Protein AF-0000000076225139 (afdb_homodimer)

Foldseek 3Di:
DPDDDDDDDDDDDDDDDDPDDDDDDDDDDDDYFADYDYDYDDDDDDDDDDDDDDDDDDDDDDDDDDDDDDDDDDDDDDDDDDDDDDPPPPDDDDDPPDPDDPDDDPDDDPDDDDPDDDPDDDDDHRPPPPPDDPPPVPPPQPPDDQKWWFFWQADAQDFTDTDIDGQDDDDDLQKWKWQFFKFWDDVVLVCVNNCLAVQADGGAGAGQFGKTATNGHGNPHDPDDGGFIKTFAQWDAQCDDPCNVVLVRCVHPPIHRCDRGNHHHRLIRMDMDGNPNRGIGTDDPVPPDPLLRVLLRCLRFQLLLLPVQADVVQPDAAQFAEEEEDLALNSLSVLLCCCLPHNYVAYEYEDQAPLSQVLSVVSPGPYYYNCPVPCVLVVLCVVVVNFATQEYEQAAQEQSSVVSRQSRHGQCHEYGYSHHHSDDYDDPCVPRVRSNYYYDYDGGSSPCSVVSSVCSVVVSTDSSSQEDEEEESVCVSVVVVCVVVVSVNVGHMYMYGYPTD/DPDDPPDDDDPDDDDDDDDDDDPCVDDDDDDDDDDDDDDDDDDDDPDPDDDDDDPPDDPDDDDDPPDDDDDYDDDDDDDDDDDDDDDDDDYDDDDDDDDPPDDDDDDDDPDDDDDDDDDDVDPPVVVVVVVPDPCPVVPPLPPDDQWWWFFWQADAQDFTDTDIDGQDDDDDLQKWKWQFFKFWDDVVQVCVNNCLAVQADGGAGAGQFGKTATSGHGNPHDPDDGGFIKTFAQWDAQCDDPCNVVLVRCPHPPIHRCDRGNHHHRLIRMDMDGNPNRGIGTDDPVPPDPLLRVLLRCLRFQLLLLPVQADVVQPDAAQFAEEEEDLALNSLSVLLCCCLPHNYVAYEYEDQAPLSQVLSVVSPGPYYYNCPVPCVLVVLCVVVVNFATQEYEQAAQEQSSVVSRQSRHGQLHEYGYSHHHSDDYDDPCVPRVRSNYYYDYDGGSSPCSVVSSVCSVVVSTDRSSQADEEDESVCVSVVVVCVVVVSVNVGHMYMYGYPTD

Organism: NCBI:txid252671

Radius of gyration: 39.74 Å; Cα contacts (8 Å, |Δi|>4): 1973; chains: 2; bounding box: 104×136×127 Å

Nearest PDB structures (foldseek):
  5yln-assembly2_C  TM=9.760E-01  e=9.467E-45  Streptococcus pneumoniae D39
  5kia-assembly1_A-2  TM=8.802E-01  e=8.759E-32  Burkholderia thailandensis E264
  2d8a-assembly1_A  TM=8.881E-01  e=5.661E-31  Pyrococcus horikoshii OT3
  5vm2-assembly1_A  TM=8.992E-01  e=3.007E-29  Escherichia coli
  4eez-assembly1_B  TM=8.723E-01  e=2.473E-28  Lactococcus lactis subsp. lactis KF147

pLDDT: mean 74.19, std 35.41, range [14.18, 98.94]

Structure (mmCIF, N/CA/C/O backbone):
data_AF-0000000076225139-model_v1
#
loop_
_entity.id
_entity.type
_entity.pdbx_description
1 polymer 'Enoyl reductase (ER) domain-containing protein'
#
loop_
_atom_site.group_PDB
_atom_site.id
_atom_site.type_symbol
_atom_site.label_atom_id
_atom_site.label_alt_id
_atom_site.label_comp_id
_atom_site.label_asym_id
_atom_site.label_entity_id
_atom_site.label_seq_id
_atom_site.pdbx_PDB_ins_code
_atom_site.Cartn_x
_atom_site.Cartn_y
_atom_site.Cartn_z
_atom_site.occupancy
_atom_site.B_iso_or_equiv
_atom_site.auth_seq_id
_atom_site.auth_comp_id
_atom_site.auth_asym_id
_atom_site.auth_atom_id
_atom_site.pdbx_PDB_model_num
ATOM 1 N N . MET A 1 1 ? 49.594 -3.887 -23.109 1 16.77 1 MET A N 1
ATOM 2 C CA . MET A 1 1 ? 50.812 -4.594 -22.688 1 16.77 1 MET A CA 1
ATOM 3 C C . MET A 1 1 ? 50.906 -4.672 -21.172 1 16.77 1 MET A C 1
ATOM 5 O O . MET A 1 1 ? 51.844 -5.227 -20.625 1 16.77 1 MET A O 1
ATOM 9 N N . LEU A 1 2 ? 50.219 -3.82 -20.438 1 16.3 2 LEU A N 1
ATOM 10 C CA . LEU A 1 2 ? 50.5 -3.426 -19.062 1 16.3 2 LEU A CA 1
ATOM 11 C C . LEU A 1 2 ? 50.188 -4.555 -18.094 1 16.3 2 LEU A C 1
ATOM 13 O O . LEU A 1 2 ? 49 -4.863 -17.875 1 16.3 2 LEU A O 1
ATOM 17 N N . ARG A 1 3 ? 50.969 -5.664 -17.812 1 17.97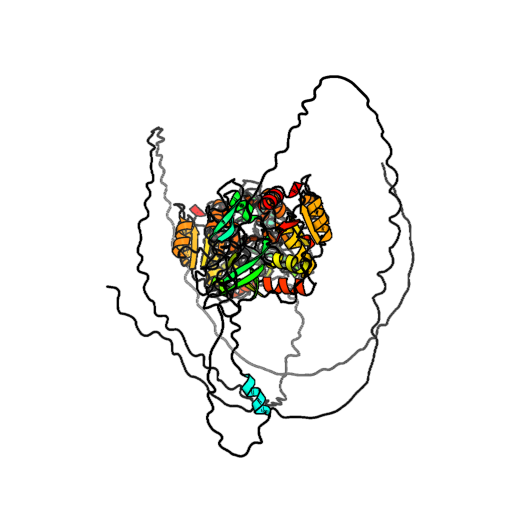 3 ARG A N 1
ATOM 18 C CA . ARG A 1 3 ? 51.188 -7.031 -17.344 1 17.97 3 ARG A CA 1
ATOM 19 C C . ARG A 1 3 ? 51 -7.129 -15.836 1 17.97 3 ARG A C 1
ATOM 21 O O . ARG A 1 3 ? 50.25 -7.965 -15.344 1 17.97 3 ARG A O 1
ATOM 28 N N . LYS A 1 4 ? 52.094 -6.906 -14.852 1 16.8 4 LYS A N 1
ATOM 29 C CA . LYS A 1 4 ? 53 -7.629 -13.977 1 16.8 4 LYS A CA 1
ATOM 30 C C . LYS A 1 4 ? 52.625 -7.457 -12.508 1 16.8 4 LYS A C 1
ATOM 32 O O . LYS A 1 4 ? 53.281 -8.016 -11.625 1 16.8 4 LYS A O 1
ATOM 37 N N . ILE A 1 5 ? 52.031 -6.473 -12.016 1 18 5 ILE A N 1
ATOM 38 C CA . ILE A 1 5 ? 52.531 -6.062 -10.711 1 18 5 ILE A CA 1
ATOM 39 C C . ILE A 1 5 ? 52.312 -7.176 -9.695 1 18 5 ILE A C 1
ATOM 41 O O . ILE A 1 5 ? 51.188 -7.613 -9.492 1 18 5 ILE A O 1
ATOM 45 N N . CYS A 1 6 ? 53.344 -7.875 -9.031 1 17.05 6 CYS A N 1
ATOM 46 C CA . CYS A 1 6 ? 54 -8.969 -8.328 1 17.05 6 CYS A CA 1
ATOM 47 C C . CYS A 1 6 ? 53.312 -9.242 -6.992 1 17.05 6 CYS A C 1
ATOM 49 O O . CYS A 1 6 ? 52.562 -8.414 -6.508 1 17.05 6 CYS A O 1
ATOM 51 N N . GLU A 1 7 ? 54.125 -9.898 -5.875 1 16.42 7 GLU A N 1
ATOM 52 C CA . GLU A 1 7 ? 54.438 -11.023 -4.996 1 16.42 7 GLU A CA 1
ATOM 53 C C . GLU A 1 7 ? 54.125 -10.695 -3.541 1 16.42 7 GLU A C 1
ATOM 55 O O . GLU A 1 7 ? 54 -11.594 -2.711 1 16.42 7 GLU A O 1
ATOM 60 N N . ARG A 1 8 ? 54.375 -9.469 -3.074 1 16.61 8 ARG A N 1
ATOM 61 C CA . ARG A 1 8 ? 55.031 -9.445 -1.775 1 16.61 8 ARG A CA 1
ATOM 62 C C . ARG A 1 8 ? 54.219 -10.164 -0.721 1 16.61 8 ARG A C 1
ATOM 64 O O . ARG A 1 8 ? 52.969 -10.141 -0.769 1 16.61 8 ARG A O 1
ATOM 71 N N . ASP A 1 9 ? 54.844 -10.883 0.469 1 16.62 9 ASP A N 1
ATOM 72 C CA . ASP A 1 9 ? 55.125 -11.898 1.475 1 16.62 9 ASP A CA 1
ATOM 73 C C . ASP A 1 9 ? 54.344 -11.656 2.756 1 16.62 9 ASP A C 1
ATOM 75 O O . ASP A 1 9 ? 54.312 -12.508 3.645 1 16.62 9 ASP A O 1
ATOM 79 N N . ILE A 1 10 ? 53.75 -10.516 3.137 1 16.75 10 ILE A N 1
ATOM 80 C CA . ILE A 1 10 ? 53.969 -10.281 4.555 1 16.75 10 ILE A CA 1
ATOM 81 C C . ILE A 1 10 ? 53.344 -11.398 5.379 1 16.75 10 ILE A C 1
ATOM 83 O O . ILE A 1 10 ? 52.156 -11.695 5.219 1 16.75 10 ILE A O 1
ATOM 87 N N . LEU A 1 11 ? 54.094 -12.172 6.289 1 15.83 11 LEU A N 1
ATOM 88 C CA . LEU A 1 11 ? 54.375 -13.289 7.188 1 15.83 11 LEU A CA 1
ATOM 89 C C . LEU A 1 11 ? 53.438 -13.258 8.391 1 15.83 11 LEU A C 1
ATOM 91 O O . LEU A 1 11 ? 52.969 -14.312 8.852 1 15.83 11 LEU A O 1
ATOM 95 N N . VAL A 1 12 ? 53.156 -12.086 9.031 1 15.75 12 VAL A N 1
ATOM 96 C CA . VAL A 1 12 ? 53.531 -12.227 10.438 1 15.75 12 VAL A CA 1
ATOM 97 C C . VAL A 1 12 ? 52.625 -13.234 11.117 1 15.75 12 VAL A C 1
ATOM 99 O O . VAL A 1 12 ? 53.094 -14.188 11.742 1 15.75 12 VAL A O 1
ATOM 102 N N . VAL A 1 13 ? 51.875 -12.734 12.203 1 16.02 13 VAL A N 1
ATOM 103 C CA . VAL A 1 13 ? 52 -13.125 13.602 1 16.02 13 VAL A CA 1
ATOM 104 C C . VAL A 1 13 ? 51.031 -14.273 13.891 1 16.02 13 VAL A C 1
ATOM 106 O O . VAL A 1 13 ? 49.844 -14.211 13.516 1 16.02 13 VAL A O 1
ATOM 109 N N . SER A 1 14 ? 51.531 -15.367 14.43 1 15.22 14 SER A N 1
ATOM 110 C CA . SER A 1 14 ? 51.438 -16.781 14.812 1 15.22 14 SER A CA 1
ATOM 111 C C . SER A 1 14 ? 50.312 -17 15.812 1 15.22 14 SER A C 1
ATOM 113 O O . SER A 1 14 ? 49.469 -17.875 15.617 1 15.22 14 SER A O 1
ATOM 115 N N . LYS A 1 15 ? 50.469 -16.531 17.109 1 15.63 15 LYS A N 1
ATOM 116 C CA . LYS A 1 15 ? 50.625 -17.562 18.125 1 15.63 15 LYS A CA 1
ATOM 117 C C . LYS A 1 15 ? 49.25 -18.078 18.562 1 15.63 15 LYS A C 1
ATOM 119 O O . LYS A 1 15 ? 49.031 -19.297 18.672 1 15.63 15 LYS A O 1
ATOM 124 N N . ILE A 1 16 ? 48.344 -17.297 19.375 1 16.05 16 ILE A N 1
ATOM 125 C CA . ILE A 1 16 ? 48.281 -17.766 20.75 1 16.05 16 ILE A CA 1
ATOM 126 C C . ILE A 1 16 ? 47.344 -18.984 20.828 1 16.05 16 ILE A C 1
ATOM 128 O O . ILE A 1 16 ? 46.531 -19.188 19.953 1 16.05 16 ILE A O 1
ATOM 132 N N . PHE A 1 17 ? 46.469 -18.938 22.047 1 16.86 17 PHE A N 1
ATOM 133 C CA . PHE A 1 17 ? 46.344 -19.922 23.109 1 16.86 17 PHE A CA 1
ATOM 134 C C . PHE A 1 17 ? 45.312 -20.969 22.75 1 16.86 17 PHE A C 1
ATOM 136 O O . PHE A 1 17 ? 44.344 -20.672 22.062 1 16.86 17 PHE A O 1
ATOM 143 N N . LYS A 1 18 ? 45.594 -22.156 23.188 1 15.75 18 LYS A N 1
ATOM 144 C CA . LYS A 1 18 ? 45.312 -23.594 23.172 1 15.75 18 LYS A CA 1
ATOM 145 C C . LYS A 1 18 ? 43.969 -23.891 23.875 1 15.75 18 LYS A C 1
ATOM 147 O O . LYS A 1 18 ? 43.562 -25.047 23.969 1 15.75 18 LYS A O 1
ATOM 152 N N . ARG A 1 19 ? 43.062 -23 24.281 1 17.67 19 ARG A N 1
ATOM 153 C CA . ARG A 1 19 ? 42.531 -23.688 25.453 1 17.67 19 ARG A CA 1
ATOM 154 C C . ARG A 1 19 ? 41.938 -25.031 25.078 1 17.67 19 ARG A C 1
ATOM 156 O O . ARG A 1 19 ? 41.281 -25.156 24.047 1 17.67 19 ARG A O 1
ATOM 163 N N . PRO A 1 20 ? 42.156 -26.109 25.969 1 15.45 20 PRO A N 1
ATOM 164 C CA . PRO A 1 20 ? 42.094 -27.562 25.953 1 15.45 20 PRO A CA 1
ATOM 165 C C . PRO A 1 20 ? 40.688 -28.094 25.703 1 15.45 20 PRO A C 1
ATOM 167 O O . PRO A 1 20 ? 39.688 -27.344 25.859 1 15.45 20 PRO A O 1
ATOM 170 N N . LEU A 1 21 ? 40.656 -29.422 25.609 1 16.11 21 LEU A N 1
ATOM 171 C CA . LEU A 1 21 ? 40.188 -30.672 25.016 1 16.11 21 LEU A CA 1
ATOM 172 C C . LEU A 1 21 ? 39 -31.234 25.812 1 16.11 21 LEU A C 1
ATOM 174 O O . LEU A 1 21 ? 38.312 -32.156 25.344 1 16.11 21 LEU A O 1
ATOM 178 N N . HIS A 1 22 ? 38.719 -30.75 27.125 1 16.03 22 HIS A N 1
ATOM 179 C CA . HIS A 1 22 ? 38.531 -32 27.844 1 16.03 22 HIS A CA 1
ATOM 180 C C . HIS A 1 22 ? 37.375 -32.812 27.266 1 16.03 22 HIS A C 1
ATOM 182 O O . HIS A 1 22 ? 36.438 -32.219 26.703 1 16.03 22 HIS A O 1
ATOM 188 N N . LYS A 1 23 ? 37.438 -34.156 27.547 1 15.76 23 LYS A N 1
ATOM 189 C CA . LYS A 1 23 ? 37.094 -35.562 27.203 1 15.76 23 LYS A CA 1
ATOM 190 C C . LYS A 1 23 ? 35.688 -35.906 27.609 1 15.76 23 LYS A C 1
ATOM 192 O O . LYS A 1 23 ? 35 -36.688 26.953 1 15.76 23 LYS A O 1
ATOM 197 N N . GLU A 1 24 ? 35.094 -35.438 28.75 1 16.33 24 GLU A N 1
ATOM 198 C CA . GLU A 1 24 ? 34.75 -36.656 29.469 1 16.33 24 GLU A CA 1
ATOM 199 C C . GLU A 1 24 ? 33.688 -37.438 28.688 1 16.33 24 GLU A C 1
ATOM 201 O O . GLU A 1 24 ? 32.906 -36.875 27.938 1 16.33 24 GLU A O 1
ATOM 206 N N . CYS A 1 25 ? 33.688 -38.844 28.984 1 14.9 25 CYS A N 1
ATOM 207 C CA . CYS A 1 25 ? 33.5 -40.25 28.625 1 14.9 25 CYS A CA 1
ATOM 208 C C . CYS A 1 25 ? 32.031 -40.594 28.547 1 14.9 25 CYS A C 1
ATOM 210 O O . CYS A 1 25 ? 31.547 -41.094 27.531 1 14.9 25 CYS A O 1
ATOM 212 N N . SER A 1 26 ? 31.609 -41.438 29.516 1 14.22 26 SER A N 1
ATOM 213 C CA . SER A 1 26 ? 31.281 -42.844 29.359 1 14.22 26 SER A CA 1
ATOM 214 C C . SER A 1 26 ? 29.781 -43.062 29.234 1 14.22 26 SER A C 1
ATOM 216 O O . SER A 1 26 ? 29.344 -44.062 28.641 1 14.22 26 SER A O 1
ATOM 218 N N . LYS A 1 27 ? 28.984 -42.375 30.156 1 15.22 27 LYS A N 1
ATOM 219 C CA . LYS A 1 27 ? 28.188 -43.375 30.875 1 15.22 27 LYS A CA 1
ATOM 220 C C . LYS A 1 27 ? 27.219 -44.094 29.938 1 15.22 27 LYS A C 1
ATOM 222 O O . LYS A 1 27 ? 26.594 -43.469 29.078 1 15.22 27 LYS A O 1
ATOM 227 N N . CYS A 1 28 ? 26.844 -45.562 30.203 1 14.35 28 CYS A N 1
ATOM 228 C CA . CYS A 1 28 ? 26.562 -46.906 29.781 1 14.35 28 CYS A CA 1
ATOM 229 C C . CYS A 1 28 ? 25.094 -47.062 29.391 1 14.35 28 CYS A C 1
ATOM 231 O O . CYS A 1 28 ? 24.766 -47.656 28.359 1 14.35 28 CYS A O 1
ATOM 233 N N . THR A 1 29 ? 24.109 -46.906 30.312 1 14.7 29 THR A N 1
ATOM 234 C CA . THR A 1 29 ? 23.484 -48.188 30.656 1 14.7 29 THR A CA 1
ATOM 235 C C . THR A 1 29 ? 22.453 -48.594 29.609 1 14.7 29 THR A C 1
ATOM 237 O O . THR A 1 29 ? 21.906 -47.719 28.922 1 14.7 29 THR A O 1
ATOM 240 N N . LYS A 1 30 ? 21.922 -49.938 29.75 1 15.12 30 LYS A N 1
ATOM 241 C CA . LYS A 1 30 ? 21.547 -51.188 29.125 1 15.12 30 LYS A CA 1
ATOM 242 C C . LYS A 1 30 ? 20.078 -51.219 28.719 1 15.12 30 LYS A C 1
ATOM 244 O O . LYS A 1 30 ? 19.719 -51.688 27.641 1 15.12 30 LYS A O 1
ATOM 249 N N . ASN A 1 31 ? 19.047 -51.062 29.609 1 14.61 31 ASN A N 1
ATOM 250 C CA . ASN A 1 31 ? 18.375 -52.344 29.781 1 14.61 31 ASN A CA 1
ATOM 251 C C . ASN A 1 31 ? 17.484 -52.688 28.594 1 14.61 31 ASN A C 1
ATOM 253 O O . ASN A 1 31 ? 17.125 -51.812 27.812 1 14.61 31 ASN A O 1
ATOM 257 N N . ILE A 1 32 ? 16.391 -53.562 28.891 1 14.38 32 ILE A N 1
ATOM 258 C CA . ILE A 1 32 ? 15.945 -54.938 28.625 1 14.38 32 ILE A CA 1
ATOM 259 C C . ILE A 1 32 ? 14.891 -54.906 27.516 1 14.38 32 ILE A C 1
ATOM 261 O O . ILE A 1 32 ? 14.297 -53.875 27.219 1 14.38 32 ILE A O 1
ATOM 265 N N . GLN A 1 33 ? 13.781 -55.688 27.766 1 14.31 33 GLN A N 1
ATOM 266 C CA . GLN A 1 33 ? 13.336 -56.969 27.297 1 14.31 33 GLN A CA 1
ATOM 267 C C . GLN A 1 33 ? 12.305 -56.844 26.188 1 14.31 33 GLN A C 1
ATOM 269 O O . GLN A 1 33 ? 11.727 -55.75 26 1 14.31 33 GLN A O 1
ATOM 274 N N . ARG A 1 34 ? 11.203 -57.75 26.219 1 14.46 34 ARG A N 1
ATOM 275 C CA . ARG A 1 34 ? 10.805 -58.969 25.5 1 14.46 34 ARG A CA 1
ATOM 276 C C . ARG A 1 34 ? 9.648 -58.656 24.547 1 14.46 34 ARG A C 1
ATOM 278 O O . ARG A 1 34 ? 9.68 -59.062 23.375 1 14.46 34 ARG A O 1
ATOM 285 N N . CYS A 1 35 ? 8.336 -58.562 24.969 1 14.41 35 CYS A N 1
ATOM 286 C CA . CYS A 1 35 ? 7.48 -59.719 24.688 1 14.41 35 CYS A CA 1
ATOM 287 C C . CYS A 1 35 ? 6.836 -59.594 23.312 1 14.41 35 CYS A C 1
ATOM 289 O O . CYS A 1 35 ? 6.699 -58.5 22.781 1 14.41 35 CYS A O 1
ATOM 291 N N . SER A 1 36 ? 5.613 -60.344 23.109 1 14.46 36 SER A N 1
ATOM 292 C CA . SER A 1 36 ? 5.109 -61.531 22.406 1 14.46 36 SER A CA 1
ATOM 293 C C . SER A 1 36 ? 4.328 -61.125 21.156 1 14.46 36 SER A C 1
ATOM 295 O O . SER A 1 36 ? 4.145 -59.938 20.891 1 14.46 36 SER A O 1
ATOM 297 N N . THR A 1 37 ? 3.072 -61.625 20.969 1 14.7 37 THR A N 1
ATOM 298 C CA . THR A 1 37 ? 2.594 -62.75 20.141 1 14.7 37 THR A CA 1
ATOM 299 C C . THR A 1 37 ? 1.868 -62.219 18.906 1 14.7 37 THR A C 1
ATOM 301 O O . THR A 1 37 ? 2.174 -62.625 17.781 1 14.7 37 THR A O 1
ATOM 304 N N . PHE A 1 38 ? 0.449 -62.312 18.797 1 14.78 38 PHE A N 1
ATOM 305 C CA . PHE A 1 38 ? -0.228 -63.375 18.078 1 14.78 38 PHE A CA 1
ATOM 306 C C . PHE A 1 38 ? -0.648 -62.906 16.688 1 14.78 38 PHE A C 1
ATOM 308 O O . PHE A 1 38 ? -0.64 -61.688 16.406 1 14.78 38 PHE A O 1
ATOM 315 N N . GLY A 1 39 ? -1.994 -63.094 16.203 1 14.51 39 GLY A N 1
ATOM 316 C CA . GLY A 1 39 ? -2.582 -64.125 15.352 1 14.51 39 GLY A CA 1
ATOM 317 C C . GLY A 1 39 ? -2.896 -63.625 13.953 1 14.51 39 GLY A C 1
ATOM 318 O O . GLY A 1 39 ? -2.822 -62.406 13.695 1 14.51 39 GLY A O 1
ATOM 319 N N . SER A 1 40 ? -4.176 -63.969 13.312 1 14.73 40 SER A N 1
ATOM 320 C CA . SER A 1 40 ? -4.539 -64.938 12.258 1 14.73 40 SER A CA 1
ATOM 321 C C . SER A 1 40 ? -4.793 -64.188 10.938 1 14.73 40 SER A C 1
ATOM 323 O O . SER A 1 40 ? -4.848 -62.969 10.891 1 14.73 40 SER A O 1
ATOM 325 N N . ASN A 1 41 ? -6.055 -64.375 10.258 1 14.69 41 ASN A N 1
ATOM 326 C CA . ASN A 1 41 ? -6.398 -65.25 9.148 1 14.69 41 ASN A CA 1
ATOM 327 C C . ASN A 1 41 ? -6.57 -64.5 7.848 1 14.69 41 ASN A C 1
ATOM 329 O O . ASN A 1 41 ? -6.699 -63.25 7.867 1 14.69 41 ASN A O 1
ATOM 333 N N . HIS A 1 42 ? -7.691 -64.938 6.824 1 14.41 42 HIS A N 1
ATOM 334 C CA . HIS A 1 42 ? -7.789 -65.625 5.535 1 14.41 42 HIS A CA 1
ATOM 335 C C . HIS A 1 42 ? -8.289 -64.688 4.449 1 14.41 42 HIS A C 1
ATOM 337 O O . HIS A 1 42 ? -7.988 -64.875 3.27 1 14.41 42 HIS A O 1
ATOM 343 N N . ARG A 1 43 ? -9.273 -63.781 4.445 1 15.2 43 ARG A N 1
ATOM 344 C CA . ARG A 1 43 ? -10.359 -64.062 3.516 1 15.2 43 ARG A CA 1
ATOM 345 C C . ARG A 1 43 ? -9.969 -63.688 2.088 1 15.2 43 ARG A C 1
ATOM 347 O O . ARG A 1 43 ? -9.375 -62.625 1.849 1 15.2 43 ARG A O 1
ATOM 354 N N . ASN A 1 44 ? -10.312 -64.562 0.979 1 14.53 44 ASN A N 1
ATOM 355 C CA . ASN A 1 44 ? -10.016 -65 -0.362 1 14.53 44 ASN A CA 1
ATOM 356 C C . ASN A 1 44 ? -10.398 -64 -1.431 1 14.53 44 ASN A C 1
ATOM 358 O O . ASN A 1 44 ? -9.539 -63.531 -2.184 1 14.53 44 ASN A O 1
ATOM 362 N N . HIS A 1 45 ? -11.391 -64.438 -2.402 1 15.06 45 HIS A N 1
ATOM 363 C CA . HIS A 1 45 ? -11.266 -64.938 -3.766 1 15.06 45 HIS A CA 1
ATOM 364 C C . HIS A 1 45 ? -11.547 -63.844 -4.785 1 15.06 45 HIS A C 1
ATOM 366 O O . HIS A 1 45 ? -10.719 -63.594 -5.668 1 15.06 45 HIS A O 1
ATOM 372 N N . GLN A 1 46 ? -12.805 -63.938 -5.746 1 14.48 46 GLN A N 1
ATOM 373 C CA . GLN A 1 46 ? -12.977 -64.438 -7.113 1 14.48 46 GLN A CA 1
ATOM 374 C C . GLN A 1 46 ? -13.289 -63.281 -8.07 1 14.48 46 GLN A C 1
ATOM 376 O O . GLN A 1 46 ? -13.352 -63.469 -9.281 1 14.48 46 GLN A O 1
ATOM 381 N N . ALA A 1 47 ? -13.711 -62.125 -7.848 1 15.49 47 ALA A N 1
ATOM 382 C CA . ALA A 1 47 ? -14.734 -61.688 -8.789 1 15.49 47 ALA A CA 1
ATOM 383 C C . ALA A 1 47 ? -14.125 -61.375 -10.156 1 15.49 47 ALA A C 1
ATOM 385 O O . ALA A 1 47 ? -13.273 -60.5 -10.281 1 15.49 47 ALA A O 1
ATOM 386 N N . THR A 1 48 ? -14.133 -62.188 -11.352 1 15.11 48 THR A N 1
ATOM 387 C CA . THR A 1 48 ? -13.586 -62.438 -12.68 1 15.11 48 THR A CA 1
ATOM 388 C C . THR A 1 48 ? -14.008 -61.375 -13.672 1 15.11 48 THR A C 1
ATOM 390 O O . THR A 1 48 ? -13.172 -60.812 -14.391 1 15.11 48 THR A O 1
ATOM 393 N N . ASP A 1 49 ? -15.266 -61.438 -14.523 1 15.01 49 ASP A N 1
ATOM 394 C CA . ASP A 1 49 ? -15.367 -61.844 -15.922 1 15.01 49 ASP A CA 1
ATOM 395 C C . ASP A 1 49 ? -15.359 -60.625 -16.844 1 15.01 49 ASP A C 1
ATOM 397 O O . ASP A 1 49 ? -14.727 -60.656 -17.906 1 15.01 49 ASP A O 1
ATOM 401 N N . ILE A 1 50 ? -16.469 -59.719 -17.125 1 16.08 50 ILE A N 1
ATOM 402 C CA . ILE A 1 50 ? -17.25 -59.656 -18.359 1 16.08 50 ILE A CA 1
ATOM 403 C C . ILE A 1 50 ? -16.547 -58.75 -19.375 1 16.08 50 ILE A C 1
ATOM 405 O O . ILE A 1 50 ? -16.297 -57.562 -19.109 1 16.08 50 ILE A O 1
ATOM 409 N N . GLN A 1 51 ? -16.047 -59.156 -20.672 1 15.9 51 GLN A N 1
ATOM 410 C CA . GLN A 1 51 ? -15.258 -59.031 -21.891 1 15.9 51 GLN A CA 1
ATOM 411 C C . GLN A 1 51 ? -15.836 -57.969 -22.828 1 15.9 51 GLN A C 1
ATOM 413 O O . GLN A 1 51 ? -15.102 -57.156 -23.375 1 15.9 51 GLN A O 1
ATOM 418 N N . ALA A 1 52 ? -17 -58.188 -23.734 1 15.77 52 ALA A N 1
ATOM 419 C CA . ALA A 1 52 ? -17.016 -58.406 -25.188 1 15.77 52 ALA A CA 1
ATOM 420 C C . ALA A 1 52 ? -17.047 -57.062 -25.938 1 15.77 52 ALA A C 1
ATOM 422 O O . ALA A 1 52 ? -16.266 -56.844 -26.844 1 15.77 52 ALA A O 1
ATOM 423 N N . LEU A 1 53 ? -18.25 -56.469 -26.656 1 14.62 53 LEU A N 1
ATOM 424 C CA . LEU A 1 53 ? -18.656 -56.469 -28.062 1 14.62 53 LEU A CA 1
ATOM 425 C C . LEU A 1 53 ? -18.312 -55.156 -28.734 1 14.62 53 LEU A C 1
ATOM 427 O O . LEU A 1 53 ? -17.812 -55.156 -29.859 1 14.62 53 LEU A O 1
ATOM 431 N N . LYS A 1 54 ? -19.047 -53.969 -28.641 1 15.68 54 LYS A N 1
ATOM 432 C CA . LYS A 1 54 ? -19.719 -53.375 -29.797 1 15.68 54 LYS A CA 1
ATOM 433 C C . LYS A 1 54 ? -18.75 -52.625 -30.688 1 15.68 54 LYS A C 1
ATOM 435 O O . LYS A 1 54 ? -17.953 -51.812 -30.188 1 15.68 54 LYS A O 1
ATOM 440 N N . GLN A 1 55 ? -18.797 -52.656 -32.219 1 15.34 55 GLN A N 1
ATOM 441 C CA . GL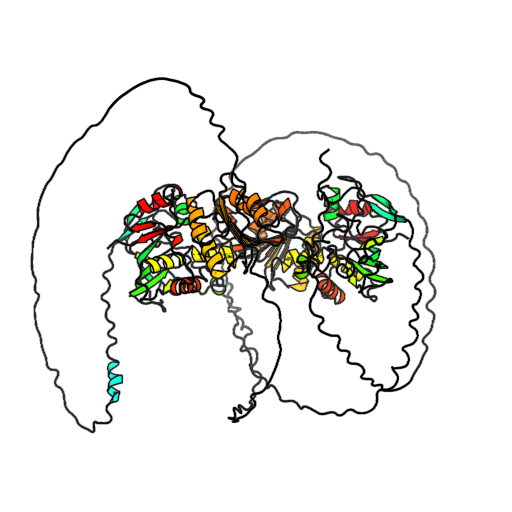N A 1 55 ? -18.172 -52.594 -33.531 1 15.34 55 GLN A CA 1
ATOM 442 C C . GLN A 1 55 ? -18.031 -51.156 -34.031 1 15.34 55 GLN A C 1
ATOM 444 O O . GLN A 1 55 ? -18.562 -50.25 -33.406 1 15.34 55 GLN A O 1
ATOM 449 N N . LYS A 1 56 ? -18.609 -50.656 -35.594 1 16.16 56 LYS A N 1
ATOM 450 C CA . LYS A 1 56 ? -18.094 -50.438 -36.938 1 16.16 56 LYS A CA 1
ATOM 451 C C . LYS A 1 56 ? -18.188 -48.969 -37.344 1 16.16 56 LYS A C 1
ATOM 453 O O . LYS A 1 56 ? -17.281 -48.438 -37.969 1 16.16 56 LYS A O 1
ATOM 458 N N . GLN A 1 57 ? -19.344 -48.156 -37.656 1 15.65 57 GLN A N 1
ATOM 459 C CA . GLN A 1 57 ? -19.641 -47.719 -39 1 15.65 57 GLN A CA 1
ATOM 460 C C . GLN A 1 57 ? -18.859 -46.469 -39.375 1 15.65 57 GLN A C 1
ATOM 462 O O . GLN A 1 57 ? -18.625 -45.594 -38.5 1 15.65 57 GLN A O 1
ATOM 467 N N . ASN A 1 58 ? -18.641 -46 -40.906 1 16.06 58 ASN A N 1
ATOM 468 C CA . ASN A 1 58 ? -17.812 -45.5 -42 1 16.06 58 ASN A CA 1
ATOM 469 C C . ASN A 1 58 ? -18.047 -44 -42.219 1 16.06 58 ASN A C 1
ATOM 471 O O . ASN A 1 58 ? -17.156 -43.312 -42.656 1 16.06 58 ASN A O 1
ATOM 475 N N . ALA A 1 59 ? -19.266 -43.344 -42.656 1 16.69 59 ALA A N 1
ATOM 476 C CA . ALA A 1 59 ? -19.531 -42.719 -43.969 1 16.69 59 ALA A CA 1
ATOM 477 C C . ALA A 1 59 ? -18.891 -41.344 -44.062 1 16.69 59 ALA A C 1
ATOM 479 O O . ALA A 1 59 ? -18.672 -40.688 -43.031 1 16.69 59 ALA A O 1
ATOM 480 N N . ARG A 1 60 ? -19.016 -40.469 -45.469 1 16.94 60 ARG A N 1
ATOM 481 C CA . ARG A 1 60 ? -18.391 -39.844 -46.625 1 16.94 60 ARG A CA 1
ATOM 482 C C . ARG A 1 60 ? -18.531 -38.312 -46.562 1 16.94 60 ARG A C 1
ATOM 484 O O . ARG A 1 60 ? -17.625 -37.594 -46.969 1 16.94 60 ARG A O 1
ATOM 491 N N . ILE A 1 61 ? -19.688 -37.469 -46.406 1 16.42 61 ILE A N 1
ATOM 492 C CA . ILE A 1 61 ? -20.125 -36.625 -47.5 1 16.42 61 ILE A CA 1
ATOM 493 C C . ILE A 1 61 ? -19.312 -35.312 -47.5 1 16.42 61 ILE A C 1
ATOM 495 O O . ILE A 1 61 ? -19.016 -34.781 -46.438 1 16.42 61 ILE A O 1
ATOM 499 N N . GLU A 1 62 ? -19.312 -34.469 -48.75 1 16.64 62 GLU A N 1
ATOM 500 C CA . GLU A 1 62 ? -18.594 -33.688 -49.719 1 16.64 62 GLU A CA 1
ATOM 501 C C . GLU A 1 62 ? -18.641 -32.188 -49.344 1 16.64 62 GLU A C 1
ATOM 503 O O . GLU A 1 62 ? -17.609 -31.516 -49.344 1 16.64 62 GLU A O 1
ATOM 508 N N . SER A 1 63 ? -19.766 -31.328 -49.656 1 15.84 63 SER A N 1
ATOM 509 C CA . SER A 1 63 ? -19.859 -30.375 -50.75 1 15.84 63 SER A CA 1
ATOM 510 C C . SER A 1 63 ? -19.328 -29 -50.312 1 15.84 63 SER A C 1
ATOM 512 O O . SER A 1 63 ? -19.234 -28.719 -49.125 1 15.84 63 SER A O 1
ATOM 514 N N . SER A 1 64 ? -19.562 -27.703 -51.281 1 15.02 64 SER A N 1
ATOM 515 C CA . SER A 1 64 ? -19 -26.656 -52.094 1 15.02 64 SER A CA 1
ATOM 516 C C . SER A 1 64 ? -19.219 -25.281 -51.469 1 15.02 64 SER A C 1
ATOM 518 O O . SER A 1 64 ? -18.609 -24.297 -51.875 1 15.02 64 SER A O 1
ATOM 520 N N . LYS A 1 65 ? -20.359 -24.906 -50.844 1 16.28 65 LYS A N 1
ATOM 521 C CA . LYS A 1 65 ? -20.953 -23.641 -51.281 1 16.28 65 LYS A CA 1
ATOM 522 C C . LYS A 1 65 ? -20 -22.484 -51.062 1 16.28 65 LYS A C 1
ATOM 524 O O . LYS A 1 65 ? -19.281 -22.453 -50.062 1 16.28 65 LYS A O 1
ATOM 529 N N . GLN A 1 66 ? -20.406 -21.234 -51.625 1 15.45 66 GLN A N 1
ATOM 530 C CA . GLN A 1 66 ? -20.031 -20.078 -52.438 1 15.45 66 GLN A CA 1
ATOM 531 C C . GLN A 1 66 ? -19.688 -18.891 -51.562 1 15.45 66 GLN A C 1
ATOM 533 O O . GLN A 1 66 ? -18.625 -18.281 -51.719 1 15.45 66 GLN A O 1
ATOM 538 N N . GLN A 1 67 ? -20.734 -17.844 -51.25 1 15.72 67 GLN A N 1
ATOM 539 C CA . GLN A 1 67 ? -20.812 -16.5 -51.812 1 15.72 67 GLN A CA 1
ATOM 540 C C . GLN A 1 67 ? -20.156 -15.477 -50.906 1 15.72 67 GLN A C 1
ATOM 542 O O . GLN A 1 67 ? -20.344 -15.508 -49.688 1 15.72 67 GLN A O 1
ATOM 547 N N . VAL A 1 68 ? -19.469 -14.375 -51.438 1 15.58 68 VAL A N 1
ATOM 548 C CA . VAL A 1 68 ? -18.438 -13.375 -51.156 1 15.58 68 VAL A CA 1
ATOM 549 C C . VAL A 1 68 ? -19.078 -12.156 -50.5 1 15.58 68 VAL A C 1
ATOM 551 O O . VAL A 1 68 ? -18.422 -11.414 -49.75 1 15.58 68 VAL A O 1
ATOM 554 N N . ARG A 1 69 ? -20.422 -11.758 -50.781 1 15.39 69 ARG A N 1
ATOM 555 C CA . ARG A 1 69 ? -20.453 -10.367 -51.219 1 15.39 69 ARG A CA 1
ATOM 556 C C . ARG A 1 69 ? -19.922 -9.43 -50.125 1 15.39 69 ARG A C 1
ATOM 558 O O . ARG A 1 69 ? -19.891 -9.797 -48.938 1 15.39 69 ARG A O 1
ATOM 565 N N . ARG A 1 70 ? -20.359 -8.039 -50.375 1 15.87 70 ARG A N 1
ATOM 566 C CA . ARG A 1 70 ? -19.844 -6.699 -50.656 1 15.87 70 ARG A CA 1
ATOM 567 C C . ARG A 1 70 ? -19.859 -5.836 -49.375 1 15.87 70 ARG A C 1
ATOM 569 O O . ARG A 1 70 ? -20.531 -6.184 -48.406 1 15.87 70 ARG A O 1
ATOM 576 N N . PHE A 1 71 ? -20.172 -4.477 -49.656 1 16.19 71 PHE A N 1
ATOM 577 C CA . PHE A 1 71 ? -19.453 -3.219 -49.5 1 16.19 71 PHE A CA 1
ATOM 578 C C . PHE A 1 71 ? -19.891 -2.484 -48.219 1 16.19 71 PHE A C 1
ATOM 580 O O . PHE A 1 71 ? -19.047 -2.086 -47.438 1 16.19 71 PHE A O 1
ATOM 587 N N . SER A 1 72 ? -21.125 -1.811 -48.281 1 15.44 72 SER A N 1
ATOM 588 C CA . SER A 1 72 ? -21.141 -0.356 -48.406 1 15.44 72 SER A CA 1
ATOM 589 C C . SER A 1 72 ? -21.109 0.311 -47.031 1 15.44 72 SER A C 1
ATOM 591 O O . SER A 1 72 ? -21.375 -0.336 -46.031 1 15.44 72 SER A O 1
ATOM 593 N N . THR A 1 73 ? -21.703 1.638 -47 1 16.08 73 THR A N 1
ATOM 594 C CA . THR A 1 73 ? -21.328 3.035 -46.812 1 16.08 73 THR A CA 1
ATOM 595 C C . THR A 1 73 ? -21.812 3.529 -45.438 1 16.08 73 THR A C 1
ATOM 597 O O . THR A 1 73 ? -21.109 4.293 -44.781 1 16.08 73 THR A O 1
ATOM 600 N N . SER A 1 74 ? -23.156 3.443 -45.125 1 15.95 74 SER A N 1
ATOM 601 C CA . SER A 1 74 ? -23.797 4.738 -44.875 1 15.95 74 SER A CA 1
ATOM 602 C C . SER A 1 74 ? -23.422 5.289 -43.5 1 15.95 74 SER A C 1
ATOM 604 O O . SER A 1 74 ? -23.062 4.535 -42.594 1 15.95 74 SER A O 1
ATOM 606 N N . GLY A 1 75 ? -23.984 6.551 -43.344 1 16.36 75 GLY A N 1
ATOM 607 C CA . GLY A 1 75 ? -23.672 7.887 -42.875 1 16.36 75 GLY A CA 1
ATOM 608 C C . GLY A 1 75 ? -23.859 8.047 -41.375 1 16.36 75 GLY A C 1
ATOM 609 O O . GLY A 1 75 ? -22.891 8.016 -40.625 1 16.36 75 GLY A O 1
ATOM 610 N N . ASN A 1 76 ? -24.922 8.891 -41.031 1 16.27 76 ASN A N 1
ATOM 611 C CA . ASN A 1 76 ? -24.766 10.227 -40.469 1 16.27 76 ASN A CA 1
ATOM 612 C C . ASN A 1 76 ? -24.891 10.227 -38.938 1 16.27 76 ASN A C 1
ATOM 614 O O . ASN A 1 76 ? -24.031 10.781 -38.25 1 16.27 76 ASN A O 1
ATOM 618 N N . ASN A 1 77 ? -26.188 10.398 -38.469 1 17.06 77 ASN A N 1
ATOM 619 C CA . ASN A 1 77 ? -26.594 11.594 -37.75 1 17.06 77 ASN A CA 1
ATOM 620 C C . ASN A 1 77 ? -26.344 11.453 -36.25 1 17.06 77 ASN A C 1
ATOM 622 O O . ASN A 1 77 ? -26.594 10.398 -35.656 1 17.06 77 ASN A O 1
ATOM 626 N N . MET A 1 78 ? -25.922 12.57 -35.625 1 16.56 78 MET A N 1
ATOM 627 C CA . MET A 1 78 ? -25.109 12.977 -34.5 1 16.56 78 MET A CA 1
ATOM 628 C C . MET A 1 78 ? -25.922 12.938 -33.188 1 16.56 78 MET A C 1
ATOM 630 O O . MET A 1 78 ? -25.453 12.461 -32.156 1 16.56 78 MET A O 1
ATOM 634 N N . PRO A 1 79 ? -27.109 13.758 -33.031 1 17.45 79 PRO A N 1
ATOM 635 C CA . PRO A 1 79 ? -26.766 14.805 -32.062 1 17.45 79 PRO A CA 1
ATOM 636 C C . PRO A 1 79 ? -26.875 14.328 -30.625 1 17.45 79 PRO A C 1
ATOM 638 O O . PRO A 1 79 ? -27.375 13.227 -30.375 1 17.45 79 PRO A O 1
ATOM 641 N N . PRO A 1 80 ? -27.656 15.234 -29.766 1 17.45 80 PRO A N 1
ATOM 642 C CA . PRO A 1 80 ? -27.219 16.031 -28.609 1 17.45 80 PRO A CA 1
ATOM 643 C C . PRO A 1 80 ? -27.5 15.344 -27.281 1 17.45 80 PRO A C 1
ATOM 645 O O . PRO A 1 80 ? -28.172 14.305 -27.25 1 17.45 80 PRO A O 1
ATOM 648 N N . LYS A 1 81 ? -28.359 16.172 -26.359 1 17.59 81 LYS A N 1
ATOM 649 C CA . LYS A 1 81 ? -28.156 16.812 -25.062 1 17.59 81 LYS A CA 1
ATOM 650 C C . LYS A 1 81 ? -28.75 15.977 -23.922 1 17.59 81 LYS A C 1
ATOM 652 O O . LYS A 1 81 ? -29.938 15.656 -23.938 1 17.59 81 LYS A O 1
ATOM 657 N N . ILE A 1 82 ? -28.016 15.453 -23.094 1 17.55 82 ILE A N 1
ATOM 658 C CA . ILE A 1 82 ? -28.141 14.531 -21.969 1 17.55 82 ILE A CA 1
ATOM 659 C C . ILE A 1 82 ? -28.766 15.266 -20.781 1 17.55 82 ILE A C 1
ATOM 661 O O . ILE A 1 82 ? -28.125 16.125 -20.172 1 17.55 82 ILE A O 1
ATOM 665 N N . PHE A 1 83 ? -30.078 15.727 -20.969 1 17.41 83 PHE A N 1
ATOM 666 C CA . PHE A 1 83 ? -30.625 16.5 -19.859 1 17.41 83 PHE A CA 1
ATOM 667 C C . PHE A 1 83 ? -30.531 15.734 -18.547 1 17.41 83 PHE A C 1
ATOM 669 O O . PHE A 1 83 ? -30.516 14.5 -18.547 1 17.41 83 PHE A O 1
ATOM 676 N N . ASN A 1 84 ? -30.672 16.547 -17.375 1 17 84 ASN A N 1
ATOM 677 C CA . ASN A 1 84 ? -30.281 16.859 -16.016 1 17 84 ASN A CA 1
ATOM 678 C C . ASN A 1 84 ? -30.984 15.961 -15 1 17 84 ASN A C 1
ATOM 680 O O . ASN A 1 84 ? -30.359 15.375 -14.125 1 17 84 ASN A O 1
ATOM 684 N N . ARG A 1 85 ? -32.281 16.312 -14.641 1 18.41 85 ARG A N 1
ATOM 685 C CA . ARG A 1 85 ? -32.562 16.797 -13.289 1 18.41 85 ARG A CA 1
ATOM 686 C C . ARG A 1 85 ? -32.781 15.633 -12.328 1 18.41 85 ARG A C 1
ATOM 688 O O . ARG A 1 85 ? -33.188 14.539 -12.75 1 18.41 85 ARG A O 1
ATOM 695 N N . PHE A 1 86 ? -32.625 15.922 -10.984 1 17.86 86 PHE A N 1
ATOM 696 C CA . PHE A 1 86 ? -32.25 15.539 -9.625 1 17.86 86 PHE A CA 1
ATOM 697 C C . PHE A 1 86 ? -33.438 14.906 -8.898 1 17.86 86 PHE A C 1
ATOM 699 O O . PHE A 1 86 ? -34.312 15.609 -8.43 1 17.86 86 PHE A O 1
ATOM 706 N N . ASN A 1 87 ? -34.062 13.852 -9.461 1 17.31 87 ASN A N 1
ATOM 707 C CA . ASN A 1 87 ? -35.25 13.453 -8.703 1 17.31 87 ASN A CA 1
ATOM 708 C C . ASN A 1 87 ? -34.875 13.047 -7.277 1 17.31 87 ASN A C 1
ATOM 710 O O . ASN A 1 87 ? -33.812 12.453 -7.043 1 17.31 87 ASN A O 1
ATOM 714 N N . THR A 1 88 ? -35.562 13.609 -6.277 1 19.22 88 THR A N 1
ATOM 715 C CA . THR A 1 88 ? -35.75 13.805 -4.844 1 19.22 88 THR A CA 1
ATOM 716 C C . THR A 1 88 ? -36.125 12.484 -4.172 1 19.22 88 THR A C 1
ATOM 718 O O . THR A 1 88 ? -36.5 12.469 -2.998 1 19.22 88 THR A O 1
ATOM 721 N N . PHE A 1 89 ? -35.344 11.391 -4.395 1 17.14 89 PHE A N 1
ATOM 722 C CA . PHE A 1 89 ? -35.938 10.172 -3.861 1 17.14 89 PHE A CA 1
ATOM 723 C C . PHE A 1 89 ? -35.906 10.18 -2.338 1 17.14 89 PHE A C 1
ATOM 725 O O . PHE A 1 89 ? -34.875 10.422 -1.725 1 17.14 89 PHE A O 1
ATOM 732 N N . GLU A 1 90 ? -37.031 10.438 -1.721 1 19.06 90 GLU A N 1
ATOM 733 C CA . GLU A 1 90 ? -37.531 10.477 -0.345 1 19.06 90 GLU A CA 1
ATOM 734 C C . GLU A 1 90 ? -37.375 9.117 0.329 1 19.06 90 GLU A C 1
ATOM 736 O O . GLU A 1 90 ? -38.344 8.328 0.351 1 19.06 90 GLU A O 1
ATOM 741 N N . SER A 1 91 ? -36.188 8.414 0.209 1 16.75 91 SER A N 1
ATOM 742 C CA . SER A 1 91 ? -36.312 7.047 0.699 1 16.75 91 SER A CA 1
ATOM 743 C C . SER A 1 91 ? -36.594 7.02 2.195 1 16.75 91 SER A C 1
ATOM 745 O O . SER A 1 91 ? -36.188 7.91 2.934 1 16.75 91 SER A O 1
ATOM 747 N N . GLN A 1 92 ? -37.438 6.125 2.641 1 18.05 92 GLN A N 1
ATOM 748 C CA . GLN A 1 92 ? -38.312 5.582 3.688 1 18.05 92 GLN A CA 1
ATOM 749 C C . GLN A 1 92 ? -37.5 4.828 4.73 1 18.05 92 GLN A C 1
ATOM 751 O O . GLN A 1 92 ? -38.031 4.191 5.629 1 18.05 92 GLN A O 1
ATOM 756 N N . GLN A 1 93 ? -36.156 5 4.941 1 17.17 93 GLN A N 1
ATOM 757 C CA . GLN A 1 93 ? -35.562 3.834 5.586 1 17.17 93 GLN A CA 1
ATOM 758 C C . GLN A 1 93 ? -36.031 3.711 7.035 1 17.17 93 GLN A C 1
ATOM 760 O O . GLN A 1 93 ? -36 4.684 7.789 1 17.17 93 GLN A O 1
ATOM 765 N N . ARG A 1 94 ? -36.75 2.635 7.367 1 17.52 94 ARG A N 1
ATOM 766 C CA . ARG A 1 94 ? -37.438 2.057 8.523 1 17.52 94 ARG A CA 1
ATOM 767 C C . ARG A 1 94 ? -36.438 1.743 9.641 1 17.52 94 ARG A C 1
ATOM 769 O O . ARG A 1 94 ? -35.25 1.565 9.375 1 17.52 94 ARG A O 1
ATOM 776 N N . ARG A 1 95 ? -36.906 1.607 10.922 1 18.28 95 ARG A N 1
ATOM 777 C CA . ARG A 1 95 ? -36.719 1.735 12.359 1 18.28 95 ARG A CA 1
ATOM 778 C C . ARG A 1 95 ? -36.156 0.451 12.953 1 18.28 95 ARG A C 1
ATOM 780 O O . ARG A 1 95 ? -36.438 0.113 14.109 1 18.28 95 ARG A O 1
ATOM 787 N N . PHE A 1 96 ? -35.188 -0.315 12.258 1 17.39 96 PHE A N 1
ATOM 788 C CA . PHE A 1 96 ? -35.125 -1.646 12.852 1 17.39 96 PHE A CA 1
ATOM 789 C C . PHE A 1 96 ? -34.5 -1.584 14.242 1 17.39 96 PHE A C 1
ATOM 791 O O . PHE A 1 96 ? -33.531 -0.87 14.461 1 17.39 96 PHE A O 1
ATOM 798 N N . LYS A 1 97 ? -35.219 -2.002 15.305 1 18.56 97 LYS A N 1
ATOM 799 C CA . LYS A 1 97 ? -35.219 -2.064 16.766 1 18.56 97 LYS A CA 1
ATOM 800 C C . LYS A 1 97 ? -34.25 -3.135 17.281 1 18.56 97 LYS A C 1
ATOM 802 O O . LYS A 1 97 ? -34.5 -4.328 17.078 1 18.56 97 LYS A O 1
ATOM 807 N N . SER A 1 98 ? -32.875 -2.926 17.109 1 17.3 98 SER A N 1
ATOM 808 C CA . SER A 1 98 ? -31.875 -3.945 17.406 1 17.3 98 SER A CA 1
ATOM 809 C C . SER A 1 98 ? -31.922 -4.371 18.859 1 17.3 98 SER A C 1
ATOM 811 O O . SER A 1 98 ? -32.188 -3.549 19.75 1 17.3 98 SER A O 1
ATOM 813 N N . THR A 1 99 ? -32.125 -5.668 19.078 1 20.23 99 THR A N 1
ATOM 814 C CA . THR A 1 99 ? -32.375 -6.652 20.125 1 20.23 99 THR A CA 1
ATOM 815 C C . THR A 1 99 ? -31.094 -6.93 20.922 1 20.23 99 THR A C 1
ATOM 817 O O . THR A 1 99 ? -30.234 -7.695 20.484 1 20.23 99 THR A O 1
ATOM 820 N N . THR A 1 100 ? -30.406 -5.879 21.484 1 16.61 100 THR A N 1
ATOM 821 C CA . THR A 1 100 ? -29.016 -6.008 21.906 1 16.61 100 THR A CA 1
ATOM 822 C C . THR A 1 100 ? -28.859 -7.125 22.938 1 16.61 100 THR A C 1
ATOM 824 O O . THR A 1 100 ? -27.984 -7.98 22.812 1 16.61 100 THR A O 1
ATOM 827 N N . THR A 1 101 ? -28.969 -6.941 24.234 1 18.02 101 THR A N 1
ATOM 828 C CA . THR A 1 101 ? -27.812 -6.91 25.125 1 18.02 101 THR A CA 1
ATOM 829 C C . THR A 1 101 ? -27.641 -8.242 25.844 1 18.02 101 THR A C 1
ATOM 831 O O . THR A 1 101 ? -28.5 -8.625 26.641 1 18.02 101 THR A O 1
ATOM 834 N N . THR A 1 102 ? -27.25 -9.312 25.156 1 18.41 102 THR A N 1
ATOM 835 C CA . THR A 1 102 ? -27.125 -10.672 25.672 1 18.41 102 THR A CA 1
ATOM 836 C C . THR A 1 102 ? -26.062 -10.742 26.75 1 18.41 102 THR A C 1
ATOM 838 O O . THR A 1 102 ? -24.922 -10.328 26.531 1 18.41 102 THR A O 1
ATOM 841 N N . THR A 1 103 ? -26.375 -10.945 28.094 1 18.34 103 THR A N 1
ATOM 842 C CA . THR A 1 103 ? -25.703 -10.883 29.391 1 18.34 103 THR A CA 1
ATOM 843 C C . THR A 1 103 ? -24.812 -12.109 29.594 1 18.34 103 THR A C 1
ATOM 845 O O . THR A 1 103 ? -25.266 -13.242 29.422 1 18.34 103 THR A O 1
ATOM 848 N N . LEU A 1 104 ? -23.531 -12.039 29.266 1 18.67 104 LEU A N 1
ATOM 849 C CA . LEU A 1 104 ? -22.438 -13.008 29.219 1 18.67 104 LEU A CA 1
ATOM 850 C C . LEU A 1 104 ? -22.141 -13.57 30.594 1 18.67 104 LEU A C 1
ATOM 852 O O . LEU A 1 104 ? -21.844 -12.812 31.531 1 18.67 104 LEU A O 1
ATOM 856 N N . PRO A 1 105 ? -22.578 -14.82 30.844 1 16.84 105 PRO A N 1
ATOM 857 C CA . PRO A 1 105 ? -22.531 -15.43 32.156 1 16.84 105 PRO A CA 1
ATOM 858 C C . PRO A 1 105 ? -21.125 -15.883 32.562 1 16.84 105 PRO A C 1
ATOM 860 O O . PRO A 1 105 ? -20.375 -16.375 31.703 1 16.84 105 PRO A O 1
ATOM 863 N N . LYS A 1 106 ? -20.391 -15.406 33.562 1 17.22 106 LYS A N 1
ATOM 864 C CA . LYS A 1 106 ? -19.016 -15.32 34.062 1 17.22 106 LYS A CA 1
ATOM 865 C C . LYS A 1 106 ? -18.547 -16.672 34.594 1 17.22 106 LYS A C 1
ATOM 867 O O . LYS A 1 106 ? -17.359 -16.875 34.812 1 17.22 106 LYS A O 1
ATOM 872 N N . SER A 1 107 ? -19.391 -17.797 34.906 1 15.79 107 SER A N 1
ATOM 873 C CA . SER A 1 107 ? -19.062 -18.219 36.281 1 15.79 107 SER A CA 1
ATOM 874 C C . SER A 1 107 ? -17.859 -19.141 36.281 1 15.79 107 SER A C 1
ATOM 876 O O . SER A 1 107 ? -16.969 -19 37.125 1 15.79 107 SER A O 1
ATOM 878 N N . GLY A 1 108 ? -17.688 -20.234 35.469 1 16.16 108 GLY A N 1
ATOM 879 C CA . GLY A 1 108 ? -17.578 -21.484 36.188 1 16.16 108 GLY A CA 1
ATOM 880 C C . GLY A 1 108 ? -16.156 -21.781 36.656 1 16.16 108 GLY A C 1
ATOM 881 O O . GLY A 1 108 ? -15.203 -21.203 36.156 1 16.16 108 GLY A O 1
ATOM 882 N N . VAL A 1 109 ? -16.016 -22.578 37.812 1 16.84 109 VAL A N 1
ATOM 883 C CA . VAL A 1 109 ? -15.227 -22.938 38.969 1 16.84 109 VAL A CA 1
ATOM 884 C C . VAL A 1 109 ? -14.125 -23.906 38.594 1 16.84 109 VAL A C 1
ATOM 886 O O . VAL A 1 109 ? -14.383 -24.906 37.906 1 16.84 109 VAL A O 1
ATOM 889 N N . VAL A 1 110 ? -12.875 -23.484 38.562 1 18.12 110 VAL A N 1
ATOM 890 C CA . VAL A 1 110 ? -11.57 -23.984 38.125 1 18.12 110 VAL A CA 1
ATOM 891 C C . VAL A 1 110 ? -11.164 -25.172 39 1 18.12 110 VAL A C 1
ATOM 893 O O . VAL A 1 110 ? -10.797 -24.984 40.188 1 18.12 110 VAL A O 1
ATOM 896 N N . THR A 1 111 ? -12.07 -26.234 39.031 1 15.24 111 THR A N 1
ATOM 897 C CA . THR A 1 111 ? -11.766 -27.188 40.094 1 15.24 111 THR A CA 1
ATOM 898 C C . THR A 1 111 ? -10.375 -27.781 39.875 1 15.24 111 THR A C 1
ATOM 900 O O . THR A 1 111 ? -9.852 -27.781 38.781 1 15.24 111 THR A O 1
ATOM 903 N N . LYS A 1 112 ? -9.766 -28.312 41.062 1 16.27 112 LYS A N 1
ATOM 904 C CA . LYS A 1 112 ? -8.523 -28.609 41.75 1 16.27 112 LYS A CA 1
ATOM 905 C C . LYS A 1 112 ? -7.918 -29.938 41.281 1 16.27 112 LYS A C 1
ATOM 907 O O . LYS A 1 112 ? -6.852 -30.344 41.75 1 16.27 112 LYS A O 1
ATOM 912 N N . ASN A 1 113 ? -8.453 -30.578 40.125 1 14.47 113 ASN A N 1
ATOM 913 C CA . ASN A 1 113 ? -8.352 -32 40.375 1 14.47 113 ASN A CA 1
ATOM 914 C C . ASN A 1 113 ? -6.898 -32.438 40.562 1 14.47 113 ASN A C 1
ATOM 916 O O . ASN A 1 113 ? -5.984 -31.766 40.094 1 14.47 113 ASN A O 1
ATOM 920 N N . ALA A 1 114 ? -6.801 -33.781 41.062 1 15.54 114 ALA A N 1
ATOM 921 C CA . ALA A 1 114 ? -6.082 -34.75 41.875 1 15.54 114 ALA A CA 1
ATOM 922 C C . ALA A 1 114 ? -4.891 -35.312 41.125 1 15.54 114 ALA A C 1
ATOM 924 O O . ALA A 1 114 ? -5.02 -35.688 39.938 1 15.54 114 ALA A O 1
ATOM 925 N N . ARG A 1 115 ? -3.756 -35.094 41.594 1 16.98 115 ARG A N 1
ATOM 926 C CA . ARG A 1 115 ? -2.35 -35.344 41.281 1 16.98 115 ARG A CA 1
ATOM 927 C C . ARG A 1 115 ? -2.074 -36.844 41.094 1 16.98 115 ARG A C 1
ATOM 929 O O . ARG A 1 115 ? -0.927 -37.219 40.906 1 16.98 115 ARG A O 1
ATOM 936 N N . ARG A 1 116 ? -3.117 -37.75 40.844 1 15.73 116 ARG A N 1
ATOM 937 C CA . ARG A 1 116 ? -2.73 -39.094 41.312 1 15.73 116 ARG A CA 1
ATOM 938 C C . ARG A 1 116 ? -1.453 -39.562 40.625 1 15.73 116 ARG A C 1
ATOM 940 O O . ARG A 1 116 ? -1.177 -39.188 39.469 1 15.73 116 ARG A O 1
ATOM 947 N N . SER A 1 117 ? -0.624 -40.281 41.406 1 17.42 117 SER A N 1
ATOM 948 C CA . SER A 1 117 ? 0.705 -40.844 41.625 1 17.42 117 SER A CA 1
ATOM 949 C C . SER A 1 117 ? 0.995 -41.969 40.656 1 17.42 117 SER A C 1
ATOM 951 O O . SER A 1 117 ? 2.146 -42.375 40.469 1 17.42 117 SER A O 1
ATOM 953 N N . VAL A 1 118 ? 0.009 -42.344 39.75 1 16.94 118 VAL A N 1
ATOM 954 C CA . VAL A 1 118 ? 0.16 -43.781 39.688 1 16.94 118 VAL A CA 1
ATOM 955 C C . VAL A 1 118 ? 1.551 -44.156 39.156 1 16.94 118 VAL A C 1
ATOM 957 O O . VAL A 1 118 ? 2.082 -43.469 38.281 1 16.94 118 VAL A O 1
ATOM 960 N N . SER A 1 119 ? 2.229 -45.125 39.875 1 17.7 119 SER A N 1
ATOM 961 C CA . SER A 1 119 ? 3.439 -45.938 40.062 1 17.7 119 SER A CA 1
ATOM 962 C C . SER A 1 119 ? 3.697 -46.812 38.875 1 17.7 119 SER A C 1
ATOM 964 O O . SER A 1 119 ? 4.703 -47.531 38.812 1 17.7 119 SER A O 1
ATOM 966 N N . THR A 1 120 ? 2.877 -46.719 37.812 1 17.27 120 THR A N 1
ATOM 967 C CA . THR A 1 120 ? 2.816 -48 37.156 1 17.27 120 THR A CA 1
ATOM 968 C C . THR A 1 120 ? 4.203 -48.438 36.719 1 17.27 120 THR A C 1
ATOM 970 O O . THR A 1 120 ? 5.016 -47.625 36.281 1 17.27 120 THR A O 1
ATOM 973 N N . GLY A 1 121 ? 4.711 -49.75 37.219 1 17.55 121 GLY A N 1
ATOM 974 C CA . GLY A 1 121 ? 5.66 -50.844 37.25 1 17.55 121 GLY A CA 1
ATOM 975 C C . GLY A 1 121 ? 6.172 -51.25 35.875 1 17.55 121 GLY A C 1
ATOM 976 O O . GLY A 1 121 ? 7.352 -51.062 35.594 1 17.55 121 GLY A O 1
ATOM 977 N N . GLU A 1 122 ? 5.902 -52.469 35.594 1 18.55 122 GLU A N 1
ATOM 978 C CA . GLU A 1 122 ? 6.672 -53.656 35.219 1 18.55 122 GLU A CA 1
ATOM 979 C C . GLU A 1 122 ? 6.906 -53.719 33.719 1 18.55 122 GLU A C 1
ATOM 981 O O . GLU A 1 122 ? 7.852 -54.375 33.281 1 18.55 122 GLU A O 1
ATOM 986 N N . ASN A 1 123 ? 5.945 -53.562 32.906 1 16.89 123 ASN A N 1
ATOM 987 C CA . ASN A 1 123 ? 5.891 -54.625 31.906 1 16.89 123 ASN A CA 1
ATOM 988 C C . ASN A 1 123 ? 6.969 -54.438 30.844 1 16.89 123 ASN A C 1
ATOM 990 O O . ASN A 1 123 ? 7.391 -55.406 30.203 1 16.89 123 ASN A O 1
ATOM 994 N N . SER A 1 124 ? 7.059 -53.375 30.016 1 17.12 124 SER A N 1
ATOM 995 C CA . SER A 1 124 ? 7.203 -53.5 28.578 1 17.12 124 SER A CA 1
ATOM 996 C C . SER A 1 124 ? 8.625 -53.906 28.203 1 17.12 124 SER A C 1
ATOM 998 O O . SER A 1 124 ? 9.594 -53.375 28.734 1 17.12 124 SER A O 1
ATOM 1000 N N . LYS A 1 125 ? 8.906 -55.281 27.297 1 19.48 125 LYS A N 1
ATOM 1001 C CA . LYS A 1 125 ? 9.281 -56.469 26.531 1 19.48 125 LYS A CA 1
ATOM 1002 C C . LYS A 1 125 ? 10.297 -56.125 25.438 1 19.48 125 LYS A C 1
ATOM 1004 O O . LYS A 1 125 ? 10.633 -54.969 25.25 1 19.48 125 LYS A O 1
ATOM 1009 N N . ALA A 1 126 ? 10.023 -56.438 24.188 1 20.17 126 ALA A N 1
ATOM 1010 C CA . ALA A 1 126 ? 10.406 -57.125 22.953 1 20.17 126 ALA A CA 1
ATOM 1011 C C . ALA A 1 126 ? 11.055 -56.156 21.969 1 20.17 126 ALA A C 1
ATOM 1013 O O . ALA A 1 126 ? 11.57 -56.562 20.938 1 20.17 126 ALA A O 1
ATOM 1014 N N . THR A 1 127 ? 10.883 -54.812 22.062 1 20.14 127 THR A N 1
ATOM 1015 C CA . THR A 1 127 ? 11.078 -54.188 20.766 1 20.14 127 THR A CA 1
ATOM 1016 C C . THR A 1 127 ? 12.562 -54 20.469 1 20.14 127 THR A C 1
ATOM 1018 O O . THR A 1 127 ? 12.938 -53.312 19.531 1 20.14 127 THR A O 1
ATOM 1021 N N . ALA A 1 128 ? 13.445 -54.625 21.203 1 23.38 128 ALA A N 1
ATOM 1022 C CA . ALA A 1 128 ? 14.891 -54.5 21.031 1 23.38 128 ALA A CA 1
ATOM 1023 C C . ALA A 1 128 ? 15.344 -55.062 19.703 1 23.38 128 ALA A C 1
ATOM 1025 O O . ALA A 1 128 ? 16.359 -54.656 19.141 1 23.38 128 ALA A O 1
ATOM 1026 N N . ALA A 1 129 ? 14.875 -56.344 19.516 1 24.28 129 ALA A N 1
ATOM 1027 C CA . ALA A 1 129 ? 15.695 -57.188 18.656 1 24.28 129 ALA A CA 1
ATOM 1028 C C . ALA A 1 129 ? 15.68 -56.688 17.219 1 24.28 129 ALA A C 1
ATOM 1030 O O . ALA A 1 129 ? 16.484 -57.125 16.391 1 24.28 129 ALA A O 1
ATOM 1031 N N . LEU A 1 130 ? 14.453 -56.219 16.797 1 24.16 130 LEU A N 1
ATOM 1032 C CA . LEU A 1 130 ? 14.328 -56.188 15.344 1 24.16 130 LEU A CA 1
ATOM 1033 C C . LEU A 1 130 ? 15.219 -55.094 14.75 1 24.16 130 LEU A C 1
ATOM 1035 O O . LEU A 1 130 ? 14.719 -54.094 14.25 1 24.16 130 LEU A O 1
ATOM 1039 N N . MET A 1 131 ? 16.125 -54.688 15.477 1 27.45 131 MET A N 1
ATOM 1040 C CA . MET A 1 131 ? 16.859 -53.688 14.734 1 27.45 131 MET A CA 1
ATOM 1041 C C . MET A 1 131 ? 17.578 -54.312 13.531 1 27.45 131 MET A C 1
ATOM 1043 O O . MET A 1 131 ? 18.734 -54.688 13.625 1 27.45 131 MET A O 1
ATOM 1047 N N . GLU A 1 132 ? 16.938 -55.438 13.031 1 24.56 132 GLU A N 1
ATOM 1048 C CA . GLU A 1 132 ? 17.719 -56.062 11.992 1 24.56 132 GLU A CA 1
ATOM 1049 C C . GLU A 1 132 ? 18.391 -55.031 11.086 1 24.56 132 GLU A C 1
ATOM 1051 O O . GLU A 1 132 ? 17.984 -53.875 11.062 1 24.56 132 GLU A O 1
ATOM 1056 N N . LYS A 1 133 ? 19.062 -55.688 10 1 29.41 133 LYS A N 1
ATOM 1057 C CA . LYS A 1 133 ? 19.922 -55.344 8.875 1 29.41 133 LYS A CA 1
ATOM 1058 C C . LYS A 1 133 ? 19.266 -54.312 7.969 1 29.41 133 LYS A C 1
ATOM 1060 O O . LYS A 1 133 ? 18.125 -54.469 7.543 1 29.41 133 LYS A O 1
ATOM 1065 N N . ASP A 1 134 ? 19.609 -53.219 8.125 1 28.91 134 ASP A N 1
ATOM 1066 C CA . ASP A 1 134 ? 19.266 -52.188 7.16 1 28.91 134 ASP A CA 1
ATOM 1067 C C . ASP A 1 134 ? 19.25 -52.719 5.738 1 28.91 134 ASP A C 1
ATOM 1069 O O . ASP A 1 134 ? 20.297 -53.094 5.195 1 28.91 134 ASP A O 1
ATOM 1073 N N . ILE A 1 135 ? 18.438 -53.75 5.402 1 30.84 135 ILE A N 1
ATOM 1074 C CA . ILE A 1 135 ? 18.281 -54.125 3.996 1 30.84 135 ILE A CA 1
ATOM 1075 C C . ILE A 1 135 ? 18.141 -52.844 3.156 1 30.84 135 ILE A C 1
ATOM 1077 O O . ILE A 1 135 ? 17.125 -52.156 3.211 1 30.84 135 ILE A O 1
ATOM 1081 N N . TYR A 1 136 ? 19.25 -52.156 2.953 1 30.95 136 TYR A N 1
ATOM 1082 C CA . TYR A 1 136 ? 19.234 -51.219 1.839 1 30.95 136 TYR A CA 1
ATOM 1083 C C . TYR A 1 136 ? 18.641 -51.844 0.595 1 30.95 136 TYR A C 1
ATOM 1085 O O . TYR A 1 136 ? 19.172 -52.844 0.064 1 30.95 136 TYR A O 1
ATOM 1093 N N . TYR A 1 137 ? 17.391 -52.219 0.592 1 32.16 137 TYR A N 1
ATOM 1094 C CA . TYR A 1 137 ? 16.828 -52.562 -0.712 1 32.16 137 TYR A CA 1
ATOM 1095 C C . TYR A 1 137 ? 17.438 -51.688 -1.805 1 32.16 137 TYR A C 1
ATOM 1097 O O . TYR A 1 137 ? 17.422 -50.438 -1.721 1 32.16 137 TYR A O 1
ATOM 1105 N N . ASP A 1 138 ? 18.547 -52.156 -2.361 1 34.22 138 ASP A N 1
ATOM 1106 C CA . ASP A 1 138 ? 19 -51.625 -3.645 1 34.22 138 ASP A CA 1
ATOM 1107 C C . ASP A 1 138 ? 17.812 -51.312 -4.559 1 34.22 138 ASP A C 1
ATOM 1109 O O . ASP A 1 138 ? 17.156 -52.25 -5.047 1 34.22 138 ASP A O 1
ATOM 1113 N N . VAL A 1 139 ? 16.922 -50.438 -4.254 1 39.78 139 VAL A N 1
ATOM 1114 C CA . VAL A 1 139 ? 15.977 -50.031 -5.281 1 39.78 139 VAL A CA 1
ATOM 1115 C C . VAL A 1 139 ? 16.656 -50.062 -6.652 1 39.78 139 VAL A C 1
ATOM 1117 O O . VAL A 1 139 ? 17.734 -49.469 -6.832 1 39.78 139 VAL A O 1
ATOM 1120 N N . PRO A 1 140 ? 16.469 -51.094 -7.391 1 42.59 140 PRO A N 1
ATOM 1121 C CA . PRO A 1 140 ? 17.094 -51.062 -8.719 1 42.59 140 PRO A CA 1
ATOM 1122 C C . PRO A 1 140 ? 17.094 -49.656 -9.344 1 42.59 140 PRO A C 1
ATOM 1124 O O . PRO A 1 140 ? 16.188 -48.875 -9.094 1 42.59 140 PRO A O 1
ATOM 1127 N N . PRO A 1 141 ? 18.25 -49.188 -9.781 1 45.94 141 PRO A N 1
ATOM 1128 C CA . PRO A 1 141 ? 18.25 -47.875 -10.484 1 45.94 141 PRO A CA 1
ATOM 1129 C C . PRO A 1 141 ? 17.141 -47.781 -11.523 1 45.94 141 PRO A C 1
ATOM 1131 O O . PRO A 1 141 ? 16.906 -48.719 -12.281 1 45.94 141 PRO A O 1
ATOM 1134 N N . VAL A 1 142 ? 16.031 -47.219 -11.195 1 54.34 142 VAL A N 1
ATOM 1135 C CA . VAL A 1 142 ? 15.078 -46.938 -12.258 1 54.34 142 VAL A CA 1
ATOM 1136 C C . VAL A 1 142 ? 15.828 -46.5 -13.516 1 54.34 142 VAL A C 1
ATOM 1138 O O . VAL A 1 142 ? 16.734 -45.656 -13.445 1 54.34 142 VAL A O 1
ATOM 1141 N N . GLU A 1 143 ? 15.906 -47.406 -14.508 1 64.94 143 GLU A N 1
ATOM 1142 C CA . GLU A 1 143 ? 16.531 -47.062 -15.789 1 64.94 143 GLU A CA 1
ATOM 1143 C C . GLU A 1 143 ? 15.984 -45.75 -16.328 1 64.94 143 GLU A C 1
ATOM 1145 O O . GLU A 1 143 ? 14.797 -45.625 -16.625 1 64.94 143 GLU A O 1
ATOM 1150 N N . VAL A 1 144 ? 16.734 -44.656 -16.062 1 75.38 144 VAL A N 1
ATOM 1151 C CA . VAL A 1 144 ? 16.359 -43.375 -16.609 1 75.38 144 VAL A CA 1
ATOM 1152 C C . VAL A 1 144 ? 16.844 -43.281 -18.062 1 75.38 144 VAL A C 1
ATOM 1154 O O . VAL A 1 144 ? 17.953 -43.688 -18.375 1 75.38 144 VAL A O 1
ATOM 1157 N N . PRO A 1 145 ? 15.93 -42.875 -18.875 1 89.5 145 PRO A N 1
ATOM 1158 C CA . PRO A 1 145 ? 16.297 -42.75 -20.297 1 89.5 145 PRO A CA 1
ATOM 1159 C C . PRO A 1 145 ? 17.359 -41.688 -20.531 1 89.5 145 PRO A C 1
ATOM 1161 O O . PRO A 1 145 ? 17.594 -40.844 -19.656 1 89.5 145 PRO A O 1
ATOM 1164 N N . SER A 1 146 ? 18.031 -41.812 -21.625 1 91.94 146 SER A N 1
ATOM 1165 C CA . SER A 1 146 ? 19.031 -40.812 -21.984 1 91.94 146 SER A CA 1
ATOM 1166 C C . SER A 1 146 ? 18.375 -39.562 -22.562 1 91.94 146 SER A C 1
ATOM 1168 O O . SER A 1 146 ? 18.953 -38.469 -22.516 1 91.94 146 SER A O 1
ATOM 1170 N N . HIS A 1 147 ? 17.203 -39.781 -23.172 1 95.62 147 HIS A N 1
ATOM 1171 C CA . HIS A 1 147 ? 16.453 -38.656 -23.766 1 95.62 147 HIS A CA 1
ATOM 1172 C C . HIS A 1 147 ? 14.992 -38.688 -23.344 1 95.62 147 HIS A C 1
ATOM 1174 O O . HIS A 1 147 ? 14.461 -39.75 -23.016 1 95.62 147 HIS A O 1
ATOM 1180 N N . ILE A 1 148 ? 14.453 -37.531 -23.344 1 96.75 148 ILE A N 1
ATOM 1181 C CA . ILE A 1 148 ? 13.047 -37.406 -22.969 1 96.75 148 ILE A CA 1
ATOM 1182 C C . ILE A 1 148 ? 12.344 -36.438 -23.906 1 96.75 148 ILE A C 1
ATOM 1184 O O . ILE A 1 148 ? 13 -35.719 -24.688 1 96.75 148 ILE A O 1
ATOM 1188 N N . GLN A 1 149 ? 11.023 -36.438 -23.844 1 97.56 149 GLN A N 1
ATOM 1189 C CA . GLN A 1 149 ? 10.211 -35.406 -24.516 1 97.56 149 GLN A CA 1
ATOM 1190 C C . GLN A 1 149 ? 9.891 -34.25 -23.578 1 97.56 149 GLN A C 1
ATOM 1192 O O . GLN A 1 149 ? 9.633 -34.469 -22.391 1 97.56 149 GLN A O 1
ATOM 1197 N N . ALA A 1 150 ? 10 -33.062 -24.125 1 98.19 150 ALA A N 1
ATOM 1198 C CA . ALA A 1 150 ? 9.703 -31.875 -23.328 1 98.19 150 ALA A CA 1
ATOM 1199 C C . ALA A 1 150 ? 9.148 -30.75 -24.203 1 98.19 150 ALA A C 1
ATOM 1201 O O . ALA A 1 150 ? 9.398 -30.719 -25.406 1 98.19 150 ALA A O 1
ATOM 1202 N N . THR A 1 151 ? 8.312 -29.906 -23.609 1 98.44 151 THR A N 1
ATOM 1203 C CA . THR A 1 151 ? 7.758 -28.719 -24.266 1 98.44 151 THR A CA 1
ATOM 1204 C C . THR A 1 151 ? 8.789 -27.594 -24.312 1 98.44 151 THR A C 1
ATOM 1206 O O . THR A 1 151 ? 9.148 -27.031 -23.281 1 98.44 151 THR A O 1
ATOM 1209 N N . ILE A 1 152 ? 9.156 -27.156 -25.516 1 98.44 152 ILE A N 1
ATOM 1210 C CA . ILE A 1 152 ? 10.297 -26.266 -25.672 1 98.44 152 ILE A CA 1
ATOM 1211 C C . ILE A 1 152 ? 9.82 -24.922 -26.25 1 98.44 152 ILE A C 1
ATOM 1213 O O . ILE A 1 152 ? 9.055 -24.891 -27.203 1 98.44 152 ILE A O 1
ATOM 1217 N N . PHE A 1 153 ? 10.266 -23.844 -25.578 1 98.19 153 PHE A N 1
ATOM 1218 C CA . PHE A 1 153 ? 10.094 -22.484 -26.078 1 98.19 153 PHE A CA 1
ATOM 1219 C C . PHE A 1 153 ? 10.961 -22.25 -27.312 1 98.19 153 PHE A C 1
ATOM 1221 O O . PHE A 1 153 ? 12.188 -22.344 -27.234 1 98.19 153 PHE A O 1
ATOM 1228 N N . LYS A 1 154 ? 10.328 -21.875 -28.438 1 97 154 LYS A N 1
ATOM 1229 C CA . LYS A 1 154 ? 11.047 -21.75 -29.703 1 97 154 LYS A CA 1
ATOM 1230 C C . LYS A 1 154 ? 11.227 -20.281 -30.094 1 97 154 LYS A C 1
ATOM 1232 O O . LYS A 1 154 ? 11.531 -19.969 -31.234 1 97 154 LYS A O 1
ATOM 1237 N N . GLY A 1 155 ? 10.938 -19.375 -29.125 1 94.5 155 GLY A N 1
ATOM 1238 C CA . GLY A 1 155 ? 11.109 -17.953 -29.391 1 94.5 155 GLY A CA 1
ATOM 1239 C C . GLY A 1 155 ? 9.797 -17.188 -29.422 1 94.5 155 GLY A C 1
ATOM 1240 O O . GLY A 1 155 ? 8.719 -17.797 -29.406 1 94.5 155 GLY A O 1
ATOM 1241 N N . LYS A 1 156 ? 9.969 -15.922 -29.531 1 93 156 LYS A N 1
ATOM 1242 C CA . LYS A 1 156 ? 8.836 -15.008 -29.453 1 93 156 LYS A CA 1
ATOM 1243 C C . LYS A 1 156 ? 7.836 -15.266 -30.578 1 93 156 LYS A C 1
ATOM 1245 O O . LYS A 1 156 ? 8.227 -15.406 -31.734 1 93 156 LYS A O 1
ATOM 1250 N N . ASN A 1 157 ? 6.598 -15.375 -30.203 1 92.62 157 ASN A N 1
ATOM 1251 C CA . ASN A 1 157 ? 5.445 -15.492 -31.078 1 92.62 157 ASN A CA 1
ATOM 1252 C C . ASN A 1 157 ? 5.469 -16.812 -31.859 1 92.62 157 ASN A C 1
ATOM 1254 O O . ASN A 1 157 ? 4.895 -16.906 -32.938 1 92.62 157 ASN A O 1
ATOM 1258 N N . LYS A 1 158 ? 6.164 -17.75 -31.438 1 94.81 158 LYS A N 1
ATOM 1259 C CA . LYS A 1 158 ? 6.129 -19.125 -31.938 1 94.81 158 LYS A CA 1
ATOM 1260 C C . LYS A 1 158 ? 5.469 -20.062 -30.938 1 94.81 158 LYS A C 1
ATOM 1262 O O . LYS A 1 158 ? 5.656 -19.938 -29.734 1 94.81 158 LYS A O 1
ATOM 1267 N N . PRO A 1 159 ? 4.691 -21 -31.484 1 95.25 159 PRO A N 1
ATOM 1268 C CA . PRO A 1 159 ? 4.137 -21.984 -30.562 1 95.25 159 PRO A CA 1
ATOM 1269 C C . PRO A 1 159 ? 5.207 -22.875 -29.938 1 95.25 159 PRO A C 1
ATOM 1271 O O . PRO A 1 159 ? 6.223 -23.172 -30.578 1 95.25 159 PRO A O 1
ATOM 1274 N N . PRO A 1 160 ? 4.945 -23.281 -28.703 1 96.81 160 PRO A N 1
ATOM 1275 C CA . PRO A 1 160 ? 5.887 -24.25 -28.141 1 96.81 160 PRO A CA 1
ATOM 1276 C C . PRO A 1 160 ? 5.816 -25.609 -28.844 1 96.81 160 PRO A C 1
ATOM 1278 O O . PRO A 1 160 ? 4.785 -25.969 -29.406 1 96.81 160 PRO A O 1
ATOM 1281 N N . VAL A 1 161 ? 6.91 -26.328 -28.797 1 96.88 161 VAL A N 1
ATOM 1282 C CA . VAL A 1 161 ? 6.992 -27.594 -29.516 1 96.88 161 VAL A CA 1
ATOM 1283 C C . VAL A 1 161 ? 7.461 -28.688 -28.562 1 96.88 161 VAL A C 1
ATOM 1285 O O . VAL A 1 161 ? 8.344 -28.469 -27.734 1 96.88 161 VAL A O 1
ATOM 1288 N N . LEU A 1 162 ? 6.805 -29.828 -28.688 1 96.88 162 LEU A N 1
ATOM 1289 C CA . LEU A 1 162 ? 7.289 -31.016 -28 1 96.88 162 LEU A CA 1
ATOM 1290 C C . LEU A 1 162 ? 8.5 -31.609 -28.734 1 96.88 162 LEU A C 1
ATOM 1292 O O . LEU A 1 162 ? 8.398 -32 -29.891 1 96.88 162 LEU A O 1
ATOM 1296 N N . GLU A 1 163 ? 9.641 -31.672 -28.062 1 97 163 GLU A N 1
ATOM 1297 C CA . GLU A 1 163 ? 10.883 -32.125 -28.688 1 97 163 GLU A CA 1
ATOM 1298 C C . GLU A 1 163 ? 11.594 -33.156 -27.797 1 97 163 GLU A C 1
ATOM 1300 O O . GLU A 1 163 ? 11.352 -33.219 -26.594 1 97 163 GLU A O 1
ATOM 1305 N N . THR A 1 164 ? 12.445 -33.906 -28.469 1 97.44 164 THR A N 1
ATOM 1306 C CA . THR A 1 164 ? 13.336 -34.781 -27.75 1 97.44 164 THR A CA 1
ATOM 1307 C C . THR A 1 164 ? 14.562 -34.031 -27.234 1 97.44 164 THR A C 1
ATOM 1309 O O . THR A 1 164 ? 15.258 -33.375 -28.016 1 97.44 164 THR A O 1
ATOM 1312 N N . VAL A 1 165 ? 14.734 -34.094 -26 1 97.31 165 VAL A N 1
ATOM 1313 C CA . VAL A 1 165 ? 15.867 -33.406 -25.375 1 97.31 165 VAL A CA 1
ATOM 1314 C C . VAL A 1 165 ? 16.578 -34.375 -24.422 1 97.31 165 VAL A C 1
ATOM 1316 O O . VAL A 1 165 ? 16.094 -35.469 -24.141 1 97.31 165 VAL A O 1
ATOM 1319 N N . SER A 1 166 ? 17.766 -33.938 -23.984 1 97.06 166 SER A N 1
ATOM 1320 C CA . SER A 1 166 ? 18.531 -34.75 -23.047 1 97.06 166 SER A CA 1
ATOM 1321 C C . SER A 1 166 ? 17.828 -34.875 -21.688 1 97.06 166 SER A C 1
ATOM 1323 O O . SER A 1 166 ? 17.203 -33.906 -21.234 1 97.06 166 SER A O 1
ATOM 1325 N N . MET A 1 167 ? 17.938 -36 -21.062 1 97.56 167 MET A N 1
ATOM 1326 C CA . MET A 1 167 ? 17.469 -36.188 -19.703 1 97.56 167 MET A CA 1
ATOM 1327 C C . MET A 1 167 ? 18.141 -35.219 -18.734 1 97.56 167 MET A C 1
ATOM 1329 O O . MET A 1 167 ? 19.359 -35.031 -18.812 1 97.56 167 MET A O 1
ATOM 1333 N N . PRO A 1 168 ? 17.312 -34.562 -17.875 1 97.94 168 PRO A N 1
ATOM 1334 C CA . PRO A 1 168 ? 17.969 -33.719 -16.891 1 97.94 168 PRO A CA 1
ATOM 1335 C C . PRO A 1 168 ? 18.891 -34.469 -15.953 1 97.94 168 PRO A C 1
ATOM 1337 O O . PRO A 1 168 ? 18.656 -35.656 -15.688 1 97.94 168 PRO A O 1
ATOM 1340 N N . THR A 1 169 ? 19.891 -33.781 -15.5 1 97.75 169 THR A N 1
ATOM 1341 C CA . THR A 1 169 ? 20.844 -34.375 -14.57 1 97.75 169 THR A CA 1
ATOM 1342 C C . THR A 1 169 ? 20.984 -33.531 -13.32 1 97.75 169 THR A C 1
ATOM 1344 O O . THR A 1 169 ? 20.625 -32.344 -13.328 1 97.75 169 THR A O 1
ATOM 1347 N N . ILE A 1 170 ? 21.438 -34.156 -12.281 1 98.25 170 ILE A N 1
ATOM 1348 C CA . ILE A 1 170 ? 21.766 -33.406 -11.07 1 98.25 170 ILE A CA 1
ATOM 1349 C C . ILE A 1 170 ? 22.891 -32.438 -11.367 1 98.25 170 ILE A C 1
ATOM 1351 O O . ILE A 1 170 ? 23.953 -32.812 -11.875 1 98.25 170 ILE A O 1
ATOM 1355 N N . GLN A 1 171 ? 22.656 -31.203 -11.094 1 98.12 171 GLN A N 1
ATOM 1356 C CA . GLN A 1 171 ? 23.641 -30.156 -11.336 1 98.12 171 GLN A CA 1
ATOM 1357 C C . GLN A 1 171 ? 24.219 -29.641 -10.023 1 98.12 171 GLN A C 1
ATOM 1359 O O . GLN A 1 171 ? 25.375 -29.219 -9.969 1 98.12 171 GLN A O 1
ATOM 1364 N N . GLN A 1 172 ? 23.406 -29.578 -9.023 1 98.19 172 GLN A N 1
ATOM 1365 C CA . GLN A 1 172 ? 23.797 -29.219 -7.66 1 98.19 172 GLN A CA 1
ATOM 1366 C C . GLN A 1 172 ? 23.406 -30.312 -6.672 1 98.19 172 GLN A C 1
ATOM 1368 O O . GLN A 1 172 ? 22.453 -31.047 -6.898 1 98.19 172 GLN A O 1
ATOM 1373 N N . GLU A 1 173 ? 24.094 -30.344 -5.559 1 98.38 173 GLU A N 1
ATOM 1374 C CA . GLU A 1 173 ? 23.922 -31.406 -4.57 1 98.38 173 GLU A CA 1
ATOM 1375 C C . GLU A 1 173 ? 22.547 -31.328 -3.914 1 98.38 173 GLU A C 1
ATOM 1377 O O . GLU A 1 173 ? 22.094 -32.281 -3.297 1 98.38 173 GLU A O 1
ATOM 1382 N N . THR A 1 174 ? 21.859 -30.188 -4.074 1 98.62 174 THR A N 1
ATOM 1383 C CA . THR A 1 174 ? 20.547 -30.016 -3.449 1 98.62 174 THR A CA 1
ATOM 1384 C C . THR A 1 174 ? 19.422 -30.266 -4.457 1 98.62 174 THR A C 1
ATOM 1386 O O . THR A 1 174 ? 18.25 -30.078 -4.137 1 98.62 174 THR A O 1
ATOM 1389 N N . ASP A 1 175 ? 19.75 -30.781 -5.609 1 98.69 175 ASP A N 1
ATOM 1390 C CA . ASP A 1 175 ? 18.781 -31.016 -6.676 1 98.69 175 ASP A CA 1
ATOM 1391 C C . ASP A 1 175 ? 18.078 -32.344 -6.473 1 98.69 175 ASP A C 1
ATOM 1393 O O . ASP A 1 175 ? 18.594 -33.25 -5.809 1 98.69 175 ASP A O 1
ATOM 1397 N N . ILE A 1 176 ? 16.938 -32.406 -7.094 1 98.81 176 ILE A N 1
ATOM 1398 C CA . ILE A 1 176 ? 16.328 -33.719 -7.371 1 98.81 176 ILE A CA 1
ATOM 1399 C C . ILE A 1 176 ? 15.898 -33.781 -8.836 1 98.81 176 ILE A C 1
ATOM 1401 O O . ILE A 1 176 ? 15.742 -32.75 -9.492 1 98.81 176 ILE A O 1
ATOM 1405 N N . ILE A 1 177 ? 15.789 -34.969 -9.312 1 98.75 177 ILE A N 1
ATOM 1406 C CA . ILE A 1 177 ? 15.133 -35.219 -10.594 1 98.75 177 ILE A CA 1
ATOM 1407 C C . ILE A 1 177 ? 13.805 -35.938 -10.352 1 98.75 177 ILE A C 1
ATOM 1409 O O . ILE A 1 177 ? 13.742 -36.938 -9.617 1 98.75 177 ILE A O 1
ATOM 1413 N N . VAL A 1 178 ? 12.805 -35.438 -10.945 1 98.56 178 VAL A N 1
ATOM 1414 C CA . VAL A 1 178 ? 11.492 -36.031 -10.773 1 98.56 178 VAL A CA 1
ATOM 1415 C C . VAL A 1 178 ? 10.961 -36.5 -12.125 1 98.56 178 VAL A C 1
ATOM 1417 O O . VAL A 1 178 ? 11.18 -35.875 -13.148 1 98.56 178 VAL A O 1
ATOM 1420 N N . LYS A 1 179 ? 10.336 -37.656 -12.102 1 98.06 179 LYS A N 1
ATOM 1421 C CA . LYS A 1 179 ? 9.391 -37.969 -13.164 1 98.06 179 LYS A CA 1
ATOM 1422 C C . LYS A 1 179 ? 8.094 -37.188 -13 1 98.06 179 LYS A C 1
ATOM 1424 O O . LYS A 1 179 ? 7.359 -37.375 -12.031 1 98.06 179 LYS A O 1
ATOM 1429 N N . VAL A 1 180 ? 7.824 -36.344 -13.961 1 98.06 180 VAL A N 1
ATOM 1430 C CA . VAL A 1 180 ? 6.633 -35.5 -13.867 1 98.06 180 VAL A CA 1
ATOM 1431 C C . VAL A 1 180 ? 5.383 -36.375 -14.008 1 98.06 180 VAL A C 1
ATOM 1433 O O . VAL A 1 180 ? 5.277 -37.188 -14.93 1 98.06 180 VAL A O 1
ATOM 1436 N N . LEU A 1 181 ? 4.504 -36.25 -13.078 1 96.75 181 LEU A N 1
ATOM 1437 C CA . LEU A 1 181 ? 3.232 -36.969 -13.156 1 96.75 181 LEU A CA 1
ATOM 1438 C C . LEU A 1 181 ? 2.145 -36.062 -13.734 1 96.75 181 LEU A C 1
ATOM 1440 O O . LEU A 1 181 ? 1.42 -36.469 -14.648 1 96.75 181 LEU A O 1
ATOM 1444 N N . LYS A 1 182 ? 2.043 -34.875 -13.188 1 97.06 182 LYS A N 1
ATOM 1445 C CA . LYS A 1 182 ? 1.081 -33.875 -13.625 1 97.06 182 LYS A CA 1
ATOM 1446 C C . LYS A 1 182 ? 1.701 -32.469 -13.602 1 97.06 182 LYS A C 1
ATOM 1448 O O . LYS A 1 182 ? 2.492 -32.156 -12.719 1 97.06 182 LYS A O 1
ATOM 1453 N N . THR A 1 183 ? 1.384 -31.703 -14.547 1 98 183 THR A N 1
ATOM 1454 C CA . THR A 1 183 ? 1.743 -30.297 -14.617 1 98 183 THR A CA 1
ATOM 1455 C C . THR A 1 183 ? 0.627 -29.484 -15.273 1 98 183 THR A C 1
ATOM 1457 O O . THR A 1 183 ? -0.496 -29.969 -15.422 1 98 183 THR A O 1
ATOM 1460 N N . THR A 1 184 ? 0.83 -28.188 -15.453 1 98 184 THR A N 1
ATOM 1461 C CA . THR A 1 184 ? -0.197 -27.328 -16.031 1 98 184 THR A CA 1
ATOM 1462 C C . THR A 1 184 ? 0.436 -26.156 -16.781 1 98 184 THR A C 1
ATOM 1464 O O . THR A 1 184 ? 1.656 -26.109 -16.953 1 98 184 THR A O 1
ATOM 1467 N N . ILE A 1 185 ? -0.416 -25.359 -17.375 1 97.31 185 ILE A N 1
ATOM 1468 C CA . ILE A 1 185 ? -0.004 -24.141 -18.078 1 97.31 185 ILE A CA 1
ATOM 1469 C C . ILE A 1 185 ? -0.4 -22.922 -17.266 1 97.31 185 ILE A C 1
ATOM 1471 O O . ILE A 1 185 ? -1.508 -22.859 -16.719 1 97.31 185 ILE A O 1
ATOM 1475 N N . CYS A 1 186 ? 0.474 -22 -17.062 1 95.38 186 CYS A N 1
ATOM 1476 C CA . CYS A 1 186 ? 0.223 -20.75 -16.375 1 95.38 186 CYS A CA 1
ATOM 1477 C C . CYS A 1 186 ? 0.219 -19.578 -17.344 1 95.38 186 CYS A C 1
ATOM 1479 O O . CYS A 1 186 ? 0.826 -19.641 -18.406 1 95.38 186 CYS A O 1
ATOM 1481 N N . GLY A 1 187 ? -0.513 -18.484 -16.984 1 91.75 187 GLY A N 1
ATOM 1482 C CA . GLY A 1 187 ? -0.473 -17.266 -17.797 1 91.75 187 GLY A CA 1
ATOM 1483 C C . GLY A 1 187 ? 0.937 -16.781 -18.062 1 91.75 187 GLY A C 1
ATOM 1484 O O . GLY A 1 187 ? 1.211 -16.219 -19.125 1 91.75 187 GLY A O 1
ATOM 1485 N N . THR A 1 188 ? 1.841 -16.984 -17.188 1 90.56 188 THR A N 1
ATOM 1486 C CA . THR A 1 188 ? 3.223 -16.547 -17.359 1 90.56 188 THR A CA 1
ATOM 1487 C C . THR A 1 188 ? 3.893 -17.312 -18.5 1 90.56 188 THR A C 1
ATOM 1489 O O . THR A 1 188 ? 4.809 -16.797 -19.141 1 90.56 188 THR A O 1
ATOM 1492 N N . ASP A 1 189 ? 3.48 -18.531 -18.781 1 94.69 189 ASP A N 1
ATOM 1493 C CA . ASP A 1 189 ? 3.984 -19.25 -19.953 1 94.69 189 ASP A CA 1
ATOM 1494 C C . ASP A 1 189 ? 3.617 -18.531 -21.25 1 94.69 189 ASP A C 1
ATOM 1496 O O . ASP A 1 189 ? 4.418 -18.469 -22.188 1 94.69 189 ASP A O 1
ATOM 1500 N N . LEU A 1 190 ? 2.393 -18 -21.266 1 92.56 190 LEU A N 1
ATOM 1501 C CA . LEU A 1 190 ? 1.972 -17.234 -22.438 1 92.56 190 LEU A CA 1
ATOM 1502 C C . LEU A 1 190 ? 2.773 -15.938 -22.562 1 92.56 190 LEU A C 1
ATOM 1504 O O . LEU A 1 190 ? 3.064 -15.484 -23.672 1 92.56 190 LEU A O 1
ATOM 1508 N N . HIS A 1 191 ? 3.041 -15.367 -21.406 1 88.06 191 HIS A N 1
ATOM 1509 C CA . HIS A 1 191 ? 3.865 -14.164 -21.422 1 88.06 191 HIS A CA 1
ATOM 1510 C C . HIS A 1 191 ? 5.258 -14.461 -21.969 1 88.06 191 HIS A C 1
ATOM 1512 O O . HIS A 1 191 ? 5.84 -13.625 -22.672 1 88.06 191 HIS A O 1
ATOM 1518 N N . ILE A 1 192 ? 5.793 -15.562 -21.672 1 91.69 192 ILE A N 1
ATOM 1519 C CA . ILE A 1 192 ? 7.066 -15.992 -22.234 1 91.69 192 ILE A CA 1
ATOM 1520 C C . ILE A 1 192 ? 6.941 -16.156 -23.75 1 91.69 192 ILE A C 1
ATOM 1522 O O . ILE A 1 192 ? 7.758 -15.625 -24.5 1 91.69 192 ILE A O 1
ATOM 1526 N N . LEU A 1 193 ? 5.91 -16.797 -24.188 1 94.25 193 LEU A N 1
ATOM 1527 C CA . LEU A 1 193 ? 5.695 -17.031 -25.609 1 94.25 193 LEU A CA 1
ATOM 1528 C C . LEU A 1 193 ? 5.516 -15.703 -26.344 1 94.25 193 LEU A C 1
ATOM 1530 O O . LEU A 1 193 ? 5.883 -15.586 -27.516 1 94.25 193 LEU A O 1
ATOM 1534 N N . GLY A 1 194 ? 4.977 -14.719 -25.609 1 89.75 194 GLY A N 1
ATOM 1535 C CA . GLY A 1 194 ? 4.77 -13.406 -26.203 1 89.75 194 GLY A CA 1
ATOM 1536 C C . GLY A 1 194 ? 6.012 -12.539 -26.188 1 89.75 194 GLY A C 1
ATOM 1537 O O . GLY A 1 194 ? 6.031 -11.453 -26.766 1 89.75 194 GLY A O 1
ATOM 1538 N N . GLY A 1 195 ? 7.035 -12.961 -25.469 1 84.81 195 GLY A N 1
ATOM 1539 C CA . GLY A 1 195 ? 8.281 -12.219 -25.406 1 84.81 195 GLY A CA 1
ATOM 1540 C C . GLY A 1 195 ? 8.297 -11.188 -24.281 1 84.81 195 GLY A C 1
ATOM 1541 O O . GLY A 1 195 ? 9.125 -10.266 -24.297 1 84.81 195 GLY A O 1
ATOM 1542 N N . ASN A 1 196 ? 7.398 -11.281 -23.359 1 78.69 196 ASN A N 1
ATOM 1543 C CA . ASN A 1 196 ? 7.285 -10.305 -22.281 1 78.69 196 ASN A CA 1
ATOM 1544 C C . ASN A 1 196 ? 8.195 -10.648 -21.109 1 78.69 196 ASN A C 1
ATOM 1546 O O . ASN A 1 196 ? 8.32 -9.867 -20.156 1 78.69 196 ASN A O 1
ATOM 1550 N N . VAL A 1 197 ? 8.758 -11.766 -21.156 1 83.31 197 VAL A N 1
ATOM 1551 C CA . VAL A 1 197 ? 9.695 -12.219 -20.125 1 83.31 197 VAL A CA 1
ATOM 1552 C C . VAL A 1 197 ? 11.07 -12.461 -20.75 1 83.31 197 VAL A C 1
ATOM 1554 O O . VAL A 1 197 ? 11.344 -13.547 -21.266 1 83.31 197 VAL A O 1
ATOM 1557 N N . PHE A 1 198 ? 11.898 -11.539 -20.641 1 83.44 198 PHE A N 1
ATOM 1558 C CA . PHE A 1 198 ? 13.164 -11.539 -21.375 1 83.44 198 PHE A CA 1
ATOM 1559 C C . PHE A 1 198 ? 14.148 -12.523 -20.766 1 83.44 198 PHE A C 1
ATOM 1561 O O . PHE A 1 198 ? 15.125 -12.914 -21.391 1 83.44 198 PHE A O 1
ATOM 1568 N N . THR A 1 199 ? 13.906 -12.914 -19.562 1 88.81 199 THR A N 1
ATOM 1569 C CA . THR A 1 199 ? 14.82 -13.812 -18.875 1 88.81 199 THR A CA 1
ATOM 1570 C C . THR A 1 199 ? 14.672 -15.242 -19.391 1 88.81 199 THR A C 1
ATOM 1572 O O . THR A 1 199 ? 15.547 -16.078 -19.172 1 88.81 199 THR A O 1
ATOM 1575 N N . ALA A 1 200 ? 13.578 -15.562 -20.062 1 93 200 ALA A N 1
ATOM 1576 C CA . ALA A 1 200 ? 13.406 -16.859 -20.703 1 93 200 ALA A CA 1
ATOM 1577 C C . ALA A 1 200 ? 14.023 -16.875 -22.094 1 93 200 ALA A C 1
ATOM 1579 O O . ALA A 1 200 ? 13.664 -16.062 -22.938 1 93 200 ALA A O 1
ATOM 1580 N N . THR A 1 201 ? 14.883 -17.812 -22.375 1 95.38 201 THR A N 1
ATOM 1581 C CA . THR A 1 201 ? 15.578 -17.875 -23.656 1 95.38 201 THR A CA 1
ATOM 1582 C C . THR A 1 201 ? 15.062 -19.031 -24.5 1 95.38 201 THR A C 1
ATOM 1584 O O . THR A 1 201 ? 14.531 -20 -23.953 1 95.38 201 THR A O 1
ATOM 1587 N N . GLU A 1 202 ? 15.289 -18.859 -25.766 1 96.25 202 GLU A N 1
ATOM 1588 C CA . GLU A 1 202 ? 14.938 -19.938 -26.688 1 96.25 202 GLU A CA 1
ATOM 1589 C C . GLU A 1 202 ? 15.602 -21.25 -26.281 1 96.25 202 GLU A C 1
ATOM 1591 O O . GLU A 1 202 ? 16.766 -21.266 -25.891 1 96.25 202 GLU A O 1
ATOM 1596 N N . GLY A 1 203 ? 14.844 -22.328 -26.406 1 97.31 203 GLY A N 1
ATOM 1597 C CA . GLY A 1 203 ? 15.336 -23.641 -26 1 97.31 203 GLY A CA 1
ATOM 1598 C C . GLY A 1 203 ? 14.93 -24 -24.578 1 97.31 203 GLY A C 1
ATOM 1599 O O . GLY A 1 203 ? 15.109 -25.141 -24.156 1 97.31 203 GLY A O 1
ATOM 1600 N N . ARG A 1 204 ? 14.289 -23.078 -23.906 1 97.94 204 ARG A N 1
ATOM 1601 C CA . ARG A 1 204 ? 13.844 -23.281 -22.531 1 97.94 204 ARG A CA 1
ATOM 1602 C C . ARG A 1 204 ? 12.68 -24.266 -22.484 1 97.94 204 ARG A C 1
ATOM 1604 O O . ARG A 1 204 ? 11.719 -24.141 -23.25 1 97.94 204 ARG A O 1
ATOM 1611 N N . ARG A 1 205 ? 12.859 -25.312 -21.672 1 98.31 205 ARG A N 1
ATOM 1612 C CA . ARG A 1 205 ? 11.68 -26.109 -21.344 1 98.31 205 ARG A CA 1
ATOM 1613 C C . ARG A 1 205 ? 10.711 -25.328 -20.484 1 98.31 205 ARG A C 1
ATOM 1615 O O . ARG A 1 205 ? 11.086 -24.797 -19.422 1 98.31 205 ARG A O 1
ATOM 1622 N N . LEU A 1 206 ? 9.398 -25.328 -20.781 1 98.25 206 LEU A N 1
ATOM 1623 C CA . LEU A 1 206 ? 8.422 -24.453 -20.141 1 98.25 206 LEU A CA 1
ATOM 1624 C C . LEU A 1 206 ? 7.812 -25.109 -18.922 1 98.25 206 LEU A C 1
ATOM 1626 O O . LEU A 1 206 ? 8.023 -26.312 -18.688 1 98.25 206 LEU A O 1
ATOM 1630 N N . GLY A 1 207 ? 7.129 -24.297 -18.156 1 98.19 207 GLY A N 1
ATOM 1631 C CA . GLY A 1 207 ? 6.332 -24.766 -17.031 1 98.19 207 GLY A CA 1
ATOM 1632 C C . GLY A 1 207 ? 7.051 -24.625 -15.703 1 98.19 207 GLY A C 1
ATOM 1633 O O . GLY A 1 207 ? 8.258 -24.875 -15.609 1 98.19 207 GLY A O 1
ATOM 1634 N N . HIS A 1 208 ? 6.23 -24.266 -14.648 1 98.31 208 HIS A N 1
ATOM 1635 C CA . HIS A 1 208 ? 6.863 -24.078 -13.344 1 98.31 208 HIS A CA 1
ATOM 1636 C C . HIS A 1 208 ? 6.02 -24.703 -12.234 1 98.31 208 HIS A C 1
ATOM 1638 O O . HIS A 1 208 ? 6.266 -24.453 -11.055 1 98.31 208 HIS A O 1
ATOM 1644 N N . GLU A 1 209 ? 5.086 -25.5 -12.555 1 97.81 209 GLU A N 1
ATOM 1645 C CA . GLU A 1 209 ? 4.152 -26.109 -11.617 1 97.81 209 GLU A CA 1
ATOM 1646 C C . GLU A 1 209 ? 4.051 -27.625 -11.844 1 97.81 209 GLU A C 1
ATOM 1648 O O . GLU A 1 209 ? 4.207 -28.094 -12.969 1 97.81 209 GLU A O 1
ATOM 1653 N N . GLY A 1 210 ? 3.75 -28.344 -10.648 1 98.06 210 GLY A N 1
ATOM 1654 C CA . GLY A 1 210 ? 3.389 -29.734 -10.883 1 98.06 210 GLY A CA 1
ATOM 1655 C C . GLY A 1 210 ? 3.738 -30.656 -9.727 1 98.06 210 GLY A C 1
ATOM 1656 O O . GLY A 1 210 ? 4.219 -30.188 -8.688 1 98.06 210 GLY A O 1
ATOM 1657 N N . ILE A 1 211 ? 3.395 -31.922 -9.945 1 98 211 ILE A N 1
ATOM 1658 C CA . ILE A 1 211 ? 3.721 -33.031 -9.055 1 98 211 ILE A CA 1
ATOM 1659 C C . ILE A 1 211 ? 4.598 -34.031 -9.789 1 98 211 ILE A C 1
ATOM 1661 O O . ILE A 1 211 ? 4.383 -34.312 -10.969 1 98 211 ILE A O 1
ATOM 1665 N N . GLY A 1 212 ? 5.559 -34.531 -9.07 1 97.56 212 GLY A N 1
ATOM 1666 C CA . GLY A 1 212 ? 6.434 -35.531 -9.641 1 97.56 212 GLY A CA 1
ATOM 1667 C C . GLY A 1 212 ? 6.859 -36.594 -8.633 1 97.56 212 GLY A C 1
ATOM 1668 O O . GLY A 1 212 ? 6.66 -36.406 -7.426 1 97.56 212 GLY A O 1
ATOM 1669 N N . GLU A 1 213 ? 7.328 -37.656 -9.172 1 97.19 213 GLU A N 1
ATOM 1670 C CA . GLU A 1 213 ? 7.969 -38.688 -8.375 1 97.19 213 GLU A CA 1
ATOM 1671 C C . GLU A 1 213 ? 9.484 -38.625 -8.477 1 97.19 213 GLU A C 1
ATOM 1673 O O . GLU A 1 213 ? 10.039 -38.594 -9.578 1 97.19 213 GLU A O 1
ATOM 1678 N N . ILE A 1 214 ? 10.133 -38.625 -7.344 1 98.44 214 ILE A N 1
ATOM 1679 C CA . ILE A 1 214 ? 11.586 -38.469 -7.324 1 98.44 214 ILE A CA 1
ATOM 1680 C C . ILE A 1 214 ? 12.25 -39.719 -7.887 1 98.44 214 ILE A C 1
ATOM 1682 O O . ILE A 1 214 ? 11.945 -40.844 -7.453 1 98.44 214 ILE A O 1
ATOM 1686 N N . VAL A 1 215 ? 13.195 -39.562 -8.805 1 98.25 215 VAL A N 1
ATOM 1687 C CA . VAL A 1 215 ? 13.898 -40.719 -9.383 1 98.25 215 VAL A CA 1
ATOM 1688 C C . VAL A 1 215 ? 15.391 -40.625 -9.07 1 98.25 215 VAL A C 1
ATOM 1690 O O . VAL A 1 215 ? 16.125 -41.594 -9.203 1 98.25 215 VAL A O 1
ATOM 1693 N N . GLU A 1 216 ? 15.805 -39.438 -8.711 1 98.44 216 GLU A N 1
ATOM 1694 C CA . GLU A 1 216 ? 17.188 -39.219 -8.32 1 98.44 216 GLU A CA 1
ATOM 1695 C C . GLU A 1 216 ? 17.312 -38.031 -7.336 1 98.44 216 GLU A C 1
ATOM 1697 O O . GLU A 1 216 ? 16.578 -37.062 -7.438 1 98.44 216 GLU A O 1
ATOM 1702 N N . THR A 1 217 ? 18.234 -38.188 -6.375 1 98.44 217 THR A N 1
ATOM 1703 C CA . THR A 1 217 ? 18.484 -37.094 -5.422 1 98.44 217 THR A CA 1
ATOM 1704 C C . THR A 1 217 ? 19.953 -36.719 -5.418 1 98.44 217 THR A C 1
ATOM 1706 O O . THR A 1 217 ? 20.828 -37.562 -5.586 1 98.44 217 THR A O 1
ATOM 1709 N N . GLY A 1 218 ? 20.156 -35.438 -5.289 1 98.5 218 GLY A N 1
ATOM 1710 C CA . GLY A 1 218 ? 21.516 -35 -4.98 1 98.5 218 GLY A CA 1
ATOM 1711 C C . GLY A 1 218 ? 21.969 -35.438 -3.598 1 98.5 218 GLY A C 1
ATOM 1712 O O . GLY A 1 218 ? 21.156 -35.812 -2.754 1 98.5 218 GLY A O 1
ATOM 1713 N N . SER A 1 219 ? 23.266 -35.25 -3.338 1 98.19 219 SER A N 1
ATOM 1714 C CA . SER A 1 219 ? 23.906 -35.781 -2.141 1 98.19 219 SER A CA 1
ATOM 1715 C C . SER A 1 219 ? 23.5 -35 -0.897 1 98.19 219 SER A C 1
ATOM 1717 O O . SER A 1 219 ? 23.656 -35.5 0.226 1 98.19 219 SER A O 1
ATOM 1719 N N . GLN A 1 220 ? 23.031 -33.781 -1.054 1 98.25 220 GLN A N 1
ATOM 1720 C CA . GLN A 1 220 ? 22.734 -32.969 0.116 1 98.25 220 GLN A CA 1
ATOM 1721 C C . GLN A 1 220 ? 21.234 -32.875 0.35 1 98.25 220 GLN A C 1
ATOM 1723 O O . GLN A 1 220 ? 20.781 -32.062 1.175 1 98.25 220 GLN A O 1
ATOM 1728 N N . VAL A 1 221 ? 20.469 -33.594 -0.403 1 98.62 221 VAL A N 1
ATOM 1729 C CA . VAL A 1 221 ? 19.047 -33.656 -0.143 1 98.62 221 VAL A CA 1
ATOM 1730 C C . VAL A 1 221 ? 18.781 -34.5 1.108 1 98.62 221 VAL A C 1
ATOM 1732 O O . VAL A 1 221 ? 19.281 -35.625 1.218 1 98.62 221 VAL A O 1
ATOM 1735 N N . GLN A 1 222 ? 18 -33.938 2.066 1 98.12 222 GLN A N 1
ATOM 1736 C CA . GLN A 1 222 ? 17.875 -34.594 3.367 1 98.12 222 GLN A CA 1
ATOM 1737 C C . GLN A 1 222 ? 16.438 -35.031 3.617 1 98.12 222 GLN A C 1
ATOM 1739 O O . GLN A 1 222 ? 16.188 -36 4.34 1 98.12 222 GLN A O 1
ATOM 1744 N N . ASN A 1 223 ? 15.484 -34.406 3.08 1 97.5 223 ASN A N 1
ATOM 1745 C CA . ASN A 1 223 ? 14.094 -34.594 3.48 1 97.5 223 ASN A CA 1
ATOM 1746 C C . ASN A 1 223 ? 13.352 -35.5 2.525 1 97.5 223 ASN A C 1
ATOM 1748 O O . ASN A 1 223 ? 12.195 -35.875 2.768 1 97.5 223 ASN A O 1
ATOM 1752 N N . PHE A 1 224 ? 14.055 -35.906 1.443 1 98.38 224 PHE A N 1
ATOM 1753 C CA . PHE A 1 224 ? 13.383 -36.688 0.413 1 98.38 224 PHE A CA 1
ATOM 1754 C C . PHE A 1 224 ? 14.25 -37.844 -0.041 1 98.38 224 PHE A C 1
ATOM 1756 O O . PHE A 1 224 ? 15.469 -37.812 0.132 1 98.38 224 PHE A O 1
ATOM 1763 N N . GLN A 1 225 ? 13.57 -38.844 -0.614 1 97.81 225 GLN A N 1
ATOM 1764 C CA . GLN A 1 225 ? 14.242 -40 -1.191 1 97.81 225 GLN A CA 1
ATOM 1765 C C . GLN A 1 225 ? 13.578 -40.438 -2.496 1 97.81 225 GLN A C 1
ATOM 1767 O O . GLN A 1 225 ? 12.461 -40 -2.793 1 97.81 225 GLN A O 1
ATOM 1772 N N . VAL A 1 226 ? 14.281 -41.219 -3.238 1 98 226 VAL A N 1
ATOM 1773 C CA . VAL A 1 226 ? 13.758 -41.781 -4.48 1 98 226 VAL A CA 1
ATOM 1774 C C . VAL A 1 226 ? 12.453 -42.531 -4.207 1 98 226 VAL A C 1
ATOM 1776 O O . VAL A 1 226 ? 12.352 -43.281 -3.232 1 98 226 VAL A O 1
ATOM 1779 N N . GLY A 1 227 ? 11.445 -42.25 -4.992 1 96.88 227 GLY A N 1
ATOM 1780 C CA . GLY A 1 227 ? 10.141 -42.844 -4.812 1 96.88 227 GLY A CA 1
ATOM 1781 C C . GLY A 1 227 ? 9.117 -41.938 -4.188 1 96.88 227 GLY A C 1
ATOM 1782 O O . GLY A 1 227 ? 7.914 -42.156 -4.305 1 96.88 227 GLY A O 1
ATOM 1783 N N . ASP A 1 228 ? 9.625 -40.938 -3.494 1 97.19 228 ASP A N 1
ATOM 1784 C CA . ASP A 1 228 ? 8.711 -39.969 -2.916 1 97.19 228 ASP A CA 1
ATOM 1785 C C . ASP A 1 228 ? 7.996 -39.156 -4.008 1 97.19 228 ASP A C 1
ATOM 1787 O O . ASP A 1 228 ? 8.602 -38.812 -5.016 1 97.19 228 ASP A O 1
ATOM 1791 N N . ARG A 1 229 ? 6.703 -38.906 -3.801 1 97.31 229 ARG A N 1
ATOM 1792 C CA . ARG A 1 229 ? 5.977 -37.938 -4.625 1 97.31 229 ARG A CA 1
ATOM 1793 C C . ARG A 1 229 ? 5.98 -36.562 -3.992 1 97.31 229 ARG A C 1
ATOM 1795 O O . ARG A 1 229 ? 5.777 -36.406 -2.783 1 97.31 229 ARG A O 1
ATOM 1802 N N . VAL A 1 230 ? 6.258 -35.562 -4.836 1 98.38 230 VAL A N 1
ATOM 1803 C CA . VAL A 1 230 ? 6.398 -34.219 -4.277 1 98.38 230 VAL A CA 1
ATOM 1804 C C . VAL A 1 230 ? 5.637 -33.219 -5.148 1 98.38 230 VAL A C 1
ATOM 1806 O O . VAL A 1 230 ? 5.586 -33.375 -6.371 1 98.38 230 VAL A O 1
ATOM 1809 N N . LEU A 1 231 ? 4.996 -32.281 -4.508 1 98.69 231 LEU A N 1
ATOM 1810 C CA . LEU A 1 231 ? 4.539 -31.062 -5.16 1 98.69 231 LEU A CA 1
ATOM 1811 C C . LEU A 1 231 ? 5.676 -30.047 -5.285 1 98.69 231 LEU A C 1
ATOM 1813 O O . LEU A 1 231 ? 6.363 -29.75 -4.301 1 98.69 231 LEU A O 1
ATOM 1817 N N . VAL A 1 232 ? 5.879 -29.578 -6.477 1 98.75 232 VAL A N 1
ATOM 1818 C CA . VAL A 1 232 ? 6.953 -28.625 -6.75 1 98.75 232 VAL A CA 1
ATOM 1819 C C . VAL A 1 232 ? 6.41 -27.203 -6.66 1 98.75 232 VAL A C 1
ATOM 1821 O O . VAL A 1 232 ? 5.469 -26.844 -7.367 1 98.75 232 VAL A O 1
ATOM 1824 N N . ALA A 1 233 ? 6.996 -26.375 -5.773 1 98.56 233 ALA A N 1
ATOM 1825 C CA . ALA A 1 233 ? 6.637 -24.953 -5.699 1 98.56 233 ALA A CA 1
ATOM 1826 C C . ALA A 1 233 ? 7.16 -24.188 -6.914 1 98.56 233 ALA A C 1
ATOM 1828 O O . ALA A 1 233 ? 8.289 -24.422 -7.359 1 98.56 233 ALA A O 1
ATOM 1829 N N . CYS A 1 234 ? 6.375 -23.312 -7.441 1 97.88 234 CYS A N 1
ATOM 1830 C CA . CYS A 1 234 ? 6.816 -22.547 -8.602 1 97.88 234 CYS A CA 1
ATOM 1831 C C . CYS A 1 234 ? 7.973 -21.625 -8.234 1 97.88 234 CYS A C 1
ATOM 1833 O O . CYS A 1 234 ? 8.766 -21.234 -9.094 1 97.88 234 CYS A O 1
ATOM 1835 N N . ILE A 1 235 ? 8.031 -21.203 -6.969 1 98.12 235 ILE A N 1
ATOM 1836 C CA . ILE A 1 235 ? 9.133 -20.391 -6.453 1 98.12 235 ILE A CA 1
ATOM 1837 C C . ILE A 1 235 ? 10.125 -21.297 -5.715 1 98.12 235 ILE A C 1
ATOM 1839 O O . ILE A 1 235 ? 9.789 -21.891 -4.688 1 98.12 235 ILE A O 1
ATOM 1843 N N . THR A 1 236 ? 11.352 -21.375 -6.277 1 98.31 236 THR A N 1
ATOM 1844 C CA . THR A 1 236 ? 12.406 -22.094 -5.562 1 98.31 236 THR A CA 1
ATOM 1845 C C . THR A 1 236 ? 13.109 -21.172 -4.566 1 98.31 236 THR A C 1
ATOM 1847 O O . THR A 1 236 ? 13.141 -19.953 -4.758 1 98.31 236 THR A O 1
ATOM 1850 N N . ASN A 1 237 ? 13.609 -21.719 -3.492 1 98.38 237 ASN A N 1
ATOM 1851 C CA . ASN A 1 237 ? 14.289 -20.891 -2.496 1 98.38 237 ASN A CA 1
ATOM 1852 C C . ASN A 1 237 ? 15.406 -21.656 -1.8 1 98.38 237 ASN A C 1
ATOM 1854 O O . ASN A 1 237 ? 15.305 -22.875 -1.59 1 98.38 237 ASN A O 1
ATOM 1858 N N . CYS A 1 238 ? 16.484 -20.984 -1.408 1 98.06 238 CYS A N 1
ATOM 1859 C CA . CYS A 1 238 ? 17.672 -21.609 -0.841 1 98.06 238 CYS A CA 1
ATOM 1860 C C . CYS A 1 238 ? 17.5 -21.891 0.646 1 98.06 238 CYS A C 1
ATOM 1862 O O . CYS A 1 238 ? 18.234 -22.672 1.232 1 98.06 238 CYS A O 1
ATOM 1864 N N . GLY A 1 239 ? 16.625 -21.156 1.276 1 97.38 239 GLY A N 1
ATOM 1865 C CA . GLY A 1 239 ? 16.328 -21.359 2.684 1 97.38 239 GLY A CA 1
ATOM 1866 C C . GLY A 1 239 ? 17.328 -20.688 3.611 1 97.38 239 GLY A C 1
ATOM 1867 O O . GLY A 1 239 ? 17.125 -20.672 4.828 1 97.38 239 GLY A O 1
ATOM 1868 N N . GLU A 1 240 ? 18.328 -20 3.047 1 97.12 240 GLU A N 1
ATOM 1869 C CA . GLU A 1 240 ? 19.406 -19.562 3.93 1 97.12 240 GLU A CA 1
ATOM 1870 C C . GLU A 1 240 ? 19.641 -18.062 3.812 1 97.12 240 GLU A C 1
ATOM 1872 O O . GLU A 1 240 ? 20.141 -17.422 4.746 1 97.12 240 GLU A O 1
ATOM 1877 N N . CYS A 1 241 ? 19.344 -17.484 2.658 1 96.38 241 CYS A N 1
ATOM 1878 C CA . CYS A 1 241 ? 19.641 -16.062 2.479 1 96.38 241 CYS A CA 1
ATOM 1879 C C . CYS A 1 241 ? 18.719 -15.203 3.336 1 96.38 241 CYS A C 1
ATOM 1881 O O . CYS A 1 241 ? 17.781 -15.711 3.955 1 96.38 241 CYS A O 1
ATOM 1883 N N . GLN A 1 242 ? 18.969 -13.906 3.326 1 93.44 242 GLN A N 1
ATOM 1884 C CA . GLN A 1 242 ? 18.188 -12.992 4.156 1 93.44 242 GLN A CA 1
ATOM 1885 C C . GLN A 1 242 ? 16.719 -12.977 3.727 1 93.44 242 GLN A C 1
ATOM 1887 O O . GLN A 1 242 ? 15.828 -12.922 4.57 1 93.44 242 GLN A O 1
ATOM 1892 N N . HIS A 1 243 ? 16.5 -13.055 2.482 1 95.62 243 HIS A N 1
ATOM 1893 C CA . HIS A 1 243 ? 15.133 -13.094 1.968 1 95.62 243 HIS A CA 1
ATOM 1894 C C . HIS A 1 243 ? 14.406 -14.359 2.432 1 95.62 243 HIS A C 1
ATOM 1896 O O . HIS A 1 243 ? 13.25 -14.289 2.852 1 95.62 243 HIS A O 1
ATOM 1902 N N . CYS A 1 244 ? 15.102 -15.453 2.408 1 97.44 244 CYS A N 1
ATOM 1903 C CA . CYS A 1 244 ? 14.492 -16.719 2.799 1 97.44 244 CYS A CA 1
ATOM 1904 C C . CYS A 1 244 ? 14.227 -16.75 4.301 1 97.44 244 CYS A C 1
ATOM 1906 O O . CYS A 1 244 ? 13.219 -17.312 4.742 1 97.44 244 CYS A O 1
ATOM 1908 N N . GLN A 1 245 ? 15.055 -16.109 5.047 1 96.19 245 GLN A N 1
ATOM 1909 C CA . GLN A 1 245 ? 14.852 -16.062 6.492 1 96.19 245 GLN A CA 1
ATOM 1910 C C . GLN A 1 245 ? 13.586 -15.289 6.844 1 96.19 245 GLN A C 1
ATOM 1912 O O . GLN A 1 245 ? 12.984 -15.516 7.895 1 96.19 245 GLN A O 1
ATOM 1917 N N . ASN A 1 246 ? 13.148 -14.438 5.961 1 94.38 246 ASN A N 1
ATOM 1918 C CA . ASN A 1 246 ? 11.945 -13.641 6.184 1 94.38 246 ASN A CA 1
ATOM 1919 C C . ASN A 1 246 ? 10.781 -14.141 5.332 1 94.38 246 ASN A C 1
ATOM 1921 O O . ASN A 1 246 ? 9.828 -13.391 5.078 1 94.38 246 ASN A O 1
ATOM 1925 N N . LYS A 1 247 ? 10.836 -15.312 4.754 1 96.5 247 LYS A N 1
ATOM 1926 C CA . LYS A 1 247 ? 9.82 -15.961 3.928 1 96.5 247 LYS A CA 1
ATOM 1927 C C . LYS A 1 247 ? 9.531 -15.141 2.672 1 96.5 247 LYS A C 1
ATOM 1929 O O . LYS A 1 247 ? 8.406 -15.133 2.174 1 96.5 247 LYS A O 1
ATOM 1934 N N . PHE A 1 248 ? 10.461 -14.328 2.332 1 96.94 248 PHE A N 1
ATOM 1935 C CA . PHE A 1 248 ? 10.414 -13.508 1.128 1 96.94 248 PHE A CA 1
ATOM 1936 C C . PHE A 1 248 ? 11.047 -14.242 -0.051 1 96.94 248 PHE A C 1
ATOM 1938 O O . PHE A 1 248 ? 11.945 -13.719 -0.708 1 96.94 248 PHE A O 1
ATOM 1945 N N . TYR A 1 249 ? 10.508 -15.469 -0.375 1 97.88 249 TYR A N 1
ATOM 1946 C CA . TYR A 1 249 ? 11.125 -16.453 -1.249 1 97.88 249 TYR A CA 1
ATOM 1947 C C . TYR A 1 249 ? 11.133 -15.984 -2.697 1 97.88 249 TYR A C 1
ATOM 1949 O O . TYR A 1 249 ? 12.016 -16.344 -3.473 1 97.88 249 TYR A O 1
ATOM 1957 N N . GLY A 1 250 ? 10.141 -15.227 -3.09 1 96.69 250 GLY A N 1
ATOM 1958 C CA . GLY A 1 250 ? 10.094 -14.719 -4.449 1 96.69 250 GLY A CA 1
ATOM 1959 C C . GLY A 1 250 ? 11.328 -13.93 -4.836 1 96.69 250 GLY A C 1
ATOM 1960 O O . GLY A 1 250 ? 11.633 -13.781 -6.023 1 96.69 250 GLY A O 1
ATOM 1961 N N . HIS A 1 251 ? 12.047 -13.484 -3.857 1 95.88 251 HIS A N 1
ATOM 1962 C CA . HIS A 1 251 ? 13.234 -12.664 -4.07 1 95.88 251 HIS A CA 1
ATOM 1963 C C . HIS A 1 251 ? 14.477 -13.352 -3.514 1 95.88 251 HIS A C 1
ATOM 1965 O O . HIS A 1 251 ? 15.461 -12.688 -3.184 1 95.88 251 HIS A O 1
ATOM 1971 N N . CYS A 1 252 ? 14.445 -14.617 -3.383 1 97.06 252 CYS A N 1
ATOM 1972 C CA . CYS A 1 252 ? 15.602 -15.398 -2.951 1 97.06 252 CYS A CA 1
ATOM 1973 C C . CYS A 1 252 ? 16.812 -15.086 -3.811 1 97.06 252 CYS A C 1
ATOM 1975 O O . CYS A 1 252 ? 16.703 -14.961 -5.031 1 97.06 252 CYS A O 1
ATOM 1977 N N . GLU A 1 253 ? 17.984 -15.086 -3.189 1 95.62 253 GLU A N 1
ATOM 1978 C CA . GLU A 1 253 ? 19.219 -14.758 -3.889 1 95.62 253 GLU A CA 1
ATOM 1979 C C . GLU A 1 253 ? 19.641 -15.883 -4.828 1 95.62 253 GLU A C 1
ATOM 1981 O O . GLU A 1 253 ? 20.375 -15.648 -5.797 1 95.62 253 GLU A O 1
ATOM 1986 N N . ASP A 1 254 ? 19.25 -17.047 -4.539 1 97.44 254 ASP A N 1
ATOM 1987 C CA . ASP A 1 254 ? 19.578 -18.219 -5.348 1 97.44 254 ASP A CA 1
ATOM 1988 C C . ASP A 1 254 ? 18.328 -19.047 -5.648 1 97.44 254 ASP A C 1
ATOM 1990 O O . ASP A 1 254 ? 18.312 -20.266 -5.461 1 97.44 254 ASP A O 1
ATOM 1994 N N . GLY A 1 255 ? 17.281 -18.422 -5.934 1 97.38 255 GLY A N 1
ATOM 1995 C CA . GLY A 1 255 ? 16.016 -19.047 -6.27 1 97.38 255 GLY A CA 1
ATOM 1996 C C . GLY A 1 255 ? 15.055 -18.094 -6.977 1 97.38 255 GLY A C 1
ATOM 1997 O O . GLY A 1 255 ? 15.461 -17.359 -7.883 1 97.38 255 GLY A O 1
ATOM 1998 N N . GLY A 1 256 ? 13.797 -18.141 -6.516 1 96.12 256 GLY A N 1
ATOM 1999 C CA . GLY A 1 256 ? 12.789 -17.359 -7.203 1 96.12 256 GLY A CA 1
ATOM 2000 C C . GLY A 1 256 ? 12.094 -18.109 -8.32 1 96.12 256 GLY A C 1
ATOM 2001 O O . GLY A 1 256 ? 12.062 -19.344 -8.312 1 96.12 256 GLY A O 1
ATOM 2002 N N . TRP A 1 257 ? 11.383 -17.328 -9.133 1 95.38 257 TRP A N 1
ATOM 2003 C CA . TRP A 1 257 ? 10.766 -17.922 -10.312 1 95.38 257 TRP A CA 1
ATOM 2004 C C . TRP A 1 257 ? 11.812 -18.297 -11.352 1 95.38 257 TRP A C 1
ATOM 2006 O O . TRP A 1 257 ? 12.047 -17.562 -12.305 1 95.38 257 TRP A O 1
ATOM 2016 N N . ARG A 1 258 ? 12.312 -19.562 -11.25 1 96.69 258 ARG A N 1
ATOM 2017 C CA . ARG A 1 258 ? 13.375 -20.016 -12.141 1 96.69 258 ARG A CA 1
ATOM 2018 C C . ARG A 1 258 ? 12.859 -21.078 -13.094 1 96.69 258 ARG A C 1
ATOM 2020 O O . ARG A 1 258 ? 13.195 -21.078 -14.281 1 96.69 258 ARG A O 1
ATOM 2027 N N . LEU A 1 259 ? 12.062 -21.984 -12.539 1 97.81 259 LEU A N 1
ATOM 2028 C CA . LEU A 1 259 ? 11.555 -23.094 -13.336 1 97.81 259 LEU A CA 1
ATOM 2029 C C . LEU A 1 259 ? 10.766 -22.578 -14.539 1 97.81 259 LEU A C 1
ATOM 2031 O O . LEU A 1 259 ? 9.875 -21.734 -14.391 1 97.81 259 LEU A O 1
ATOM 2035 N N . GLY A 1 260 ? 11.156 -23.031 -15.711 1 97.75 260 GLY A N 1
ATOM 2036 C CA . GLY A 1 260 ? 10.461 -22.625 -16.922 1 97.75 260 GLY A CA 1
ATOM 2037 C C . GLY A 1 260 ? 10.797 -21.203 -17.359 1 97.75 260 GLY A C 1
ATOM 2038 O O . GLY A 1 260 ? 10.266 -20.719 -18.359 1 97.75 260 GLY A O 1
ATOM 2039 N N . ASN A 1 261 ? 11.617 -20.516 -16.578 1 96.12 261 ASN A N 1
ATOM 2040 C CA . ASN A 1 261 ? 12.047 -19.141 -16.859 1 96.12 261 ASN A CA 1
ATOM 2041 C C . ASN A 1 261 ? 13.547 -19.062 -17.109 1 96.12 261 ASN A C 1
ATOM 2043 O O . ASN A 1 261 ? 14 -19.172 -18.25 1 96.12 261 ASN A O 1
ATOM 2047 N N . THR A 1 262 ? 14.359 -19.203 -16.094 1 97.06 262 THR A N 1
ATOM 2048 C CA . THR A 1 262 ? 15.805 -19.109 -16.281 1 97.06 262 THR A CA 1
ATOM 2049 C C . THR A 1 262 ? 16.438 -20.5 -16.281 1 97.06 262 THR A C 1
ATOM 2051 O O . THR A 1 262 ? 17.609 -20.641 -16.656 1 97.06 262 THR A O 1
ATOM 2054 N N . ILE A 1 263 ? 15.75 -21.5 -15.836 1 97.88 263 ILE A N 1
ATOM 2055 C CA . ILE A 1 263 ? 16.156 -22.891 -15.984 1 97.88 263 ILE A CA 1
ATOM 2056 C C . ILE A 1 263 ? 14.992 -23.703 -16.562 1 97.88 263 ILE A C 1
ATOM 2058 O O . ILE A 1 263 ? 13.867 -23.203 -16.656 1 97.88 263 ILE A O 1
ATOM 2062 N N . ASP A 1 264 ? 15.25 -24.938 -16.922 1 98.38 264 ASP A N 1
ATOM 2063 C CA . ASP A 1 264 ? 14.234 -25.781 -17.516 1 98.38 264 ASP A CA 1
ATOM 2064 C C . ASP A 1 264 ? 13.125 -26.094 -16.516 1 98.38 264 ASP A C 1
ATOM 2066 O O . ASP A 1 264 ? 13.391 -26.328 -15.336 1 98.38 264 ASP A O 1
ATOM 2070 N N . GLY A 1 265 ? 11.906 -26.203 -17.109 1 98.5 265 GLY A N 1
ATOM 2071 C CA . GLY A 1 265 ? 10.75 -26.281 -16.234 1 98.5 265 GLY A CA 1
ATOM 2072 C C . GLY A 1 265 ? 10.133 -27.672 -16.188 1 98.5 265 GLY A C 1
ATOM 2073 O O . GLY A 1 265 ? 10.82 -28.672 -16.422 1 98.5 265 GLY A O 1
ATOM 2074 N N . MET A 1 266 ? 8.867 -27.734 -15.859 1 98.5 266 MET A N 1
ATOM 2075 C CA . MET A 1 266 ? 8.172 -28.953 -15.453 1 98.5 266 MET A CA 1
ATOM 2076 C C . MET A 1 266 ? 7.441 -29.594 -16.641 1 98.5 266 MET A C 1
ATOM 2078 O O . MET A 1 266 ? 6.922 -30.703 -16.531 1 98.5 266 MET A O 1
ATOM 2082 N N . GLN A 1 267 ? 7.391 -28.938 -17.766 1 98.5 267 GLN A N 1
ATOM 2083 C CA . GLN A 1 267 ? 6.605 -29.484 -18.875 1 98.5 267 GLN A CA 1
ATOM 2084 C C . GLN A 1 267 ? 7.441 -30.422 -19.734 1 98.5 267 GLN A C 1
ATOM 2086 O O . GLN A 1 267 ? 7.613 -30.172 -20.922 1 98.5 267 GLN A O 1
ATOM 2091 N N . GLY A 1 268 ? 7.898 -31.469 -19.203 1 98 268 GLY A N 1
ATOM 2092 C CA . GLY A 1 268 ? 8.617 -32.594 -19.766 1 98 268 GLY A CA 1
ATOM 2093 C C . GLY A 1 268 ? 8.414 -33.875 -18.969 1 98 268 GLY A C 1
ATOM 2094 O O . GLY A 1 268 ? 7.836 -33.844 -17.891 1 98 268 GLY A O 1
ATOM 2095 N N . GLN A 1 269 ? 8.891 -34.969 -19.531 1 98.12 269 GLN A N 1
ATOM 2096 C CA . GLN A 1 269 ? 8.758 -36.25 -18.844 1 98.12 269 GLN A CA 1
ATOM 2097 C C . GLN A 1 269 ? 9.438 -36.219 -17.484 1 98.12 269 GLN A C 1
ATOM 2099 O O . GLN A 1 269 ? 8.977 -36.875 -16.547 1 98.12 269 GLN A O 1
ATOM 2104 N N . TYR A 1 270 ? 10.539 -35.531 -17.438 1 98.25 270 TYR A N 1
ATOM 2105 C CA . TYR A 1 270 ? 11.336 -35.344 -16.219 1 98.25 270 TYR A CA 1
ATOM 2106 C C . TYR A 1 270 ? 11.734 -33.906 -16.031 1 98.25 270 TYR A C 1
ATOM 2108 O O . TYR A 1 270 ? 11.766 -33.125 -16.984 1 98.25 270 TYR A O 1
ATOM 2116 N N . ALA A 1 271 ? 12.055 -33.531 -14.828 1 98.62 271 ALA A N 1
ATOM 2117 C CA . ALA A 1 271 ? 12.492 -32.188 -14.531 1 98.62 271 ALA A CA 1
ATOM 2118 C C . ALA A 1 271 ? 13.492 -32.188 -13.375 1 98.62 271 ALA A C 1
ATOM 2120 O O . ALA A 1 271 ? 13.398 -33 -12.461 1 98.62 271 ALA A O 1
ATOM 2121 N N . ARG A 1 272 ? 14.414 -31.297 -13.422 1 98.81 272 ARG A N 1
ATOM 2122 C CA . ARG A 1 272 ? 15.32 -31.016 -12.32 1 98.81 272 ARG A CA 1
ATOM 2123 C C . ARG A 1 272 ? 14.773 -29.906 -11.43 1 98.81 272 ARG A C 1
ATOM 2125 O O . ARG A 1 272 ? 14.406 -28.844 -11.914 1 98.81 272 ARG A O 1
ATOM 2132 N N . ILE A 1 273 ? 14.719 -30.141 -10.125 1 98.81 273 ILE A N 1
ATOM 2133 C CA . ILE A 1 273 ? 14.25 -29.156 -9.164 1 98.81 273 ILE A CA 1
ATOM 2134 C C . ILE A 1 273 ? 15.391 -28.766 -8.227 1 98.81 273 ILE A C 1
ATOM 2136 O O . ILE A 1 273 ? 15.906 -29.594 -7.484 1 98.81 273 ILE A O 1
ATOM 2140 N N . PRO A 1 274 ? 15.742 -27.5 -8.266 1 98.62 274 PRO A N 1
ATOM 2141 C CA . PRO A 1 274 ? 16.766 -27.047 -7.316 1 98.62 274 PRO A CA 1
ATOM 2142 C C . PRO A 1 274 ? 16.219 -26.906 -5.898 1 98.62 274 PRO A C 1
ATOM 2144 O O . PRO A 1 274 ? 15.023 -26.703 -5.707 1 98.62 274 PRO A O 1
ATOM 2147 N N . HIS A 1 275 ? 17.125 -26.969 -4.93 1 98.56 275 HIS A N 1
ATOM 2148 C CA . HIS A 1 275 ? 16.781 -26.734 -3.529 1 98.56 275 HIS A CA 1
ATOM 2149 C C . HIS A 1 275 ? 15.562 -27.547 -3.119 1 98.56 275 HIS A C 1
ATOM 2151 O O . HIS A 1 275 ? 14.602 -27 -2.582 1 98.56 275 HIS A O 1
ATOM 2157 N N . ALA A 1 276 ? 15.703 -28.844 -3.344 1 98.69 276 ALA A N 1
ATOM 2158 C CA . ALA A 1 276 ? 14.547 -29.719 -3.191 1 98.69 276 ALA A CA 1
ATOM 2159 C C . ALA A 1 276 ? 13.969 -29.625 -1.781 1 98.69 276 ALA A C 1
ATOM 2161 O O . ALA A 1 276 ? 12.75 -29.547 -1.605 1 98.69 276 ALA A O 1
ATOM 2162 N N . ASP A 1 277 ? 14.773 -29.5 -0.775 1 98.56 277 ASP A N 1
ATOM 2163 C CA . ASP A 1 277 ? 14.352 -29.578 0.619 1 98.56 277 ASP A CA 1
ATOM 2164 C C . ASP A 1 277 ? 13.492 -28.359 0.991 1 98.56 277 ASP A C 1
ATOM 2166 O O . ASP A 1 277 ? 12.672 -28.438 1.913 1 98.56 277 ASP A O 1
ATOM 2170 N N . THR A 1 278 ? 13.648 -27.25 0.255 1 98.38 278 THR A N 1
ATOM 2171 C CA . THR A 1 278 ? 12.914 -26.031 0.606 1 98.38 278 THR A CA 1
ATOM 2172 C C . THR A 1 278 ? 11.93 -25.656 -0.499 1 98.38 278 THR A C 1
ATOM 2174 O O . THR A 1 278 ? 11.109 -24.75 -0.321 1 98.38 278 THR A O 1
ATOM 2177 N N . SER A 1 279 ? 11.938 -26.391 -1.646 1 98.62 279 SER A N 1
ATOM 2178 C CA . SER A 1 279 ? 11.156 -25.969 -2.805 1 98.62 279 SER A CA 1
ATOM 2179 C C . SER A 1 279 ? 10.109 -27.031 -3.166 1 98.62 279 SER A C 1
ATOM 2181 O O . SER A 1 279 ? 9.328 -26.844 -4.102 1 98.62 279 SER A O 1
ATOM 2183 N N . CYS A 1 280 ? 10.109 -28.125 -2.414 1 98.75 280 CYS A N 1
ATOM 2184 C CA . CYS A 1 280 ? 9.156 -29.203 -2.662 1 98.75 280 CYS A CA 1
ATOM 2185 C C . CYS A 1 280 ? 8.383 -29.547 -1.395 1 98.75 280 CYS A C 1
ATOM 2187 O O . CYS A 1 280 ? 8.805 -29.188 -0.291 1 98.75 280 CYS A O 1
ATOM 2189 N N . HIS A 1 281 ? 7.18 -30.109 -1.616 1 98.56 281 HIS A N 1
ATOM 2190 C CA . HIS A 1 281 ? 6.312 -30.547 -0.532 1 98.56 281 HIS A CA 1
ATOM 2191 C C . HIS A 1 281 ? 5.848 -31.984 -0.75 1 98.56 281 HIS A C 1
ATOM 2193 O O . HIS A 1 281 ? 5.43 -32.344 -1.853 1 98.56 281 HIS A O 1
ATOM 2199 N N . TYR A 1 282 ? 5.918 -32.688 0.3 1 97.5 282 TYR A N 1
ATOM 2200 C CA . TYR A 1 282 ? 5.574 -34.094 0.235 1 97.5 282 TYR A CA 1
ATOM 2201 C C . TYR A 1 282 ? 4.105 -34.281 -0.127 1 97.5 282 TYR A C 1
ATOM 2203 O O . TYR A 1 282 ? 3.227 -33.656 0.464 1 97.5 282 TYR A O 1
ATOM 2211 N N . VAL A 1 283 ? 3.859 -35.156 -1.091 1 96.94 283 VAL A N 1
ATOM 2212 C CA . VAL A 1 283 ? 2.51 -35.625 -1.392 1 96.94 283 VAL A CA 1
ATOM 2213 C C . VAL A 1 283 ? 2.27 -37 -0.726 1 96.94 283 VAL A C 1
ATOM 2215 O O . VAL A 1 283 ? 2.951 -37.969 -1.035 1 96.94 283 VAL A O 1
ATOM 2218 N N . PRO A 1 284 ? 1.312 -37.062 0.144 1 93.94 284 PRO A N 1
ATOM 2219 C CA . PRO A 1 284 ? 1.095 -38.344 0.867 1 93.94 284 PRO A CA 1
ATOM 2220 C C . PRO A 1 284 ? 0.782 -39.5 -0.063 1 93.94 284 PRO A C 1
ATOM 2222 O O . PRO A 1 284 ? 0.078 -39.312 -1.062 1 93.94 284 PRO A O 1
ATOM 2225 N N . PRO A 1 285 ? 1.232 -40.656 0.333 1 87.25 285 PRO A N 1
ATOM 2226 C CA . PRO A 1 285 ? 1.067 -41.844 -0.516 1 87.25 285 PRO A CA 1
ATOM 2227 C C . PRO A 1 285 ? -0.397 -42.219 -0.709 1 87.25 285 PRO A C 1
ATOM 2229 O O . PRO A 1 285 ? -0.744 -42.875 -1.704 1 87.25 285 PRO A O 1
ATOM 2232 N N . HIS A 1 286 ? -1.196 -41.812 0.219 1 84.75 286 HIS A N 1
ATOM 2233 C CA . HIS A 1 286 ? -2.59 -42.25 0.135 1 84.75 286 HIS A CA 1
ATOM 2234 C C . HIS A 1 286 ? -3.359 -41.406 -0.882 1 84.75 286 HIS A C 1
ATOM 2236 O O . HIS A 1 286 ? -4.488 -41.75 -1.243 1 84.75 286 HIS A O 1
ATOM 2242 N N . VAL A 1 287 ? -2.738 -40.344 -1.265 1 86 287 VAL A N 1
ATOM 2243 C CA . VAL A 1 287 ? -3.361 -39.531 -2.307 1 86 287 VAL A CA 1
ATOM 2244 C C . VAL A 1 287 ? -3.219 -40.25 -3.656 1 86 287 VAL A C 1
ATOM 2246 O O . VAL A 1 287 ? -2.188 -40.125 -4.32 1 86 287 VAL A O 1
ATOM 2249 N N . HIS A 1 288 ? -4.105 -41.156 -4 1 75.06 288 HIS A N 1
ATOM 2250 C CA . HIS A 1 288 ? -4.078 -41.875 -5.262 1 75.06 288 HIS A CA 1
ATOM 2251 C C . HIS A 1 288 ? -5.184 -41.406 -6.199 1 75.06 288 HIS A C 1
ATOM 2253 O O . HIS A 1 288 ? -5.191 -41.75 -7.379 1 75.06 288 HIS A O 1
ATOM 2259 N N . ASP A 1 289 ? -5.949 -40.625 -5.594 1 74.75 289 ASP A N 1
ATOM 2260 C CA . ASP A 1 289 ? -7.082 -40.094 -6.355 1 74.75 289 ASP A CA 1
ATOM 2261 C C . ASP A 1 289 ? -6.641 -38.969 -7.293 1 74.75 289 ASP A C 1
ATOM 2263 O O . ASP A 1 289 ? -5.977 -38.031 -6.867 1 74.75 289 ASP A O 1
ATOM 2267 N N . THR A 1 290 ? -7.016 -39.188 -8.57 1 84.88 290 THR A N 1
ATOM 2268 C CA . THR A 1 290 ? -6.637 -38.25 -9.633 1 84.88 290 THR A CA 1
ATOM 2269 C C . THR A 1 290 ? -7.16 -36.844 -9.336 1 84.88 290 THR A C 1
ATOM 2271 O O . THR A 1 290 ? -6.461 -35.844 -9.547 1 84.88 290 THR A O 1
ATOM 2274 N N . GLU A 1 291 ? -8.312 -36.812 -8.742 1 87.06 291 GLU A N 1
ATOM 2275 C CA . GLU A 1 291 ? -8.922 -35.531 -8.484 1 87.06 291 GLU A CA 1
ATOM 2276 C C . GLU A 1 291 ? -8.188 -34.781 -7.383 1 87.06 291 GLU A C 1
ATOM 2278 O O . GLU A 1 291 ? -7.973 -33.562 -7.484 1 87.06 291 GLU A O 1
ATOM 2283 N N . MET A 1 292 ? -7.848 -35.469 -6.379 1 92 292 MET A N 1
ATOM 2284 C CA . MET A 1 292 ? -7.121 -34.844 -5.273 1 92 292 MET A CA 1
ATOM 2285 C C . MET A 1 292 ? -5.738 -34.406 -5.719 1 92 292 MET A C 1
ATOM 2287 O O . MET A 1 292 ? -5.281 -33.312 -5.336 1 92 292 MET A O 1
ATOM 2291 N N . GLU A 1 293 ? -5.109 -35.188 -6.516 1 93.62 293 GLU A N 1
ATOM 2292 C CA . GLU A 1 293 ? -3.807 -34.812 -7.059 1 93.62 293 GLU A CA 1
ATOM 2293 C C . GLU A 1 293 ? -3.906 -33.562 -7.914 1 93.62 293 GLU A C 1
ATOM 2295 O O . GLU A 1 293 ? -3.049 -32.656 -7.832 1 93.62 293 GLU A O 1
ATOM 2300 N N . ASP A 1 294 ? -4.988 -33.562 -8.75 1 96.06 294 ASP A N 1
ATOM 2301 C CA . ASP A 1 294 ? -5.227 -32.375 -9.562 1 96.06 294 ASP A CA 1
ATOM 2302 C C . ASP A 1 294 ? -5.371 -31.125 -8.695 1 96.06 294 ASP A C 1
ATOM 2304 O O . ASP A 1 294 ? -4.777 -30.078 -8.984 1 96.06 294 ASP A O 1
ATOM 2308 N N . ALA A 1 295 ? -6.129 -31.281 -7.641 1 96.25 295 ALA A N 1
ATOM 2309 C CA . ALA A 1 295 ? -6.363 -30.156 -6.738 1 96.25 295 ALA A CA 1
ATOM 2310 C C . ALA A 1 295 ? -5.062 -29.703 -6.09 1 96.25 295 ALA A C 1
ATOM 2312 O O . ALA A 1 295 ? -4.84 -28.5 -5.918 1 96.25 295 ALA A O 1
ATOM 2313 N N . LEU A 1 296 ? -4.23 -30.641 -5.766 1 97.56 296 LEU A N 1
ATOM 2314 C CA . LEU A 1 296 ? -2.967 -30.297 -5.117 1 97.56 296 LEU A CA 1
ATOM 2315 C C . LEU A 1 296 ? -2.053 -29.531 -6.062 1 97.56 296 LEU A C 1
ATOM 2317 O O . LEU A 1 296 ? -1.287 -28.672 -5.633 1 97.56 296 LEU A O 1
ATOM 2321 N N . VAL A 1 297 ? -2.088 -29.812 -7.375 1 98 297 VAL A N 1
ATOM 2322 C CA . VAL A 1 297 ? -1.264 -29.109 -8.352 1 98 297 VAL A CA 1
ATOM 2323 C C . VAL A 1 297 ? -1.565 -27.609 -8.289 1 98 297 VAL A C 1
ATOM 2325 O O . VAL A 1 297 ? -0.681 -26.781 -8.523 1 98 297 VAL A O 1
ATOM 2328 N N . MET A 1 298 ? -2.855 -27.203 -7.906 1 98.31 298 MET A N 1
ATOM 2329 C CA . MET A 1 298 ? -3.24 -25.797 -7.816 1 98.31 298 MET A CA 1
ATOM 2330 C C . MET A 1 298 ? -2.486 -25.109 -6.691 1 98.31 298 MET A C 1
ATOM 2332 O O . MET A 1 298 ? -2.436 -23.875 -6.641 1 98.31 298 MET A O 1
ATOM 2336 N N . CYS A 1 299 ? -1.848 -25.891 -5.82 1 98.56 299 CYS A N 1
ATOM 2337 C CA . CYS A 1 299 ? -1.087 -25.328 -4.711 1 98.56 299 CYS A CA 1
ATOM 2338 C C . CYS A 1 299 ? 0.314 -24.938 -5.156 1 98.56 299 CYS A C 1
ATOM 2340 O O . CYS A 1 299 ? 1.017 -24.203 -4.445 1 98.56 299 CYS A O 1
ATOM 2342 N N . SER A 1 300 ? 0.684 -25.344 -6.328 1 98.5 300 SER A N 1
ATOM 2343 C CA . SER A 1 300 ? 2.029 -25.047 -6.809 1 98.5 300 SER A CA 1
ATOM 2344 C C . SER A 1 300 ? 2.203 -23.562 -7.07 1 98.5 300 SER A C 1
ATOM 2346 O O . SER A 1 300 ? 3.293 -23.016 -6.883 1 98.5 300 SER A O 1
ATOM 2348 N N . ASP A 1 301 ? 1.12 -22.906 -7.508 1 98.06 301 ASP A N 1
ATOM 2349 C CA . ASP A 1 301 ? 1.271 -21.516 -7.938 1 98.06 301 ASP A CA 1
ATOM 2350 C C . ASP A 1 301 ? 0.004 -20.719 -7.652 1 98.06 301 ASP A C 1
ATOM 2352 O O . ASP A 1 301 ? -0.018 -19.891 -6.742 1 98.06 301 ASP A O 1
ATOM 2356 N N . ILE A 1 302 ? -1.135 -21 -8.211 1 97.81 302 ILE A N 1
ATOM 2357 C CA . ILE A 1 302 ? -2.221 -20.031 -8.32 1 97.81 302 ILE A CA 1
ATOM 2358 C C . ILE A 1 302 ? -2.906 -19.875 -6.961 1 97.81 302 ILE A C 1
ATOM 2360 O O . ILE A 1 302 ? -3.348 -18.781 -6.602 1 97.81 302 ILE A O 1
ATOM 2364 N N . LEU A 1 303 ? -3.092 -21 -6.203 1 98.69 303 LEU A N 1
ATOM 2365 C CA . LEU A 1 303 ? -3.732 -20.828 -4.902 1 98.69 303 LEU A CA 1
ATOM 2366 C C . LEU A 1 303 ? -2.869 -19.984 -3.975 1 98.69 303 LEU A C 1
ATOM 2368 O O . LEU A 1 303 ? -3.355 -19.031 -3.369 1 98.69 303 LEU A O 1
ATOM 2372 N N . PRO A 1 304 ? -1.544 -20.281 -3.912 1 98.62 304 PRO A N 1
ATOM 2373 C CA . PRO A 1 304 ? -0.723 -19.375 -3.111 1 98.62 304 PRO A CA 1
ATOM 2374 C C . PRO A 1 304 ? -0.714 -17.953 -3.662 1 98.62 304 PRO A C 1
ATOM 2376 O O . PRO A 1 304 ? -0.639 -16.984 -2.895 1 98.62 304 PRO A O 1
ATOM 2379 N N . THR A 1 305 ? -0.731 -17.781 -4.969 1 98.12 305 THR A N 1
ATOM 2380 C CA . THR A 1 305 ? -0.798 -16.453 -5.559 1 98.12 305 THR A CA 1
ATOM 2381 C C . THR A 1 305 ? -2.047 -15.711 -5.086 1 98.12 305 THR A C 1
ATOM 2383 O O . THR A 1 305 ? -1.962 -14.578 -4.617 1 98.12 305 THR A O 1
ATOM 2386 N N . GLY A 1 306 ? -3.189 -16.375 -5.207 1 98.56 306 GLY A N 1
ATOM 2387 C CA . GLY A 1 306 ? -4.434 -15.766 -4.754 1 98.56 306 GLY A CA 1
ATOM 2388 C C . GLY A 1 306 ? -4.438 -15.453 -3.273 1 98.56 306 GLY A C 1
ATOM 2389 O O . GLY A 1 306 ? -4.879 -14.375 -2.865 1 98.56 306 GLY A O 1
ATOM 2390 N N . LEU A 1 307 ? -3.959 -16.375 -2.5 1 98.75 307 LEU A N 1
ATOM 2391 C CA . LEU A 1 307 ? -3.994 -16.234 -1.05 1 98.75 307 LEU A CA 1
ATOM 2392 C C . LEU A 1 307 ? -2.971 -15.195 -0.583 1 98.75 307 LEU A C 1
ATOM 2394 O O . LEU A 1 307 ? -3.32 -14.242 0.112 1 98.75 307 LEU A O 1
ATOM 2398 N N . GLU A 1 308 ? -1.691 -15.391 -0.957 1 98.62 308 GLU A N 1
ATOM 2399 C CA . GLU A 1 308 ? -0.619 -14.555 -0.426 1 98.62 308 GLU A CA 1
ATOM 2400 C C . GLU A 1 308 ? -0.704 -13.133 -0.976 1 98.62 308 GLU A C 1
ATOM 2402 O O . GLU A 1 308 ? -0.761 -12.172 -0.211 1 98.62 308 GLU A O 1
ATOM 2407 N N . VAL A 1 309 ? -0.778 -12.984 -2.332 1 98.12 309 VAL A N 1
ATOM 2408 C CA . VAL A 1 309 ? -0.69 -11.68 -2.982 1 98.12 309 VAL A CA 1
ATOM 2409 C C . VAL A 1 309 ? -2.057 -11 -2.969 1 98.12 309 VAL A C 1
ATOM 2411 O O . VAL A 1 309 ? -2.154 -9.789 -2.762 1 98.12 309 VAL A O 1
ATOM 2414 N N . GLY A 1 310 ? -3.078 -11.75 -3.092 1 98.56 310 GLY A N 1
ATOM 2415 C CA . GLY A 1 310 ? -4.414 -11.188 -3.191 1 98.56 310 GLY A CA 1
ATOM 2416 C C . GLY A 1 310 ? -5.039 -10.891 -1.841 1 98.56 310 GLY A C 1
ATOM 2417 O O . GLY A 1 310 ? -5.688 -9.859 -1.665 1 98.56 310 GLY A O 1
ATOM 2418 N N . LEU A 1 311 ? -4.867 -11.812 -0.916 1 98.81 311 LEU A N 1
ATOM 2419 C CA . LEU A 1 311 ? -5.676 -11.711 0.294 1 98.81 311 LEU A CA 1
ATOM 2420 C C . LEU A 1 311 ? -4.812 -11.344 1.496 1 98.81 311 LEU A C 1
ATOM 2422 O O . LEU A 1 311 ? -5.164 -10.445 2.266 1 98.81 311 LEU A O 1
ATOM 2426 N N . LEU A 1 312 ? -3.691 -12.023 1.697 1 98.62 312 LEU A N 1
ATOM 2427 C CA . LEU A 1 312 ? -2.859 -11.758 2.865 1 98.62 312 LEU A CA 1
ATOM 2428 C C . LEU A 1 312 ? -2.174 -10.398 2.742 1 98.62 312 LEU A C 1
ATOM 2430 O O . LEU A 1 312 ? -2.215 -9.594 3.674 1 98.62 312 LEU A O 1
ATOM 2434 N N . ASP A 1 313 ? -1.53 -10.125 1.574 1 98 313 ASP A N 1
ATOM 2435 C CA . ASP A 1 313 ? -0.932 -8.812 1.363 1 98 313 ASP A CA 1
ATOM 2436 C C . ASP A 1 313 ? -1.984 -7.711 1.449 1 98 313 ASP A C 1
ATOM 2438 O O . ASP A 1 313 ? -1.707 -6.617 1.949 1 98 313 ASP A O 1
ATOM 2442 N N . GLY A 1 314 ? -3.174 -7.988 0.924 1 98.31 314 GLY A N 1
ATOM 2443 C CA . GLY A 1 314 ? -4.281 -7.051 1.018 1 98.31 314 GLY A CA 1
ATOM 2444 C C . GLY A 1 314 ? -4.902 -7 2.4 1 98.31 314 GLY A C 1
ATOM 2445 O O . GLY A 1 314 ? -5.785 -6.18 2.658 1 98.31 314 GLY A O 1
ATOM 2446 N N . ALA A 1 315 ? -4.555 -7.898 3.297 1 98.38 315 ALA A N 1
ATOM 2447 C CA . ALA A 1 315 ? -4.973 -7.945 4.695 1 98.38 315 ALA A CA 1
ATOM 2448 C C . ALA A 1 315 ? -6.484 -8.133 4.809 1 98.38 315 ALA A C 1
ATOM 2450 O O . ALA A 1 315 ? -7.148 -7.426 5.57 1 98.38 315 ALA A O 1
ATOM 2451 N N . LEU A 1 316 ? -7.031 -9.008 4.039 1 98.69 316 LEU A N 1
ATOM 2452 C CA . LEU A 1 316 ? -8.461 -9.297 4.145 1 98.69 316 LEU A CA 1
ATOM 2453 C C . LEU A 1 316 ? -8.805 -9.844 5.523 1 98.69 316 LEU A C 1
ATOM 2455 O O . LEU A 1 316 ? -8.078 -10.688 6.059 1 98.69 316 LEU A O 1
ATOM 2459 N N . LYS A 1 317 ? -9.93 -9.352 6.09 1 98.06 317 LYS A N 1
ATOM 2460 C CA . LYS A 1 317 ? -10.445 -9.844 7.363 1 98.06 317 LYS A CA 1
ATOM 2461 C C . LYS A 1 317 ? -11.82 -10.484 7.188 1 98.06 317 LYS A C 1
ATOM 2463 O O . LYS A 1 317 ? -12.492 -10.273 6.172 1 98.06 317 LYS A O 1
ATOM 2468 N N . GLN A 1 318 ? -12.172 -11.266 8.203 1 97.56 318 GLN A N 1
ATOM 2469 C CA . GLN A 1 318 ? -13.5 -11.867 8.219 1 97.56 318 GLN A CA 1
ATOM 2470 C C . GLN A 1 318 ? -14.586 -10.805 8.148 1 97.56 318 GLN A C 1
ATOM 2472 O O . GLN A 1 318 ? -14.461 -9.742 8.758 1 97.56 318 GLN A O 1
ATOM 2477 N N . ASN A 1 319 ? -15.633 -11.062 7.371 1 97.31 319 ASN A N 1
ATOM 2478 C CA . ASN A 1 319 ? -16.859 -10.273 7.273 1 97.31 319 ASN A CA 1
ATOM 2479 C C . ASN A 1 319 ? -16.609 -8.945 6.559 1 97.31 319 ASN A C 1
ATOM 2481 O O . ASN A 1 319 ? -17.422 -8.023 6.672 1 97.31 319 ASN A O 1
ATOM 2485 N N . GLU A 1 320 ? -15.492 -8.797 5.844 1 98.44 320 GLU A N 1
ATOM 2486 C CA . GLU A 1 320 ? -15.242 -7.633 5 1 98.44 320 GLU A CA 1
ATOM 2487 C C . GLU A 1 320 ? -15.789 -7.844 3.594 1 98.44 320 GLU A C 1
ATOM 2489 O O . GLU A 1 320 ? -16.141 -8.961 3.215 1 98.44 320 GLU A O 1
ATOM 2494 N N . ASN A 1 321 ? -15.984 -6.719 2.885 1 98.81 321 ASN A N 1
ATOM 2495 C CA . ASN A 1 321 ? -16.406 -6.754 1.487 1 98.81 321 ASN A CA 1
ATOM 2496 C C . ASN A 1 321 ? -15.195 -6.801 0.546 1 98.81 321 ASN A C 1
ATOM 2498 O O . ASN A 1 321 ? -14.281 -5.988 0.66 1 98.81 321 ASN A O 1
ATOM 2502 N N . ILE A 1 322 ? -15.203 -7.785 -0.337 1 98.94 322 ILE A N 1
ATOM 2503 C CA . ILE A 1 322 ? -14.109 -7.922 -1.293 1 98.94 322 ILE A CA 1
ATOM 2504 C C . ILE A 1 322 ? -14.664 -7.895 -2.717 1 98.94 322 ILE A C 1
ATOM 2506 O O . ILE A 1 322 ? -15.734 -8.445 -2.982 1 98.94 322 ILE A O 1
ATOM 2510 N N . ALA A 1 323 ? -13.984 -7.172 -3.611 1 98.94 323 ALA A N 1
ATOM 2511 C CA . ALA A 1 323 ? -14.227 -7.242 -5.051 1 98.94 323 ALA A CA 1
ATOM 2512 C C . ALA A 1 323 ? -13.008 -7.805 -5.781 1 98.94 323 ALA A C 1
ATOM 2514 O O . ALA A 1 323 ? -11.875 -7.398 -5.52 1 98.94 323 ALA A O 1
ATOM 2515 N N . ILE A 1 324 ? -13.227 -8.742 -6.598 1 98.94 324 ILE A N 1
ATOM 2516 C CA . ILE A 1 324 ? -12.195 -9.336 -7.449 1 98.94 324 ILE A CA 1
ATOM 2517 C C . ILE A 1 324 ? -12.445 -8.945 -8.906 1 98.94 324 ILE A C 1
ATOM 2519 O O . ILE A 1 324 ? -13.453 -9.352 -9.492 1 98.94 324 ILE A O 1
ATOM 2523 N N . ILE A 1 325 ? -11.523 -8.148 -9.445 1 98.88 325 ILE A N 1
ATOM 2524 C CA . ILE A 1 325 ? -11.609 -7.68 -10.828 1 98.88 325 ILE A CA 1
ATOM 2525 C C . ILE A 1 325 ? -10.844 -8.633 -11.742 1 98.88 325 ILE A C 1
ATOM 2527 O O . ILE A 1 325 ? -9.625 -8.531 -11.875 1 98.88 325 ILE A O 1
ATOM 2531 N N . GLY A 1 326 ? -11.594 -9.469 -12.453 1 98.38 326 GLY A N 1
ATOM 2532 C CA . GLY A 1 326 ? -11.023 -10.539 -13.258 1 98.38 326 GLY A CA 1
ATOM 2533 C C . GLY A 1 326 ? -11.289 -11.922 -12.695 1 98.38 326 GLY A C 1
ATOM 2534 O O . GLY A 1 326 ? -10.875 -12.227 -11.57 1 98.38 326 GLY A O 1
ATOM 2535 N N . ALA A 1 327 ? -11.945 -12.719 -13.492 1 98.12 327 ALA A N 1
ATOM 2536 C CA . ALA A 1 327 ? -12.312 -14.062 -13.07 1 98.12 327 ALA A CA 1
ATOM 2537 C C . ALA A 1 327 ? -11.5 -15.117 -13.82 1 98.12 327 ALA A C 1
ATOM 2539 O O . ALA A 1 327 ? -12.023 -16.172 -14.195 1 98.12 327 ALA A O 1
ATOM 2540 N N . GLY A 1 328 ? -10.273 -14.773 -14.133 1 96.44 328 GLY A N 1
ATOM 2541 C CA . GLY A 1 328 ? -9.336 -15.781 -14.594 1 96.44 328 GLY A CA 1
ATOM 2542 C C . GLY A 1 328 ? -8.883 -16.719 -13.492 1 96.44 328 GLY A C 1
ATOM 2543 O O . GLY A 1 328 ? -9.375 -16.641 -12.367 1 96.44 328 GLY A O 1
ATOM 2544 N N . PRO A 1 329 ? -7.914 -17.562 -13.82 1 96.19 329 PRO A N 1
ATOM 2545 C CA . PRO A 1 329 ? -7.484 -18.578 -12.852 1 96.19 329 PRO A CA 1
ATOM 2546 C C . PRO A 1 329 ? -7.008 -17.969 -11.531 1 96.19 329 PRO A C 1
ATOM 2548 O O . PRO A 1 329 ? -7.406 -18.422 -10.461 1 96.19 329 PRO A O 1
ATOM 2551 N N . VAL A 1 330 ? -6.188 -16.938 -11.539 1 96.75 330 VAL A N 1
ATOM 2552 C CA . VAL A 1 330 ? -5.648 -16.391 -10.305 1 96.75 330 VAL A CA 1
ATOM 2553 C C . VAL A 1 330 ? -6.742 -15.625 -9.555 1 96.75 330 VAL A C 1
ATOM 2555 O O . VAL A 1 330 ? -6.773 -15.617 -8.328 1 96.75 33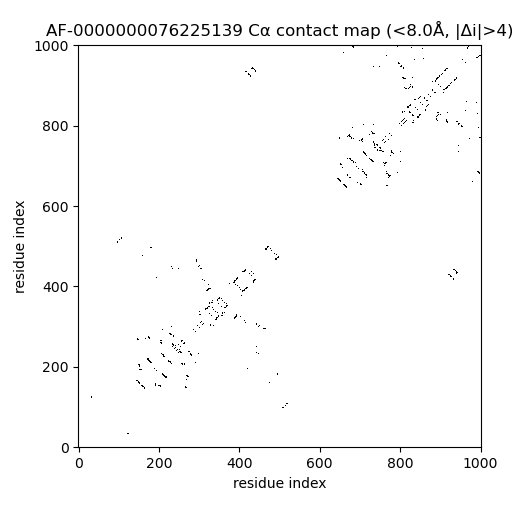0 VAL A O 1
ATOM 2558 N N . GLY A 1 331 ? -7.609 -14.922 -10.273 1 98.56 331 GLY A N 1
ATOM 2559 C CA . GLY A 1 331 ? -8.742 -14.281 -9.625 1 98.56 331 GLY A CA 1
ATOM 2560 C C . GLY A 1 331 ? -9.648 -15.25 -8.906 1 98.56 331 GLY A C 1
ATOM 2561 O O . GLY A 1 331 ? -10.039 -15.016 -7.758 1 98.56 331 GLY A O 1
ATOM 2562 N N . LEU A 1 332 ? -9.984 -16.328 -9.57 1 98.69 332 LEU A N 1
ATOM 2563 C CA . LEU A 1 332 ? -10.867 -17.312 -8.977 1 98.69 332 LEU A CA 1
ATOM 2564 C C . LEU A 1 332 ? -10.148 -18.109 -7.887 1 98.69 332 LEU A C 1
ATOM 2566 O O . LEU A 1 332 ? -10.781 -18.594 -6.949 1 98.69 332 LEU A O 1
ATOM 2570 N N . ALA A 1 333 ? -8.82 -18.219 -8.023 1 98.75 333 ALA A N 1
ATOM 2571 C CA . ALA A 1 333 ? -8.062 -18.766 -6.906 1 98.75 333 ALA A CA 1
ATOM 2572 C C . ALA A 1 333 ? -8.188 -17.875 -5.672 1 98.75 333 ALA A C 1
ATOM 2574 O O . ALA A 1 333 ? -8.359 -18.375 -4.559 1 98.75 333 ALA A O 1
ATOM 2575 N N . ALA A 1 334 ? -8.102 -16.562 -5.844 1 98.88 334 ALA A N 1
ATOM 2576 C CA . ALA A 1 334 ? -8.32 -15.625 -4.742 1 98.88 334 ALA A CA 1
ATOM 2577 C C . ALA A 1 334 ? -9.719 -15.781 -4.156 1 98.88 334 ALA A C 1
ATOM 2579 O O . ALA A 1 334 ? -9.883 -15.789 -2.934 1 98.88 334 ALA A O 1
ATOM 2580 N N . LEU A 1 335 ? -10.711 -15.945 -5.016 1 98.88 335 LEU A N 1
ATOM 2581 C CA . LEU A 1 335 ? -12.078 -16.156 -4.551 1 98.88 335 LEU A CA 1
ATOM 2582 C C . LEU A 1 335 ? -12.18 -17.438 -3.725 1 98.88 335 LEU A C 1
ATOM 2584 O O . LEU A 1 335 ? -12.789 -17.438 -2.652 1 98.88 335 LEU A O 1
ATOM 2588 N N . THR A 1 336 ? -11.586 -18.5 -4.262 1 98.81 336 THR A N 1
ATOM 2589 C CA . THR A 1 336 ? -11.609 -19.797 -3.584 1 98.81 336 THR A CA 1
ATOM 2590 C C . THR A 1 336 ? -11.07 -19.672 -2.162 1 98.81 336 THR A C 1
ATOM 2592 O O . THR A 1 336 ? -11.695 -20.141 -1.21 1 98.81 336 THR A O 1
ATOM 2595 N N . CYS A 1 337 ? -9.977 -18.984 -2.025 1 98.75 337 CYS A N 1
ATOM 2596 C CA . CYS A 1 337 ? -9.375 -18.781 -0.711 1 98.75 337 CYS A CA 1
ATOM 2597 C C . CYS A 1 337 ? -10.211 -17.828 0.136 1 98.75 337 CYS A C 1
ATOM 2599 O O . CYS A 1 337 ? -10.367 -18.047 1.341 1 98.75 337 CYS A O 1
ATOM 2601 N N . ALA A 1 338 ? -10.742 -16.734 -0.464 1 98.81 338 ALA A N 1
ATOM 2602 C CA . ALA A 1 338 ? -11.531 -15.758 0.274 1 98.81 338 ALA A CA 1
ATOM 2603 C C . ALA A 1 338 ? -12.758 -16.422 0.909 1 98.81 338 ALA A C 1
ATOM 2605 O O . ALA A 1 338 ? -13.008 -16.25 2.104 1 98.81 338 ALA A O 1
ATOM 2606 N N . VAL A 1 339 ? -13.492 -17.203 0.131 1 98.19 339 VAL A N 1
ATOM 2607 C CA . VAL A 1 339 ? -14.719 -17.859 0.586 1 98.19 339 VAL A CA 1
ATOM 2608 C C . VAL A 1 339 ? -14.375 -18.984 1.556 1 98.19 339 VAL A C 1
ATOM 2610 O O . VAL A 1 339 ? -15.016 -19.125 2.598 1 98.19 339 VAL A O 1
ATOM 2613 N N . GLY A 1 340 ? -13.344 -19.672 1.245 1 97.19 340 GLY A N 1
ATOM 2614 C CA . GLY A 1 340 ? -13.023 -20.859 2.014 1 97.19 340 GLY A CA 1
ATOM 2615 C C . GLY A 1 340 ? -12.328 -20.547 3.326 1 97.19 340 GLY A C 1
ATOM 2616 O O . GLY A 1 340 ? -12.391 -21.344 4.266 1 97.19 340 GLY A O 1
ATOM 2617 N N . MET A 1 341 ? -11.68 -19.375 3.434 1 97.31 341 MET A N 1
ATOM 2618 C CA . MET A 1 341 ? -10.797 -19.188 4.582 1 97.31 341 MET A CA 1
ATOM 2619 C C . MET A 1 341 ? -11.172 -17.922 5.348 1 97.31 341 MET A C 1
ATOM 2621 O O . MET A 1 341 ? -10.836 -17.766 6.523 1 97.31 341 MET A O 1
ATOM 2625 N N . PHE A 1 342 ? -11.891 -16.969 4.73 1 97.75 342 PHE A N 1
ATOM 2626 C CA . PHE A 1 342 ? -12.078 -15.664 5.371 1 97.75 342 PHE A CA 1
ATOM 2627 C C . PHE A 1 342 ? -13.562 -15.359 5.547 1 97.75 342 PHE A C 1
ATOM 2629 O O . PHE A 1 342 ? -13.93 -14.477 6.328 1 97.75 342 PHE A O 1
ATOM 2636 N N . ASN A 1 343 ? -14.43 -16.047 4.824 1 97 343 ASN A N 1
ATOM 2637 C CA . ASN A 1 343 ? -15.867 -15.852 4.93 1 97 343 ASN A CA 1
ATOM 2638 C C . ASN A 1 343 ? -16.234 -14.375 4.824 1 97 343 ASN A C 1
ATOM 2640 O O . ASN A 1 343 ? -16.812 -13.805 5.754 1 97 343 ASN A O 1
ATOM 2644 N N . PRO A 1 344 ? -16.016 -13.727 3.695 1 98.44 344 PRO A N 1
ATOM 2645 C CA . PRO A 1 344 ? -16.344 -12.312 3.521 1 98.44 344 PRO A CA 1
ATOM 2646 C C . PRO A 1 344 ? -17.844 -12.031 3.594 1 98.44 344 PRO A C 1
ATOM 2648 O O . PRO A 1 344 ? -18.656 -12.938 3.367 1 98.44 344 PRO A O 1
ATOM 2651 N N . GLN A 1 345 ? -18.234 -10.781 3.967 1 98.31 345 GLN A N 1
ATOM 2652 C CA . GLN A 1 345 ? -19.625 -10.359 3.922 1 98.31 345 GLN A CA 1
ATOM 2653 C C . GLN A 1 345 ? -20.156 -10.383 2.492 1 98.31 345 GLN A C 1
ATOM 2655 O O . GLN A 1 345 ? -21.219 -10.953 2.229 1 98.31 345 GLN A O 1
ATOM 2660 N N . ASN A 1 346 ? -19.453 -9.719 1.61 1 98.62 346 ASN A N 1
ATOM 2661 C CA . ASN A 1 346 ? -19.688 -9.781 0.173 1 98.62 346 ASN A CA 1
ATOM 2662 C C . ASN A 1 346 ? -18.422 -10.164 -0.593 1 98.62 346 ASN A C 1
ATOM 2664 O O . ASN A 1 346 ? -17.328 -9.695 -0.27 1 98.62 346 ASN A O 1
ATOM 2668 N N . SER A 1 347 ? -18.562 -11.094 -1.471 1 98.88 347 SER A N 1
ATOM 2669 C CA . SER A 1 347 ? -17.547 -11.43 -2.453 1 98.88 347 SER A CA 1
ATOM 2670 C C . SER A 1 347 ? -18.031 -11.18 -3.875 1 98.88 347 SER A C 1
ATOM 2672 O O . SER A 1 347 ? -18.766 -12 -4.438 1 98.88 347 SER A O 1
ATOM 2674 N N . ILE A 1 348 ? -17.609 -10.055 -4.426 1 98.94 348 ILE A N 1
ATOM 2675 C CA . ILE A 1 348 ? -18.078 -9.586 -5.723 1 98.94 348 ILE A CA 1
ATOM 2676 C C . ILE A 1 348 ? -17.031 -9.906 -6.797 1 98.94 348 ILE A C 1
ATOM 2678 O O . ILE A 1 348 ? -15.867 -9.547 -6.664 1 98.94 348 ILE A O 1
ATOM 2682 N N . VAL A 1 349 ? -17.453 -10.617 -7.836 1 98.94 349 VAL A N 1
ATOM 2683 C CA . VAL A 1 349 ? -16.516 -10.953 -8.914 1 98.94 349 VAL A CA 1
ATOM 2684 C C . VAL A 1 349 ? -16.953 -10.273 -10.203 1 98.94 349 VAL A C 1
ATOM 2686 O O . VAL A 1 349 ? -18.125 -10.336 -10.586 1 98.94 349 VAL A O 1
ATOM 2689 N N . VAL A 1 350 ? -16 -9.594 -10.828 1 98.88 350 VAL A N 1
ATOM 2690 C CA . VAL A 1 350 ? -16.266 -8.844 -12.055 1 98.88 350 VAL A CA 1
ATOM 2691 C C . VAL A 1 350 ? -15.492 -9.477 -13.219 1 98.88 350 VAL A C 1
ATOM 2693 O O . VAL A 1 350 ? -14.297 -9.758 -13.094 1 98.88 350 VAL A O 1
ATOM 2696 N N . ASP A 1 351 ? -16.125 -9.734 -14.289 1 98.5 351 ASP A N 1
ATOM 2697 C CA . ASP A 1 351 ? -15.523 -10.18 -15.547 1 98.5 351 ASP A CA 1
ATOM 2698 C C . ASP A 1 351 ? -16.453 -9.891 -16.719 1 98.5 351 ASP A C 1
ATOM 2700 O O . ASP A 1 351 ? -17.578 -9.445 -16.531 1 98.5 351 ASP A O 1
ATOM 2704 N N . VAL A 1 352 ? -15.93 -10.039 -17.922 1 97.31 352 VAL A N 1
ATOM 2705 C CA . VAL A 1 352 ? -16.766 -9.836 -19.094 1 97.31 352 VAL A CA 1
ATOM 2706 C C . VAL A 1 352 ? -17.234 -11.18 -19.641 1 97.31 352 VAL A C 1
ATOM 2708 O O . VAL A 1 352 ? -18.094 -11.234 -20.531 1 97.31 352 VAL A O 1
ATOM 2711 N N . ASN A 1 353 ? -16.656 -12.328 -19.141 1 96.88 353 ASN A N 1
ATOM 2712 C CA . ASN A 1 353 ? -16.938 -13.672 -19.625 1 96.88 353 ASN A CA 1
ATOM 2713 C C . ASN A 1 353 ? -17.969 -14.375 -18.75 1 96.88 353 ASN A C 1
ATOM 2715 O O . ASN A 1 353 ? -17.719 -14.648 -17.578 1 96.88 353 ASN A O 1
ATOM 2719 N N . ASP A 1 354 ? -19.094 -14.781 -19.344 1 96.81 354 ASP A N 1
ATOM 2720 C CA . ASP A 1 354 ? -20.188 -15.367 -18.594 1 96.81 354 ASP A CA 1
ATOM 2721 C C . ASP A 1 354 ? -19.781 -16.719 -18.016 1 96.81 354 ASP A C 1
ATOM 2723 O O . ASP A 1 354 ? -20.203 -17.062 -16.906 1 96.81 354 ASP A O 1
ATOM 2727 N N . PHE A 1 355 ? -19.078 -17.453 -18.734 1 96.81 355 PHE A N 1
ATOM 2728 C CA . PHE A 1 355 ? -18.656 -18.766 -18.234 1 96.81 355 PHE A CA 1
ATOM 2729 C C . PHE A 1 355 ? -17.844 -18.609 -16.969 1 96.81 355 PHE A C 1
ATOM 2731 O O . PHE A 1 355 ? -18.078 -19.312 -15.977 1 96.81 355 PHE A O 1
ATOM 2738 N N . ARG A 1 356 ? -16.859 -17.75 -17 1 97.62 356 ARG A N 1
ATOM 2739 C CA . ARG A 1 356 ? -16.016 -17.531 -15.836 1 97.62 356 ARG A CA 1
ATOM 2740 C C . ARG A 1 356 ? -16.828 -17.031 -14.641 1 97.62 356 ARG A C 1
ATOM 2742 O O . ARG A 1 356 ? -16.562 -17.422 -13.5 1 97.62 356 ARG A O 1
ATOM 2749 N N . LEU A 1 357 ? -17.781 -16.188 -14.906 1 98.5 357 LEU A N 1
ATOM 2750 C CA . LEU A 1 357 ? -18.656 -15.68 -13.844 1 98.5 357 LEU A CA 1
ATOM 2751 C C . LEU A 1 357 ? -19.5 -16.797 -13.258 1 98.5 357 LEU A C 1
ATOM 2753 O O . LEU A 1 357 ? -19.766 -16.828 -12.055 1 98.5 357 LEU A O 1
ATOM 2757 N N . ASP A 1 358 ? -19.938 -17.734 -14.109 1 97.81 358 ASP A N 1
ATOM 2758 C CA . ASP A 1 358 ? -20.672 -18.891 -13.617 1 97.81 358 ASP A CA 1
ATOM 2759 C C . ASP A 1 358 ? -19.797 -19.75 -12.703 1 97.81 358 ASP A C 1
ATOM 2761 O O . ASP A 1 358 ? -20.266 -20.25 -11.672 1 97.81 358 ASP A O 1
ATOM 2765 N N . VAL A 1 359 ? -18.578 -19.938 -13.125 1 97.69 359 VAL A N 1
ATOM 2766 C CA . VAL A 1 359 ? -17.641 -20.672 -12.281 1 97.69 359 VAL A CA 1
ATOM 2767 C C . VAL A 1 359 ? -17.469 -19.953 -10.945 1 97.69 359 VAL A C 1
ATOM 2769 O O . VAL A 1 359 ? -17.422 -20.594 -9.891 1 97.69 359 VAL A O 1
ATOM 2772 N N . ALA A 1 360 ? -17.391 -18.625 -10.977 1 98.69 360 ALA A N 1
ATOM 2773 C CA . ALA A 1 360 ? -17.281 -17.844 -9.75 1 98.69 360 ALA A CA 1
ATOM 2774 C C . ALA A 1 360 ? -18.469 -18.094 -8.82 1 98.69 360 ALA A C 1
ATOM 2776 O O . ALA A 1 360 ? -18.297 -18.25 -7.613 1 98.69 360 ALA A O 1
ATOM 2777 N N . LYS A 1 361 ? -19.609 -18.109 -9.375 1 98.12 361 LYS A N 1
ATOM 2778 C CA . LYS A 1 361 ? -20.812 -18.406 -8.602 1 98.12 361 LYS A CA 1
ATOM 2779 C C . LYS A 1 361 ? -20.734 -19.781 -7.961 1 98.12 361 LYS A C 1
ATOM 2781 O O . LYS A 1 361 ? -21.078 -19.953 -6.789 1 98.12 361 LYS A O 1
ATOM 2786 N N . ASP A 1 362 ? -20.25 -20.719 -8.695 1 97 362 ASP A N 1
ATOM 2787 C CA . ASP A 1 362 ? -20.125 -22.078 -8.195 1 97 362 ASP A CA 1
ATOM 2788 C C . ASP A 1 362 ? -19.141 -22.141 -7.027 1 97 362 ASP A C 1
ATOM 2790 O O . ASP A 1 362 ? -19.312 -22.953 -6.109 1 97 362 ASP A O 1
ATOM 2794 N N . ILE A 1 363 ? -18.172 -21.344 -7.133 1 97.75 363 ILE A N 1
ATOM 2795 C CA . ILE A 1 363 ? -17.156 -21.328 -6.078 1 97.75 363 ILE A CA 1
ATOM 2796 C C . ILE A 1 363 ? -17.734 -20.688 -4.82 1 97.75 363 ILE A C 1
ATOM 2798 O O . ILE A 1 363 ? -17.359 -21.047 -3.703 1 97.75 363 ILE A O 1
ATOM 2802 N N . GLY A 1 364 ? -18.625 -19.703 -4.996 1 98.12 364 GLY A N 1
ATOM 2803 C CA . GLY A 1 364 ? -19.25 -19.125 -3.814 1 98.12 364 GLY A CA 1
ATOM 2804 C C . GLY A 1 364 ? -19.312 -17.609 -3.842 1 98.12 364 GLY A C 1
ATOM 2805 O O . GLY A 1 364 ? -19.594 -16.984 -2.822 1 98.12 364 GLY A O 1
ATOM 2806 N N . ALA A 1 365 ? -19.094 -17.016 -4.945 1 98.81 365 ALA A N 1
ATOM 2807 C CA . ALA A 1 365 ? -19.266 -15.562 -5.043 1 98.81 365 ALA A CA 1
ATOM 2808 C C . ALA A 1 365 ? -20.656 -15.141 -4.609 1 98.81 365 ALA A C 1
ATOM 2810 O O . ALA A 1 365 ? -21.656 -15.734 -5.031 1 98.81 365 ALA A O 1
ATOM 2811 N N . SER A 1 366 ? -20.734 -14.125 -3.795 1 98.75 366 SER A N 1
ATOM 2812 C CA . SER A 1 366 ? -22.031 -13.609 -3.387 1 98.75 366 SER A CA 1
ATOM 2813 C C . SER A 1 366 ? -22.703 -12.82 -4.508 1 98.75 366 SER A C 1
ATOM 2815 O O . SER A 1 366 ? -23.922 -12.773 -4.605 1 98.75 366 SER A O 1
ATOM 2817 N N . HIS A 1 367 ? -21.859 -12.125 -5.305 1 98.81 367 HIS A N 1
ATOM 2818 C CA . HIS A 1 367 ? -22.312 -11.344 -6.453 1 98.81 367 HIS A CA 1
ATOM 2819 C C . HIS A 1 367 ? -21.375 -11.531 -7.645 1 98.81 367 HIS A C 1
ATOM 2821 O O . HIS A 1 367 ? -20.156 -11.625 -7.477 1 98.81 367 HIS A O 1
ATOM 2827 N N . ILE A 1 368 ? -21.969 -11.617 -8.805 1 98.81 368 ILE A N 1
ATOM 2828 C CA . ILE A 1 368 ? -21.203 -11.578 -10.047 1 98.81 368 ILE A CA 1
ATOM 2829 C C . ILE A 1 368 ? -21.672 -10.406 -10.906 1 98.81 368 ILE A C 1
ATOM 2831 O O . ILE A 1 368 ? -22.859 -10.07 -10.922 1 98.81 368 ILE A O 1
ATOM 2835 N N . ILE A 1 369 ? -20.734 -9.742 -11.539 1 98.81 369 ILE A N 1
ATOM 2836 C CA . ILE A 1 369 ? -21.047 -8.594 -12.391 1 98.81 369 ILE A CA 1
ATOM 2837 C C . ILE A 1 369 ? -20.406 -8.797 -13.766 1 98.81 369 ILE A C 1
ATOM 2839 O O . ILE A 1 369 ? -19.188 -8.906 -13.883 1 98.81 369 ILE A O 1
ATOM 2843 N N . ASN A 1 370 ? -21.203 -8.898 -14.812 1 98.62 370 ASN A N 1
ATOM 2844 C CA . ASN A 1 370 ? -20.703 -8.836 -16.188 1 98.62 370 ASN A CA 1
ATOM 2845 C C . ASN A 1 370 ? -20.438 -7.395 -16.625 1 98.62 370 ASN A C 1
ATOM 2847 O O . ASN A 1 370 ? -21.375 -6.59 -16.703 1 98.62 370 ASN A O 1
ATOM 2851 N N . ASN A 1 371 ? -19.203 -7.023 -16.891 1 98.12 371 ASN A N 1
ATOM 2852 C CA . ASN A 1 371 ? -18.797 -5.645 -17.125 1 98.12 371 ASN A CA 1
ATOM 2853 C C . ASN A 1 371 ? -18.781 -5.309 -18.625 1 98.12 371 ASN A C 1
ATOM 2855 O O . ASN A 1 371 ? -18.125 -4.363 -19.047 1 98.12 371 ASN A O 1
ATOM 2859 N N . LYS A 1 372 ? -19.453 -6.02 -19.484 1 96.44 372 LYS A N 1
ATOM 2860 C CA . LYS A 1 372 ? -19.516 -5.75 -20.906 1 96.44 372 LYS A CA 1
ATOM 2861 C C . LYS A 1 372 ? -20.047 -4.344 -21.188 1 96.44 372 LYS A C 1
ATOM 2863 O O . LYS A 1 372 ? -19.641 -3.703 -22.156 1 96.44 372 LYS A O 1
ATOM 2868 N N . ASN A 1 373 ? -20.859 -3.809 -20.328 1 95.56 373 ASN A N 1
ATOM 2869 C CA . ASN A 1 373 ? -21.422 -2.475 -20.5 1 95.56 373 ASN A CA 1
ATOM 2870 C C . ASN A 1 373 ? -20.578 -1.417 -19.781 1 95.56 373 ASN A C 1
ATOM 2872 O O . ASN A 1 373 ? -20.922 -0.233 -19.797 1 95.56 373 ASN A O 1
ATOM 2876 N N . GLY A 1 374 ? -19.609 -1.735 -19.062 1 96.5 374 GLY A N 1
ATOM 2877 C CA . GLY A 1 374 ? -18.672 -0.812 -18.422 1 96.5 374 GLY A CA 1
ATOM 2878 C C . GLY A 1 374 ? -19.25 -0.169 -17.172 1 96.5 374 GLY A C 1
ATOM 2879 O O . GLY A 1 374 ? -18.891 0.964 -16.844 1 96.5 374 GLY A O 1
ATOM 2880 N N . ASP A 1 375 ? -20.156 -0.8 -16.469 1 97.12 375 ASP A N 1
ATOM 2881 C CA . ASP A 1 375 ? -20.828 -0.188 -15.32 1 97.12 375 ASP A CA 1
ATOM 2882 C C . ASP A 1 375 ? -20.5 -0.946 -14.031 1 97.12 375 ASP A C 1
ATOM 2884 O O . ASP A 1 375 ? -21.25 -0.853 -13.055 1 97.12 375 ASP A O 1
ATOM 2888 N N . ALA A 1 376 ? -19.438 -1.743 -14.016 1 98.38 376 ALA A N 1
ATOM 2889 C CA . ALA A 1 376 ? -19.109 -2.592 -12.875 1 98.38 376 ALA A CA 1
ATOM 2890 C C . ALA A 1 376 ? -18.859 -1.758 -11.625 1 98.38 376 ALA A C 1
ATOM 2892 O O . ALA A 1 376 ? -19.312 -2.117 -10.539 1 98.38 376 ALA A O 1
ATOM 2893 N N . THR A 1 377 ? -18.141 -0.68 -11.75 1 98.38 377 THR A N 1
ATOM 2894 C CA . THR A 1 377 ? -17.844 0.166 -10.602 1 98.38 377 THR A CA 1
ATOM 2895 C C . THR A 1 377 ? -19.125 0.671 -9.945 1 98.38 377 THR A C 1
ATOM 2897 O O . THR A 1 377 ? -19.25 0.623 -8.719 1 98.38 377 THR A O 1
ATOM 2900 N N . GLU A 1 378 ? -20.062 1.176 -10.719 1 98.25 378 GLU A N 1
ATOM 2901 C CA . GLU A 1 378 ? -21.344 1.65 -10.203 1 98.25 378 GLU A CA 1
ATOM 2902 C C . GLU A 1 378 ? -22.094 0.542 -9.461 1 98.25 378 GLU A C 1
ATOM 2904 O O . GLU A 1 378 ? -22.656 0.777 -8.398 1 98.25 378 GLU A O 1
ATOM 2909 N N . LYS A 1 379 ? -22.109 -0.617 -10.023 1 98.62 379 LYS A N 1
ATOM 2910 C CA . LYS A 1 379 ? -22.781 -1.752 -9.414 1 98.62 379 LYS A CA 1
ATOM 2911 C C . LYS A 1 379 ? -22.125 -2.15 -8.094 1 98.62 379 LYS A C 1
ATOM 2913 O O . LYS A 1 379 ? -22.812 -2.484 -7.125 1 98.62 379 LYS A O 1
ATOM 2918 N N . ILE A 1 380 ? -20.797 -2.197 -8.062 1 98.81 380 ILE A N 1
ATOM 2919 C CA . ILE A 1 380 ? -20.078 -2.473 -6.824 1 98.81 380 ILE A CA 1
ATOM 2920 C C . ILE A 1 380 ? -20.484 -1.456 -5.758 1 98.81 380 ILE A C 1
ATOM 2922 O O . ILE A 1 380 ? -20.766 -1.826 -4.617 1 98.81 380 ILE A O 1
ATOM 2926 N N . LEU A 1 381 ? -20.516 -0.155 -6.105 1 98.5 381 LEU A N 1
ATOM 2927 C CA . LEU A 1 381 ? -20.875 0.902 -5.168 1 98.5 381 LEU A CA 1
ATOM 2928 C C . LEU A 1 381 ? -22.312 0.74 -4.695 1 98.5 381 LEU A C 1
ATOM 2930 O O . LEU A 1 381 ? -22.625 0.986 -3.523 1 98.5 381 LEU A O 1
ATOM 2934 N N . GLU A 1 382 ? -23.219 0.331 -5.602 1 98.38 382 GLU A N 1
ATOM 2935 C CA . GLU A 1 382 ? -24.609 0.076 -5.215 1 98.38 382 GLU A CA 1
ATOM 2936 C C . GLU A 1 382 ? -24.688 -1.038 -4.172 1 98.38 382 GLU A C 1
ATOM 2938 O O . GLU A 1 382 ? -25.375 -0.898 -3.162 1 98.38 382 GLU A O 1
ATOM 2943 N N . ILE A 1 383 ? -23.953 -2.082 -4.371 1 98.38 383 ILE A N 1
ATOM 2944 C CA . ILE A 1 383 ? -23.969 -3.238 -3.482 1 98.38 383 ILE A CA 1
ATOM 2945 C C . ILE A 1 383 ? -23.438 -2.836 -2.109 1 98.38 383 ILE A C 1
ATOM 2947 O O . ILE A 1 383 ? -23.875 -3.369 -1.086 1 98.38 383 ILE A O 1
ATOM 2951 N N . THR A 1 384 ? -22.531 -1.892 -2.068 1 97.88 384 THR A N 1
ATOM 2952 C CA . THR A 1 384 ? -21.875 -1.502 -0.828 1 97.88 384 THR A CA 1
ATOM 2953 C C . THR A 1 384 ? -22.422 -0.168 -0.323 1 97.88 384 THR A C 1
ATOM 2955 O O . THR A 1 384 ? -21.75 0.536 0.434 1 97.88 384 THR A O 1
ATOM 2958 N N . GLU A 1 385 ? -23.578 0.247 -0.843 1 96.19 385 GLU A N 1
ATOM 2959 C CA . GLU A 1 385 ? -24.297 1.438 -0.406 1 96.19 385 GLU A CA 1
ATOM 2960 C C . GLU A 1 385 ? -23.453 2.693 -0.584 1 96.19 385 GLU A C 1
ATOM 2962 O O . GLU A 1 385 ? -23.406 3.555 0.297 1 96.19 385 GLU A O 1
ATOM 2967 N N . GLY A 1 386 ? -22.641 2.688 -1.57 1 96.38 386 GLY A N 1
ATOM 2968 C CA . GLY A 1 386 ? -21.891 3.867 -1.971 1 96.38 386 GLY A CA 1
ATOM 2969 C C . GLY A 1 386 ? -20.531 3.963 -1.311 1 96.38 386 GLY A C 1
ATOM 2970 O O . GLY A 1 386 ? -19.734 4.852 -1.633 1 96.38 386 GLY A O 1
ATOM 2971 N N . LYS A 1 387 ? -20.109 3.068 -0.461 1 94.94 387 LYS A N 1
ATOM 2972 C CA . LYS A 1 387 ? -18.891 3.186 0.343 1 94.94 387 LYS A CA 1
ATOM 2973 C C . LYS A 1 387 ? -17.688 2.604 -0.392 1 94.94 387 LYS A C 1
ATOM 2975 O O . LYS A 1 387 ? -16.562 3.027 -0.166 1 94.94 387 LYS A O 1
ATOM 2980 N N . GLY A 1 388 ? -17.906 1.569 -1.267 1 98.06 388 GLY A N 1
ATOM 2981 C CA . GLY A 1 388 ? -16.844 0.772 -1.834 1 98.06 388 GLY A CA 1
ATOM 2982 C C . GLY A 1 388 ? -16.5 -0.448 -1 1 98.06 388 GLY A C 1
ATOM 2983 O O . GLY A 1 388 ? -17.109 -0.684 0.044 1 98.06 388 GLY A O 1
ATOM 2984 N N . VAL A 1 389 ? -15.586 -1.182 -1.439 1 98.81 389 VAL A N 1
ATOM 2985 C CA . VAL A 1 389 ? -15.234 -2.428 -0.764 1 98.81 389 VAL A CA 1
ATOM 2986 C C . VAL A 1 389 ? -14 -2.217 0.103 1 98.81 389 VAL A C 1
ATOM 2988 O O . VAL A 1 389 ? -13.234 -1.273 -0.112 1 98.81 389 VAL A O 1
ATOM 2991 N N . ASP A 1 390 ? -13.82 -3.145 1.093 1 98.69 390 ASP A N 1
ATOM 2992 C CA . ASP A 1 390 ? -12.656 -3.119 1.972 1 98.69 390 ASP A CA 1
ATOM 2993 C C . ASP A 1 390 ? -11.383 -3.498 1.211 1 98.69 390 ASP A C 1
ATOM 2995 O O . ASP A 1 390 ? -10.32 -2.912 1.433 1 98.69 390 ASP A O 1
ATOM 2999 N N . LEU A 1 391 ? -11.484 -4.457 0.345 1 98.94 391 LEU A N 1
ATOM 3000 C CA . LEU A 1 391 ? -10.367 -4.945 -0.462 1 98.94 391 LEU A CA 1
ATOM 3001 C C . LEU A 1 391 ? -10.797 -5.152 -1.911 1 98.94 391 LEU A C 1
ATOM 3003 O O . LEU A 1 391 ? -11.836 -5.766 -2.176 1 98.94 391 LEU A O 1
ATOM 3007 N N . VAL A 1 392 ? -10.047 -4.574 -2.814 1 98.94 392 VAL A N 1
ATOM 3008 C CA . VAL A 1 392 ? -10.203 -4.887 -4.234 1 98.94 392 VAL A CA 1
ATOM 3009 C C . VAL A 1 392 ? -8.961 -5.617 -4.738 1 98.94 392 VAL A C 1
ATOM 3011 O O . VAL A 1 392 ? -7.832 -5.188 -4.477 1 98.94 392 VAL A O 1
ATOM 3014 N N . VAL A 1 393 ? -9.148 -6.719 -5.414 1 98.88 393 VAL A N 1
ATOM 3015 C CA . VAL A 1 393 ? -8.078 -7.504 -6.023 1 98.88 393 VAL A CA 1
ATOM 3016 C C . VAL A 1 393 ? -8.102 -7.316 -7.535 1 98.88 393 VAL A C 1
ATOM 3018 O O . VAL A 1 393 ? -9.102 -7.598 -8.195 1 98.88 393 VAL A O 1
ATOM 3021 N N . GLU A 1 394 ? -7.066 -6.773 -8.07 1 98.56 394 GLU A N 1
ATOM 3022 C CA . GLU A 1 394 ? -6.895 -6.645 -9.516 1 98.56 394 GLU A CA 1
ATOM 3023 C C . GLU A 1 394 ? -6.262 -7.902 -10.109 1 98.56 394 GLU A C 1
ATOM 3025 O O . GLU A 1 394 ? -5.098 -8.203 -9.836 1 98.56 394 GLU A O 1
ATOM 3030 N N . ALA A 1 395 ? -6.953 -8.641 -10.914 1 97.56 395 ALA A N 1
ATOM 3031 C CA . ALA A 1 395 ? -6.473 -9.953 -11.352 1 97.56 395 ALA A CA 1
ATOM 3032 C C . ALA A 1 395 ? -6.492 -10.07 -12.867 1 97.56 395 ALA A C 1
ATOM 3034 O O . ALA A 1 395 ? -6.559 -11.172 -13.414 1 97.56 395 ALA A O 1
ATOM 3035 N N . ILE A 1 396 ? -6.5 -8.969 -13.57 1 94.44 396 ILE A N 1
ATOM 3036 C CA . ILE A 1 396 ? -6.508 -9.023 -15.023 1 94.44 396 ILE A CA 1
ATOM 3037 C C . ILE A 1 396 ? -5.125 -8.672 -15.562 1 94.44 396 ILE A C 1
ATOM 3039 O O . ILE A 1 396 ? -4.621 -9.336 -16.469 1 94.44 396 ILE A O 1
ATOM 3043 N N . GLY A 1 397 ? -4.543 -7.562 -15.062 1 92.88 397 GLY A N 1
ATOM 3044 C CA . GLY A 1 397 ? -3.223 -7.152 -15.516 1 92.88 397 GLY A CA 1
ATOM 3045 C C . GLY A 1 397 ? -3.268 -6.148 -16.656 1 92.88 397 GLY A C 1
ATOM 3046 O O . GLY A 1 397 ? -2.396 -6.152 -17.516 1 92.88 397 GLY A O 1
ATOM 3047 N N . ILE A 1 398 ? -4.324 -5.309 -16.719 1 93.31 398 ILE A N 1
ATOM 3048 C CA . ILE A 1 398 ? -4.414 -4.25 -17.703 1 93.31 398 ILE A CA 1
ATOM 3049 C C . ILE A 1 398 ? -4.855 -2.947 -17.047 1 93.31 398 ILE A C 1
ATOM 3051 O O . ILE A 1 398 ? -5.473 -2.965 -15.977 1 93.31 398 ILE A O 1
ATOM 3055 N N . PRO A 1 399 ? -4.598 -1.798 -17.641 1 95.75 399 PRO A N 1
ATOM 3056 C CA . PRO A 1 399 ? -4.906 -0.503 -17.031 1 95.75 399 PRO A CA 1
ATOM 3057 C C . PRO A 1 399 ? -6.383 -0.357 -16.672 1 95.75 399 PRO A C 1
ATOM 3059 O O . PRO A 1 399 ? -6.715 0.188 -15.617 1 95.75 399 PRO A O 1
ATOM 3062 N N . GLU A 1 400 ? -7.305 -0.88 -17.5 1 95.69 400 GLU A N 1
ATOM 3063 C CA . GLU A 1 400 ? -8.734 -0.746 -17.25 1 95.69 400 GLU A CA 1
ATOM 3064 C C . GLU A 1 400 ? -9.125 -1.424 -15.938 1 95.69 400 GLU A C 1
ATOM 3066 O O . GLU A 1 400 ? -9.992 -0.935 -15.211 1 95.69 400 GLU A O 1
ATOM 3071 N N . GLY A 1 401 ? -8.547 -2.562 -15.695 1 96.62 401 GLY A N 1
ATOM 3072 C CA . GLY A 1 401 ? -8.766 -3.211 -14.414 1 96.62 401 GLY A CA 1
ATOM 3073 C C . GLY A 1 401 ? -8.289 -2.381 -13.234 1 96.62 401 GLY A C 1
ATOM 3074 O O . GLY A 1 401 ? -8.984 -2.268 -12.227 1 96.62 401 GLY A O 1
ATOM 3075 N N . TRP A 1 402 ? -7.125 -1.78 -13.398 1 96.62 402 TRP A N 1
ATOM 3076 C CA . TRP A 1 402 ? -6.531 -0.918 -12.383 1 96.62 402 TRP A CA 1
ATOM 3077 C C . TRP A 1 402 ? -7.422 0.285 -12.102 1 96.62 402 TRP A C 1
ATOM 3079 O O . TRP A 1 402 ? -7.637 0.65 -10.945 1 96.62 402 TRP A O 1
ATOM 3089 N N . TYR A 1 403 ? -7.957 0.891 -13.07 1 96.94 403 TYR A N 1
ATOM 3090 C CA . TYR A 1 403 ? -8.828 2.049 -12.914 1 96.94 403 TYR A CA 1
ATOM 3091 C C . TYR A 1 403 ? -10.07 1.689 -12.102 1 96.94 403 TYR A C 1
ATOM 3093 O O . TYR A 1 403 ? -10.477 2.434 -11.203 1 96.94 403 TYR A O 1
ATOM 3101 N N . MET A 1 404 ? -10.648 0.549 -12.367 1 97.75 404 MET A N 1
ATOM 3102 C CA . MET A 1 404 ? -11.82 0.089 -11.617 1 97.75 404 MET A CA 1
ATOM 3103 C C . MET A 1 404 ? -11.484 -0.096 -10.141 1 97.75 404 MET A C 1
ATOM 3105 O O . MET A 1 404 ? -12.312 0.176 -9.273 1 97.75 404 MET A O 1
ATOM 3109 N N . CYS A 1 405 ? -10.297 -0.583 -9.93 1 98.5 405 CYS A N 1
ATOM 3110 C CA . CYS A 1 405 ? -9.891 -0.811 -8.547 1 98.5 405 CYS A CA 1
ATOM 3111 C C . CYS A 1 405 ? -9.867 0.496 -7.762 1 98.5 405 CYS A C 1
ATOM 3113 O O . CYS A 1 405 ? -10.391 0.566 -6.648 1 98.5 405 CYS A O 1
ATOM 3115 N N . GLN A 1 406 ? -9.305 1.548 -8.352 1 97.81 406 GLN A N 1
ATOM 3116 C CA . GLN A 1 406 ? -9.211 2.85 -7.699 1 97.81 406 GLN A CA 1
ATOM 3117 C C . GLN A 1 406 ? -10.602 3.383 -7.352 1 97.81 406 GLN A C 1
ATOM 3119 O O . GLN A 1 406 ? -10.797 3.963 -6.277 1 97.81 406 GLN A O 1
ATOM 3124 N N . ASP A 1 407 ? -11.539 3.113 -8.188 1 97.56 407 ASP A N 1
ATOM 3125 C CA . ASP A 1 407 ? -12.875 3.693 -8.047 1 97.56 407 ASP A CA 1
ATOM 3126 C C . ASP A 1 407 ? -13.75 2.846 -7.125 1 97.56 407 ASP A C 1
ATOM 3128 O O . ASP A 1 407 ? -14.805 3.293 -6.68 1 97.56 407 ASP A O 1
ATOM 3132 N N . SER A 1 408 ? -13.305 1.644 -6.816 1 98.5 408 SER A N 1
ATOM 3133 C CA . SER A 1 408 ? -14.164 0.705 -6.102 1 98.5 408 SER A CA 1
ATOM 3134 C C . SER A 1 408 ? -13.75 0.584 -4.637 1 98.5 408 SER A C 1
ATOM 3136 O O . SER A 1 408 ? -14.508 0.069 -3.812 1 98.5 408 SER A O 1
ATOM 3138 N N . VAL A 1 409 ? -12.578 0.985 -4.316 1 98.56 409 VAL A N 1
ATOM 3139 C CA . VAL A 1 409 ? -12.055 0.806 -2.965 1 98.56 409 VAL A CA 1
ATOM 3140 C C . VAL A 1 409 ? -12.602 1.901 -2.053 1 98.56 409 VAL A C 1
ATOM 3142 O O . VAL A 1 409 ? -12.695 3.062 -2.453 1 98.56 409 VAL A O 1
ATOM 3145 N N . LYS A 1 410 ? -13.016 1.569 -0.857 1 97.44 410 LYS A N 1
ATOM 3146 C CA . LYS A 1 410 ? -13.492 2.568 0.094 1 97.44 410 LYS A CA 1
ATOM 3147 C C . LYS A 1 410 ? -12.328 3.332 0.719 1 97.44 410 LYS A C 1
ATOM 3149 O O . LYS A 1 410 ? -11.18 2.898 0.636 1 97.44 410 LYS A O 1
ATOM 3154 N N . SER A 1 411 ? -12.586 4.473 1.364 1 95.5 411 SER A N 1
ATOM 3155 C CA . SER A 1 411 ? -11.562 5.133 2.178 1 95.5 411 SER A CA 1
ATOM 3156 C C . SER A 1 411 ? -11.062 4.211 3.283 1 95.5 411 SER A C 1
ATOM 3158 O O . SER A 1 411 ? -11.852 3.525 3.936 1 95.5 411 SER A O 1
ATOM 3160 N N . GLY A 1 412 ? -9.766 4.191 3.379 1 96.69 412 GLY A N 1
ATOM 3161 C CA . GLY A 1 412 ? -9.172 3.281 4.344 1 96.69 412 GLY A CA 1
ATOM 3162 C C . GLY A 1 412 ? -9.047 1.859 3.828 1 96.69 412 GLY A C 1
ATOM 3163 O O . GLY A 1 412 ? -8.547 0.979 4.531 1 96.69 412 GLY A O 1
ATOM 3164 N N . GLY A 1 413 ? -9.547 1.622 2.602 1 98.12 413 GLY A N 1
ATOM 3165 C CA . GLY A 1 413 ? -9.508 0.289 2.021 1 98.12 413 GLY A CA 1
ATOM 3166 C C . GLY A 1 413 ? -8.156 -0.062 1.42 1 98.12 413 GLY A C 1
ATOM 3167 O O . GLY A 1 413 ? -7.191 0.682 1.58 1 98.12 413 GLY A O 1
ATOM 3168 N N . ARG A 1 414 ? -8.125 -1.264 0.757 1 98.75 414 ARG A N 1
ATOM 3169 C CA . ARG A 1 414 ? -6.879 -1.801 0.229 1 98.75 414 ARG A CA 1
ATOM 3170 C C . ARG A 1 414 ? -7.059 -2.309 -1.197 1 98.75 414 ARG A C 1
ATOM 3172 O O . ARG A 1 414 ? -8.125 -2.824 -1.547 1 98.75 414 ARG A O 1
ATOM 3179 N N . ILE A 1 415 ? -6.059 -2.109 -1.986 1 98.75 415 ILE A N 1
ATOM 3180 C CA . ILE A 1 415 ? -5.973 -2.658 -3.334 1 98.75 415 ILE A CA 1
ATOM 3181 C C . ILE A 1 415 ? -4.801 -3.635 -3.422 1 98.75 415 ILE A C 1
ATOM 3183 O O . ILE A 1 415 ? -3.67 -3.289 -3.076 1 98.75 415 ILE A O 1
ATOM 3187 N N . ALA A 1 416 ? -5.059 -4.836 -3.807 1 98.75 416 ALA A N 1
ATOM 3188 C CA . ALA A 1 416 ? -4.023 -5.844 -4.039 1 98.75 416 ALA A CA 1
ATOM 3189 C C . ALA A 1 416 ? -3.93 -6.199 -5.52 1 98.75 416 ALA A C 1
ATOM 3191 O O . ALA A 1 416 ? -4.918 -6.617 -6.129 1 98.75 416 ALA A O 1
ATOM 3192 N N . MET A 1 417 ? -2.771 -6.078 -6.066 1 97.75 417 MET A N 1
ATOM 3193 C CA . MET A 1 417 ? -2.582 -6.316 -7.496 1 97.75 417 MET A CA 1
ATOM 3194 C C . MET A 1 417 ? -1.975 -7.695 -7.742 1 97.75 417 MET A C 1
ATOM 3196 O O . MET A 1 417 ? -0.826 -7.945 -7.375 1 97.75 417 MET A O 1
ATOM 3200 N N . LEU A 1 418 ? -2.734 -8.516 -8.445 1 94.69 418 LEU A N 1
ATOM 3201 C CA . LEU A 1 418 ? -2.311 -9.859 -8.836 1 94.69 418 LEU A CA 1
ATOM 3202 C C . LEU A 1 418 ? -1.881 -9.883 -10.297 1 94.69 418 LEU A C 1
ATOM 3204 O O . LEU A 1 418 ? -1 -10.656 -10.68 1 94.69 418 LEU A O 1
ATOM 3208 N N . GLY A 1 419 ? -2.537 -9.109 -11.016 1 91.62 419 GLY A N 1
ATOM 3209 C CA . GLY A 1 419 ? -2.316 -9.125 -12.453 1 91.62 419 GLY A CA 1
ATOM 3210 C C . GLY A 1 419 ? -0.917 -8.688 -12.852 1 91.62 419 GLY A C 1
ATOM 3211 O O . GLY A 1 419 ? -0.352 -7.773 -12.242 1 91.62 419 GLY A O 1
ATOM 3212 N N . VAL A 1 420 ? -0.376 -9.383 -13.82 1 86.94 420 VAL A N 1
ATOM 3213 C CA . VAL A 1 420 ? 0.909 -9.008 -14.398 1 86.94 420 VAL A CA 1
ATOM 3214 C C . VAL A 1 420 ? 0.706 -7.91 -15.445 1 86.94 420 VAL A C 1
ATOM 3216 O O . VAL A 1 420 ? 0.077 -8.133 -16.484 1 86.94 420 VAL A O 1
ATOM 3219 N N . HIS A 1 421 ? 1.238 -6.758 -15.164 1 89 421 HIS A N 1
ATOM 3220 C CA . HIS A 1 421 ? 1.099 -5.637 -16.094 1 89 421 HIS A CA 1
ATOM 3221 C C . HIS A 1 421 ? 2.316 -5.516 -17 1 89 421 HIS A C 1
ATOM 3223 O O . HIS A 1 421 ? 3.455 -5.527 -16.531 1 89 421 HIS A O 1
ATOM 3229 N N . GLY A 1 422 ? 2.062 -5.371 -18.312 1 86.31 422 GLY A N 1
ATOM 3230 C CA . GLY A 1 422 ? 3.141 -5.191 -19.266 1 86.31 422 GLY A CA 1
ATOM 3231 C C . GLY A 1 422 ? 3.359 -3.744 -19.656 1 86.31 422 GLY A C 1
ATOM 3232 O O . GLY A 1 422 ? 4.277 -3.434 -20.422 1 86.31 422 GLY A O 1
ATOM 3233 N N . VAL A 1 423 ? 2.486 -2.855 -19.172 1 91 423 VAL A N 1
ATOM 3234 C CA . VAL A 1 423 ? 2.543 -1.439 -19.531 1 91 423 VAL A CA 1
ATOM 3235 C C . VAL A 1 423 ? 2.256 -0.592 -18.281 1 91 423 VAL A C 1
ATOM 3237 O O . VAL A 1 423 ? 1.678 -1.08 -17.312 1 91 423 VAL A O 1
ATOM 3240 N N . PRO A 1 424 ? 2.691 0.671 -18.312 1 95.31 424 PRO A N 1
ATOM 3241 C CA . PRO A 1 424 ? 2.316 1.578 -17.234 1 95.31 424 PRO A CA 1
ATOM 3242 C C . PRO A 1 424 ? 0.815 1.855 -17.188 1 95.31 424 PRO A C 1
ATOM 3244 O O . PRO A 1 424 ? 0.093 1.517 -18.125 1 95.31 424 PRO A O 1
ATOM 3247 N N . ALA A 1 425 ? 0.362 2.422 -16.078 1 96.75 425 ALA A N 1
ATOM 3248 C CA . ALA A 1 425 ? -1.019 2.873 -15.922 1 96.75 425 ALA A CA 1
ATOM 3249 C C . ALA A 1 425 ? -1.082 4.18 -15.133 1 96.75 425 ALA A C 1
ATOM 3251 O O . ALA A 1 425 ? -0.078 4.621 -14.57 1 96.75 425 ALA A O 1
ATOM 3252 N N . THR A 1 426 ? -2.223 4.785 -15.156 1 97.56 426 THR A N 1
ATOM 3253 C CA . THR A 1 426 ? -2.42 6.055 -14.469 1 97.56 426 THR A CA 1
ATOM 3254 C C . THR A 1 426 ? -3.006 5.824 -13.078 1 97.56 426 THR A C 1
ATOM 3256 O O . THR A 1 426 ? -3.918 5.012 -12.906 1 97.56 426 THR A O 1
ATOM 3259 N N . ILE A 1 427 ? -2.4 6.434 -12.133 1 97.19 427 ILE A N 1
ATOM 3260 C CA . ILE A 1 427 ? -3.027 6.535 -10.82 1 97.19 427 ILE A CA 1
ATOM 3261 C C . ILE A 1 427 ? -3.623 7.93 -10.641 1 97.19 427 ILE A C 1
ATOM 3263 O O . ILE A 1 427 ? -2.947 8.938 -10.883 1 97.19 427 ILE A O 1
ATOM 3267 N N . ASN A 1 428 ? -4.898 7.988 -10.305 1 96 428 ASN A N 1
ATOM 3268 C CA . ASN A 1 428 ? -5.598 9.258 -10.109 1 96 428 ASN A CA 1
ATOM 3269 C C . ASN A 1 428 ? -5.285 9.859 -8.75 1 96 428 ASN A C 1
ATOM 3271 O O . ASN A 1 428 ? -6.184 10.016 -7.914 1 96 428 ASN A O 1
ATOM 3275 N N . LEU A 1 429 ? -4.086 10.344 -8.602 1 92.94 429 LEU A N 1
ATOM 3276 C CA . LEU A 1 429 ? -3.6 10.812 -7.309 1 92.94 429 LEU A CA 1
ATOM 3277 C C . LEU A 1 429 ? -4.41 12.008 -6.824 1 92.94 429 LEU A C 1
ATOM 3279 O O . LEU A 1 429 ? -4.547 12.227 -5.617 1 92.94 429 LEU A O 1
ATOM 3283 N N . GLU A 1 430 ? -4.988 12.828 -7.684 1 89.12 430 GLU A N 1
ATOM 3284 C CA . GLU A 1 430 ? -5.816 13.977 -7.312 1 89.12 430 GLU A CA 1
ATOM 3285 C C . GLU A 1 430 ? -7.07 13.531 -6.57 1 89.12 430 GLU A C 1
ATOM 3287 O O . GLU A 1 430 ? -7.684 14.32 -5.848 1 89.12 430 GLU A O 1
ATOM 3292 N N . LYS A 1 431 ? -7.41 12.242 -6.754 1 90.75 431 LYS A N 1
ATOM 3293 C CA . LYS A 1 431 ? -8.602 11.695 -6.102 1 90.75 431 LYS A CA 1
ATOM 3294 C C . LYS A 1 431 ? -8.219 10.703 -5.008 1 90.75 431 LYS A C 1
ATOM 3296 O O . LYS A 1 431 ? -9.016 10.43 -4.109 1 90.75 431 LYS A O 1
ATOM 3301 N N . MET A 1 432 ? -6.977 10.188 -5.109 1 93.56 432 MET A N 1
ATOM 3302 C CA . MET A 1 432 ? -6.633 9.055 -4.262 1 93.56 432 MET A CA 1
ATOM 3303 C C . MET A 1 432 ? -5.797 9.5 -3.064 1 93.56 432 MET A C 1
ATOM 3305 O O . MET A 1 432 ? -5.789 8.836 -2.027 1 93.56 432 MET A O 1
ATOM 3309 N N . TRP A 1 433 ? -5.16 10.648 -3.086 1 87.12 433 TRP A N 1
ATOM 3310 C CA . TRP A 1 433 ? -4.125 11.023 -2.131 1 87.12 433 TRP A CA 1
ATOM 3311 C C . TRP A 1 433 ? -4.699 11.148 -0.724 1 87.12 433 TRP A C 1
ATOM 3313 O O . TRP A 1 433 ? -3.982 10.992 0.265 1 87.12 433 TRP A O 1
ATOM 3323 N N . TYR A 1 434 ? -6.023 11.398 -0.574 1 89.5 434 TYR A N 1
ATOM 3324 C CA . TYR A 1 434 ? -6.559 11.688 0.751 1 89.5 434 TYR A CA 1
ATOM 3325 C C . TYR A 1 434 ? -7.406 10.523 1.262 1 89.5 434 TYR A C 1
ATOM 3327 O O . TYR A 1 434 ? -8.117 10.664 2.258 1 89.5 434 TYR A O 1
ATOM 3335 N N . ARG A 1 435 ? -7.359 9.352 0.608 1 94.25 435 ARG A N 1
ATOM 3336 C CA . ARG A 1 435 ? -8.328 8.289 0.879 1 94.25 435 ARG A CA 1
ATOM 3337 C C . ARG A 1 435 ? -7.793 7.32 1.925 1 94.25 435 ARG A C 1
ATOM 3339 O O . ARG A 1 435 ? -8.5 6.402 2.346 1 94.25 435 ARG A O 1
ATOM 3346 N N . ASN A 1 436 ? -6.539 7.523 2.332 1 97.31 436 ASN A N 1
ATOM 3347 C CA . ASN A 1 436 ? -5.898 6.641 3.301 1 97.31 436 ASN A CA 1
ATOM 3348 C C . ASN A 1 436 ? -5.969 5.18 2.863 1 97.31 436 ASN A C 1
ATOM 3350 O O . ASN A 1 436 ? -6.285 4.301 3.666 1 97.31 436 ASN A O 1
ATOM 3354 N N . PHE A 1 437 ? -5.754 4.93 1.606 1 97.38 437 PHE A N 1
ATOM 3355 C CA . PHE A 1 437 ? -5.777 3.568 1.086 1 97.38 437 PHE A CA 1
ATOM 3356 C C . PHE A 1 437 ? -4.379 2.959 1.104 1 97.38 437 PHE A C 1
ATOM 3358 O O . PHE A 1 437 ? -3.389 3.668 1.294 1 97.38 437 PHE A O 1
ATOM 3365 N N . THR A 1 438 ? -4.27 1.641 0.972 1 98.5 438 THR A N 1
ATOM 3366 C CA . THR A 1 438 ? -3.041 0.868 0.819 1 98.5 438 THR A CA 1
ATOM 3367 C C . THR A 1 438 ? -3.062 0.071 -0.482 1 98.5 438 THR A C 1
ATOM 3369 O O . THR A 1 438 ? -4.086 -0.509 -0.844 1 98.5 438 THR A O 1
ATOM 3372 N N . PHE A 1 439 ? -2.02 0.196 -1.179 1 98.56 439 PHE A N 1
ATOM 3373 C CA . PHE A 1 439 ? -1.844 -0.54 -2.426 1 98.56 439 PHE A CA 1
ATOM 3374 C C . PHE A 1 439 ? -0.649 -1.481 -2.334 1 98.56 439 PHE A C 1
ATOM 3376 O O . PHE A 1 439 ? 0.449 -1.065 -1.962 1 98.56 439 PHE A O 1
ATOM 3383 N N . THR A 1 440 ? -0.883 -2.811 -2.629 1 98.44 440 THR A N 1
ATOM 3384 C CA . THR A 1 440 ? 0.19 -3.799 -2.635 1 98.44 440 THR A CA 1
ATOM 3385 C C . THR A 1 440 ? 0.292 -4.477 -3.998 1 98.44 440 THR A C 1
ATOM 3387 O O . THR A 1 440 ? -0.721 -4.695 -4.668 1 98.44 440 THR A O 1
ATOM 3390 N N . ALA A 1 441 ? 1.471 -4.758 -4.387 1 97.44 441 ALA A N 1
ATOM 3391 C CA . ALA A 1 441 ? 1.764 -5.527 -5.594 1 97.44 441 ALA A CA 1
ATOM 3392 C C . ALA A 1 441 ? 3.035 -6.355 -5.422 1 97.44 441 ALA A C 1
ATOM 3394 O O . ALA A 1 441 ? 4.016 -5.883 -4.844 1 97.44 441 ALA A O 1
ATOM 3395 N N . GLY A 1 442 ? 2.967 -7.617 -5.879 1 94.5 442 GLY A N 1
ATOM 3396 C CA . GLY A 1 442 ? 4.176 -8.414 -5.738 1 94.5 442 GLY A CA 1
ATOM 3397 C C . GLY A 1 442 ? 4.035 -9.812 -6.301 1 94.5 442 GLY A C 1
ATOM 3398 O O . GLY A 1 442 ? 2.986 -10.172 -6.848 1 94.5 442 GLY A O 1
ATOM 3399 N N . MET A 1 443 ? 5.121 -10.539 -6.176 1 93.44 443 MET A N 1
ATOM 3400 C CA . MET A 1 443 ? 5.188 -11.953 -6.539 1 93.44 443 MET A CA 1
ATOM 3401 C C . MET A 1 443 ? 4.828 -12.844 -5.352 1 93.44 443 MET A C 1
ATOM 3403 O O . MET A 1 443 ? 5.027 -12.453 -4.199 1 93.44 443 MET A O 1
ATOM 3407 N N . MET A 1 444 ? 4.277 -13.945 -5.719 1 96.19 444 MET A N 1
ATOM 3408 C CA . MET A 1 444 ? 4.004 -14.938 -4.684 1 96.19 444 MET A CA 1
ATOM 3409 C C . MET A 1 444 ? 5.301 -15.516 -4.125 1 96.19 444 MET A C 1
ATOM 3411 O O . MET A 1 444 ? 6.324 -15.523 -4.809 1 96.19 444 MET A O 1
ATOM 3415 N N . HIS A 1 445 ? 5.234 -16.016 -2.869 1 97.69 445 HIS A N 1
ATOM 3416 C CA . HIS A 1 445 ? 6.41 -16.562 -2.203 1 97.69 445 HIS A CA 1
ATOM 3417 C C . HIS A 1 445 ? 6.27 -18.078 -2.012 1 97.69 445 HIS A C 1
ATOM 3419 O O . HIS A 1 445 ? 7.266 -18.797 -2 1 97.69 445 HIS A O 1
ATOM 3425 N N . GLY A 1 446 ? 5.059 -18.562 -1.808 1 98.06 446 GLY A N 1
ATOM 3426 C CA . GLY A 1 446 ? 4.797 -20 -1.656 1 98.06 446 GLY A CA 1
ATOM 3427 C C . GLY A 1 446 ? 4.867 -20.469 -0.216 1 98.06 446 GLY A C 1
ATOM 3428 O O . GLY A 1 446 ? 4.828 -21.672 0.054 1 98.06 446 GLY A O 1
ATOM 3429 N N . PHE A 1 447 ? 4.934 -19.562 0.781 1 98 447 PHE A N 1
ATOM 3430 C CA . PHE A 1 447 ? 5.059 -19.969 2.172 1 98 447 PHE A CA 1
ATOM 3431 C C . PHE A 1 447 ? 3.742 -20.531 2.691 1 98 447 PHE A C 1
ATOM 3433 O O . PHE A 1 447 ? 3.705 -21.172 3.744 1 98 447 PHE A O 1
ATOM 3440 N N . THR A 1 448 ? 2.686 -20.359 1.939 1 98.62 448 THR A N 1
ATOM 3441 C CA . THR A 1 448 ? 1.38 -20.844 2.379 1 98.62 448 THR A CA 1
ATOM 3442 C C . THR A 1 448 ? 1.087 -22.219 1.793 1 98.62 448 THR A C 1
ATOM 3444 O O . THR A 1 448 ? 0.064 -22.828 2.111 1 98.62 448 THR A O 1
ATOM 3447 N N . ILE A 1 449 ? 1.912 -22.781 1.003 1 98.69 449 ILE A N 1
ATOM 3448 C CA . ILE A 1 449 ? 1.657 -24.031 0.274 1 98.69 449 ILE A CA 1
ATOM 3449 C C . ILE A 1 449 ? 1.339 -25.141 1.259 1 98.69 449 ILE A C 1
ATOM 3451 O O . ILE A 1 449 ? 0.345 -25.859 1.097 1 98.69 449 ILE A O 1
ATOM 3455 N N . PRO A 1 450 ? 2.068 -25.328 2.365 1 98.19 450 PRO A N 1
ATOM 3456 C CA . PRO A 1 450 ? 1.721 -26.422 3.275 1 98.19 450 PRO A CA 1
ATOM 3457 C C . PRO A 1 450 ? 0.307 -26.297 3.84 1 98.19 450 PRO A C 1
ATOM 3459 O O . PRO A 1 450 ? -0.432 -27.281 3.893 1 98.19 450 PRO A O 1
ATOM 3462 N N . SER A 1 451 ? -0.082 -25.047 4.188 1 98 451 SER A N 1
ATOM 3463 C CA . SER A 1 451 ? -1.415 -24.844 4.742 1 98 451 SER A CA 1
ATOM 3464 C C . SER A 1 451 ? -2.494 -25.078 3.689 1 98 451 SER A C 1
ATOM 3466 O O . SER A 1 451 ? -3.561 -25.609 3.994 1 98 451 SER A O 1
ATOM 3468 N N . LEU A 1 452 ? -2.248 -24.672 2.508 1 98.69 452 LEU A N 1
ATOM 3469 C CA . LEU A 1 452 ? -3.199 -24.875 1.419 1 98.69 452 LEU A CA 1
ATOM 3470 C C . LEU A 1 452 ? -3.354 -26.344 1.094 1 98.69 452 LEU A C 1
ATOM 3472 O O . LEU A 1 452 ? -4.473 -26.828 0.901 1 98.69 452 LEU A O 1
ATOM 3476 N N . MET A 1 453 ? -2.225 -27.094 1.066 1 98.12 453 MET A N 1
ATOM 3477 C CA . MET A 1 453 ? -2.285 -28.531 0.836 1 98.12 453 MET A CA 1
ATOM 3478 C C . MET A 1 453 ? -3.102 -29.219 1.924 1 98.12 453 MET A C 1
ATOM 3480 O O . MET A 1 453 ? -3.961 -30.062 1.626 1 98.12 453 MET A O 1
ATOM 3484 N N . SER A 1 454 ? -2.852 -28.859 3.178 1 97.75 454 SER A N 1
ATOM 3485 C CA . SER A 1 454 ? -3.592 -29.438 4.293 1 97.75 454 SER A CA 1
ATOM 3486 C C . SER A 1 454 ? -5.086 -29.156 4.168 1 97.75 454 SER A C 1
ATOM 3488 O O . SER A 1 454 ? -5.91 -30.047 4.398 1 97.75 454 SER A O 1
ATOM 3490 N N . ALA A 1 455 ? -5.41 -27.969 3.771 1 97.94 455 ALA A N 1
ATOM 3491 C CA . ALA A 1 455 ? -6.812 -27.578 3.635 1 97.94 455 ALA A CA 1
ATOM 3492 C C . ALA A 1 455 ? -7.5 -28.406 2.553 1 97.94 455 ALA A C 1
ATOM 3494 O O . ALA A 1 455 ? -8.648 -28.828 2.721 1 97.94 455 ALA A O 1
ATOM 3495 N N . ILE A 1 456 ? -6.84 -28.641 1.484 1 97 456 ILE A N 1
ATOM 3496 C CA . ILE A 1 456 ? -7.395 -29.438 0.395 1 97 456 ILE A CA 1
ATOM 3497 C C . ILE A 1 456 ? -7.523 -30.891 0.832 1 97 456 ILE A C 1
ATOM 3499 O O . ILE A 1 456 ? -8.57 -31.516 0.645 1 97 456 ILE A O 1
ATOM 3503 N N . LEU A 1 457 ? -6.512 -31.422 1.477 1 95.81 457 LEU A N 1
ATOM 3504 C CA . LEU A 1 457 ? -6.488 -32.812 1.9 1 95.81 457 LEU A CA 1
ATOM 3505 C C . LEU A 1 457 ? -7.562 -33.094 2.949 1 95.81 457 LEU A C 1
ATOM 3507 O O . LEU A 1 457 ? -8.133 -34.188 2.998 1 95.81 457 LEU A O 1
ATOM 3511 N N . GLU A 1 458 ? -7.879 -32.031 3.725 1 95.5 458 GLU A N 1
ATOM 3512 C CA . GLU A 1 458 ? -8.875 -32.188 4.785 1 95.5 458 GLU A CA 1
ATOM 3513 C C . GLU A 1 458 ? -10.273 -31.844 4.27 1 95.5 458 GLU A C 1
ATOM 3515 O O . GLU A 1 458 ? -11.25 -31.922 5.023 1 95.5 458 GLU A O 1
ATOM 3520 N N . GLY A 1 459 ? -10.391 -31.422 3.09 1 94.56 459 GLY A N 1
ATOM 3521 C CA . GLY A 1 459 ? -11.672 -31.125 2.484 1 94.56 459 GLY A CA 1
ATOM 3522 C C . GLY A 1 459 ? -12.203 -29.75 2.861 1 94.56 459 GLY A C 1
ATOM 3523 O O . GLY A 1 459 ? -13.383 -29.453 2.639 1 94.56 459 GLY A O 1
ATOM 3524 N N . LYS A 1 460 ? -11.367 -28.938 3.342 1 95.94 460 LYS A N 1
ATOM 3525 C CA . LYS A 1 460 ? -11.781 -27.609 3.793 1 95.94 460 LYS A CA 1
ATOM 3526 C C . LYS A 1 460 ? -11.68 -26.578 2.66 1 95.94 460 LYS A C 1
ATOM 3528 O O . LYS A 1 460 ? -12.227 -25.484 2.76 1 95.94 460 LYS A O 1
ATOM 3533 N N . LEU A 1 461 ? -10.984 -26.906 1.629 1 97.31 461 LEU A N 1
ATOM 3534 C CA . LEU A 1 461 ? -10.82 -26.062 0.448 1 97.31 461 LEU A CA 1
ATOM 3535 C C . LEU A 1 461 ? -10.984 -26.875 -0.829 1 97.31 461 LEU A C 1
ATOM 3537 O O . LEU A 1 461 ? -10.359 -27.922 -0.989 1 97.31 461 LEU A O 1
ATOM 3541 N N . ASN A 1 462 ? -11.844 -26.406 -1.702 1 96.56 462 ASN A N 1
ATOM 3542 C CA . ASN A 1 462 ? -12.117 -27.109 -2.949 1 96.56 462 ASN A CA 1
ATOM 3543 C C . ASN A 1 462 ? -11.555 -26.359 -4.152 1 96.56 462 ASN A C 1
ATOM 3545 O O . ASN A 1 462 ? -12.086 -25.328 -4.543 1 96.56 462 ASN A O 1
ATOM 3549 N N . ALA A 1 463 ? -10.594 -26.906 -4.773 1 96.44 463 ALA A N 1
ATOM 3550 C CA . ALA A 1 463 ? -9.953 -26.234 -5.906 1 96.44 463 ALA A CA 1
ATOM 3551 C C . ALA A 1 463 ? -10.398 -26.844 -7.23 1 96.44 463 ALA A C 1
ATOM 3553 O O . ALA A 1 463 ? -9.977 -26.406 -8.297 1 96.44 463 ALA A O 1
ATOM 3554 N N . GLU A 1 464 ? -11.227 -27.734 -7.234 1 94.19 464 GLU A N 1
ATOM 3555 C CA . GLU A 1 464 ? -11.625 -28.516 -8.406 1 94.19 464 GLU A CA 1
ATOM 3556 C C . GLU A 1 464 ? -12.25 -27.609 -9.477 1 94.19 464 GLU A C 1
ATOM 3558 O O . GLU A 1 464 ? -11.984 -27.781 -10.672 1 94.19 464 GLU A O 1
ATOM 3563 N N . PRO A 1 465 ? -13.086 -26.641 -9.07 1 95.75 465 PRO A N 1
ATOM 3564 C CA . PRO A 1 465 ? -13.727 -25.812 -10.086 1 95.75 465 PRO A CA 1
ATOM 3565 C C . PRO A 1 465 ? -12.727 -25.031 -10.938 1 95.75 465 PRO A C 1
ATOM 3567 O O . PRO A 1 465 ? -13.078 -24.531 -12.008 1 95.75 465 PRO A O 1
ATOM 3570 N N . LEU A 1 466 ? -11.484 -24.906 -10.5 1 97.19 466 LEU A N 1
ATOM 3571 C CA . LEU A 1 466 ? -10.477 -24.156 -11.234 1 97.19 466 LEU A CA 1
ATOM 3572 C C . LEU A 1 466 ? -9.961 -24.953 -12.422 1 97.19 466 LEU A C 1
ATOM 3574 O O . LEU A 1 466 ? -9.328 -24.406 -13.32 1 97.19 466 LEU A O 1
ATOM 3578 N N . ILE A 1 467 ? -10.148 -26.25 -12.375 1 97.12 467 ILE A N 1
ATOM 3579 C CA . ILE A 1 467 ? -9.625 -27.156 -13.398 1 97.12 467 ILE A CA 1
ATOM 3580 C C . ILE A 1 467 ? -10.727 -27.5 -14.398 1 97.12 467 ILE A C 1
ATOM 3582 O O . ILE A 1 467 ? -11.68 -28.188 -14.062 1 97.12 467 ILE A O 1
ATOM 3586 N N . THR A 1 468 ? -10.539 -27.094 -15.641 1 96.56 468 THR A N 1
ATOM 3587 C CA . THR A 1 468 ? -11.617 -27.266 -16.609 1 96.56 468 THR A CA 1
ATOM 3588 C C . THR A 1 468 ? -11.266 -28.344 -17.625 1 96.56 468 THR A C 1
ATOM 3590 O O . THR A 1 468 ? -12.148 -28.953 -18.219 1 96.56 468 THR A O 1
ATOM 3593 N N . HIS A 1 469 ? -10 -28.516 -17.875 1 97.25 469 HIS A N 1
ATOM 3594 C CA . HIS A 1 469 ? -9.562 -29.469 -18.906 1 97.25 469 HIS A CA 1
ATOM 3595 C C . HIS A 1 469 ? -8.438 -30.359 -18.391 1 97.25 469 HIS A C 1
ATOM 3597 O O . HIS A 1 469 ? -7.672 -29.938 -17.516 1 97.25 469 HIS A O 1
ATOM 3603 N N . ARG A 1 470 ? -8.414 -31.547 -18.859 1 97.31 470 ARG A N 1
ATOM 3604 C CA . ARG A 1 470 ? -7.344 -32.531 -18.641 1 97.31 470 ARG A CA 1
ATOM 3605 C C . ARG A 1 470 ? -6.855 -33.094 -19.969 1 97.31 470 ARG A C 1
ATOM 3607 O O . ARG A 1 470 ? -7.641 -33.656 -20.734 1 97.31 470 ARG A O 1
ATOM 3614 N N . LEU A 1 471 ? -5.633 -32.844 -20.234 1 97.94 471 LEU A N 1
ATOM 3615 C CA . LEU A 1 471 ? -4.992 -33.344 -21.438 1 97.94 471 LEU A CA 1
ATOM 3616 C C . LEU A 1 471 ? -3.707 -34.094 -21.094 1 97.94 471 LEU A C 1
ATOM 3618 O O . LEU A 1 471 ? -3.213 -34 -19.969 1 97.94 471 LEU A O 1
ATOM 3622 N N . TYR A 1 472 ? -3.271 -34.844 -22.047 1 97.81 472 TYR A N 1
ATOM 3623 C CA . TYR A 1 472 ? -1.986 -35.5 -21.891 1 97.81 472 TYR A CA 1
ATOM 3624 C C . TYR A 1 472 ? -0.835 -34.562 -22.25 1 97.81 472 TYR A C 1
ATOM 3626 O O . TYR A 1 472 ? -1 -33.656 -23.062 1 97.81 472 TYR A O 1
ATOM 3634 N N . LEU A 1 473 ? 0.308 -34.812 -21.609 1 97.19 473 LEU A N 1
ATOM 3635 C CA . LEU A 1 473 ? 1.511 -34.031 -21.906 1 97.19 473 LEU A CA 1
ATOM 3636 C C . LEU A 1 473 ? 1.881 -34.156 -23.375 1 97.19 473 LEU A C 1
ATOM 3638 O O . LEU A 1 473 ? 2.377 -33.188 -23.984 1 97.19 473 LEU A O 1
ATOM 3642 N N . SER A 1 474 ? 1.608 -35.281 -24.031 1 97.25 474 SER A N 1
ATOM 3643 C CA . SER A 1 474 ? 1.885 -35.5 -25.438 1 97.25 474 SER A CA 1
ATOM 3644 C C . SER A 1 474 ? 1.055 -34.562 -26.312 1 97.25 474 SER A C 1
ATOM 3646 O O . SER A 1 474 ? 1.362 -34.375 -27.5 1 97.25 474 SER A O 1
ATOM 3648 N N . ASP A 1 475 ? -0.004 -34 -25.766 1 96.88 475 ASP A N 1
ATOM 3649 C CA . ASP A 1 475 ? -0.902 -33.094 -26.5 1 96.88 475 ASP A CA 1
ATOM 3650 C C . ASP A 1 475 ? -0.706 -31.656 -26.078 1 96.88 475 ASP A C 1
ATOM 3652 O O . ASP A 1 475 ? -1.642 -30.859 -26.125 1 96.88 475 ASP A O 1
ATOM 3656 N N . VAL A 1 476 ? 0.447 -31.312 -25.594 1 96.56 476 VAL A N 1
ATOM 3657 C CA . VAL A 1 476 ? 0.709 -30.031 -24.953 1 96.56 476 VAL A CA 1
ATOM 3658 C C . VAL A 1 476 ? 0.504 -28.906 -25.953 1 96.56 476 VAL A C 1
ATOM 3660 O O . VAL A 1 476 ? 0.059 -27.812 -25.594 1 96.56 476 VAL A O 1
ATOM 3663 N N . GLN A 1 477 ? 0.723 -29.109 -27.219 1 95.88 477 GLN A N 1
ATOM 3664 C CA . GLN A 1 477 ? 0.533 -28.062 -28.219 1 95.88 477 GLN A CA 1
ATOM 3665 C C . GLN A 1 477 ? -0.938 -27.672 -28.328 1 95.88 477 GLN A C 1
ATOM 3667 O O . GLN A 1 477 ? -1.266 -26.5 -28.438 1 95.88 477 GLN A O 1
ATOM 3672 N N . ASN A 1 478 ? -1.759 -28.672 -28.344 1 96.44 478 ASN A N 1
ATOM 3673 C CA . ASN A 1 478 ? -3.191 -28.391 -28.328 1 96.44 478 ASN A CA 1
ATOM 3674 C C . ASN A 1 478 ? -3.611 -27.672 -27.047 1 96.44 478 ASN A C 1
ATOM 3676 O O . ASN A 1 478 ? -4.477 -26.797 -27.078 1 96.44 478 ASN A O 1
ATOM 3680 N N . ALA A 1 479 ? -3.02 -28.109 -25.969 1 97.62 479 ALA A N 1
ATOM 3681 C CA . ALA A 1 479 ? -3.311 -27.469 -24.688 1 97.62 479 ALA A CA 1
ATOM 3682 C C . ALA A 1 479 ? -2.986 -25.969 -24.734 1 97.62 479 ALA A C 1
ATOM 3684 O O . ALA A 1 479 ? -3.77 -25.141 -24.266 1 97.62 479 ALA A O 1
ATOM 3685 N N . TYR A 1 480 ? -1.848 -25.625 -25.328 1 97.44 480 TYR A N 1
ATOM 3686 C CA . TYR A 1 480 ? -1.451 -24.219 -25.438 1 97.44 480 TYR A CA 1
ATOM 3687 C C . TYR A 1 480 ? -2.395 -23.453 -26.359 1 97.44 480 TYR A C 1
ATOM 3689 O O . TYR A 1 480 ? -2.695 -22.281 -26.125 1 97.44 480 TYR A O 1
ATOM 3697 N N . THR A 1 481 ? -2.889 -24.078 -27.422 1 95.75 481 THR A N 1
ATOM 3698 C CA . THR A 1 481 ? -3.873 -23.453 -28.297 1 95.75 481 THR A CA 1
ATOM 3699 C C . THR A 1 481 ? -5.148 -23.125 -27.531 1 95.75 481 THR A C 1
ATOM 3701 O O . THR A 1 481 ? -5.664 -22.016 -27.625 1 95.75 481 THR A O 1
ATOM 3704 N N . MET A 1 482 ? -5.586 -24.062 -26.766 1 96.12 482 MET A N 1
ATOM 3705 C CA . MET A 1 482 ? -6.797 -23.891 -25.969 1 96.12 482 MET A CA 1
ATOM 3706 C C . MET A 1 482 ? -6.602 -22.797 -24.922 1 96.12 482 MET A C 1
ATOM 3708 O O . MET A 1 482 ? -7.484 -21.953 -24.719 1 96.12 482 MET A O 1
ATOM 3712 N N . PHE A 1 483 ? -5.469 -22.797 -24.297 1 95.62 483 PHE A N 1
ATOM 3713 C CA . PHE A 1 483 ? -5.203 -21.844 -23.203 1 95.62 483 PHE A CA 1
ATOM 3714 C C . PHE A 1 483 ? -5.07 -20.438 -23.75 1 95.62 483 PHE A C 1
ATOM 3716 O O . PHE A 1 483 ? -5.484 -19.469 -23.094 1 95.62 483 PHE A O 1
ATOM 3723 N N . LYS A 1 484 ? -4.5 -20.25 -24.875 1 93.88 484 LYS A N 1
ATOM 3724 C CA . LYS A 1 484 ? -4.363 -18.938 -25.531 1 93.88 484 LYS A CA 1
ATOM 3725 C C . LYS A 1 484 ? -5.73 -18.359 -25.875 1 93.88 484 LYS A C 1
ATOM 3727 O O . LYS A 1 484 ? -5.93 -17.141 -25.766 1 93.88 484 LYS A O 1
ATOM 3732 N N . ASP A 1 485 ? -6.621 -19.219 -26.297 1 93.81 485 ASP A N 1
ATOM 3733 C CA . ASP A 1 485 ? -7.988 -18.812 -26.609 1 93.81 485 ASP A CA 1
ATOM 3734 C C . ASP A 1 485 ? -8.969 -19.297 -25.547 1 93.81 485 ASP A C 1
ATOM 3736 O O . ASP A 1 485 ? -9.977 -19.922 -25.875 1 93.81 485 ASP A O 1
ATOM 3740 N N . ALA A 1 486 ? -8.625 -19.016 -24.344 1 92.88 486 ALA A N 1
ATOM 3741 C CA . ALA A 1 486 ? -9.328 -19.578 -23.203 1 92.88 486 ALA A CA 1
ATOM 3742 C C . ALA A 1 486 ? -10.812 -19.234 -23.234 1 92.88 486 ALA A C 1
ATOM 3744 O O . ALA A 1 486 ? -11.656 -20.031 -22.812 1 92.88 486 ALA A O 1
ATOM 3745 N N . GLY A 1 487 ? -11.195 -18.078 -23.703 1 90.25 487 GLY A N 1
ATOM 3746 C CA . GLY A 1 487 ? -12.594 -17.688 -23.797 1 90.25 487 GLY A CA 1
ATOM 3747 C C . GLY A 1 487 ? -13.398 -18.594 -24.703 1 90.25 487 GLY A C 1
ATOM 3748 O O . GLY A 1 487 ? -14.516 -19 -24.359 1 90.25 487 GLY A O 1
ATOM 3749 N N . GLN A 1 488 ? -12.812 -18.922 -25.781 1 92.25 488 GLN A N 1
ATOM 3750 C CA . GLN A 1 488 ? -13.477 -19.766 -26.781 1 92.25 488 GLN A CA 1
ATOM 3751 C C . GLN A 1 488 ? -13.625 -21.188 -26.266 1 92.25 488 GLN A C 1
ATOM 3753 O O . GLN A 1 488 ? -14.617 -21.859 -26.562 1 92.25 488 GLN A O 1
ATOM 3758 N N . TYR A 1 489 ? -12.711 -21.594 -25.5 1 95.31 489 TYR A N 1
ATOM 3759 C CA . TYR A 1 489 ? -12.688 -23 -25.094 1 95.31 489 TYR A CA 1
ATOM 3760 C C . TYR A 1 489 ? -13.164 -23.156 -23.656 1 95.31 489 TYR A C 1
ATOM 3762 O O . TYR A 1 489 ? -13.109 -24.266 -23.109 1 95.31 489 TYR A O 1
ATOM 3770 N N . GLU A 1 490 ? -13.617 -22.047 -23.031 1 95.81 490 GLU A N 1
ATOM 3771 C CA . GLU A 1 490 ? -14.031 -22.062 -21.641 1 95.81 490 GLU A CA 1
ATOM 3772 C C . GLU A 1 490 ? -12.984 -22.719 -20.75 1 95.81 490 GLU A C 1
ATOM 3774 O O . GLU A 1 490 ? -13.305 -23.594 -19.938 1 95.81 490 GLU A O 1
ATOM 3779 N N . ALA A 1 491 ? -11.727 -22.375 -21.078 1 95.5 491 ALA A N 1
ATOM 3780 C CA . ALA A 1 491 ? -10.594 -22.953 -20.359 1 95.5 491 ALA A CA 1
ATOM 3781 C C . ALA A 1 491 ? -10.172 -22.062 -19.188 1 95.5 491 ALA A C 1
ATOM 3783 O O . ALA A 1 491 ? -10.094 -20.844 -19.312 1 95.5 491 ALA A O 1
ATOM 3784 N N . MET A 1 492 ? -10.047 -22.688 -18.047 1 94.94 492 MET A N 1
ATOM 3785 C CA . MET A 1 492 ? -9.383 -22.094 -16.891 1 94.94 492 MET A CA 1
ATOM 3786 C C . MET A 1 492 ? -8.008 -22.719 -16.688 1 94.94 492 MET A C 1
ATOM 3788 O O . MET A 1 492 ? -7.078 -22.453 -17.453 1 94.94 492 MET A O 1
ATOM 3792 N N . LYS A 1 493 ? -7.852 -23.625 -15.773 1 97.12 493 LYS A N 1
ATOM 3793 C CA . LYS A 1 493 ? -6.621 -24.391 -15.695 1 97.12 493 LYS A CA 1
ATOM 3794 C C . LYS A 1 493 ? -6.727 -25.688 -16.516 1 97.12 493 LYS A C 1
ATOM 3796 O O . LYS A 1 493 ? -7.75 -26.375 -16.469 1 97.12 493 LYS A O 1
ATOM 3801 N N . ILE A 1 494 ? -5.676 -25.938 -17.266 1 97.81 494 ILE A N 1
ATOM 3802 C CA . ILE A 1 494 ? -5.566 -27.156 -18.062 1 97.81 494 ILE A CA 1
ATOM 3803 C C . ILE A 1 494 ? -4.52 -28.078 -17.438 1 97.81 494 ILE A C 1
ATOM 3805 O O . ILE A 1 494 ? -3.328 -27.766 -17.438 1 97.81 494 ILE A O 1
ATOM 3809 N N . MET A 1 495 ? -5.027 -29.219 -16.938 1 97.5 495 MET A N 1
ATOM 3810 C CA . MET A 1 495 ? -4.125 -30.234 -16.391 1 97.5 495 MET A CA 1
ATOM 3811 C C . MET A 1 495 ? -3.424 -31 -17.5 1 97.5 495 MET A C 1
ATOM 3813 O O . MET A 1 495 ? -4.062 -31.422 -18.469 1 97.5 495 MET A O 1
ATOM 3817 N N . LEU A 1 496 ? -2.139 -31.109 -17.391 1 97.81 496 LEU A N 1
ATOM 3818 C CA . LEU A 1 496 ? -1.35 -31.953 -18.281 1 97.81 496 LEU A CA 1
ATOM 3819 C C . LEU A 1 496 ? -0.863 -33.219 -17.562 1 97.81 496 LEU A C 1
ATOM 3821 O O . LEU A 1 496 ? -0.068 -33.125 -16.625 1 97.81 496 LEU A O 1
ATOM 3825 N N . ILE A 1 497 ? -1.299 -34.344 -18 1 97.31 497 ILE A N 1
ATOM 3826 C CA . ILE A 1 497 ? -0.952 -35.625 -17.406 1 97.31 497 ILE A CA 1
ATOM 3827 C C . ILE A 1 497 ? 0.165 -36.281 -18.219 1 97.31 497 ILE A C 1
ATOM 3829 O O . ILE A 1 497 ? 0.05 -36.438 -19.438 1 97.31 497 ILE A O 1
ATOM 3833 N N . ASN A 1 498 ? 1.215 -36.625 -17.531 1 97 498 ASN A N 1
ATOM 3834 C CA . ASN A 1 498 ? 2.332 -37.25 -18.234 1 97 498 ASN A CA 1
ATOM 3835 C C . ASN A 1 498 ? 1.973 -38.656 -18.719 1 97 498 ASN A C 1
ATOM 3837 O O . ASN A 1 498 ? 1.822 -39.594 -17.906 1 97 498 ASN A O 1
ATOM 3841 N N . ASP A 1 499 ? 1.849 -38.844 -20 1 95.5 499 ASP A N 1
ATOM 3842 C CA . ASP A 1 499 ? 1.559 -40.125 -20.625 1 95.5 499 ASP A CA 1
ATOM 3843 C C . ASP A 1 499 ? 2.787 -40.688 -21.344 1 95.5 499 ASP A C 1
ATOM 3845 O O . ASP A 1 499 ? 2.715 -41.719 -22 1 95.5 499 ASP A O 1
ATOM 3849 N N . LEU A 1 500 ? 3.787 -39.969 -21.141 1 91.31 500 LEU A N 1
ATOM 3850 C CA . LEU A 1 500 ? 4.984 -40.281 -21.906 1 91.31 500 LEU A CA 1
ATOM 3851 C C . LEU A 1 500 ? 5.855 -41.281 -21.156 1 91.31 500 LEU A C 1
ATOM 3853 O O . LEU A 1 500 ? 5.957 -41.219 -19.938 1 91.31 500 LEU A O 1
ATOM 3857 N N . ASP A 1 501 ? 6.332 -42.344 -21.812 1 76.88 501 ASP A N 1
ATOM 3858 C CA . ASP A 1 501 ? 7.148 -43.406 -21.266 1 76.88 501 ASP A CA 1
ATOM 3859 C C . ASP A 1 501 ? 8.609 -43 -21.156 1 76.88 501 ASP A C 1
ATOM 3861 O O . ASP A 1 501 ? 9.117 -42.25 -22.016 1 76.88 501 ASP A O 1
ATOM 3865 N N . MET B 1 1 ? -49.375 0.363 4.355 1 20.83 1 MET B N 1
ATOM 3866 C CA . MET B 1 1 ? -48.719 1.168 5.391 1 20.83 1 MET B CA 1
ATOM 3867 C C . MET B 1 1 ? -48.031 0.281 6.422 1 20.83 1 MET B C 1
ATOM 3869 O O . MET B 1 1 ? -48.625 -0.688 6.906 1 20.83 1 MET B O 1
ATOM 3873 N N . LEU B 1 2 ? -46.562 0.307 6.457 1 20.56 2 LEU B N 1
ATOM 3874 C CA . LEU B 1 2 ? -45.375 -0.508 6.688 1 20.56 2 LEU B CA 1
ATOM 3875 C C . LEU B 1 2 ? -45.156 -0.758 8.18 1 20.56 2 LEU B C 1
ATOM 3877 O O . LEU B 1 2 ? -44.312 -0.132 8.805 1 20.56 2 LEU B O 1
ATOM 3881 N N . ARG B 1 3 ? -46.25 -0.803 9.016 1 18.39 3 ARG B N 1
ATOM 3882 C CA . ARG B 1 3 ? -46.344 -0.53 10.445 1 18.39 3 ARG B CA 1
ATOM 3883 C C . ARG B 1 3 ? -45.562 -1.538 11.258 1 18.39 3 ARG B C 1
ATOM 3885 O O . ARG B 1 3 ? -44.75 -1.155 12.109 1 18.39 3 ARG B O 1
ATOM 3892 N N . LYS B 1 4 ? -46.156 -2.576 11.742 1 18.3 4 LYS B N 1
ATOM 3893 C CA . LYS B 1 4 ? -46.344 -3.105 13.094 1 18.3 4 LYS B CA 1
ATOM 3894 C C . LYS B 1 4 ? -45.25 -4.105 13.445 1 18.3 4 LYS B C 1
ATOM 3896 O O . LYS B 1 4 ? -45.062 -4.465 14.609 1 18.3 4 LYS B O 1
ATOM 3901 N N . ILE B 1 5 ? -44.75 -4.852 12.438 1 19.8 5 ILE B N 1
ATOM 3902 C CA . ILE B 1 5 ? -44.406 -6.207 12.883 1 19.8 5 ILE B CA 1
ATOM 3903 C C . ILE B 1 5 ? -43.156 -6.18 13.75 1 19.8 5 ILE B C 1
ATOM 3905 O O . ILE B 1 5 ? -42.062 -6.012 13.242 1 19.8 5 ILE B O 1
ATOM 3909 N N . CYS B 1 6 ? -43.125 -5.324 14.922 1 20.09 6 CYS B N 1
ATOM 3910 C CA . CYS B 1 6 ? -42 -4.984 15.812 1 20.09 6 CYS B CA 1
ATOM 3911 C C . CYS B 1 6 ? -41.5 -6.219 16.562 1 20.09 6 CYS B C 1
ATOM 3913 O O . CYS B 1 6 ? -41.969 -6.5 17.672 1 20.09 6 CYS B O 1
ATOM 3915 N N . GLU B 1 7 ? -41.812 -7.449 15.992 1 19.53 7 GLU B N 1
ATOM 3916 C CA . GLU B 1 7 ? -41.594 -8.555 16.922 1 19.53 7 GLU B CA 1
ATOM 3917 C C . GLU B 1 7 ? -40.25 -8.414 17.656 1 19.53 7 GLU B C 1
ATOM 3919 O O . GLU B 1 7 ? -39.344 -7.758 17.156 1 19.53 7 GLU B O 1
ATOM 3924 N N . ARG B 1 8 ? -40.188 -8.875 18.859 1 19.89 8 ARG B N 1
ATOM 3925 C CA . ARG B 1 8 ? -39.656 -9.18 20.188 1 19.89 8 ARG B CA 1
ATOM 3926 C C . ARG B 1 8 ? -38.312 -9.922 20.094 1 19.89 8 ARG B C 1
ATOM 3928 O O . ARG B 1 8 ? -38.281 -11.047 19.594 1 19.89 8 ARG B O 1
ATOM 3935 N N . ASP B 1 9 ? -37.281 -9.156 19.594 1 18.12 9 ASP B N 1
ATOM 3936 C CA . ASP B 1 9 ? -35.906 -9.617 19.469 1 18.12 9 ASP B CA 1
ATOM 3937 C C . ASP B 1 9 ? -35.469 -10.43 20.688 1 18.12 9 ASP B C 1
ATOM 3939 O O . ASP B 1 9 ? -36.031 -10.273 21.766 1 18.12 9 ASP B O 1
ATOM 3943 N N . ILE B 1 10 ? -34.469 -11.25 20.516 1 17.88 10 ILE B N 1
ATOM 3944 C CA . ILE B 1 10 ? -33.75 -12.477 20.812 1 17.88 10 ILE B CA 1
ATOM 3945 C C . ILE B 1 10 ? -32.844 -12.266 22 1 17.88 10 ILE B C 1
ATOM 3947 O O . ILE B 1 10 ? -31.859 -13 22.188 1 17.88 10 ILE B O 1
ATOM 3951 N N . LEU B 1 11 ? -32.906 -11.102 22.734 1 17.56 11 LEU B N 1
ATOM 3952 C CA . LEU B 1 11 ? -31.656 -10.867 23.438 1 17.56 11 LEU B CA 1
ATOM 3953 C C . LEU B 1 11 ? -31.375 -11.984 24.438 1 17.56 11 LEU B C 1
ATOM 3955 O O . LEU B 1 11 ? -30.234 -12.438 24.578 1 17.56 11 LEU B O 1
ATOM 3959 N N . VAL B 1 12 ? -32.281 -12.367 25.266 1 18.2 12 VAL B N 1
ATOM 3960 C CA . VAL B 1 12 ? -31.875 -12.367 26.672 1 18.2 12 VAL B CA 1
ATOM 3961 C C . VAL B 1 12 ? -31.109 -13.656 26.984 1 18.2 12 VAL B C 1
ATOM 3963 O O . VAL B 1 12 ? -31.703 -14.719 27.141 1 18.2 12 VAL B O 1
ATOM 3966 N N . VAL B 1 13 ? -30.25 -14.156 26.031 1 16.34 13 VAL B N 1
ATOM 3967 C CA . VAL B 1 13 ? -29.844 -15.484 26.469 1 16.34 13 VAL B CA 1
ATOM 3968 C C . VAL B 1 13 ? -29.328 -15.414 27.906 1 16.34 13 VAL B C 1
ATOM 3970 O O . VAL B 1 13 ? -28.891 -14.359 28.375 1 16.34 13 VAL B O 1
ATOM 3973 N N . SER B 1 14 ? -28.875 -16.594 28.422 1 15.95 14 SER B N 1
ATOM 3974 C CA . SER B 1 14 ? -28.906 -17.438 29.625 1 15.95 14 SER B CA 1
ATOM 3975 C C . SER B 1 14 ? -27.875 -16.969 30.641 1 15.95 14 SER B C 1
ATOM 3977 O O . SER B 1 14 ? -26.875 -16.344 30.266 1 15.95 14 SER B O 1
ATOM 3979 N N . LYS B 1 15 ? -28.078 -17.125 31.922 1 16.95 15 LYS B N 1
ATOM 3980 C CA . LYS B 1 15 ? -27.922 -17 33.375 1 16.95 15 LYS B CA 1
ATOM 3981 C C . LYS B 1 15 ? -26.641 -17.672 33.844 1 16.95 15 LYS B C 1
ATOM 3983 O O . LYS B 1 15 ? -26.359 -17.688 35.062 1 16.95 15 LYS B O 1
ATOM 3988 N N . ILE B 1 16 ? -25.828 -18.547 33.062 1 16.17 16 ILE B N 1
ATOM 3989 C CA . ILE B 1 16 ? -25.516 -19.688 33.906 1 16.17 16 ILE B CA 1
ATOM 3990 C C . ILE B 1 16 ? -24.625 -19.234 35.062 1 16.17 16 ILE B C 1
ATOM 3992 O O . ILE B 1 16 ? -23.938 -18.219 34.969 1 16.17 16 ILE B O 1
ATOM 3996 N N . PHE B 1 17 ? -23.391 -19.938 35.25 1 17.3 17 PHE B N 1
ATOM 3997 C CA . PHE B 1 17 ? -23 -20.719 36.438 1 17.3 17 PHE B CA 1
ATOM 3998 C C . PHE B 1 17 ? -22.188 -19.859 37.406 1 17.3 17 PHE B C 1
ATOM 4000 O O . PHE B 1 17 ? -21.438 -18.984 37 1 17.3 17 PHE B O 1
ATOM 4007 N N . LYS B 1 18 ? -22.312 -20.047 38.656 1 16.38 18 LYS B N 1
ATOM 4008 C CA . LYS B 1 18 ? -22.281 -19.531 40.031 1 16.38 18 LYS B CA 1
ATOM 4009 C C . LYS B 1 18 ? -20.844 -19.438 40.531 1 16.38 18 LYS B C 1
ATOM 4011 O O . LYS B 1 18 ? -20.453 -18.422 41.125 1 16.38 18 LYS B O 1
ATOM 4016 N N . ARG B 1 19 ? -19.922 -20.578 40.781 1 16.62 19 ARG B N 1
ATOM 4017 C CA . ARG B 1 19 ? -19.719 -20.797 42.219 1 16.62 19 ARG B CA 1
ATOM 4018 C C . ARG B 1 19 ? -18.562 -19.953 42.75 1 16.62 19 ARG B C 1
ATOM 4020 O O . ARG B 1 19 ? -17.719 -19.5 41.969 1 16.62 19 ARG B O 1
ATOM 4027 N N . PRO B 1 20 ? -17.719 -20.391 43.906 1 17.72 20 PRO B N 1
ATOM 4028 C CA . PRO B 1 20 ? -17.469 -19.859 45.25 1 17.72 20 PRO B CA 1
ATOM 4029 C C . PRO B 1 20 ? -16.062 -19.312 45.438 1 17.72 20 PRO B C 1
ATOM 4031 O O . PRO B 1 20 ? -15.859 -18.281 46.062 1 17.72 20 PRO B O 1
ATOM 4034 N N . LEU B 1 21 ? -14.867 -20.047 44.969 1 17.88 21 LEU B N 1
ATOM 4035 C CA . LEU B 1 21 ? -14.062 -20.438 46.125 1 17.88 21 LEU B CA 1
ATOM 4036 C C . LEU B 1 21 ? -13.18 -19.297 46.594 1 17.88 21 LEU B C 1
ATOM 4038 O O . LEU B 1 21 ? -12.914 -18.359 45.812 1 17.88 21 LEU B O 1
ATOM 4042 N N . HIS B 1 22 ? -12.062 -19.656 47.531 1 17.83 22 HIS B N 1
ATOM 4043 C CA . HIS B 1 22 ? -11.477 -19.297 48.812 1 17.83 22 HIS B CA 1
ATOM 4044 C C . HIS B 1 22 ? -10.188 -18.5 48.625 1 17.83 22 HIS B C 1
ATOM 4046 O O . HIS B 1 22 ? -9.312 -18.891 47.844 1 17.83 22 HIS B O 1
ATOM 4052 N N . LYS B 1 23 ? -10.164 -17.281 48.875 1 17.62 23 LYS B N 1
ATOM 4053 C CA . LYS B 1 23 ? -9.203 -16.172 48.875 1 17.62 23 LYS B CA 1
ATOM 4054 C C . LYS B 1 23 ? -8.047 -16.453 49.812 1 17.62 23 LYS B C 1
ATOM 4056 O O . LYS B 1 23 ? -7.969 -15.867 50.906 1 17.62 23 LYS B O 1
ATOM 4061 N N . GLU B 1 24 ? -7.504 -17.734 49.938 1 17.5 24 GLU B N 1
ATOM 4062 C CA . GLU B 1 24 ? -6.711 -17.656 51.156 1 17.5 24 GLU B CA 1
ATOM 4063 C C . GLU B 1 24 ? -5.434 -16.844 50.938 1 17.5 24 GLU B C 1
ATOM 4065 O O . GLU B 1 24 ? -4.609 -17.203 50.094 1 17.5 24 GLU B O 1
ATOM 4070 N N . CYS B 1 25 ? -5.387 -15.578 51.094 1 16.88 25 CYS B N 1
ATOM 4071 C CA . CYS B 1 25 ? -4.277 -14.641 50.938 1 16.88 25 CYS B CA 1
ATOM 4072 C C . CYS B 1 25 ? -3.221 -14.883 52 1 16.88 25 CYS B C 1
ATOM 4074 O O . CYS B 1 25 ? -3.152 -14.156 53 1 16.88 25 CYS B O 1
ATOM 4076 N N . SER B 1 26 ? -2.951 -16.078 52.438 1 16.33 26 SER B N 1
ATOM 4077 C CA . SER B 1 26 ? -2.213 -15.875 53.688 1 16.33 26 SER B CA 1
ATOM 4078 C C . SER B 1 26 ? -0.899 -15.141 53.438 1 16.33 26 SER B C 1
ATOM 4080 O O . SER B 1 26 ? -0.396 -15.133 52.312 1 16.33 26 SER B O 1
ATOM 4082 N N . LYS B 1 27 ? -0.124 -14.703 54.562 1 17.19 27 LYS B N 1
ATOM 4083 C CA . LYS B 1 27 ? 0.799 -13.82 55.25 1 17.19 27 LYS B CA 1
ATOM 4084 C C . LYS B 1 27 ? 2.248 -14.219 55 1 17.19 27 LYS B C 1
ATOM 4086 O O . LYS B 1 27 ? 3.174 -13.531 55.438 1 17.19 27 LYS B O 1
ATOM 4091 N N . CYS B 1 28 ? 2.787 -15.484 54.438 1 15.86 28 CYS B N 1
ATOM 4092 C CA . CYS B 1 28 ? 3.922 -15.922 55.25 1 15.86 28 CYS B CA 1
ATOM 4093 C C . CYS B 1 28 ? 5.145 -15.055 55 1 15.86 28 CYS B C 1
ATOM 4095 O O . CYS B 1 28 ? 5.262 -14.445 53.938 1 15.86 28 CYS B O 1
ATOM 4097 N N . THR B 1 29 ? 6.309 -15.367 55.688 1 16.64 29 THR B N 1
ATOM 4098 C CA . THR B 1 29 ? 7.418 -14.961 56.562 1 16.64 29 THR B CA 1
ATOM 4099 C C . THR B 1 29 ? 8.664 -14.672 55.719 1 16.64 29 THR B C 1
ATOM 4101 O O . THR B 1 29 ? 9.297 -13.625 55.906 1 16.64 29 THR B O 1
ATOM 4104 N N . LYS B 1 30 ? 9.523 -15.773 55.438 1 16.2 30 LYS B N 1
ATOM 4105 C CA . LYS B 1 30 ? 10.828 -15.938 56.062 1 16.2 30 LYS B CA 1
ATOM 4106 C C . LYS B 1 30 ? 11.922 -15.242 55.25 1 16.2 30 LYS B C 1
ATOM 4108 O O . LYS B 1 30 ? 11.734 -14.969 54.062 1 16.2 30 LYS B O 1
ATOM 4113 N N . ASN B 1 31 ? 13.211 -15.539 55.594 1 16.69 31 ASN B N 1
ATOM 4114 C CA . ASN B 1 31 ? 14.516 -15.094 56.094 1 16.69 31 ASN B CA 1
ATOM 4115 C C . ASN B 1 31 ? 15.547 -15.023 54.969 1 16.69 31 ASN B C 1
ATOM 4117 O O . ASN B 1 31 ? 16.25 -14.031 54.812 1 16.69 31 ASN B O 1
ATOM 4121 N N . ILE B 1 32 ? 16.047 -16.234 54.406 1 16.02 32 ILE B N 1
ATOM 4122 C CA . ILE B 1 32 ? 17.438 -16.531 54.719 1 16.02 32 ILE B CA 1
ATOM 4123 C C . ILE B 1 32 ? 18.344 -15.883 53.688 1 16.02 32 ILE B C 1
ATOM 4125 O O . ILE B 1 32 ? 19.266 -15.141 54.031 1 16.02 32 ILE B O 1
ATOM 4129 N N . GLN B 1 33 ? 19.094 -16.719 52.969 1 15.68 33 GLN B N 1
ATOM 4130 C CA . GLN B 1 33 ? 20.516 -17.031 53.062 1 15.68 33 GLN B CA 1
ATOM 4131 C C . GLN B 1 33 ? 21.312 -16.328 51.969 1 15.68 33 GLN B C 1
ATOM 4133 O O . GLN B 1 33 ? 22.297 -15.641 52.25 1 15.68 33 GLN B O 1
ATOM 4138 N N . ARG B 1 34 ? 21.984 -17.109 51.031 1 16.11 34 ARG B N 1
ATOM 4139 C CA . ARG B 1 34 ? 23.391 -17.438 50.844 1 16.11 34 ARG B CA 1
ATOM 4140 C C . ARG B 1 34 ? 24.031 -16.625 49.75 1 16.11 34 ARG B C 1
ATOM 4142 O O . ARG B 1 34 ? 23.406 -16.422 48.688 1 16.11 34 ARG B O 1
ATOM 4149 N N . CYS B 1 35 ? 25.25 -16.047 49.844 1 16.73 35 CYS B N 1
ATOM 4150 C CA . CYS B 1 35 ? 26.312 -15.141 49.438 1 16.73 35 CYS B CA 1
ATOM 4151 C C . CYS B 1 35 ? 26.969 -15.617 48.125 1 16.73 35 CYS B C 1
ATOM 4153 O O . CYS B 1 35 ? 27.797 -14.914 47.562 1 16.73 35 CYS B O 1
ATOM 4155 N N . SER B 1 36 ? 26.969 -16.906 47.75 1 15.93 36 SER B N 1
ATOM 4156 C CA . SER B 1 36 ? 28.312 -17.344 47.375 1 15.93 36 SER B CA 1
ATOM 4157 C C . SER B 1 36 ? 28.75 -16.703 46.062 1 15.93 36 SER B C 1
ATOM 4159 O O . SER B 1 36 ? 29.844 -16.125 45.969 1 15.93 36 SER B O 1
ATOM 4161 N N . THR B 1 37 ? 28.656 -17.422 44.938 1 16.14 37 THR B N 1
ATOM 4162 C CA . THR B 1 37 ? 29.812 -17.969 44.25 1 16.14 37 THR B CA 1
ATOM 4163 C C . THR B 1 37 ? 30.328 -16.984 43.188 1 16.14 37 THR B C 1
ATOM 4165 O O . THR B 1 37 ? 29.656 -16 42.875 1 16.14 37 THR B O 1
ATOM 4168 N N . PHE B 1 38 ? 30.578 -17.516 41.938 1 16.61 38 PHE B N 1
ATOM 4169 C CA . PHE B 1 38 ? 31.781 -17.875 41.219 1 16.61 38 PHE B CA 1
ATOM 4170 C C . PHE B 1 38 ? 32.125 -16.828 40.156 1 16.61 38 PHE B C 1
ATOM 4172 O O . PHE B 1 38 ? 31.328 -15.898 39.938 1 16.61 38 PHE B O 1
ATOM 4179 N N . GLY B 1 39 ? 32.219 -17.234 38.844 1 16.41 39 GLY B N 1
ATOM 4180 C CA . GLY B 1 39 ? 33.375 -17.5 37.969 1 16.41 39 GLY B CA 1
ATOM 4181 C C . GLY B 1 39 ? 33.625 -16.375 36.969 1 16.41 39 GLY B C 1
ATOM 4182 O O . GLY B 1 39 ? 32.875 -15.406 36.906 1 16.41 39 GLY B O 1
ATOM 4183 N N . SER B 1 40 ? 33.781 -16.609 35.562 1 16.73 40 SER B N 1
ATOM 4184 C CA . SER B 1 40 ? 34.906 -16.688 34.625 1 16.73 40 SER B CA 1
ATOM 4185 C C . SER B 1 40 ? 34.812 -15.578 33.594 1 16.73 40 SER B C 1
ATOM 4187 O O . SER B 1 40 ? 35.844 -15.211 33 1 16.73 40 SER B O 1
ATOM 4189 N N . ASN B 1 41 ? 33.719 -14.992 33.156 1 16.59 41 ASN B N 1
ATOM 4190 C CA . ASN B 1 41 ? 33.719 -14.898 31.703 1 16.59 41 ASN B CA 1
ATOM 4191 C C . ASN B 1 41 ? 34.656 -13.789 31.219 1 16.59 41 ASN B C 1
ATOM 4193 O O . ASN B 1 41 ? 34.75 -12.734 31.859 1 16.59 41 ASN B O 1
ATOM 4197 N N . HIS B 1 42 ? 35.406 -14.031 30.062 1 17.27 42 HIS B N 1
ATOM 4198 C CA . HIS B 1 42 ? 36.562 -13.812 29.203 1 17.27 42 HIS B CA 1
ATOM 4199 C C . HIS B 1 42 ? 36.469 -12.484 28.453 1 17.27 42 HIS B C 1
ATOM 4201 O O . HIS B 1 42 ? 37.375 -11.648 28.531 1 17.27 42 HIS B O 1
ATOM 4207 N N . ARG B 1 43 ? 36.219 -12.492 27.016 1 17.28 43 ARG B N 1
ATOM 4208 C CA . ARG B 1 43 ? 37.188 -12.336 25.938 1 17.28 43 ARG B CA 1
ATOM 4209 C C . ARG B 1 43 ? 37.125 -10.93 25.344 1 17.28 43 ARG B C 1
ATOM 4211 O O . ARG B 1 43 ? 38.156 -10.312 25.062 1 17.28 43 ARG B O 1
ATOM 4218 N N . ASN B 1 44 ? 36.031 -10.406 24.656 1 17.19 44 ASN B N 1
ATOM 4219 C CA . ASN B 1 44 ? 36.094 -10.078 23.234 1 17.19 44 ASN B CA 1
ATOM 4220 C C . ASN B 1 44 ? 36.438 -8.609 23 1 17.19 44 ASN B C 1
ATOM 4222 O O . ASN B 1 44 ? 36.625 -8.18 21.875 1 17.19 44 ASN B O 1
ATOM 4226 N N . HIS B 1 45 ? 36.406 -7.629 23.797 1 17.34 45 HIS B N 1
ATOM 4227 C CA . HIS B 1 45 ? 35.906 -6.398 23.188 1 17.34 45 HIS B CA 1
ATOM 4228 C C . HIS B 1 45 ? 37.031 -5.66 22.453 1 17.34 45 HIS B C 1
ATOM 4230 O O . HIS B 1 45 ? 36.844 -4.527 22 1 17.34 45 HIS B O 1
ATOM 4236 N N . GLN B 1 46 ? 38.281 -6.098 22.406 1 17.02 46 GLN B N 1
ATOM 4237 C CA . GLN B 1 46 ? 39.219 -4.977 22.344 1 17.02 46 GLN B CA 1
ATOM 4238 C C . GLN B 1 46 ? 39.156 -4.289 20.984 1 17.02 46 GLN B C 1
ATOM 4240 O O . GLN B 1 46 ? 39.75 -3.217 20.797 1 17.02 46 GLN B O 1
ATOM 4245 N N . ALA B 1 47 ? 38.75 -4.922 19.828 1 19.75 47 ALA B N 1
ATOM 4246 C CA . ALA B 1 47 ? 39.562 -4.633 18.641 1 19.75 47 ALA B CA 1
ATOM 4247 C C . ALA B 1 47 ? 39.25 -3.24 18.094 1 19.75 47 ALA B C 1
ATOM 4249 O O . ALA B 1 47 ? 39.656 -2.895 16.984 1 19.75 47 ALA B O 1
ATOM 4250 N N . THR B 1 48 ? 38.406 -2.4 18.594 1 18.05 48 THR B N 1
ATOM 4251 C CA . THR B 1 48 ? 37.812 -1.398 17.703 1 18.05 48 THR B CA 1
ATOM 4252 C C . THR B 1 48 ? 38.844 -0.313 17.375 1 18.05 48 THR B C 1
ATOM 4254 O O . THR B 1 48 ? 38.562 0.622 16.641 1 18.05 48 THR B O 1
ATOM 4257 N N . ASP B 1 49 ? 39.969 -0.139 18.094 1 17.72 49 ASP B N 1
ATOM 4258 C CA . ASP B 1 49 ? 40.406 1.25 18.141 1 17.72 49 ASP B CA 1
ATOM 4259 C C . ASP B 1 49 ? 40.969 1.709 16.797 1 17.72 49 ASP B C 1
ATOM 4261 O O . ASP B 1 49 ? 41.062 2.91 16.531 1 17.72 49 ASP B O 1
ATOM 4265 N N . ILE B 1 50 ? 41.781 0.839 16.078 1 17.77 50 ILE B N 1
ATOM 4266 C CA . ILE B 1 50 ? 43.031 1.408 15.609 1 17.77 50 ILE B CA 1
ATOM 4267 C C . ILE B 1 50 ? 42.781 2.355 14.445 1 17.77 50 ILE B C 1
ATOM 4269 O O . ILE B 1 50 ? 43.438 3.393 14.32 1 17.77 50 ILE B O 1
ATOM 4273 N N . GLN B 1 51 ? 42.156 1.87 13.297 1 18.66 51 GLN B N 1
ATOM 4274 C CA . GLN B 1 51 ? 42.75 2.279 12.023 1 18.66 51 GLN B CA 1
ATOM 4275 C C . GLN B 1 51 ? 42.438 3.74 11.719 1 18.66 51 GLN B C 1
ATOM 4277 O O . GLN B 1 51 ? 41.281 4.094 11.477 1 18.66 51 GLN B O 1
ATOM 4282 N N . ALA B 1 52 ? 43.094 4.84 12.328 1 18.22 52 ALA B N 1
ATOM 4283 C CA . ALA B 1 52 ? 43.25 6.289 12.375 1 18.22 52 ALA B CA 1
ATOM 4284 C C . ALA B 1 52 ? 43.344 6.875 10.969 1 18.22 52 ALA B C 1
ATOM 4286 O O . ALA B 1 52 ? 42.625 7.809 10.625 1 18.22 52 ALA B O 1
ATOM 4287 N N . LEU B 1 53 ? 44.656 7.215 10.5 1 16.89 53 LEU B N 1
ATOM 4288 C CA . LEU B 1 53 ? 45.344 8.438 10.086 1 16.89 53 LEU B CA 1
ATOM 4289 C C . LEU B 1 53 ? 45.281 8.617 8.578 1 16.89 53 LEU B C 1
ATOM 4291 O O . LEU B 1 53 ? 45.344 9.742 8.078 1 16.89 53 LEU B O 1
ATOM 4295 N N . LYS B 1 54 ? 45.406 7.539 7.773 1 18.91 54 LYS B N 1
ATOM 4296 C CA . LYS B 1 54 ? 46.219 7.773 6.598 1 18.91 54 LYS B CA 1
ATOM 4297 C C . LYS B 1 54 ? 45.5 8.641 5.574 1 18.91 54 LYS B C 1
ATOM 4299 O O . LYS B 1 54 ? 45.969 8.805 4.445 1 18.91 54 LYS B O 1
ATOM 4304 N N . GLN B 1 55 ? 44.25 9.148 5.777 1 17.67 55 GLN B N 1
ATOM 4305 C CA . GLN B 1 55 ? 43.656 9.648 4.551 1 17.67 55 GLN B CA 1
ATOM 4306 C C . GLN B 1 55 ? 44.312 10.953 4.109 1 17.67 55 GLN B C 1
ATOM 4308 O O . GLN B 1 55 ? 43.688 12.023 4.234 1 17.67 55 GLN B O 1
ATOM 4313 N N . LYS B 1 56 ? 45.625 11.297 4.504 1 18.44 56 LYS B N 1
ATOM 4314 C CA . LYS B 1 56 ? 46.062 12.664 4.223 1 18.44 56 LYS B CA 1
ATOM 4315 C C . LYS B 1 56 ? 45.938 12.984 2.736 1 18.44 56 LYS B C 1
ATOM 4317 O O . LYS B 1 56 ? 45.5 14.07 2.363 1 18.44 56 LYS B O 1
ATOM 4322 N N . GLN B 1 57 ? 46.781 12.305 1.901 1 16.94 57 GLN B N 1
ATOM 4323 C CA . GLN B 1 57 ? 47.688 13.078 1.051 1 16.94 57 GLN B CA 1
ATOM 4324 C C . GLN B 1 57 ? 46.969 13.609 -0.177 1 16.94 57 GLN B C 1
ATOM 4326 O O . GLN B 1 57 ? 47.312 14.656 -0.725 1 16.94 57 GLN B O 1
ATOM 4331 N N . ASN B 1 58 ? 46.188 12.789 -0.878 1 17.52 58 ASN B N 1
ATOM 4332 C CA . ASN B 1 58 ? 46.375 13.023 -2.309 1 17.52 58 ASN B CA 1
ATOM 4333 C C . ASN B 1 58 ? 45.656 14.297 -2.762 1 17.52 58 ASN B C 1
ATOM 4335 O O . ASN B 1 58 ? 44.562 14.234 -3.297 1 17.52 58 ASN B O 1
ATOM 4339 N N . ALA B 1 59 ? 45.5 15.281 -1.919 1 18.08 59 ALA B N 1
ATOM 4340 C CA . ALA B 1 59 ? 44.688 16.406 -2.348 1 18.08 59 ALA B CA 1
ATOM 4341 C C . ALA B 1 59 ? 45.312 17.094 -3.568 1 18.08 59 ALA B C 1
ATOM 4343 O O . ALA B 1 59 ? 44.781 18.109 -4.039 1 18.08 59 ALA B O 1
ATOM 4344 N N . ARG B 1 60 ? 46.656 16.891 -3.854 1 16.77 60 ARG B N 1
ATOM 4345 C CA . ARG B 1 60 ? 47.312 18.078 -4.379 1 16.77 60 ARG B CA 1
ATOM 4346 C C . ARG B 1 60 ? 46.688 18.547 -5.676 1 16.77 60 ARG B C 1
ATOM 4348 O O . ARG B 1 60 ? 46.438 19.75 -5.859 1 16.77 60 ARG B O 1
ATOM 4355 N N . ILE B 1 61 ? 46.906 17.859 -6.82 1 16.55 61 ILE B N 1
ATOM 4356 C CA . ILE B 1 61 ? 47.625 18.531 -7.879 1 16.55 61 ILE B CA 1
ATOM 4357 C C . ILE B 1 61 ? 46.688 19.422 -8.695 1 16.55 61 ILE B C 1
ATOM 4359 O O . ILE B 1 61 ? 47.094 20.484 -9.164 1 16.55 61 ILE B O 1
ATOM 4363 N N . GLU B 1 62 ? 45.625 18.875 -9.188 1 18.44 62 GLU B N 1
ATOM 4364 C CA . GLU B 1 62 ? 45.562 19.25 -10.602 1 18.44 62 GLU B CA 1
ATOM 4365 C C . GLU B 1 62 ? 45.281 20.734 -10.758 1 18.44 62 GLU B C 1
ATOM 4367 O O . GLU B 1 62 ? 44.312 21.25 -10.18 1 18.44 62 GLU B O 1
ATOM 4372 N N . SER B 1 63 ? 46.25 21.531 -11.375 1 16.2 63 SER B N 1
ATOM 4373 C CA . SER B 1 63 ? 46.719 22.859 -11.789 1 16.2 63 SER B CA 1
ATOM 4374 C C . SER B 1 63 ? 45.625 23.641 -12.484 1 16.2 63 SER B C 1
ATOM 4376 O O . SER B 1 63 ? 44.594 23.078 -12.867 1 16.2 63 SER B O 1
ATOM 4378 N N . SER B 1 64 ? 46.062 24.828 -13.172 1 15.53 64 SER B N 1
ATOM 4379 C CA . SER B 1 64 ? 46 26.25 -13.477 1 15.53 64 SER B CA 1
ATOM 4380 C C . SER B 1 64 ? 45.125 26.5 -14.719 1 15.53 64 SER B C 1
ATOM 4382 O O . SER B 1 64 ? 45.031 27.641 -15.188 1 15.53 64 SER B O 1
ATOM 4384 N N . LYS B 1 65 ? 44.812 25.422 -15.531 1 17.48 65 LYS B N 1
ATOM 4385 C CA . LYS B 1 65 ? 44.719 26.031 -16.859 1 17.48 65 LYS B CA 1
ATOM 4386 C C . LYS B 1 65 ? 43.875 27.297 -16.844 1 17.48 65 LYS B C 1
ATOM 4388 O O . LYS B 1 65 ? 42.688 27.234 -16.547 1 17.48 65 LYS B O 1
ATOM 4393 N N . GLN B 1 66 ? 44.469 28.656 -16.797 1 15.18 66 GLN B N 1
ATOM 4394 C CA . GLN B 1 66 ? 44.281 30.094 -16.734 1 15.18 66 GLN B CA 1
ATOM 4395 C C . GLN B 1 66 ? 43.375 30.562 -17.859 1 15.18 66 GLN B C 1
ATOM 4397 O O . GLN B 1 66 ? 42.781 31.656 -17.781 1 15.18 66 GLN B O 1
ATOM 4402 N N . GLN B 1 67 ? 43.344 29.938 -19.094 1 16.08 67 GLN B N 1
ATOM 4403 C CA . GLN B 1 67 ? 43.5 30.938 -20.141 1 16.08 67 GLN B CA 1
ATOM 4404 C C . GLN B 1 67 ? 42.375 31.969 -20.078 1 16.08 67 GLN B C 1
ATOM 4406 O O . GLN B 1 67 ? 41.219 31.641 -19.797 1 16.08 67 GLN B O 1
ATOM 4411 N N . VAL B 1 68 ? 42.688 33.344 -20.484 1 15.04 68 VAL B N 1
ATOM 4412 C CA . VAL B 1 68 ? 42.5 34.781 -20.531 1 15.04 68 VAL B CA 1
ATOM 4413 C C . VAL B 1 68 ? 41.344 35.125 -21.5 1 15.04 68 VAL B C 1
ATOM 4415 O O . VAL B 1 68 ? 40.875 36.25 -21.547 1 15.04 68 VAL B O 1
ATOM 4418 N N . ARG B 1 69 ? 40.906 34.219 -22.375 1 15.96 69 ARG B N 1
ATOM 4419 C CA . ARG B 1 69 ? 40.719 35.031 -23.562 1 15.96 69 ARG B CA 1
ATOM 4420 C C . ARG B 1 69 ? 39.812 36.25 -23.266 1 15.96 69 ARG B C 1
ATOM 4422 O O . ARG B 1 69 ? 38.812 36.125 -22.578 1 15.96 69 ARG B O 1
ATOM 4429 N N . ARG B 1 70 ? 40.156 37.5 -23.828 1 15.14 70 ARG B N 1
ATOM 4430 C CA . ARG B 1 70 ? 40.125 38.969 -23.844 1 15.14 70 ARG B CA 1
ATOM 4431 C C . ARG B 1 70 ? 38.719 39.469 -24.141 1 15.14 70 ARG B C 1
ATOM 4433 O O . ARG B 1 70 ? 38.219 40.344 -23.438 1 15.14 70 ARG B O 1
ATOM 4440 N N . PHE B 1 71 ? 38.219 39.469 -25.422 1 15.41 71 PHE B N 1
ATOM 4441 C CA . PHE B 1 71 ? 38.188 40.812 -25.984 1 15.41 71 PHE B CA 1
ATOM 4442 C C . PHE B 1 71 ? 37 41.594 -25.469 1 15.41 71 PHE B C 1
ATOM 4444 O O . PHE B 1 71 ? 36.062 41 -24.938 1 15.41 71 PHE B O 1
ATOM 4451 N N . SER B 1 72 ? 36.281 42.344 -26.453 1 15.02 72 SER B N 1
ATOM 4452 C CA . SER B 1 72 ? 36.125 43.75 -26.766 1 15.02 72 SER B CA 1
ATOM 4453 C C . SER B 1 72 ? 34.812 44.312 -26.203 1 15.02 72 SER B C 1
ATOM 4455 O O . SER B 1 72 ? 33.938 43.562 -25.828 1 15.02 72 SER B O 1
ATOM 4457 N N . THR B 1 73 ? 34.156 45.312 -26.984 1 15.28 73 THR B N 1
ATOM 4458 C CA . THR B 1 73 ? 34 46.75 -26.891 1 15.28 73 THR B CA 1
ATOM 4459 C C . THR B 1 73 ? 32.656 47.125 -26.281 1 15.28 73 THR B C 1
ATOM 4461 O O . THR B 1 73 ? 32.594 47.875 -25.312 1 15.28 73 THR B O 1
ATOM 4464 N N . SER B 1 74 ? 31.656 47.781 -27.125 1 15.24 74 SER B N 1
ATOM 4465 C CA . SER B 1 74 ? 31.391 49.219 -27.047 1 15.24 74 SER B CA 1
ATOM 4466 C C . SER B 1 74 ? 30.172 49.5 -26.172 1 15.24 74 SER B C 1
ATOM 4468 O O . SER B 1 74 ? 29.453 48.562 -25.781 1 15.24 74 SER B O 1
ATOM 4470 N N . GLY B 1 75 ? 29.109 50.375 -26.703 1 15.05 75 GLY B N 1
ATOM 4471 C CA . GLY B 1 75 ? 28.812 51.75 -26.328 1 15.05 75 GLY B CA 1
ATOM 4472 C C . GLY B 1 75 ? 27.672 51.875 -25.328 1 15.05 75 GLY B C 1
ATOM 4473 O O . GLY B 1 75 ? 27.875 52.375 -24.219 1 15.05 75 GLY B O 1
ATOM 4474 N N . ASN B 1 76 ? 26.344 52.438 -25.719 1 15.35 76 ASN B N 1
ATOM 4475 C CA . ASN B 1 76 ? 25.938 53.812 -25.406 1 15.35 76 ASN B CA 1
ATOM 4476 C C . ASN B 1 76 ? 25.078 53.875 -24.141 1 15.35 76 ASN B C 1
ATOM 4478 O O . ASN B 1 76 ? 24.609 52.844 -23.672 1 15.35 76 ASN B O 1
ATOM 4482 N N . ASN B 1 77 ? 23.781 54.625 -24.234 1 15.49 77 ASN B N 1
ATOM 4483 C CA . ASN B 1 77 ? 23.406 55.938 -23.688 1 15.49 77 ASN B CA 1
ATOM 4484 C C . ASN B 1 77 ? 22.641 55.781 -22.375 1 15.49 77 ASN B C 1
ATOM 4486 O O . ASN B 1 77 ? 22.094 54.719 -22.078 1 15.49 77 ASN B O 1
ATOM 4490 N N . MET B 1 78 ? 21.859 57.031 -21.938 1 15.18 78 MET B N 1
ATOM 4491 C CA . MET B 1 78 ? 21.891 57.969 -20.812 1 15.18 78 MET B CA 1
ATOM 4492 C C . MET B 1 78 ? 20.828 57.594 -19.781 1 15.18 78 MET B C 1
ATOM 4494 O O . MET B 1 78 ? 21.125 57.438 -18.594 1 15.18 78 MET B O 1
ATOM 4498 N N . PRO B 1 79 ? 19.641 58.594 -19.562 1 15.97 79 PRO B N 1
ATOM 4499 C CA . PRO B 1 79 ? 19.641 59.594 -18.484 1 15.97 79 PRO B CA 1
ATOM 4500 C C . PRO B 1 79 ? 18.844 59.125 -17.266 1 15.97 79 PRO B C 1
ATOM 4502 O O . PRO B 1 79 ? 18.125 58.125 -17.328 1 15.97 79 PRO B O 1
ATOM 4505 N N . PRO B 1 80 ? 18.188 60.281 -16.375 1 15.54 80 PRO B N 1
ATOM 4506 C CA . PRO B 1 80 ? 18.234 60.781 -15 1 15.54 80 PRO B CA 1
ATOM 4507 C C . PRO B 1 80 ? 16.953 60.469 -14.219 1 15.54 80 PRO B C 1
ATOM 4509 O O . PRO B 1 80 ? 17 60.312 -12.992 1 15.54 80 PRO B O 1
ATOM 4512 N N . LYS B 1 81 ? 15.609 60.25 -14.586 1 16.73 81 LYS B N 1
ATOM 4513 C CA . LYS B 1 81 ? 14.695 61.219 -14 1 16.73 81 LYS B CA 1
ATOM 4514 C C . LYS B 1 81 ? 14.406 60.906 -12.539 1 16.73 81 LYS B C 1
ATOM 4516 O O . LYS B 1 81 ? 13.969 59.812 -12.219 1 16.73 81 LYS B O 1
ATOM 4521 N N . ILE B 1 82 ? 14.719 61.812 -11.484 1 14.78 82 ILE B N 1
ATOM 4522 C CA . ILE B 1 82 ? 14.875 62 -10.047 1 14.78 82 ILE B CA 1
ATOM 4523 C C . ILE B 1 82 ? 13.5 62.156 -9.391 1 14.78 82 ILE B C 1
ATOM 4525 O O . ILE B 1 82 ? 13.258 61.625 -8.297 1 14.78 82 ILE B O 1
ATOM 4529 N N . PHE B 1 83 ? 12.414 62.938 -9.75 1 15.02 83 PHE B N 1
ATOM 4530 C CA . PHE B 1 83 ? 12.055 64.062 -8.852 1 15.02 83 PHE B CA 1
ATOM 4531 C C . PHE B 1 83 ? 11.383 63.5 -7.594 1 15.02 83 PHE B C 1
ATOM 4533 O O . PHE B 1 83 ? 10.797 62.406 -7.605 1 15.02 83 PHE B O 1
ATOM 4540 N N . ASN B 1 84 ? 10.945 64.5 -6.484 1 14.55 84 ASN B N 1
ATOM 4541 C CA . ASN B 1 84 ? 11.055 65 -5.125 1 14.55 84 ASN B CA 1
ATOM 4542 C C . ASN B 1 84 ? 9.797 64.75 -4.312 1 14.55 84 ASN B C 1
ATOM 4544 O O . ASN B 1 84 ? 9.875 64.25 -3.182 1 14.55 84 ASN B O 1
ATOM 4548 N N . ARG B 1 85 ? 8.516 65.5 -4.418 1 15.03 85 ARG B N 1
ATOM 4549 C CA . ARG B 1 85 ? 8.141 66.5 -3.436 1 15.03 85 ARG B CA 1
ATOM 4550 C C . ARG B 1 85 ? 7.461 65.875 -2.227 1 15.03 85 ARG B C 1
ATOM 4552 O O . ARG B 1 85 ? 6.934 64.75 -2.316 1 15.03 85 ARG B O 1
ATOM 4559 N N . PHE B 1 86 ? 6.477 66.75 -1.342 1 14.95 86 PHE B N 1
ATOM 4560 C CA . PHE B 1 86 ? 6.41 67.5 -0.064 1 14.95 86 PHE B CA 1
ATOM 4561 C C . PHE B 1 86 ? 5.43 66.812 0.88 1 14.95 86 PHE B C 1
ATOM 4563 O O . PHE B 1 86 ? 4.586 66 0.443 1 14.95 86 PHE B O 1
ATOM 4570 N N . ASN B 1 87 ? 4.777 67.625 2.145 1 14.84 87 ASN B N 1
ATOM 4571 C CA . ASN B 1 87 ? 4.828 67.812 3.588 1 14.84 87 ASN B CA 1
ATOM 4572 C C . ASN B 1 87 ? 3.486 67.5 4.246 1 14.84 87 ASN B C 1
ATOM 4574 O O . ASN B 1 87 ? 3.443 67.062 5.391 1 14.84 87 ASN B O 1
ATOM 4578 N N . THR B 1 88 ? 2.174 67.938 3.943 1 15.47 88 THR B N 1
ATOM 4579 C CA . THR B 1 88 ? 1.549 68.812 4.898 1 15.47 88 THR B CA 1
ATOM 4580 C C . THR B 1 88 ? 0.943 68.062 6.066 1 15.47 88 THR B C 1
ATOM 4582 O O . THR B 1 88 ? 0.559 66.875 5.91 1 15.47 88 THR B O 1
ATOM 4585 N N . PHE B 1 89 ? 0.379 68.812 7.359 1 15.29 89 PHE B N 1
ATOM 4586 C CA . PHE B 1 89 ? 0.398 69.062 8.805 1 15.29 89 PHE B CA 1
ATOM 4587 C C . PHE B 1 89 ? -0.875 68.5 9.445 1 15.29 89 PHE B C 1
ATOM 4589 O O . PHE B 1 89 ? -0.818 67.812 10.453 1 15.29 89 PHE B O 1
ATOM 4596 N N . GLU B 1 90 ? -2.227 69.062 9.352 1 14.96 90 GLU B N 1
ATOM 4597 C CA . GLU B 1 90 ? -2.773 69.812 10.469 1 14.96 90 GLU B CA 1
ATOM 4598 C C . GLU B 1 90 ? -3.398 68.875 11.516 1 14.96 90 GLU B C 1
ATOM 4600 O O . GLU B 1 90 ? -3.652 67.688 11.234 1 14.96 90 GLU B O 1
ATOM 4605 N N . SER B 1 91 ? -4.715 69.312 12.188 1 14.96 91 SER B N 1
ATOM 4606 C CA . SER B 1 91 ? -5.086 69.938 13.477 1 14.96 91 SER B CA 1
ATOM 4607 C C . SER B 1 91 ? -5.762 68.875 14.375 1 14.96 91 SER B C 1
ATOM 4609 O O . SER B 1 91 ? -6.094 67.812 13.93 1 14.96 91 SER B O 1
ATOM 4611 N N . GLN B 1 92 ? -7.121 69.25 15.039 1 14.74 92 GLN B N 1
ATOM 4612 C CA . GLN B 1 92 ? -7.41 69.688 16.391 1 14.74 92 GLN B CA 1
ATOM 4613 C C . GLN B 1 92 ? -7.996 68.625 17.25 1 14.74 92 GLN B C 1
ATOM 4615 O O . GLN B 1 92 ? -7.465 68.312 18.312 1 14.74 92 GLN B O 1
ATOM 4620 N N . GLN B 1 93 ? -9.516 68.625 17.609 1 15.32 93 GLN B N 1
ATOM 4621 C CA . GLN B 1 93 ? -10.125 69 18.875 1 15.32 93 GLN B CA 1
ATOM 4622 C C . GLN B 1 93 ? -10.422 67.75 19.734 1 15.32 93 GLN B C 1
ATOM 4624 O O . GLN B 1 93 ? -10.82 66.688 19.203 1 15.32 93 GLN B O 1
ATOM 4629 N N . ARG B 1 94 ? -10.367 67.812 21.188 1 16.45 94 ARG B N 1
ATOM 4630 C CA . ARG B 1 94 ? -10.117 67.188 22.484 1 16.45 94 ARG B CA 1
ATOM 4631 C C . ARG B 1 94 ? -11.422 66.75 23.156 1 16.45 94 ARG B C 1
ATOM 4633 O O . ARG B 1 94 ? -11.414 66.125 24.188 1 16.45 94 ARG B O 1
ATOM 4640 N N . ARG B 1 95 ? -12.648 66.875 22.719 1 15.7 95 ARG B N 1
ATOM 4641 C CA . ARG B 1 95 ? -13.453 67.25 23.859 1 15.7 95 ARG B CA 1
ATOM 4642 C C . ARG B 1 95 ? -13.43 66.188 24.938 1 15.7 95 ARG B C 1
ATOM 4644 O O . ARG B 1 95 ? -13.172 65 24.641 1 15.7 95 ARG B O 1
ATOM 4651 N N . PHE B 1 96 ? -14.156 66.5 26.172 1 14.25 96 PHE B N 1
ATOM 4652 C CA . PHE B 1 96 ? -14.109 66.562 27.625 1 14.25 96 PHE B CA 1
ATOM 4653 C C . PHE B 1 96 ? -14.555 65.25 28.25 1 14.25 96 PHE B C 1
ATOM 4655 O O . PHE B 1 96 ? -15.156 64.438 27.578 1 14.25 96 PHE B O 1
ATOM 4662 N N . LYS B 1 97 ? -15.141 65.5 29.625 1 14.85 97 LYS B N 1
ATOM 4663 C CA . LYS B 1 97 ? -14.773 65.188 31 1 14.85 97 LYS B CA 1
ATOM 4664 C C . LYS B 1 97 ? -15.57 64 31.547 1 14.85 97 LYS B C 1
ATOM 4666 O O . LYS B 1 97 ? -15 63.094 32.094 1 14.85 97 LYS B O 1
ATOM 4671 N N . SER B 1 98 ? -16.984 64.188 31.859 1 14.88 98 SER B N 1
ATOM 4672 C CA . SER B 1 98 ? -17.359 64.312 33.281 1 14.88 98 SER B CA 1
ATOM 4673 C C . SER B 1 98 ? -17.578 62.938 33.906 1 14.88 98 SER B C 1
ATOM 4675 O O . SER B 1 98 ? -17.812 61.938 33.219 1 14.88 98 SER B O 1
ATOM 4677 N N . THR B 1 99 ? -17.531 62.875 35.344 1 16.16 99 THR B N 1
ATOM 4678 C CA . THR B 1 99 ? -17.141 62.281 36.594 1 16.16 99 THR B CA 1
ATOM 4679 C C . THR B 1 99 ? -18.281 61.469 37.188 1 16.16 99 THR B C 1
ATOM 4681 O O . THR B 1 99 ? -18.156 60.844 38.25 1 16.16 99 THR B O 1
ATOM 4684 N N . THR B 1 100 ? -19.422 61.094 36.469 1 15.84 100 THR B N 1
ATOM 4685 C CA . THR B 1 100 ? -20.516 61 37.406 1 15.84 100 THR B CA 1
ATOM 4686 C C . THR B 1 100 ? -20.312 59.844 38.406 1 15.84 100 THR B C 1
ATOM 4688 O O . THR B 1 100 ? -20.156 58.719 37.969 1 15.84 100 THR B O 1
ATOM 4691 N N . THR B 1 101 ? -19.969 60.156 39.688 1 16.55 101 THR B N 1
ATOM 4692 C CA . THR B 1 101 ? -19.547 59.5 40.938 1 16.55 101 THR B CA 1
ATOM 4693 C C . THR B 1 101 ? -20.719 58.781 41.562 1 16.55 101 THR B C 1
ATOM 4695 O O . THR B 1 101 ? -20.562 58.156 42.625 1 16.55 101 THR B O 1
ATOM 4698 N N . THR B 1 102 ? -21.609 58.156 40.844 1 15.66 102 THR B N 1
ATOM 4699 C CA . THR B 1 102 ? -22.797 57.844 41.625 1 15.66 102 THR B CA 1
ATOM 4700 C C . THR B 1 102 ? -22.438 57 42.844 1 15.66 102 THR B C 1
ATOM 4702 O O . THR B 1 102 ? -21.719 56.031 42.719 1 15.66 102 THR B O 1
ATOM 4705 N N . THR B 1 103 ? -22.922 57.562 44 1 14.93 103 THR B N 1
ATOM 4706 C CA . THR B 1 103 ? -22.781 57.531 45.438 1 14.93 103 THR B CA 1
ATOM 4707 C C . THR B 1 103 ? -23.109 56.125 45.969 1 14.93 103 THR B C 1
ATOM 4709 O O . THR B 1 103 ? -23.688 55.312 45.25 1 14.93 103 THR B O 1
ATOM 4712 N N . LEU B 1 104 ? -23.812 56.125 47.188 1 15.12 104 LEU B N 1
ATOM 4713 C CA . LEU B 1 104 ? -23.406 55.844 48.562 1 15.12 104 LEU B CA 1
ATOM 4714 C C . LEU B 1 104 ? -23.938 54.5 49 1 15.12 104 LEU B C 1
ATOM 4716 O O . LEU B 1 104 ? -23.188 53.656 49.5 1 15.12 104 LEU B O 1
ATOM 4720 N N . PRO B 1 105 ? -25.344 54.281 49.438 1 14.18 105 PRO B N 1
ATOM 4721 C CA . PRO B 1 105 ? -25.516 54.25 50.875 1 14.18 105 PRO B CA 1
ATOM 4722 C C . PRO B 1 105 ? -25.484 52.844 51.438 1 14.18 105 PRO B C 1
ATOM 4724 O O . PRO B 1 105 ? -24.734 52.562 52.406 1 14.18 105 PRO B O 1
ATOM 4727 N N . LYS B 1 106 ? -26.781 52.125 51.625 1 14.97 106 LYS B N 1
ATOM 4728 C CA . LYS B 1 106 ? -27.438 51.969 52.938 1 14.97 106 LYS B CA 1
ATOM 4729 C C . LYS B 1 106 ? -26.922 50.719 53.656 1 14.97 106 LYS B C 1
ATOM 4731 O O . LYS B 1 106 ? -26.344 49.844 53.031 1 14.97 106 LYS B O 1
ATOM 4736 N N . SER B 1 107 ? -27.891 49.938 54.594 1 14.61 107 SER B N 1
ATOM 4737 C CA . SER B 1 107 ? -28.203 49.812 56 1 14.61 107 SER B CA 1
ATOM 4738 C C . SER B 1 107 ? -27.859 48.406 56.531 1 14.61 107 SER B C 1
ATOM 4740 O O . SER B 1 107 ? -27.094 48.281 57.5 1 14.61 107 SER B O 1
ATOM 4742 N N . GLY B 1 108 ? -28.891 47.656 57.125 1 15.55 108 GLY B N 1
ATOM 4743 C CA . GLY B 1 108 ? -29.281 47.281 58.469 1 15.55 108 GLY B CA 1
ATOM 4744 C C . GLY B 1 108 ? -28.875 45.875 58.844 1 15.55 108 GLY B C 1
ATOM 4745 O O . GLY B 1 108 ? -28.641 45.031 57.969 1 15.55 108 GLY B O 1
ATOM 4746 N N . VAL B 1 109 ? -28.625 45.719 60.219 1 17.31 109 VAL B N 1
ATOM 4747 C CA . VAL B 1 109 ? -27.906 45 61.281 1 17.31 109 VAL B CA 1
ATOM 4748 C C . VAL B 1 109 ? -28.625 43.688 61.594 1 17.31 109 VAL B C 1
ATOM 4750 O O . VAL B 1 109 ? -29.703 43.688 62.188 1 17.31 109 VAL B O 1
ATOM 4753 N N . VAL B 1 110 ? -28.875 42.844 60.656 1 16.48 110 VAL B N 1
ATOM 4754 C CA . VAL B 1 110 ? -29.703 41.688 61.031 1 16.48 110 VAL B CA 1
ATOM 4755 C C . VAL B 1 110 ? -29.062 40.938 62.188 1 16.48 110 VAL B C 1
ATOM 4757 O O . VAL B 1 110 ? -27.953 40.438 62.062 1 16.48 110 VAL B O 1
ATOM 4760 N N . THR B 1 111 ? -29.531 41.188 63.5 1 15.27 111 THR B N 1
ATOM 4761 C CA . THR B 1 111 ? -29.109 40.938 64.875 1 15.27 111 THR B CA 1
ATOM 4762 C C . THR B 1 111 ? -29.188 39.438 65.188 1 15.27 111 THR B C 1
ATOM 4764 O O . THR B 1 111 ? -28.469 38.938 66.062 1 15.27 111 THR B O 1
ATOM 4767 N N . LYS B 1 112 ? -30.125 38.719 64.75 1 15.45 112 LYS B N 1
ATOM 4768 C CA . LYS B 1 112 ? -30.781 37.938 65.812 1 15.45 112 LYS B CA 1
ATOM 4769 C C . LYS B 1 112 ? -29.781 37.031 66.5 1 15.45 112 LYS B C 1
ATOM 4771 O O . LYS B 1 112 ? -28.766 36.656 65.938 1 15.45 112 LYS B O 1
ATOM 4776 N N . ASN B 1 113 ? -30.328 36.156 67.5 1 15.34 113 ASN B N 1
ATOM 4777 C CA . ASN B 1 113 ? -30.234 35.656 68.812 1 15.34 113 ASN B CA 1
ATOM 4778 C C . ASN B 1 113 ? -29.312 34.438 68.938 1 15.34 113 ASN B C 1
ATOM 4780 O O . ASN B 1 113 ? -29.109 33.719 68 1 15.34 113 ASN B O 1
ATOM 4784 N N . ALA B 1 114 ? -28.875 34 70.312 1 16.16 114 ALA B N 1
ATOM 4785 C CA . ALA B 1 114 ? -27.75 33.656 71.188 1 16.16 114 ALA B CA 1
ATOM 4786 C C . ALA B 1 114 ? -27.547 32.125 71.25 1 16.16 114 ALA B C 1
ATOM 4788 O O . ALA B 1 114 ? -26.469 31.672 71.625 1 16.16 114 ALA B O 1
ATOM 4789 N N . ARG B 1 115 ? -28.641 31.297 71.25 1 16.86 115 ARG B N 1
ATOM 4790 C CA . ARG B 1 115 ? -28.531 30.328 72.312 1 16.86 115 ARG B CA 1
ATOM 4791 C C . ARG B 1 115 ? -27.25 29.516 72.188 1 16.86 115 ARG B C 1
ATOM 4793 O O . ARG B 1 115 ? -26.688 29.391 71.125 1 16.86 115 ARG B O 1
ATOM 4800 N N . ARG B 1 116 ? -27.078 28.406 73.125 1 16.92 116 ARG B N 1
ATOM 4801 C CA . ARG B 1 116 ? -26.141 28.016 74.188 1 16.92 116 ARG B CA 1
ATOM 4802 C C . ARG B 1 116 ? -25 27.172 73.625 1 16.92 116 ARG B C 1
ATOM 4804 O O . ARG B 1 116 ? -23.828 27.453 73.875 1 16.92 116 ARG B O 1
ATOM 4811 N N . SER B 1 117 ? -25.125 25.891 73.812 1 18.64 117 SER B N 1
ATOM 4812 C CA . SER B 1 117 ? -24.391 24.938 74.625 1 18.64 117 SER B CA 1
ATOM 4813 C C . SER B 1 117 ? -23.156 24.422 73.875 1 18.64 117 SER B C 1
ATOM 4815 O O . SER B 1 117 ? -23.078 24.516 72.688 1 18.64 117 SER B O 1
ATOM 4817 N N . VAL B 1 118 ? -22.641 23.172 74.438 1 21.81 118 VAL B N 1
ATOM 4818 C CA . VAL B 1 118 ? -21.266 22.766 74.688 1 21.81 118 VAL B CA 1
ATOM 4819 C C . VAL B 1 118 ? -20.547 22.5 73.375 1 21.81 118 VAL B C 1
ATOM 4821 O O . VAL B 1 118 ? -21.062 21.781 72.562 1 21.81 118 VAL B O 1
ATOM 4824 N N . SER B 1 119 ? -19.328 23.078 73.25 1 20.77 119 SER B N 1
ATOM 4825 C CA . SER B 1 119 ? -18.656 23.859 72.25 1 20.77 119 SER B CA 1
ATOM 4826 C C . SER B 1 119 ? -17.719 22.969 71.375 1 20.77 119 SER B C 1
ATOM 4828 O O . SER B 1 119 ? -17.484 23.25 70.188 1 20.77 119 SER B O 1
ATOM 4830 N N . THR B 1 120 ? -17.078 21.875 72.188 1 20.08 120 THR B N 1
ATOM 4831 C CA . THR B 1 120 ? -15.656 21.953 71.812 1 20.08 120 THR B CA 1
ATOM 4832 C C . THR B 1 120 ? -15.398 21.391 70.438 1 20.08 120 THR B C 1
ATOM 4834 O O . THR B 1 120 ? -14.312 21.578 69.875 1 20.08 120 THR B O 1
ATOM 4837 N N . GLY B 1 121 ? -15.953 20.234 70.438 1 22.56 121 GLY B N 1
ATOM 4838 C CA . GLY B 1 121 ? -15.344 19.266 69.562 1 22.56 121 GLY B CA 1
ATOM 4839 C C . GLY B 1 121 ? -15.102 19.812 68.188 1 22.56 121 GLY B C 1
ATOM 4840 O O . GLY B 1 121 ? -15.68 19.328 67.188 1 22.56 121 GLY B O 1
ATOM 4841 N N . GLU B 1 122 ? -14.867 21.078 68.25 1 22.58 122 GLU B N 1
ATOM 4842 C CA . GLU B 1 122 ? -15.18 22.031 67.188 1 22.58 122 GLU B CA 1
ATOM 4843 C C . GLU B 1 122 ? -14.227 21.891 66 1 22.58 122 GLU B C 1
ATOM 4845 O O . GLU B 1 122 ? -14.375 22.578 65 1 22.58 122 GLU B O 1
ATOM 4850 N N . ASN B 1 123 ? -12.992 21.266 66.375 1 20.08 123 ASN B N 1
ATOM 4851 C CA . ASN B 1 123 ? -12.133 22.062 65.5 1 20.08 123 ASN B CA 1
ATOM 4852 C C . ASN B 1 123 ? -12.477 21.844 64.062 1 20.08 123 ASN B C 1
ATOM 4854 O O . ASN B 1 123 ? -12.617 22.812 63.281 1 20.08 123 ASN B O 1
ATOM 4858 N N . SER B 1 124 ? -12 20.625 63.625 1 21.3 124 SER B N 1
ATOM 4859 C CA . SER B 1 124 ? -11.688 20.703 62.188 1 21.3 124 SER B CA 1
ATOM 4860 C C . SER B 1 124 ? -12.945 20.703 61.344 1 21.3 124 SER B C 1
ATOM 4862 O O . SER B 1 124 ? -12.906 20.375 60.156 1 21.3 124 SER B O 1
ATOM 4864 N N . LYS B 1 125 ? -14.062 20.875 61.906 1 23.66 125 LYS B N 1
ATOM 4865 C CA . LYS B 1 125 ? -15.281 21.422 61.312 1 23.66 125 LYS B CA 1
ATOM 4866 C C . LYS B 1 125 ? -15.008 22.734 60.594 1 23.66 125 LYS B C 1
ATOM 4868 O O . LYS B 1 125 ? -15.938 23.406 60.125 1 23.66 125 LYS B O 1
ATOM 4873 N N . ALA B 1 126 ? -13.898 23.203 61.125 1 21.5 126 ALA B N 1
ATOM 4874 C CA . ALA B 1 126 ? -13.586 24.422 60.375 1 21.5 126 ALA B CA 1
ATOM 4875 C C . ALA B 1 126 ? -13.445 24.125 58.875 1 21.5 126 ALA B C 1
ATOM 4877 O O . ALA B 1 126 ? -13.648 25.016 58.031 1 21.5 126 ALA B O 1
ATOM 4878 N N . THR B 1 127 ? -12.898 22.906 58.719 1 23.86 127 THR B N 1
ATOM 4879 C CA . THR B 1 127 ? -12.469 22.859 57.344 1 23.86 127 THR B CA 1
ATOM 4880 C C . THR B 1 127 ? -13.672 22.656 56.406 1 23.86 127 THR B C 1
ATOM 4882 O O . THR B 1 127 ? -13.531 22.703 55.188 1 23.86 127 THR B O 1
ATOM 4885 N N . ALA B 1 128 ? -14.711 22.109 56.969 1 24.98 128 ALA B N 1
ATOM 4886 C CA . ALA B 1 128 ? -15.914 21.984 56.125 1 24.98 128 ALA B CA 1
ATOM 4887 C C . ALA B 1 128 ? -16.391 23.344 55.656 1 24.98 128 ALA B C 1
ATOM 4889 O O . ALA B 1 128 ? -17.266 23.438 54.781 1 24.98 128 ALA B O 1
ATOM 4890 N N . ALA B 1 129 ? -16.281 24.219 56.625 1 26.08 129 ALA B N 1
ATOM 4891 C CA . ALA B 1 129 ? -16.891 25.531 56.375 1 26.08 129 ALA B CA 1
ATOM 4892 C C . ALA B 1 129 ? -16.344 26.141 55.094 1 26.08 129 ALA B C 1
ATOM 4894 O O . ALA B 1 129 ? -16.922 27.109 54.562 1 26.08 129 ALA B O 1
ATOM 4895 N N . LEU B 1 130 ? -15.055 25.859 55.031 1 24.69 130 LEU B N 1
ATOM 4896 C CA . LEU B 1 130 ? -14.547 26.594 53.906 1 24.69 130 LEU B CA 1
ATOM 4897 C C . LEU B 1 130 ? -15.117 26.047 52.594 1 24.69 130 LEU B C 1
ATOM 4899 O O . LEU B 1 130 ? -14.508 26.203 51.531 1 24.69 130 LEU B O 1
ATOM 4903 N N . MET B 1 131 ? -15.906 25.031 52.812 1 27.56 131 MET B N 1
ATOM 4904 C CA . MET B 1 131 ? -16.531 24.797 51.5 1 27.56 131 MET B CA 1
ATOM 4905 C C . MET B 1 131 ? -17.156 26.078 50.938 1 27.56 131 MET B C 1
ATOM 4907 O O . MET B 1 131 ? -18.359 26.312 51.125 1 27.56 131 MET B O 1
ATOM 4911 N N . GLU B 1 132 ? -16.672 27.125 51.562 1 23.92 132 GLU B N 1
ATOM 4912 C CA . GLU B 1 132 ? -17.422 28.297 51.156 1 23.92 132 GLU B CA 1
ATOM 4913 C C . GLU B 1 132 ? -17.953 28.141 49.719 1 23.92 132 GLU B C 1
ATOM 4915 O O . GLU B 1 132 ? -17.516 27.25 49 1 23.92 132 GLU B O 1
ATOM 4920 N N . LYS B 1 133 ? -18.5 29.328 49.312 1 26.3 133 LYS B N 1
ATOM 4921 C CA . LYS B 1 133 ? -19.141 29.891 48.156 1 26.3 133 LYS B CA 1
ATOM 4922 C C . LYS B 1 133 ? -18.344 29.578 46.875 1 26.3 133 LYS B C 1
ATOM 4924 O O . LYS B 1 133 ? -17.156 29.875 46.812 1 26.3 133 LYS B O 1
ATOM 4929 N N . ASP B 1 134 ? -18.625 28.453 46.438 1 28.27 134 ASP B N 1
ATOM 4930 C CA . ASP B 1 134 ? -18.203 28.406 45.062 1 28.27 134 ASP B CA 1
ATOM 4931 C C . ASP B 1 134 ? -18.016 29.812 44.5 1 28.27 134 ASP B C 1
ATOM 4933 O O . ASP B 1 134 ? -18.984 30.531 44.281 1 28.27 134 ASP B O 1
ATOM 4937 N N . ILE B 1 135 ? -17.172 30.516 45.125 1 29.52 135 ILE B N 1
ATOM 4938 C CA . ILE B 1 135 ? -16.891 31.75 44.406 1 29.52 135 ILE B CA 1
ATOM 4939 C C . ILE B 1 135 ? -16.75 31.453 42.906 1 29.52 135 ILE B C 1
ATOM 4941 O O . ILE B 1 135 ? -15.734 30.891 42.469 1 29.52 135 ILE B O 1
ATOM 4945 N N . TYR B 1 136 ? -17.844 30.984 42.344 1 30.16 136 TYR B N 1
ATOM 4946 C CA . TYR B 1 136 ? -17.797 31.234 40.906 1 30.16 136 TYR B CA 1
ATOM 4947 C C . TYR B 1 136 ? -17.141 32.594 40.625 1 30.16 136 TYR B C 1
ATOM 4949 O O . TYR B 1 136 ? -17.672 33.625 41 1 30.16 136 TYR B O 1
ATOM 4957 N N . TYR B 1 137 ? -15.945 32.688 41.031 1 30.8 137 TYR B N 1
ATOM 4958 C CA . TYR B 1 137 ? -15.391 33.875 40.406 1 30.8 137 TYR B CA 1
ATOM 4959 C C . TYR B 1 137 ? -16.078 34.156 39.062 1 30.8 137 TYR B C 1
ATOM 4961 O O . TYR B 1 137 ? -16.078 33.312 38.188 1 30.8 137 TYR B O 1
ATOM 4969 N N . ASP B 1 138 ? -17.219 34.75 39.188 1 33.28 138 ASP B N 1
ATOM 4970 C CA . ASP B 1 138 ? -17.656 35.438 37.938 1 33.28 138 ASP B CA 1
ATOM 4971 C C . ASP B 1 138 ? -16.453 35.938 37.156 1 33.28 138 ASP B C 1
ATOM 4973 O O . ASP B 1 138 ? -15.836 36.938 37.531 1 33.28 138 ASP B O 1
ATOM 4977 N N . VAL B 1 139 ? -15.508 35.062 36.812 1 38.62 139 VAL B N 1
ATOM 4978 C CA . VAL B 1 139 ? -14.617 35.625 35.812 1 38.62 139 VAL B CA 1
ATOM 4979 C C . VAL B 1 139 ? -15.359 36.688 35 1 38.62 139 VAL B C 1
ATOM 4981 O O . VAL B 1 139 ? -16.453 36.406 34.469 1 38.62 139 VAL B O 1
ATOM 4984 N N . PRO B 1 140 ? -15.211 37.844 35.375 1 41.38 140 PRO B N 1
ATOM 4985 C CA . PRO B 1 140 ? -15.906 38.812 34.5 1 41.38 140 PRO B CA 1
ATOM 4986 C C . PRO B 1 140 ? -15.977 38.344 33.062 1 41.38 140 PRO B C 1
ATOM 4988 O O . PRO B 1 140 ? -15.062 37.688 32.562 1 41.38 140 PRO B O 1
ATOM 4991 N N . PRO B 1 141 ? -17.156 38.219 32.562 1 45.66 141 PRO B N 1
ATOM 4992 C CA . PRO B 1 141 ? -17.203 37.938 31.109 1 45.66 141 PRO B CA 1
ATOM 4993 C C . PRO B 1 141 ? -16.141 38.688 30.328 1 45.66 141 PRO B C 1
ATOM 4995 O O . PRO B 1 141 ? -15.938 39.875 30.531 1 45.66 141 PRO B O 1
ATOM 4998 N N . VAL B 1 142 ? -15 38.031 30.156 1 54.03 142 VAL B N 1
ATOM 4999 C CA . VAL B 1 142 ? -14.109 38.688 29.188 1 54.03 142 VAL B CA 1
ATOM 5000 C C . VAL B 1 142 ? -14.93 39.375 28.109 1 54.03 142 VAL B C 1
ATOM 5002 O O . VAL B 1 142 ? -15.852 38.781 27.547 1 54.03 142 VAL B O 1
ATOM 5005 N N . GLU B 1 143 ? -15.039 40.688 28.234 1 64.69 143 GLU B N 1
ATOM 5006 C CA . GLU B 1 143 ? -15.734 41.469 27.203 1 64.69 143 GLU B CA 1
ATOM 5007 C C . GLU B 1 143 ? -15.266 41.031 25.812 1 64.69 143 GLU B C 1
ATOM 5009 O O . GLU B 1 143 ? -14.094 41.219 25.469 1 64.69 143 GLU B O 1
ATOM 5014 N N . VAL B 1 144 ? -16.031 40.094 25.25 1 75.19 144 VAL B N 1
ATOM 5015 C CA . VAL B 1 144 ? -15.727 39.719 23.875 1 75.19 144 VAL B CA 1
ATOM 5016 C C . VAL B 1 144 ? -16.281 40.781 22.906 1 75.19 144 VAL B C 1
ATOM 5018 O O . VAL B 1 144 ? -17.406 41.25 23.078 1 75.19 144 VAL B O 1
ATOM 5021 N N . PRO B 1 145 ? -15.422 41.156 22.047 1 89.06 145 PRO B N 1
ATOM 5022 C CA . PRO B 1 145 ? -15.875 42.188 21.094 1 89.06 145 PRO B CA 1
ATOM 5023 C C . PRO B 1 145 ? -16.969 41.656 20.172 1 89.06 145 PRO B C 1
ATOM 5025 O O . PRO B 1 145 ? -17.188 40.469 20.062 1 89.06 145 PRO B O 1
ATOM 5028 N N . SER B 1 146 ? -17.703 42.594 19.641 1 91.69 146 SER B N 1
ATOM 5029 C CA . SER B 1 146 ? -18.75 42.219 18.688 1 91.69 146 SER B CA 1
ATOM 5030 C C . SER B 1 146 ? -18.156 41.906 17.312 1 91.69 146 SER B C 1
ATOM 5032 O O . SER B 1 146 ? -18.75 41.156 16.531 1 91.69 146 SER B O 1
ATOM 5034 N N . HIS B 1 147 ? -17 42.531 17.047 1 95.44 147 HIS B N 1
ATOM 5035 C CA . HIS B 1 147 ? -16.328 42.312 15.773 1 95.44 147 HIS B CA 1
ATOM 5036 C C . HIS B 1 147 ? -14.836 42.031 15.984 1 95.44 147 HIS B C 1
ATOM 5038 O O . HIS B 1 147 ? -14.266 42.469 16.984 1 95.44 147 HIS B O 1
ATOM 5044 N N . ILE B 1 148 ? -14.328 41.312 15.047 1 96.75 148 ILE B N 1
ATOM 5045 C CA . ILE B 1 148 ? -12.914 40.969 15.117 1 96.75 148 ILE B CA 1
ATOM 5046 C C . ILE B 1 148 ? -12.281 41.094 13.727 1 96.75 148 ILE B C 1
ATOM 5048 O O . ILE B 1 148 ? -12.992 41.25 12.727 1 96.75 148 ILE B O 1
ATOM 5052 N N . GLN B 1 149 ? -10.945 41.094 13.711 1 97.5 149 GLN B N 1
ATOM 5053 C CA . GLN B 1 149 ? -10.203 41 12.461 1 97.5 149 GLN B CA 1
ATOM 5054 C C . GLN B 1 149 ? -9.867 39.562 12.133 1 97.5 149 GLN B C 1
ATOM 5056 O O . GLN B 1 149 ? -9.547 38.75 13.031 1 97.5 149 GLN B O 1
ATOM 5061 N N . ALA B 1 150 ? -10.039 39.219 10.883 1 98.25 150 ALA B N 1
ATOM 5062 C CA . ALA B 1 150 ? -9.734 37.844 10.445 1 98.25 150 ALA B CA 1
ATOM 5063 C C . ALA B 1 150 ? -9.266 37.844 8.992 1 98.25 150 ALA B C 1
ATOM 5065 O O . ALA B 1 150 ? -9.57 38.75 8.227 1 98.25 150 ALA B O 1
ATOM 5066 N N . THR B 1 151 ? -8.422 36.844 8.672 1 98.44 151 THR B N 1
ATOM 5067 C CA . THR B 1 151 ? -7.934 36.625 7.312 1 98.44 151 THR B CA 1
ATOM 5068 C C . THR B 1 151 ? -8.992 35.938 6.465 1 98.44 151 THR B C 1
ATOM 5070 O O . THR B 1 151 ? -9.32 34.781 6.699 1 98.44 151 THR B O 1
ATOM 5073 N N . ILE B 1 152 ? -9.422 36.562 5.379 1 98.44 152 ILE B N 1
ATOM 5074 C CA . ILE B 1 152 ? -10.594 36.094 4.645 1 98.44 152 ILE B CA 1
ATOM 5075 C C . ILE B 1 152 ? -10.188 35.719 3.223 1 98.44 152 ILE B C 1
ATOM 5077 O O . ILE B 1 152 ? -9.469 36.469 2.553 1 98.44 152 ILE B O 1
ATOM 5081 N N . PHE B 1 153 ? -10.625 34.531 2.822 1 98.12 153 PHE B N 1
ATOM 5082 C CA . PHE B 1 153 ? -10.508 34.062 1.444 1 98.12 153 PHE B CA 1
ATOM 5083 C C . PHE B 1 153 ? -11.438 34.844 0.53 1 98.12 153 PHE B C 1
ATOM 5085 O O . PHE B 1 153 ? -12.656 34.812 0.714 1 98.12 153 PHE B O 1
ATOM 5092 N N . LYS B 1 154 ? -10.875 35.5 -0.507 1 97 154 LYS B N 1
ATOM 5093 C CA . LYS B 1 154 ? -11.656 36.375 -1.363 1 97 154 LYS B CA 1
ATOM 5094 C C . LYS B 1 154 ? -11.898 35.75 -2.732 1 97 154 LYS B C 1
ATOM 5096 O O . LYS B 1 154 ? -12.273 36.438 -3.682 1 97 154 LYS B O 1
ATOM 5101 N N . GLY B 1 155 ? -11.586 34.438 -2.844 1 94.38 155 GLY B N 1
ATOM 5102 C CA . GLY B 1 155 ? -11.805 33.75 -4.105 1 94.38 155 GLY B CA 1
ATOM 5103 C C . GLY B 1 155 ? -10.523 33.344 -4.785 1 94.38 155 GLY B C 1
ATOM 5104 O O . GLY B 1 155 ? -9.43 33.719 -4.363 1 94.38 155 GLY B O 1
ATOM 5105 N N . LYS B 1 156 ? -10.711 32.625 -5.836 1 92.94 156 LYS B N 1
ATOM 5106 C CA . LYS B 1 156 ? -9.602 32 -6.551 1 92.94 156 LYS B CA 1
ATOM 5107 C C . LYS B 1 156 ? -8.648 33.062 -7.102 1 92.94 156 LYS B C 1
ATOM 5109 O O . LYS B 1 156 ? -9.078 34.062 -7.695 1 92.94 156 LYS B O 1
ATOM 5114 N N . ASN B 1 157 ? -7.395 32.875 -6.852 1 92.44 157 ASN B N 1
ATOM 5115 C CA . ASN B 1 157 ? -6.285 33.656 -7.367 1 92.44 157 ASN B CA 1
ATOM 5116 C C . ASN B 1 157 ? -6.32 35.094 -6.844 1 92.44 157 ASN B C 1
ATOM 5118 O O . ASN B 1 157 ? -5.816 36 -7.492 1 92.44 157 ASN B O 1
ATOM 5122 N N . LYS B 1 158 ? -6.957 35.312 -5.785 1 94.62 158 LYS B N 1
ATOM 5123 C CA . LYS B 1 158 ? -6.918 36.594 -5.047 1 94.62 158 LYS B CA 1
ATOM 5124 C C . LYS B 1 158 ? -6.188 36.438 -3.719 1 94.62 158 LYS B C 1
ATOM 5126 O O . LYS B 1 158 ? -6.32 35.406 -3.053 1 94.62 158 LYS B O 1
ATOM 5131 N N . PRO B 1 159 ? -5.422 37.438 -3.373 1 95.12 159 PRO B N 1
ATOM 5132 C CA . PRO B 1 159 ? -4.797 37.344 -2.051 1 95.12 159 PRO B CA 1
ATOM 5133 C C . PRO B 1 159 ? -5.809 37.406 -0.911 1 95.12 159 PRO B C 1
ATOM 5135 O O . PRO B 1 159 ? -6.844 38.062 -1.033 1 95.12 159 PRO B O 1
ATOM 5138 N N . PRO B 1 160 ? -5.469 36.688 0.143 1 96.75 160 PRO B N 1
ATOM 5139 C CA . PRO B 1 160 ? -6.352 36.844 1.301 1 96.75 160 PRO B CA 1
ATOM 5140 C C . PRO B 1 160 ? -6.281 38.25 1.916 1 96.75 160 PRO B C 1
ATOM 5142 O O . PRO B 1 160 ? -5.27 38.938 1.773 1 96.75 160 PRO B O 1
ATOM 5145 N N . VAL B 1 161 ? -7.355 38.656 2.566 1 96.81 161 VAL B N 1
ATOM 5146 C CA . VAL B 1 161 ? -7.434 40 3.104 1 96.81 161 VAL B CA 1
ATOM 5147 C C . VAL B 1 161 ? -7.828 39.969 4.578 1 96.81 161 VAL B C 1
ATOM 5149 O O . VAL B 1 161 ? -8.672 39.156 4.973 1 96.81 161 VAL B O 1
ATOM 5152 N N . LEU B 1 162 ? -7.156 40.781 5.344 1 96.94 162 LEU B N 1
ATOM 5153 C CA . LEU B 1 162 ? -7.578 40.969 6.727 1 96.94 162 LEU B CA 1
ATOM 5154 C C . LEU B 1 162 ? -8.797 41.875 6.789 1 96.94 162 LEU B C 1
ATOM 5156 O O . LEU B 1 162 ? -8.742 43.031 6.363 1 96.94 162 LEU B O 1
ATOM 5160 N N . GLU B 1 163 ? -9.914 41.375 7.305 1 97 163 GLU B N 1
ATOM 5161 C CA . GLU B 1 163 ? -11.172 42.125 7.34 1 97 163 GLU B CA 1
ATOM 5162 C C . GLU B 1 163 ? -11.812 42.062 8.719 1 97 163 GLU B C 1
ATOM 5164 O O . GLU B 1 163 ? -11.5 41.188 9.516 1 97 163 GLU B O 1
ATOM 5169 N N . THR B 1 164 ? -12.68 43.062 8.922 1 97.38 164 THR B N 1
ATOM 5170 C CA . THR B 1 164 ? -13.516 43.031 10.117 1 97.38 164 THR B CA 1
ATOM 5171 C C . THR B 1 164 ? -14.727 42.125 9.914 1 97.38 164 THR B C 1
ATOM 5173 O O . THR B 1 164 ? -15.477 42.312 8.953 1 97.38 164 THR B O 1
ATOM 5176 N N . VAL B 1 165 ? -14.852 41.188 10.742 1 97.31 165 VAL B N 1
ATOM 5177 C CA . VAL B 1 165 ? -15.969 40.281 10.664 1 97.31 165 VAL B CA 1
ATOM 5178 C C . VAL B 1 165 ? -16.609 40.125 12.039 1 97.31 165 VAL B C 1
ATOM 5180 O O . VAL B 1 165 ? -16.078 40.594 13.039 1 97.31 165 VAL B O 1
ATOM 5183 N N . SER B 1 166 ? -17.781 39.469 12.062 1 97 166 SER B N 1
ATOM 5184 C CA . SER B 1 166 ? -18.469 39.25 13.328 1 97 166 SER B CA 1
ATOM 5185 C C . SER B 1 166 ? -17.688 38.281 14.219 1 97 166 SER B C 1
ATOM 5187 O O . SER B 1 166 ? -17.062 37.344 13.727 1 97 166 SER B O 1
ATOM 5189 N N . MET B 1 167 ? -17.734 38.5 15.5 1 97.5 167 MET B N 1
ATOM 5190 C CA . MET B 1 167 ? -17.188 37.594 16.484 1 97.5 167 MET B CA 1
ATOM 5191 C C . MET B 1 167 ? -17.844 36.219 16.359 1 97.5 167 MET B C 1
ATOM 5193 O O . MET B 1 167 ? -19.062 36.094 16.219 1 97.5 167 MET B O 1
ATOM 5197 N N . PRO B 1 168 ? -16.984 35.125 16.359 1 97.94 168 PRO B N 1
ATOM 5198 C CA . PRO B 1 168 ? -17.609 33.812 16.344 1 97.94 168 PRO B CA 1
ATOM 5199 C C . PRO B 1 168 ? -18.469 33.531 17.578 1 97.94 168 PRO B C 1
ATOM 5201 O O . PRO B 1 168 ? -18.203 34.094 18.641 1 97.94 168 PRO B O 1
ATOM 5204 N N . THR B 1 169 ? -19.469 32.75 17.375 1 97.75 169 THR B N 1
ATOM 5205 C CA . THR B 1 169 ? -20.359 32.375 18.469 1 97.75 169 THR B CA 1
ATOM 5206 C C . THR B 1 169 ? -20.453 30.859 18.594 1 97.75 169 THR B C 1
ATOM 5208 O O . THR B 1 169 ? -20.141 30.125 17.656 1 97.75 169 THR B O 1
ATOM 5211 N N . ILE B 1 170 ? -20.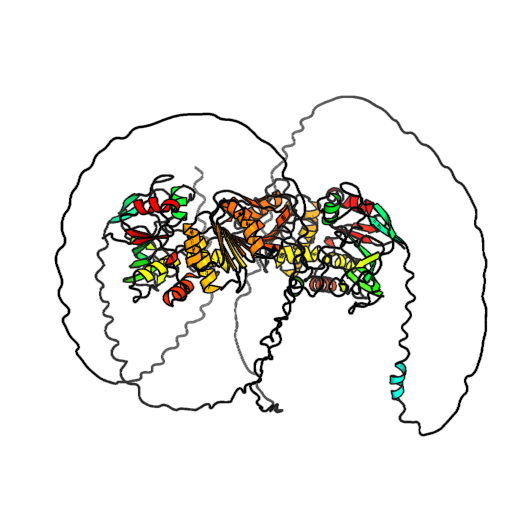844 30.438 19.766 1 98.25 170 ILE B N 1
ATOM 5212 C CA . ILE B 1 170 ? -21.141 29.031 19.969 1 98.25 170 ILE B CA 1
ATOM 5213 C C . ILE B 1 170 ? -22.297 28.609 19.078 1 98.25 170 ILE B C 1
ATOM 5215 O O . ILE B 1 170 ? -23.375 29.219 19.109 1 98.25 170 ILE B O 1
ATOM 5219 N N . GLN B 1 171 ? -22.078 27.625 18.281 1 98.12 171 GLN B N 1
ATOM 5220 C CA . GLN B 1 171 ? -23.109 27.125 17.375 1 98.12 171 GLN B CA 1
ATOM 5221 C C . GLN B 1 171 ? -23.641 25.781 17.828 1 98.12 171 GLN B C 1
ATOM 5223 O O . GLN B 1 171 ? -24.797 25.453 17.594 1 98.12 171 GLN B O 1
ATOM 5228 N N . GLN B 1 172 ? -22.781 24.969 18.375 1 98.19 172 GLN B N 1
ATOM 5229 C CA . GLN B 1 172 ? -23.125 23.688 18.953 1 98.19 172 GLN B CA 1
ATOM 5230 C C . GLN B 1 172 ? -22.656 23.609 20.406 1 98.19 172 GLN B C 1
ATOM 5232 O O . GLN B 1 172 ? -21.688 24.266 20.797 1 98.19 172 GLN B O 1
ATOM 5237 N N . GLU B 1 173 ? -23.281 22.734 21.156 1 98.38 173 GLU B N 1
ATOM 5238 C CA . GLU B 1 173 ? -23.031 22.641 22.594 1 98.38 173 GLU B CA 1
ATOM 5239 C C . GLU B 1 173 ? -21.625 22.109 22.875 1 98.38 173 GLU B C 1
ATOM 5241 O O . GLU B 1 173 ? -21.109 22.25 24 1 98.38 173 GLU B O 1
ATOM 5246 N N . THR B 1 174 ? -20.969 21.547 21.844 1 98.62 174 THR B N 1
ATOM 5247 C CA . THR B 1 174 ? -19.641 20.969 22.031 1 98.62 174 THR B CA 1
ATOM 5248 C C . THR B 1 174 ? -18.578 21.938 21.531 1 98.62 174 THR B C 1
ATOM 5250 O O . THR B 1 174 ? -17.391 21.609 21.531 1 98.62 174 THR B O 1
ATOM 5253 N N . ASP B 1 175 ? -18.938 23.156 21.25 1 98.69 175 ASP B N 1
ATOM 5254 C CA . ASP B 1 175 ? -18.016 24.172 20.719 1 98.69 175 ASP B CA 1
ATOM 5255 C C . ASP B 1 175 ? -17.25 24.859 21.844 1 98.69 175 ASP B C 1
ATOM 5257 O O . ASP B 1 175 ? -17.719 24.891 22.984 1 98.69 175 ASP B O 1
ATOM 5261 N N . ILE B 1 176 ? -16.156 25.406 21.438 1 98.88 176 ILE B N 1
ATOM 5262 C CA . ILE B 1 176 ? -15.508 26.453 22.234 1 98.88 176 ILE B CA 1
ATOM 5263 C C . ILE B 1 176 ? -15.156 27.641 21.344 1 98.88 176 ILE B C 1
ATOM 5265 O O . ILE B 1 176 ? -15.055 27.5 20.125 1 98.88 176 ILE B O 1
ATOM 5269 N N . ILE B 1 177 ? -15.039 28.766 21.969 1 98.75 177 ILE B N 1
ATOM 5270 C CA . ILE B 1 177 ? -14.438 29.938 21.328 1 98.75 177 ILE B CA 1
ATOM 5271 C C . ILE B 1 177 ? -13.078 30.219 21.969 1 98.75 177 ILE B C 1
ATOM 5273 O O . ILE B 1 177 ? -12.953 30.266 23.188 1 98.75 177 ILE B O 1
ATOM 5277 N N . VAL B 1 178 ? -12.133 30.391 21.125 1 98.56 178 VAL B N 1
ATOM 5278 C CA . VAL B 1 178 ? -10.797 30.672 21.656 1 98.56 178 VAL B CA 1
ATOM 5279 C C . VAL B 1 178 ? -10.32 32.031 21.141 1 98.56 178 VAL B C 1
ATOM 5281 O O . VAL B 1 178 ? -10.602 32.406 20 1 98.56 178 VAL B O 1
ATOM 5284 N N . LYS B 1 179 ? -9.664 32.75 22.016 1 98.06 179 LYS B N 1
ATOM 5285 C CA . LYS B 1 179 ? -8.758 33.781 21.547 1 98.06 179 LYS B CA 1
ATOM 5286 C C . LYS B 1 179 ? -7.48 33.188 20.969 1 98.06 179 LYS B C 1
ATOM 5288 O O . LYS B 1 179 ? -6.695 32.562 21.688 1 98.06 179 LYS B O 1
ATOM 5293 N N . VAL B 1 180 ? -7.266 33.406 19.703 1 98.06 180 VAL B N 1
ATOM 5294 C CA . VAL B 1 180 ? -6.098 32.844 19.047 1 98.06 180 VAL B CA 1
ATOM 5295 C C . VAL B 1 180 ? -4.828 33.5 19.562 1 98.06 180 VAL B C 1
ATOM 5297 O O . VAL B 1 180 ? -4.746 34.75 19.594 1 98.06 180 VAL B O 1
ATOM 5300 N N . LEU B 1 181 ? -3.926 32.75 20.031 1 96.81 181 LEU B N 1
ATOM 5301 C CA . LEU B 1 181 ? -2.637 33.281 20.469 1 96.81 181 LEU B CA 1
ATOM 5302 C C . LEU B 1 181 ? -1.605 33.188 19.344 1 96.81 181 LEU B C 1
ATOM 5304 O O . LEU B 1 181 ? -0.914 34.156 19.047 1 96.81 181 LEU B O 1
ATOM 5308 N N . LYS B 1 182 ? -1.513 32.031 18.781 1 97.06 182 LYS B N 1
ATOM 5309 C CA . LYS B 1 182 ? -0.603 31.734 17.672 1 97.06 182 LYS B CA 1
ATOM 5310 C C . LYS B 1 182 ? -1.259 30.844 16.625 1 97.06 182 LYS B C 1
ATOM 5312 O O . LYS B 1 182 ? -2.018 29.938 16.969 1 97.06 182 LYS B O 1
ATOM 5317 N N . THR B 1 183 ? -1.007 31.094 15.414 1 98 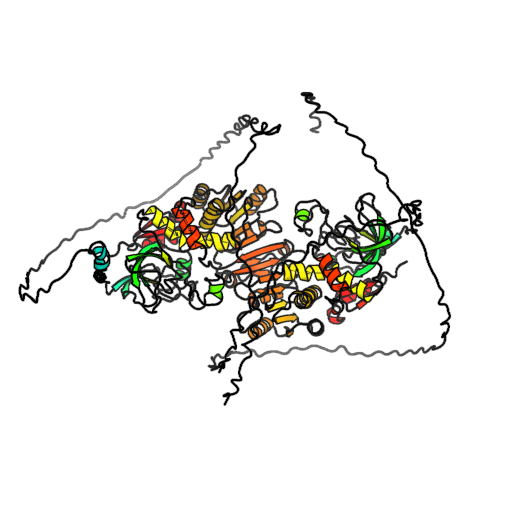183 THR B N 1
ATOM 5318 C CA . THR B 1 183 ? -1.408 30.25 14.289 1 98 183 THR B CA 1
ATOM 5319 C C . THR B 1 183 ? -0.348 30.281 13.195 1 98 183 THR B C 1
ATOM 5321 O O . THR B 1 183 ? 0.781 30.719 13.422 1 98 183 THR B O 1
ATOM 5324 N N . THR B 1 184 ? -0.601 29.594 12.094 1 98 184 THR B N 1
ATOM 5325 C CA . THR B 1 184 ? 0.372 29.516 11.008 1 98 184 THR B CA 1
ATOM 5326 C C . THR B 1 184 ? -0.328 29.359 9.664 1 98 184 THR B C 1
ATOM 5328 O O . THR B 1 184 ? -1.557 29.438 9.578 1 98 184 THR B O 1
ATOM 5331 N N . ILE B 1 185 ? 0.479 29.344 8.609 1 97.25 185 ILE B N 1
ATOM 5332 C CA . ILE B 1 185 ? 0.003 29.109 7.25 1 97.25 185 ILE B CA 1
ATOM 5333 C C . ILE B 1 185 ? 0.405 27.703 6.793 1 97.25 185 ILE B C 1
ATOM 5335 O O . ILE B 1 185 ? 1.534 27.281 7.023 1 97.25 185 ILE B O 1
ATOM 5339 N N . CYS B 1 186 ? -0.484 26.969 6.25 1 95.31 186 CYS B N 1
ATOM 5340 C CA . CYS B 1 186 ? -0.232 25.641 5.703 1 95.31 186 CYS B CA 1
ATOM 5341 C C . CYS B 1 186 ? -0.3 25.656 4.18 1 95.31 186 CYS B C 1
ATOM 5343 O O . CYS B 1 186 ? -0.944 26.531 3.592 1 95.31 186 CYS B O 1
ATOM 5345 N N . GLY B 1 187 ? 0.418 24.703 3.516 1 91.75 187 GLY B N 1
ATOM 5346 C CA . GLY B 1 187 ? 0.31 24.562 2.072 1 91.75 187 GLY B CA 1
ATOM 5347 C C . GLY B 1 187 ? -1.123 24.438 1.591 1 91.75 187 GLY B C 1
ATOM 5348 O O . GLY B 1 187 ? -1.46 24.906 0.501 1 91.75 187 GLY B O 1
ATOM 5349 N N . THR B 1 188 ? -1.981 23.875 2.34 1 90.5 188 THR B N 1
ATOM 5350 C CA . THR B 1 188 ? -3.381 23.703 1.962 1 90.5 188 THR B CA 1
ATOM 5351 C C . THR B 1 188 ? -4.086 25.047 1.874 1 90.5 188 THR B C 1
ATOM 5353 O O . THR B 1 188 ? -5.047 25.203 1.12 1 90.5 188 THR B O 1
ATOM 5356 N N . ASP B 1 189 ? -3.65 26.047 2.623 1 94.62 189 ASP B N 1
ATOM 5357 C CA . ASP B 1 189 ? -4.191 27.391 2.473 1 94.62 189 ASP B CA 1
ATOM 5358 C C . ASP B 1 189 ? -3.906 27.953 1.079 1 94.62 189 ASP B C 1
ATOM 5360 O O . ASP B 1 189 ? -4.754 28.625 0.486 1 94.62 189 ASP B O 1
ATOM 5364 N N . LEU B 1 190 ? -2.705 27.672 0.596 1 92.44 190 LEU B N 1
ATOM 5365 C CA . LEU B 1 190 ? -2.363 28.094 -0.754 1 92.44 190 LEU B CA 1
ATOM 5366 C C . LEU B 1 190 ? -3.203 27.359 -1.792 1 92.44 190 LEU B C 1
ATOM 5368 O O . LEU B 1 190 ? -3.561 27.938 -2.826 1 92.44 190 LEU B O 1
ATOM 5372 N N . HIS B 1 191 ? -3.428 26.109 -1.499 1 87.88 191 HIS B N 1
ATOM 5373 C CA . HIS B 1 191 ? -4.281 25.344 -2.4 1 87.88 191 HIS B CA 1
ATOM 5374 C C . HIS B 1 191 ? -5.691 25.922 -2.449 1 87.88 191 HIS B C 1
ATOM 5376 O O . HIS B 1 191 ? -6.332 25.922 -3.504 1 87.88 191 HIS B O 1
ATOM 5382 N N . ILE B 1 192 ? -6.176 26.375 -1.376 1 91.62 192 ILE B N 1
ATOM 5383 C CA . ILE B 1 192 ? -7.469 27.047 -1.326 1 91.62 192 ILE B CA 1
ATOM 5384 C C . ILE B 1 192 ? -7.414 28.328 -2.156 1 91.62 192 ILE B C 1
ATOM 5386 O O . ILE B 1 192 ? -8.273 28.562 -3.004 1 91.62 192 ILE B O 1
ATOM 5390 N N . LEU B 1 193 ? -6.387 29.094 -1.983 1 94.12 193 LEU B N 1
ATOM 5391 C CA . LEU B 1 193 ? -6.234 30.344 -2.713 1 94.12 193 LEU B CA 1
ATOM 5392 C C . LEU B 1 193 ? -6.129 30.094 -4.215 1 94.12 193 LEU B C 1
ATOM 5394 O O . LEU B 1 193 ? -6.551 30.922 -5.02 1 94.12 193 LEU B O 1
ATOM 5398 N N . GLY B 1 194 ? -5.578 28.922 -4.543 1 89.62 194 GLY B N 1
ATOM 5399 C CA . GLY B 1 194 ? -5.434 28.562 -5.945 1 89.62 194 GLY B CA 1
ATOM 5400 C C . GLY B 1 194 ? -6.695 27.969 -6.543 1 89.62 194 GLY B C 1
ATOM 5401 O O . GLY B 1 194 ? -6.766 27.734 -7.75 1 89.62 194 GLY B O 1
ATOM 5402 N N . GLY B 1 195 ? -7.672 27.656 -5.711 1 84.62 195 GLY B N 1
ATOM 5403 C CA . GLY B 1 195 ? -8.93 27.109 -6.184 1 84.62 195 GLY B CA 1
ATOM 5404 C C . GLY B 1 195 ? -8.922 25.594 -6.285 1 84.62 195 GLY B C 1
ATOM 5405 O O . GLY B 1 195 ? -9.773 25 -6.961 1 84.62 195 GLY B O 1
ATOM 5406 N N . ASN B 1 196 ? -7.977 24.953 -5.664 1 78.69 196 ASN B N 1
ATOM 5407 C CA . ASN B 1 196 ? -7.836 23.5 -5.758 1 78.69 196 ASN B CA 1
ATOM 5408 C C . ASN B 1 196 ? -8.68 22.781 -4.711 1 78.69 196 ASN B C 1
ATOM 5410 O O . ASN B 1 196 ? -8.773 21.562 -4.719 1 78.69 196 ASN B O 1
ATOM 5414 N N . VAL B 1 197 ? -9.219 23.516 -3.84 1 83.19 197 VAL B N 1
ATOM 5415 C CA . VAL B 1 197 ? -10.094 22.984 -2.799 1 83.19 197 VAL B CA 1
ATOM 5416 C C . VAL B 1 197 ? -11.492 23.594 -2.936 1 83.19 197 VAL B C 1
ATOM 5418 O O . VAL B 1 197 ? -11.766 24.656 -2.391 1 83.19 197 VAL B O 1
ATOM 5421 N N . PHE B 1 198 ? -12.344 22.906 -3.541 1 83.38 198 PHE B N 1
ATOM 5422 C CA . PHE B 1 198 ? -13.641 23.453 -3.936 1 83.38 198 PHE B CA 1
ATOM 5423 C C . PHE B 1 198 ? -14.562 23.578 -2.73 1 83.38 198 PHE B C 1
ATOM 5425 O O . PHE B 1 198 ? -15.562 24.297 -2.781 1 83.38 198 PHE B O 1
ATOM 5432 N N . THR B 1 199 ? -14.242 22.906 -1.702 1 88.69 199 THR B N 1
ATOM 5433 C CA . THR B 1 199 ? -15.102 22.922 -0.526 1 88.69 199 THR B CA 1
ATOM 5434 C C . THR B 1 199 ? -14.945 24.219 0.247 1 88.69 199 THR B C 1
ATOM 5436 O O . THR B 1 199 ? -15.781 24.562 1.084 1 88.69 199 THR B O 1
ATOM 5439 N N . ALA B 1 200 ? -13.875 24.953 0.036 1 93 200 ALA B N 1
ATOM 5440 C CA . ALA B 1 200 ? -13.703 26.266 0.641 1 93 200 ALA B CA 1
ATOM 5441 C C . ALA B 1 200 ? -14.383 27.359 -0.196 1 93 200 ALA B C 1
ATOM 5443 O O . ALA B 1 200 ? -14.086 27.5 -1.383 1 93 200 ALA B O 1
ATOM 5444 N N . THR B 1 201 ? -15.234 28.125 0.389 1 95.31 201 THR B N 1
ATOM 5445 C CA . THR B 1 201 ? -15.984 29.141 -0.337 1 95.31 201 THR B CA 1
ATOM 5446 C C . THR B 1 201 ? -15.484 30.547 0.011 1 95.31 201 THR B C 1
ATOM 5448 O O . THR B 1 201 ? -14.906 30.75 1.079 1 95.31 201 THR B O 1
ATOM 5451 N N . GLU B 1 202 ? -15.781 31.422 -0.903 1 96.19 202 GLU B N 1
ATOM 5452 C CA . GLU B 1 202 ? -15.445 32.812 -0.661 1 96.19 202 GLU B CA 1
ATOM 5453 C C . GLU B 1 202 ? -16.047 33.312 0.651 1 96.19 202 GLU B C 1
ATOM 5455 O O . GLU B 1 202 ? -17.203 33 0.969 1 96.19 202 GLU B O 1
ATOM 5460 N N . GLY B 1 203 ? -15.266 34.125 1.37 1 97.25 203 GLY B N 1
ATOM 5461 C CA . GLY B 1 203 ? -15.695 34.625 2.668 1 97.25 203 GLY B CA 1
ATOM 5462 C C . GLY B 1 203 ? -15.211 33.75 3.822 1 97.25 203 GLY B C 1
ATOM 5463 O O . GLY B 1 203 ? -15.336 34.156 4.988 1 97.25 203 GLY B O 1
ATOM 5464 N N . ARG B 1 204 ? -14.57 32.656 3.492 1 97.94 204 ARG B N 1
ATOM 5465 C CA . ARG B 1 204 ? -14.055 31.734 4.492 1 97.94 204 ARG B CA 1
ATOM 5466 C C . ARG B 1 204 ? -12.859 32.312 5.227 1 97.94 204 ARG B C 1
ATOM 5468 O O . ARG B 1 204 ? -11.938 32.844 4.602 1 97.94 204 ARG B O 1
ATOM 5475 N N . ARG B 1 205 ? -12.969 32.375 6.57 1 98.31 205 ARG B N 1
ATOM 5476 C CA . ARG B 1 205 ? -11.758 32.625 7.336 1 98.31 205 ARG B CA 1
ATOM 5477 C C . ARG B 1 205 ? -10.758 31.484 7.211 1 98.31 205 ARG B C 1
ATOM 5479 O O . ARG B 1 205 ? -11.102 30.328 7.473 1 98.31 205 ARG B O 1
ATOM 5486 N N . LEU B 1 206 ? -9.469 31.75 6.969 1 98.25 206 LEU B N 1
ATOM 5487 C CA . LEU B 1 206 ? -8.484 30.719 6.633 1 98.25 206 LEU B CA 1
ATOM 5488 C C . LEU B 1 206 ? -7.797 30.203 7.891 1 98.25 206 LEU B C 1
ATOM 5490 O O . LEU B 1 206 ? -7.961 30.766 8.977 1 98.25 206 LEU B O 1
ATOM 5494 N N . GLY B 1 207 ? -7.105 29.109 7.699 1 98.19 207 GLY B N 1
ATOM 5495 C CA . GLY B 1 207 ? -6.246 28.531 8.719 1 98.19 207 GLY B CA 1
ATOM 5496 C C . GLY B 1 207 ? -6.902 27.406 9.484 1 98.19 207 GLY B C 1
ATOM 5497 O O . GLY B 1 207 ? -8.094 27.453 9.789 1 98.19 207 GLY B O 1
ATOM 5498 N N . HIS B 1 208 ? -6.047 26.375 9.836 1 98.31 208 HIS B N 1
ATOM 5499 C CA . HIS B 1 208 ? -6.613 25.234 10.547 1 98.31 208 HIS B CA 1
ATOM 5500 C C . HIS B 1 208 ? -5.699 24.781 11.68 1 98.31 208 HIS B C 1
ATOM 5502 O O . HIS B 1 208 ? -5.898 23.703 12.242 1 98.31 208 HIS B O 1
ATOM 5508 N N . GLU B 1 209 ? -4.758 25.562 12.047 1 97.81 209 GLU B N 1
ATOM 5509 C CA . GLU B 1 209 ? -3.766 25.234 13.062 1 97.81 209 GLU B CA 1
ATOM 5510 C C . GLU B 1 209 ? -3.637 26.359 14.086 1 97.81 209 GLU B C 1
ATOM 5512 O O . GLU B 1 209 ? -3.834 27.531 13.758 1 97.81 209 GLU B O 1
ATOM 5517 N N . GLY B 1 210 ? -3.26 25.891 15.383 1 98.06 210 GLY B N 1
ATOM 5518 C CA . GLY B 1 210 ? -2.875 26.953 16.297 1 98.06 210 GLY B CA 1
ATOM 5519 C C . GLY B 1 210 ? -3.145 26.625 17.75 1 98.06 210 GLY B C 1
ATOM 5520 O O . GLY B 1 210 ? -3.592 25.516 18.062 1 98.06 210 GLY B O 1
ATOM 5521 N N . ILE B 1 211 ? -2.777 27.594 18.578 1 98 211 ILE B N 1
ATOM 5522 C CA . ILE B 1 211 ? -3.031 27.594 20.016 1 98 211 ILE B CA 1
ATOM 5523 C C . ILE B 1 211 ? -3.912 28.781 20.391 1 98 211 ILE B C 1
ATOM 5525 O O . ILE B 1 211 ? -3.746 29.875 19.844 1 98 211 ILE B O 1
ATOM 5529 N N . GLY B 1 212 ? -4.832 28.516 21.25 1 97.56 212 GLY B N 1
ATOM 5530 C CA . GLY B 1 212 ? -5.703 29.578 21.734 1 97.56 212 GLY B CA 1
ATOM 5531 C C . GLY B 1 212 ? -6.051 29.453 23.203 1 97.56 212 GLY B C 1
ATOM 5532 O O . GLY B 1 212 ? -5.801 28.406 23.812 1 97.56 212 GLY B O 1
ATOM 5533 N N . GLU B 1 213 ? -6.512 30.531 23.719 1 97.19 213 GLU B N 1
ATOM 5534 C CA . GLU B 1 213 ? -7.082 30.562 25.062 1 97.19 213 GLU B CA 1
ATOM 5535 C C . GLU B 1 213 ? -8.609 30.562 25.016 1 97.19 213 GLU B C 1
ATOM 5537 O O . GLU B 1 213 ? -9.211 31.391 24.328 1 97.19 213 GLU B O 1
ATOM 5542 N N . ILE B 1 214 ? -9.195 29.656 25.766 1 98.44 214 ILE B N 1
ATOM 5543 C CA . ILE B 1 214 ? -10.648 29.516 25.734 1 98.44 214 ILE B CA 1
ATOM 5544 C C . ILE B 1 214 ? -11.297 30.734 26.391 1 98.44 214 ILE B C 1
ATOM 5546 O O . ILE B 1 214 ? -10.945 31.109 27.5 1 98.44 214 ILE B O 1
ATOM 5550 N N . VAL B 1 215 ? -12.32 31.328 25.734 1 98.25 215 VAL B N 1
ATOM 5551 C CA . VAL B 1 215 ? -13.016 32.469 26.297 1 98.25 215 VAL B CA 1
ATOM 5552 C C . VAL B 1 215 ? -14.492 32.156 26.484 1 98.25 215 VAL B C 1
ATOM 5554 O O . VAL B 1 215 ? -15.211 32.844 27.203 1 98.25 215 VAL B O 1
ATOM 5557 N N . GLU B 1 216 ? -14.93 31.109 25.812 1 98.38 216 GLU B N 1
ATOM 5558 C CA . GLU B 1 216 ? -16.297 30.641 25.953 1 98.38 216 GLU B CA 1
ATOM 5559 C C . GLU B 1 216 ? -16.391 29.141 25.672 1 98.38 216 GLU B C 1
ATOM 5561 O O . GLU B 1 216 ? -15.688 28.625 24.797 1 98.38 216 GLU B O 1
ATOM 5566 N N . THR B 1 217 ? -17.266 28.438 26.406 1 98.5 217 THR B N 1
ATOM 5567 C CA . THR B 1 217 ? -17.5 27.016 26.188 1 98.5 217 THR B CA 1
ATOM 5568 C C . THR B 1 217 ? -18.984 26.734 25.969 1 98.5 217 THR B C 1
ATOM 5570 O O . THR B 1 217 ? -19.828 27.391 26.578 1 98.5 217 THR B O 1
ATOM 5573 N N . GLY B 1 218 ? -19.188 25.828 25.094 1 98.5 218 GLY B N 1
ATOM 5574 C CA . GLY B 1 218 ? -20.547 25.281 25.016 1 98.5 218 GLY B CA 1
ATOM 5575 C C . GLY B 1 218 ? -20.922 24.469 26.234 1 98.5 218 GLY B C 1
ATOM 5576 O O . GLY B 1 218 ? -20.047 24.062 27.016 1 98.5 218 GLY B O 1
ATOM 5577 N N . SER B 1 219 ? -22.203 24.125 26.312 1 98.19 219 SER B N 1
ATOM 5578 C CA . SER B 1 219 ? -22.766 23.531 27.516 1 98.19 219 SER B CA 1
ATOM 5579 C C . SER B 1 219 ? -22.344 22.078 27.656 1 98.19 219 SER B C 1
ATOM 5581 O O . SER B 1 219 ? -22.422 21.5 28.75 1 98.19 219 SER B O 1
ATOM 5583 N N . GLN B 1 220 ? -21.891 21.453 26.594 1 98.19 220 GLN B N 1
ATOM 5584 C CA . GLN B 1 220 ? -21.562 20.031 26.672 1 98.19 220 GLN B CA 1
ATOM 5585 C C . GLN B 1 220 ? -20.062 19.812 26.656 1 98.19 220 GLN B C 1
ATOM 5587 O O . GLN B 1 220 ? -19.594 18.688 26.547 1 98.19 220 GLN B O 1
ATOM 5592 N N . VAL B 1 221 ? -19.328 20.859 26.734 1 98.62 221 VAL B N 1
ATOM 5593 C CA . VAL B 1 221 ? -17.875 20.734 26.875 1 98.62 221 VAL B CA 1
ATOM 5594 C C . VAL B 1 221 ? -17.547 20.281 28.297 1 98.62 221 VAL B C 1
ATOM 5596 O O . VAL B 1 221 ? -18 20.906 29.266 1 98.62 221 VAL B O 1
ATOM 5599 N N . GLN B 1 222 ? -16.734 19.219 28.422 1 98.12 222 GLN B N 1
ATOM 5600 C CA . GLN B 1 222 ? -16.516 18.625 29.734 1 98.12 222 GLN B CA 1
ATOM 5601 C C . GLN B 1 222 ? -15.055 18.734 30.172 1 98.12 222 GLN B C 1
ATOM 5603 O O . GLN B 1 222 ? -14.758 18.797 31.359 1 98.12 222 GLN B O 1
ATOM 5608 N N . ASN B 1 223 ? -14.148 18.781 29.281 1 97.5 223 ASN B N 1
ATOM 5609 C CA . ASN B 1 223 ? -12.734 18.609 29.609 1 97.5 223 ASN B CA 1
ATOM 5610 C C . ASN B 1 223 ? -12.016 19.953 29.688 1 97.5 223 ASN B C 1
ATOM 5612 O O . ASN B 1 223 ? -10.844 20 30.062 1 97.5 223 ASN B O 1
ATOM 5616 N N . PHE B 1 224 ? -12.766 21.016 29.359 1 98.44 224 PHE B N 1
ATOM 5617 C CA . PHE B 1 224 ? -12.117 22.328 29.297 1 98.44 224 PHE B CA 1
ATOM 5618 C C . PHE B 1 224 ? -12.977 23.391 29.953 1 98.44 224 PHE B C 1
ATOM 5620 O O . PHE B 1 224 ? -14.188 23.219 30.109 1 98.44 224 PHE B O 1
ATOM 5627 N N . GLN B 1 225 ? -12.297 24.484 30.312 1 97.81 225 GLN B N 1
ATOM 5628 C CA . GLN B 1 225 ? -12.969 25.656 30.891 1 97.81 225 GLN B CA 1
ATOM 5629 C C . GLN B 1 225 ? -12.352 26.953 30.375 1 97.81 225 GLN B C 1
ATOM 5631 O O . GLN B 1 225 ? -11.258 26.953 29.812 1 97.81 225 GLN B O 1
ATOM 5636 N N . VAL B 1 226 ? -13.062 28.016 30.547 1 97.94 226 VAL B N 1
ATOM 5637 C CA . VAL B 1 226 ? -12.578 29.344 30.172 1 97.94 226 VAL B CA 1
ATOM 5638 C C . VAL B 1 226 ? -11.242 29.609 30.859 1 97.94 226 VAL B C 1
ATOM 5640 O O . VAL B 1 226 ? -11.078 29.328 32.062 1 97.94 226 VAL B O 1
ATOM 5643 N N . GLY B 1 227 ? -10.305 30.094 30.109 1 97 227 GLY B N 1
ATOM 5644 C CA . GLY B 1 227 ? -8.977 30.359 30.641 1 97 227 GLY B CA 1
ATOM 5645 C C . GLY B 1 227 ? -7.949 29.312 30.266 1 97 227 GLY B C 1
ATOM 5646 O O . GLY B 1 227 ? -6.746 29.578 30.297 1 97 227 GLY B O 1
ATOM 5647 N N . ASP B 1 228 ? -8.445 28.125 29.953 1 97.12 228 ASP B N 1
ATOM 5648 C CA . ASP B 1 228 ? -7.531 27.078 29.5 1 97.12 228 ASP B CA 1
ATOM 5649 C C . ASP B 1 228 ? -6.891 27.453 28.156 1 97.12 228 ASP B C 1
ATOM 5651 O O . ASP B 1 228 ? -7.559 28 27.281 1 97.12 228 ASP B O 1
ATOM 5655 N N . ARG B 1 229 ? -5.605 27.141 28.031 1 97.25 229 ARG B N 1
ATOM 5656 C CA . ARG B 1 229 ? -4.941 27.203 26.719 1 97.25 229 ARG B CA 1
ATOM 5657 C C . ARG B 1 229 ? -4.957 25.844 26.047 1 97.25 229 ARG B C 1
ATOM 5659 O O . ARG B 1 229 ? -4.699 24.812 26.688 1 97.25 229 ARG B O 1
ATOM 5666 N N . VAL B 1 230 ? -5.293 25.859 24.75 1 98.38 230 VAL B N 1
ATOM 5667 C CA . VAL B 1 230 ? -5.438 24.594 24.062 1 98.38 230 VAL B CA 1
ATOM 5668 C C . VAL B 1 230 ? -4.746 24.641 22.703 1 98.38 230 VAL B C 1
ATOM 5670 O O . VAL B 1 230 ? -4.75 25.688 22.047 1 98.38 230 VAL B O 1
ATOM 5673 N N . LEU B 1 231 ? -4.102 23.562 22.359 1 98.69 231 LEU B N 1
ATOM 5674 C CA . LEU B 1 231 ? -3.709 23.297 20.969 1 98.69 231 LEU B CA 1
ATOM 5675 C C . LEU B 1 231 ? -4.883 22.75 20.172 1 98.69 231 LEU B C 1
ATOM 5677 O O . LEU B 1 231 ? -5.523 21.781 20.594 1 98.69 231 LEU B O 1
ATOM 5681 N N . VAL B 1 232 ? -5.168 23.375 19.062 1 98.75 232 VAL B N 1
ATOM 5682 C CA . VAL B 1 232 ? -6.273 22.953 18.203 1 98.75 232 VAL B CA 1
ATOM 5683 C C . VAL B 1 232 ? -5.762 22 17.125 1 98.75 232 VAL B C 1
ATOM 5685 O O . VAL B 1 232 ? -4.863 22.359 16.359 1 98.75 232 VAL B O 1
ATOM 5688 N N . ALA B 1 233 ? -6.316 20.781 17.078 1 98.62 233 ALA B N 1
ATOM 5689 C CA . ALA B 1 233 ? -5.992 19.844 16 1 98.62 233 ALA B CA 1
ATOM 5690 C C . ALA B 1 233 ? -6.594 20.297 14.68 1 98.62 233 ALA B C 1
ATOM 5692 O O . ALA B 1 233 ? -7.734 20.766 14.633 1 98.62 233 ALA B O 1
ATOM 5693 N N . CYS B 1 234 ? -5.863 20.156 13.633 1 97.88 234 CYS B N 1
ATOM 5694 C CA . CYS B 1 234 ? -6.383 20.562 12.336 1 97.88 234 CYS B CA 1
ATOM 5695 C C . CYS B 1 234 ? -7.539 19.672 11.906 1 97.88 234 CYS B C 1
ATOM 5697 O O . CYS B 1 234 ? -8.391 20.094 11.117 1 97.88 234 CYS B O 1
ATOM 5699 N N . ILE B 1 235 ? -7.543 18.438 12.367 1 98.19 235 ILE B N 1
ATOM 5700 C CA . ILE B 1 235 ? -8.633 17.5 12.117 1 98.19 235 ILE B CA 1
ATOM 5701 C C . ILE B 1 235 ? -9.57 17.469 13.32 1 98.19 235 ILE B C 1
ATOM 5703 O O . ILE B 1 235 ? -9.172 17.062 14.414 1 98.19 235 ILE B O 1
ATOM 5707 N N . THR B 1 236 ? -10.82 17.922 13.102 1 98.38 236 THR B N 1
ATOM 5708 C CA . THR B 1 236 ? -11.82 17.797 14.148 1 98.38 236 THR B CA 1
ATOM 5709 C C . THR B 1 236 ? -12.5 16.438 14.094 1 98.38 236 THR B C 1
ATOM 5711 O O . THR B 1 236 ? -12.57 15.812 13.031 1 98.38 236 THR B O 1
ATOM 5714 N N . ASN B 1 237 ? -12.945 15.938 15.227 1 98.38 237 ASN B N 1
ATOM 5715 C CA . ASN B 1 237 ? -13.594 14.633 15.25 1 98.38 237 ASN B CA 1
ATOM 5716 C C . ASN B 1 237 ? -14.656 14.547 16.344 1 98.38 237 ASN B C 1
ATOM 5718 O O . ASN B 1 237 ? -14.508 15.148 17.406 1 98.38 237 ASN B O 1
ATOM 5722 N N . CYS B 1 238 ? -15.719 13.781 16.125 1 98.06 238 CYS B N 1
ATOM 5723 C CA . CYS B 1 238 ? -16.875 13.695 17.016 1 98.06 238 CYS B CA 1
ATOM 5724 C C . CYS B 1 238 ? -16.609 12.719 18.156 1 98.06 238 CYS B C 1
ATOM 5726 O O . CYS B 1 238 ? -17.297 12.734 19.172 1 98.06 238 CYS B O 1
ATOM 5728 N N . GLY B 1 239 ? -15.719 11.781 17.953 1 97.44 239 GLY B N 1
ATOM 5729 C CA . GLY B 1 239 ? -15.352 10.828 18.969 1 97.44 239 GLY B CA 1
ATOM 5730 C C . GLY B 1 239 ? -16.312 9.656 19.078 1 97.44 239 GLY B C 1
ATOM 5731 O O . GLY B 1 239 ? -16.062 8.711 19.828 1 97.44 239 GLY B O 1
ATOM 5732 N N . GLU B 1 240 ? -17.359 9.648 18.234 1 97.19 240 GLU B N 1
ATOM 5733 C CA . GLU B 1 240 ? -18.406 8.664 18.516 1 97.19 240 GLU B CA 1
ATOM 5734 C C . GLU B 1 240 ? -18.688 7.809 17.281 1 97.19 240 GLU B C 1
ATOM 5736 O O . GLU B 1 240 ? -19.156 6.676 17.391 1 97.19 240 GLU B O 1
ATOM 5741 N N . CYS B 1 241 ? -18.469 8.328 16.094 1 96.5 241 CYS B N 1
ATOM 5742 C CA . CYS B 1 241 ? -18.797 7.57 14.898 1 96.5 241 CYS B CA 1
ATOM 5743 C C . CYS B 1 241 ? -17.859 6.383 14.719 1 96.5 241 CYS B C 1
ATOM 5745 O O . CYS B 1 241 ? -16.891 6.242 15.461 1 96.5 241 CYS B O 1
ATOM 5747 N N . GLN B 1 242 ? -18.141 5.574 13.719 1 93.44 242 GLN B N 1
ATOM 5748 C CA . GLN B 1 242 ? -17.344 4.375 13.492 1 93.44 242 GLN B CA 1
ATOM 5749 C C . GLN B 1 242 ? -15.898 4.734 13.141 1 93.44 242 GLN B C 1
ATOM 5751 O O . GLN B 1 242 ? -14.961 4.059 13.578 1 93.44 242 GLN B O 1
ATOM 5756 N N . HIS B 1 243 ? -15.734 5.754 12.406 1 95.69 243 HIS B N 1
ATOM 5757 C CA . HIS B 1 243 ? -14.391 6.211 12.047 1 95.69 243 HIS B CA 1
ATOM 5758 C C . HIS B 1 243 ? -13.617 6.652 13.281 1 95.69 243 HIS B C 1
ATOM 5760 O O . HIS B 1 243 ? -12.438 6.312 13.438 1 95.69 243 HIS B O 1
ATOM 5766 N N . CYS B 1 244 ? -14.281 7.344 14.164 1 97.44 244 CYS B N 1
ATOM 5767 C CA . CYS B 1 244 ? -13.609 7.848 15.359 1 97.44 244 CYS B CA 1
ATOM 5768 C C . CYS B 1 244 ? -13.281 6.707 16.312 1 97.44 244 CYS B C 1
ATOM 5770 O O . CYS B 1 244 ? -12.242 6.73 16.984 1 97.44 244 CYS B O 1
ATOM 5772 N N . GLN B 1 245 ? -14.086 5.715 16.312 1 96.19 245 GLN B N 1
ATOM 5773 C CA . GLN B 1 245 ? -13.828 4.562 17.172 1 96.19 245 GLN B CA 1
ATOM 5774 C C . GLN B 1 245 ? -12.562 3.826 16.734 1 96.19 245 GLN B C 1
ATOM 5776 O O . GLN B 1 245 ? -11.914 3.16 17.531 1 96.19 245 GLN B O 1
ATOM 5781 N N . ASN B 1 246 ? -12.188 3.988 15.492 1 94.5 246 ASN B N 1
ATOM 5782 C CA . ASN B 1 246 ? -10.992 3.34 14.953 1 94.5 246 ASN B CA 1
ATOM 5783 C C . ASN B 1 246 ? -9.859 4.336 14.75 1 94.5 246 ASN B C 1
ATOM 5785 O O . ASN B 1 246 ? -8.945 4.086 13.961 1 94.5 246 ASN B O 1
ATOM 5789 N N . LYS B 1 247 ? -9.898 5.527 15.312 1 96.56 247 LYS B N 1
ATOM 5790 C CA . LYS B 1 247 ? -8.914 6.598 15.242 1 96.56 247 LYS B CA 1
ATOM 5791 C C . LYS B 1 247 ? -8.703 7.066 13.805 1 96.56 247 LYS B C 1
ATOM 5793 O O . LYS B 1 247 ? -7.602 7.473 13.43 1 96.56 247 LYS B O 1
ATOM 5798 N N . PHE B 1 248 ? -9.688 6.797 13.008 1 97.06 248 PHE B N 1
ATOM 5799 C CA . PHE B 1 248 ? -9.719 7.215 11.609 1 97.06 248 PHE B CA 1
ATOM 5800 C C . PHE B 1 248 ? -10.383 8.578 11.469 1 97.06 248 PHE B C 1
ATOM 5802 O O . PHE B 1 248 ? -11.336 8.734 10.703 1 97.06 248 PHE B O 1
ATOM 5809 N N . TYR B 1 249 ? -9.82 9.625 12.188 1 97.94 249 TYR B N 1
ATOM 5810 C CA . TYR B 1 249 ? -10.453 10.922 12.438 1 97.94 249 TYR B CA 1
ATOM 5811 C C . TYR B 1 249 ? -10.539 11.742 11.156 1 97.94 249 TYR B C 1
ATOM 5813 O O . TYR B 1 249 ? -11.453 12.555 10.992 1 97.94 249 TYR B O 1
ATOM 5821 N N . GLY B 1 250 ? -9.602 11.586 10.281 1 96.81 250 GLY B N 1
ATOM 5822 C CA . GLY B 1 250 ? -9.625 12.328 9.023 1 96.81 250 GLY B CA 1
ATOM 5823 C C . GLY B 1 250 ? -10.891 12.102 8.227 1 96.81 250 GLY B C 1
ATOM 5824 O O . GLY B 1 250 ? -11.25 12.922 7.379 1 96.81 250 GLY B O 1
ATOM 5825 N N . HIS B 1 251 ? -11.578 11.047 8.531 1 96.06 251 HIS B N 1
ATOM 5826 C CA . HIS B 1 251 ? -12.797 10.68 7.82 1 96.06 251 HIS B CA 1
ATOM 5827 C C . HIS B 1 251 ? -14 10.648 8.766 1 96.06 251 HIS B C 1
ATOM 5829 O O . HIS B 1 251 ? -14.984 9.953 8.508 1 96.06 251 HIS B O 1
ATOM 5835 N N . CYS B 1 252 ? -13.922 11.344 9.836 1 97.12 252 CYS B N 1
ATOM 5836 C CA . CYS B 1 252 ? -15.039 11.469 10.766 1 97.12 252 CYS B CA 1
ATOM 5837 C C . CYS B 1 252 ? -16.312 11.914 10.055 1 97.12 252 CYS B C 1
ATOM 5839 O O . CYS B 1 252 ? -16.266 12.789 9.188 1 97.12 252 CYS B O 1
ATOM 5841 N N . GLU B 1 253 ? -17.453 11.414 10.492 1 95.75 253 GLU B N 1
ATOM 5842 C CA . GLU B 1 253 ? -18.734 11.727 9.867 1 95.75 253 GLU B CA 1
ATOM 5843 C C . GLU B 1 253 ? -19.172 13.156 10.18 1 95.75 253 GLU B C 1
ATOM 5845 O O . GLU B 1 253 ? -19.953 13.75 9.43 1 95.75 253 GLU B O 1
ATOM 5850 N N . ASP B 1 254 ? -18.734 13.68 11.25 1 97.44 254 ASP B N 1
ATOM 5851 C CA . ASP B 1 254 ? -19.062 15.039 11.672 1 97.44 254 ASP B CA 1
ATOM 5852 C C . ASP B 1 254 ? -17.797 15.812 12.062 1 97.44 254 ASP B C 1
ATOM 5854 O O . ASP B 1 254 ? -17.734 16.406 13.141 1 97.44 254 ASP B O 1
ATOM 5858 N N . GLY B 1 255 ? -16.797 15.672 11.336 1 97.5 255 GLY B N 1
ATOM 5859 C CA . GLY B 1 255 ? -15.516 16.344 11.539 1 97.5 255 GLY B CA 1
ATOM 5860 C C . GLY B 1 255 ? -14.633 16.328 10.305 1 97.5 255 GLY B C 1
ATOM 5861 O O . GLY B 1 255 ? -15.094 16.578 9.195 1 97.5 255 GLY B O 1
ATOM 5862 N N . GLY B 1 256 ? -13.336 16.031 10.562 1 96.31 256 GLY B N 1
ATOM 5863 C CA . GLY B 1 256 ? -12.391 16.094 9.461 1 96.31 256 GLY B CA 1
ATOM 5864 C C . GLY B 1 256 ? -11.734 17.453 9.312 1 96.31 256 GLY B C 1
ATOM 5865 O O . GLY B 1 256 ? -11.68 18.234 10.273 1 96.31 256 GLY B O 1
ATOM 5866 N N . TRP B 1 257 ? -11.094 17.609 8.164 1 95.5 257 TRP B N 1
ATOM 5867 C CA . TRP B 1 257 ? -10.516 18.922 7.871 1 95.5 257 TRP B CA 1
ATOM 5868 C C . TRP B 1 257 ? -11.602 19.938 7.562 1 95.5 257 TRP B C 1
ATOM 5870 O O . TRP B 1 257 ? -11.906 20.203 6.395 1 95.5 257 TRP B O 1
ATOM 5880 N N . ARG B 1 258 ? -12.055 20.641 8.625 1 96.75 258 ARG B N 1
ATOM 5881 C CA . ARG B 1 258 ? -13.148 21.594 8.469 1 96.75 258 ARG B CA 1
ATOM 5882 C C . ARG B 1 258 ? -12.664 23.031 8.68 1 96.75 258 ARG B C 1
ATOM 5884 O O . ARG B 1 258 ? -13.055 23.938 7.941 1 96.75 258 ARG B O 1
ATOM 5891 N N . LEU B 1 259 ? -11.812 23.172 9.688 1 97.88 259 LEU B N 1
ATOM 5892 C CA . LEU B 1 259 ? -11.312 24.516 10.016 1 97.88 259 LEU B CA 1
ATOM 5893 C C . LEU B 1 259 ? -10.594 25.125 8.82 1 97.88 259 LEU B C 1
ATOM 5895 O O . LEU B 1 259 ? -9.711 24.516 8.227 1 97.88 259 LEU B O 1
ATOM 5899 N N . GLY B 1 260 ? -11.047 26.312 8.445 1 97.75 260 GLY B N 1
ATOM 5900 C CA . GLY B 1 260 ? -10.43 27.016 7.336 1 97.75 260 GLY B CA 1
ATOM 5901 C C . GLY B 1 260 ? -10.82 26.453 5.984 1 97.75 260 GLY B C 1
ATOM 5902 O O . GLY B 1 260 ? -10.344 26.938 4.949 1 97.75 260 GLY B O 1
ATOM 5903 N N . ASN B 1 261 ? -11.617 25.391 5.969 1 96.19 261 ASN B N 1
ATOM 5904 C CA . ASN B 1 261 ? -12.094 24.734 4.754 1 96.19 261 ASN B CA 1
ATOM 5905 C C . ASN B 1 261 ? -13.609 24.844 4.609 1 96.19 261 ASN B C 1
ATOM 5907 O O . ASN B 1 261 ? -14.109 25.797 4.008 1 96.19 261 ASN B O 1
ATOM 5911 N N . THR B 1 262 ? -14.367 24.125 5.402 1 97.12 262 THR B N 1
ATOM 5912 C CA . THR B 1 262 ? -15.82 24.188 5.289 1 97.12 262 THR B CA 1
ATOM 5913 C C . THR B 1 262 ? -16.422 25.047 6.398 1 97.12 262 THR B C 1
ATOM 5915 O O . THR B 1 262 ? -17.594 25.422 6.332 1 97.12 262 THR B O 1
ATOM 5918 N N . ILE B 1 263 ? -15.68 25.359 7.414 1 97.94 263 ILE B N 1
ATOM 5919 C CA . ILE B 1 263 ? -16.047 26.328 8.43 1 97.94 263 ILE B CA 1
ATOM 5920 C C . ILE B 1 263 ? -14.891 27.312 8.641 1 97.94 263 ILE B C 1
ATOM 5922 O O . ILE B 1 263 ? -13.789 27.094 8.133 1 97.94 263 ILE B O 1
ATOM 5926 N N . ASP B 1 264 ? -15.141 28.359 9.375 1 98.38 264 ASP B N 1
ATOM 5927 C CA . ASP B 1 264 ? -14.133 29.391 9.617 1 98.38 264 ASP B CA 1
ATOM 5928 C C . ASP B 1 264 ? -12.961 28.828 10.43 1 98.38 264 ASP B C 1
ATOM 5930 O O . ASP B 1 264 ? -13.164 28.062 11.367 1 98.38 264 ASP B O 1
ATOM 5934 N N . GLY B 1 265 ? -11.781 29.391 10.07 1 98.5 265 GLY B N 1
ATOM 5935 C CA . GLY B 1 265 ? -10.57 28.797 10.625 1 98.5 265 GLY B CA 1
ATOM 5936 C C . GLY B 1 265 ? -9.922 29.641 11.695 1 98.5 265 GLY B C 1
ATOM 5937 O O . GLY B 1 265 ? -10.586 30.438 12.367 1 98.5 265 GLY B O 1
ATOM 5938 N N . MET B 1 266 ? -8.641 29.453 11.898 1 98.56 266 MET B N 1
ATOM 5939 C CA . MET B 1 266 ? -7.891 29.922 13.062 1 98.56 266 MET B CA 1
ATOM 5940 C C . MET B 1 266 ? -7.203 31.25 12.773 1 98.56 266 MET B C 1
ATOM 5942 O O . MET B 1 266 ? -6.652 31.875 13.68 1 98.56 266 MET B O 1
ATOM 5946 N N . GLN B 1 267 ? -7.23 31.719 11.555 1 98.56 267 GLN B N 1
ATOM 5947 C CA . GLN B 1 267 ? -6.488 32.938 11.234 1 98.56 267 GLN B CA 1
ATOM 5948 C C . GLN B 1 267 ? -7.344 34.188 11.469 1 98.56 267 GLN B C 1
ATOM 5950 O O . GLN B 1 267 ? -7.582 34.969 10.539 1 98.56 267 GLN B O 1
ATOM 5955 N N . GLY B 1 268 ? -7.746 34.406 12.625 1 98 268 GLY B N 1
ATOM 5956 C CA . GLY B 1 268 ? -8.453 35.562 13.188 1 98 268 GLY B CA 1
ATOM 5957 C C . GLY B 1 268 ? -8.18 35.75 14.664 1 98 268 GLY B C 1
ATOM 5958 O O . GLY B 1 268 ? -7.551 34.906 15.305 1 98 268 GLY B O 1
ATOM 5959 N N . GLN B 1 269 ? -8.648 36.844 15.188 1 98.12 269 GLN B N 1
ATOM 5960 C CA . GLN B 1 269 ? -8.445 37.125 16.609 1 98.12 269 GLN B CA 1
ATOM 5961 C C . GLN B 1 269 ? -9.055 36.062 17.484 1 98.12 269 GLN B C 1
ATOM 5963 O O . GLN B 1 269 ? -8.539 35.75 18.547 1 98.12 269 GLN B O 1
ATOM 5968 N N . TYR B 1 270 ? -10.188 35.562 17.016 1 98.25 270 TYR B N 1
ATOM 5969 C CA . TYR B 1 270 ? -10.922 34.5 17.688 1 98.25 270 TYR B CA 1
ATOM 5970 C C . TYR B 1 270 ? -11.352 33.406 16.688 1 98.25 270 TYR B C 1
ATOM 5972 O O . TYR B 1 270 ? -11.445 33.656 15.492 1 98.25 270 TYR B O 1
ATOM 5980 N N . ALA B 1 271 ? -11.625 32.25 17.188 1 98.56 271 ALA B N 1
ATOM 5981 C CA . ALA B 1 271 ? -12.086 31.141 16.344 1 98.56 271 ALA B CA 1
ATOM 5982 C C . ALA B 1 271 ? -13.023 30.219 17.109 1 98.56 271 ALA B C 1
ATOM 5984 O O . ALA B 1 271 ? -12.867 30.031 18.312 1 98.56 271 ALA B O 1
ATOM 5985 N N . ARG B 1 272 ? -13.977 29.688 16.469 1 98.81 272 ARG B N 1
ATOM 5986 C CA . ARG B 1 272 ? -14.844 28.625 16.984 1 98.81 272 ARG B CA 1
ATOM 5987 C C . ARG B 1 272 ? -14.281 27.25 16.656 1 98.81 272 ARG B C 1
ATOM 5989 O O . ARG B 1 272 ? -13.969 26.969 15.492 1 98.81 272 ARG B O 1
ATOM 5996 N N . ILE B 1 273 ? -14.148 26.375 17.656 1 98.81 273 ILE B N 1
ATOM 5997 C CA . ILE B 1 273 ? -13.664 25.016 17.469 1 98.81 273 ILE B CA 1
ATOM 5998 C C . ILE B 1 273 ? -14.766 24.031 17.797 1 98.81 273 ILE B C 1
ATOM 6000 O O . ILE B 1 273 ? -15.227 23.969 18.953 1 98.81 273 ILE B O 1
ATOM 6004 N N . PRO B 1 274 ? -15.133 23.25 16.828 1 98.62 274 PRO B N 1
ATOM 6005 C CA . PRO B 1 274 ? -16.125 22.203 17.125 1 98.62 274 PRO B CA 1
ATOM 6006 C C . PRO B 1 274 ? -15.516 21.016 17.859 1 98.62 274 PRO B C 1
ATOM 6008 O O . PRO B 1 274 ? -14.312 20.766 17.766 1 98.62 274 PRO B O 1
ATOM 6011 N N . HIS B 1 275 ? -16.359 20.297 18.562 1 98.62 275 HIS B N 1
ATOM 6012 C CA . HIS B 1 275 ? -15.953 19.078 19.25 1 98.62 275 HIS B CA 1
ATOM 6013 C C . HIS B 1 275 ? -14.695 19.297 20.078 1 98.62 275 HIS B C 1
ATOM 6015 O O . HIS B 1 275 ? -13.719 18.547 19.953 1 98.62 275 HIS B O 1
ATOM 6021 N N . ALA B 1 276 ? -14.812 20.266 20.969 1 98.69 276 ALA B N 1
ATOM 6022 C CA . ALA B 1 276 ? -13.625 20.734 21.688 1 98.69 276 ALA B CA 1
ATOM 6023 C C . ALA B 1 276 ? -12.984 19.594 22.469 1 98.69 276 ALA B C 1
ATOM 6025 O O . ALA B 1 276 ? -11.758 19.422 22.453 1 98.69 276 ALA B O 1
ATOM 6026 N N . ASP B 1 277 ? -13.75 18.703 23.047 1 98.56 277 ASP B N 1
ATOM 6027 C CA . ASP B 1 277 ? -13.258 17.672 23.938 1 98.56 277 ASP B CA 1
ATOM 6028 C C . ASP B 1 277 ? -12.406 16.641 23.203 1 98.56 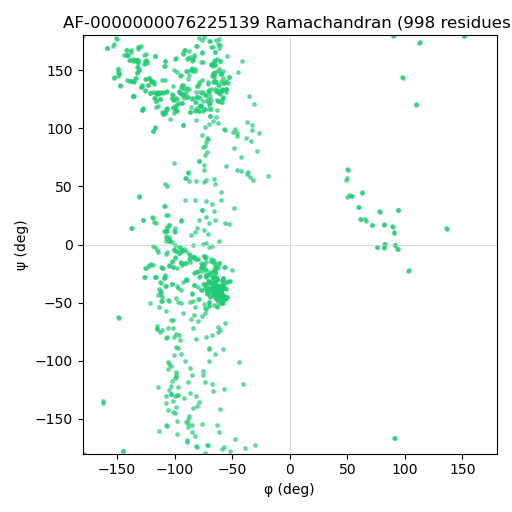277 ASP B C 1
ATOM 6030 O O . ASP B 1 277 ? -11.547 15.992 23.781 1 98.56 277 ASP B O 1
ATOM 6034 N N . THR B 1 278 ? -12.633 16.5 21.875 1 98.38 278 THR B N 1
ATOM 6035 C CA . THR B 1 278 ? -11.922 15.477 21.109 1 98.38 278 THR B CA 1
ATOM 6036 C C . THR B 1 278 ? -11 16.125 20.078 1 98.38 278 THR B C 1
ATOM 6038 O O . THR B 1 278 ? -10.188 15.438 19.453 1 98.38 278 THR B O 1
ATOM 6041 N N . SER B 1 279 ? -11.055 17.484 19.922 1 98.56 279 SER B N 1
ATOM 6042 C CA . SER B 1 279 ? -10.328 18.141 18.844 1 98.56 279 SER B CA 1
ATOM 6043 C C . SER B 1 279 ? -9.273 19.094 19.391 1 98.56 279 SER B C 1
ATOM 6045 O O . SER B 1 279 ? -8.539 19.719 18.625 1 98.56 279 SER B O 1
ATOM 6047 N N . CYS B 1 280 ? -9.211 19.219 20.719 1 98.75 280 CYS B N 1
ATOM 6048 C CA . CYS B 1 280 ? -8.242 20.094 21.344 1 98.75 280 CYS B CA 1
ATOM 6049 C C . CYS B 1 280 ? -7.402 19.344 22.375 1 98.75 280 CYS B C 1
ATOM 6051 O O . CYS B 1 280 ? -7.785 18.266 22.812 1 98.75 280 CYS B O 1
ATOM 6053 N N . HIS B 1 281 ? -6.203 19.906 22.609 1 98.56 281 HIS B N 1
ATOM 6054 C CA . HIS B 1 281 ? -5.273 19.359 23.594 1 98.56 281 HIS B CA 1
ATOM 6055 C C . HIS B 1 281 ? -4.781 20.438 24.547 1 98.56 281 HIS B C 1
ATOM 6057 O O . HIS B 1 281 ? -4.406 21.531 24.109 1 98.56 281 HIS B O 1
ATOM 6063 N N . TYR B 1 282 ? -4.781 20.062 25.734 1 97.5 282 TYR B N 1
ATOM 6064 C CA . TYR B 1 282 ? -4.406 21 26.781 1 97.5 282 TYR B CA 1
ATOM 6065 C C . TYR B 1 282 ? -2.953 21.438 26.641 1 97.5 282 TYR B C 1
ATOM 6067 O O . TYR B 1 282 ? -2.064 20.594 26.469 1 97.5 282 TYR B O 1
ATOM 6075 N N . VAL B 1 283 ? -2.723 22.75 26.719 1 96.88 283 VAL B N 1
ATOM 6076 C CA . VAL B 1 283 ? -1.378 23.312 26.812 1 96.88 283 VAL B CA 1
ATOM 6077 C C . VAL B 1 283 ? -1.072 23.656 28.281 1 96.88 283 VAL B C 1
ATOM 6079 O O . VAL B 1 283 ? -1.737 24.5 28.875 1 96.88 283 VAL B O 1
ATOM 6082 N N . PRO B 1 284 ? -0.081 23.047 28.828 1 93.94 284 PRO B N 1
ATOM 6083 C CA . PRO B 1 284 ? 0.2 23.281 30.25 1 93.94 284 PRO B CA 1
ATOM 6084 C C . PRO B 1 284 ? 0.504 24.75 30.562 1 93.94 284 PRO B C 1
ATOM 6086 O O . PRO B 1 284 ? 1.163 25.422 29.766 1 93.94 284 PRO B O 1
ATOM 6089 N N . PRO B 1 285 ? 0.11 25.188 31.734 1 87.06 285 PRO B N 1
ATOM 6090 C CA . PRO B 1 285 ? 0.272 26.594 32.094 1 87.06 285 PRO B CA 1
ATOM 6091 C C . PRO B 1 285 ? 1.737 27 32.219 1 87.06 285 PRO B C 1
ATOM 6093 O O . PRO B 1 285 ? 2.059 28.188 32.062 1 87.06 285 PRO B O 1
ATOM 6096 N N . HIS B 1 286 ? 2.553 26.047 32.406 1 84.44 286 HIS B N 1
ATOM 6097 C CA . HIS B 1 286 ? 3.953 26.406 32.625 1 84.44 286 HIS B CA 1
ATOM 6098 C C . HIS B 1 286 ? 4.648 26.688 31.297 1 84.44 286 HIS B C 1
ATOM 6100 O O . HIS B 1 286 ? 5.773 27.188 31.281 1 84.44 286 HIS B O 1
ATOM 6106 N N . VAL B 1 287 ? 3.979 26.312 30.266 1 85.44 287 VAL B N 1
ATOM 6107 C CA . VAL B 1 287 ? 4.527 26.625 28.953 1 85.44 287 VAL B CA 1
ATOM 6108 C C . VAL B 1 287 ? 4.336 28.109 28.641 1 85.44 287 VAL B C 1
ATOM 6110 O O . VAL B 1 287 ? 3.273 28.516 28.172 1 85.44 287 VAL B O 1
ATOM 6113 N N . HIS B 1 288 ? 5.242 28.969 29.109 1 74.94 288 HIS B N 1
ATOM 6114 C CA . HIS B 1 288 ? 5.172 30.406 28.875 1 74.94 288 HIS B CA 1
ATOM 6115 C C . HIS B 1 288 ? 6.223 30.859 27.859 1 74.94 288 HIS B C 1
ATOM 6117 O O . HIS B 1 288 ? 6.191 32 27.391 1 74.94 288 HIS B O 1
ATOM 6123 N N . ASP B 1 289 ? 6.965 29.906 27.578 1 74.69 289 ASP B N 1
ATOM 6124 C CA . ASP B 1 289 ? 8.047 30.188 26.641 1 74.69 289 ASP B CA 1
ATOM 6125 C C . ASP B 1 289 ? 7.535 30.203 25.203 1 74.69 289 ASP B C 1
ATOM 6127 O O . ASP B 1 289 ? 6.875 29.25 24.766 1 74.69 289 ASP B O 1
ATOM 6131 N N . THR B 1 290 ? 7.863 31.312 24.547 1 84.81 290 THR B N 1
ATOM 6132 C CA . THR B 1 290 ? 7.41 31.547 23.188 1 84.81 290 THR B CA 1
ATOM 6133 C C . THR B 1 290 ? 7.914 30.453 22.25 1 84.81 290 THR B C 1
ATOM 6135 O O . THR B 1 290 ? 7.18 29.984 21.375 1 84.81 290 THR B O 1
ATOM 6138 N N . GLU B 1 291 ? 9.094 30 22.547 1 86.94 291 GLU B N 1
ATOM 6139 C CA . GLU B 1 291 ? 9.68 29 21.656 1 86.94 291 GLU B CA 1
ATOM 6140 C C . GLU B 1 291 ? 8.977 27.656 21.812 1 86.94 291 GLU B C 1
ATOM 6142 O O . GLU B 1 291 ? 8.719 26.969 20.812 1 86.94 291 GLU B O 1
ATOM 6147 N N . MET B 1 292 ? 8.703 27.312 23 1 91.88 292 MET B N 1
ATOM 6148 C CA . MET B 1 292 ? 8.016 26.062 23.25 1 91.88 292 MET B CA 1
ATOM 6149 C C . MET B 1 292 ? 6.598 26.094 22.688 1 91.88 292 MET B C 1
ATOM 6151 O O . MET B 1 292 ? 6.133 25.109 22.125 1 91.88 292 MET B O 1
ATOM 6155 N N . GLU B 1 293 ? 5.941 27.188 22.828 1 93.5 293 GLU B N 1
ATOM 6156 C CA . GLU B 1 293 ? 4.605 27.344 22.266 1 93.5 293 GLU B CA 1
ATOM 6157 C C . GLU B 1 293 ? 4.633 27.219 20.75 1 93.5 293 GLU B C 1
ATOM 6159 O O . GLU B 1 293 ? 3.762 26.578 20.156 1 93.5 293 GLU B O 1
ATOM 6164 N N . ASP B 1 294 ? 5.672 27.875 20.172 1 96 294 ASP B N 1
ATOM 6165 C CA . ASP B 1 294 ? 5.848 27.766 18.734 1 96 294 ASP B CA 1
ATOM 6166 C C . ASP B 1 294 ? 6 26.312 18.297 1 96 294 ASP B C 1
ATOM 6168 O O . ASP B 1 294 ? 5.375 25.875 17.328 1 96 294 ASP B O 1
ATOM 6172 N N . ALA B 1 295 ? 6.816 25.609 19.062 1 96.31 295 ALA B N 1
ATOM 6173 C CA . ALA B 1 295 ? 7.066 24.203 18.75 1 96.31 295 ALA B CA 1
ATOM 6174 C C . ALA B 1 295 ? 5.785 23.391 18.859 1 96.31 295 ALA B C 1
ATOM 6176 O O . ALA B 1 295 ? 5.535 22.5 18.047 1 96.31 295 ALA B O 1
ATOM 6177 N N . LEU B 1 296 ? 4.992 23.688 19.828 1 97.56 296 LEU B N 1
ATOM 6178 C CA . LEU B 1 296 ? 3.754 22.953 20.047 1 97.56 296 LEU B CA 1
ATOM 6179 C C . LEU B 1 296 ? 2.775 23.188 18.906 1 97.56 296 LEU B C 1
ATOM 6181 O O . LEU B 1 296 ? 2.008 22.297 18.547 1 97.56 296 LEU B O 1
ATOM 6185 N N . VAL B 1 297 ? 2.76 24.391 18.281 1 98 297 VAL B N 1
ATOM 6186 C CA . VAL B 1 297 ? 1.87 24.688 17.172 1 98 297 VAL B CA 1
ATOM 6187 C C . VAL B 1 297 ? 2.135 23.703 16.031 1 98 297 VAL B C 1
ATOM 6189 O O . VAL B 1 297 ? 1.219 23.344 15.281 1 98 297 VAL B O 1
ATOM 6192 N N . MET B 1 298 ? 3.434 23.188 15.883 1 98.31 298 MET B N 1
ATOM 6193 C CA . MET B 1 298 ? 3.781 22.234 14.828 1 98.31 298 MET B CA 1
ATOM 6194 C C . MET B 1 298 ? 3.061 20.906 15.031 1 98.31 298 MET B C 1
ATOM 6196 O O . MET B 1 298 ? 2.979 20.094 14.109 1 98.31 298 MET B O 1
ATOM 6200 N N . CYS B 1 299 ? 2.494 20.703 16.219 1 98.62 299 CYS B N 1
ATOM 6201 C CA . CYS B 1 299 ? 1.775 19.484 16.516 1 98.62 299 CYS B CA 1
ATOM 6202 C C . CYS B 1 299 ? 0.344 19.547 15.992 1 98.62 299 CYS B C 1
ATOM 6204 O O . CYS B 1 299 ? -0.34 18.516 15.922 1 98.62 299 CYS B O 1
ATOM 6206 N N . SER B 1 300 ? -0.082 20.703 15.609 1 98.5 300 SER B N 1
ATOM 6207 C CA . SER B 1 300 ? -1.456 20.859 15.141 1 98.5 300 SER B CA 1
ATOM 6208 C C . SER B 1 300 ? -1.68 20.125 13.828 1 98.5 300 SER B C 1
ATOM 6210 O O . SER B 1 300 ? -2.775 19.625 13.57 1 98.5 300 SER B O 1
ATOM 6212 N N . ASP B 1 301 ? -0.627 20.062 13 1 98.06 301 ASP B N 1
ATOM 6213 C CA . ASP B 1 301 ? -0.833 19.531 11.656 1 98.06 301 ASP B CA 1
ATOM 6214 C C . ASP B 1 301 ? 0.424 18.828 11.148 1 98.06 301 ASP B C 1
ATOM 6216 O O . ASP B 1 301 ? 0.46 17.594 11.055 1 98.06 301 ASP B O 1
ATOM 6220 N N . ILE B 1 302 ? 1.547 19.453 10.977 1 97.75 302 ILE B N 1
ATOM 6221 C CA . ILE B 1 302 ? 2.602 18.953 10.102 1 97.75 302 ILE B CA 1
ATOM 6222 C C . ILE B 1 302 ? 3.348 17.812 10.797 1 97.75 302 ILE B C 1
ATOM 6224 O O . ILE B 1 302 ? 3.775 16.859 10.156 1 97.75 302 ILE B O 1
ATOM 6228 N N . LEU B 1 303 ? 3.596 17.938 12.133 1 98.69 303 LEU B N 1
ATOM 6229 C CA . LEU B 1 303 ? 4.297 16.844 12.789 1 98.69 303 LEU B CA 1
ATOM 6230 C C . LEU B 1 303 ? 3.457 15.57 12.758 1 98.69 303 LEU B C 1
ATOM 6232 O O . LEU B 1 303 ? 3.949 14.508 12.375 1 98.69 303 LEU B O 1
ATOM 6236 N N . PRO B 1 304 ? 2.145 15.68 13.102 1 98.62 304 PRO B N 1
ATOM 6237 C CA . PRO B 1 304 ? 1.345 14.461 12.938 1 98.62 304 PRO B CA 1
ATOM 6238 C C . PRO B 1 304 ? 1.273 13.992 11.484 1 98.62 304 PRO B C 1
ATOM 6240 O O . PRO B 1 304 ? 1.215 12.789 11.227 1 98.62 304 PRO B O 1
ATOM 6243 N N . THR B 1 305 ? 1.223 14.898 10.539 1 98.12 305 THR B N 1
ATOM 6244 C CA . THR B 1 305 ? 1.229 14.516 9.133 1 98.12 305 THR B CA 1
ATOM 6245 C C . THR B 1 305 ? 2.482 13.711 8.797 1 98.12 305 THR B C 1
ATOM 6247 O O . THR B 1 305 ? 2.395 12.633 8.211 1 98.12 305 THR B O 1
ATOM 6250 N N . GLY B 1 306 ? 3.631 14.242 9.18 1 98.56 306 GLY B N 1
ATOM 6251 C CA . GLY B 1 306 ? 4.883 13.539 8.938 1 98.56 306 GLY B CA 1
ATOM 6252 C C . GLY B 1 306 ? 4.949 12.188 9.625 1 98.56 306 GLY B C 1
ATOM 6253 O O . GLY B 1 306 ? 5.383 11.203 9.023 1 98.56 306 GLY B O 1
ATOM 6254 N N . LEU B 1 307 ? 4.531 12.156 10.852 1 98.75 307 LEU B N 1
ATOM 6255 C CA . LEU B 1 307 ? 4.633 10.938 11.641 1 98.75 307 LEU B CA 1
ATOM 6256 C C . LEU B 1 307 ? 3.609 9.906 11.188 1 98.75 307 LEU B C 1
ATOM 6258 O O . LEU B 1 307 ? 3.969 8.773 10.859 1 98.75 307 LEU B O 1
ATOM 6262 N N . GLU B 1 308 ? 2.312 10.297 11.164 1 98.62 308 GLU B N 1
ATOM 6263 C CA . GLU B 1 308 ? 1.248 9.336 10.898 1 98.62 308 GLU B CA 1
ATOM 6264 C C . GLU B 1 308 ? 1.273 8.867 9.445 1 98.62 308 GLU B C 1
ATOM 6266 O O . GLU B 1 308 ? 1.349 7.668 9.172 1 98.62 308 GLU B O 1
ATOM 6271 N N . VAL B 1 309 ? 1.277 9.82 8.477 1 98.12 309 VAL B N 1
ATOM 6272 C CA . VAL B 1 309 ? 1.129 9.508 7.059 1 98.12 309 VAL B CA 1
ATOM 6273 C C . VAL B 1 309 ? 2.48 9.102 6.477 1 98.12 309 VAL B C 1
ATOM 6275 O O . VAL B 1 309 ? 2.561 8.18 5.66 1 98.12 309 VAL B O 1
ATOM 6278 N N . GLY B 1 310 ? 3.514 9.695 6.941 1 98.5 310 GLY B N 1
ATOM 6279 C CA . GLY B 1 310 ? 4.832 9.453 6.375 1 98.5 310 GLY B CA 1
ATOM 6280 C C . GLY B 1 310 ? 5.52 8.234 6.957 1 98.5 310 GLY B C 1
ATOM 6281 O O . GLY B 1 310 ? 6.16 7.469 6.23 1 98.5 310 GLY B O 1
ATOM 6282 N N . LEU B 1 311 ? 5.402 8.078 8.266 1 98.81 311 LEU B N 1
ATOM 6283 C CA . LEU B 1 311 ? 6.266 7.09 8.906 1 98.81 311 LEU B CA 1
ATOM 6284 C C . LEU B 1 311 ? 5.453 5.906 9.414 1 98.81 311 LEU B C 1
ATOM 6286 O O . LEU B 1 311 ? 5.816 4.75 9.18 1 98.81 311 LEU B O 1
ATOM 6290 N N . LEU B 1 312 ? 4.367 6.141 10.117 1 98.62 312 LEU B N 1
ATOM 6291 C CA . LEU B 1 312 ? 3.588 5.047 10.68 1 98.62 312 LEU B CA 1
ATOM 6292 C C . LEU B 1 312 ? 2.865 4.273 9.586 1 98.62 312 LEU B C 1
ATOM 6294 O O . LEU B 1 312 ? 2.932 3.041 9.539 1 98.62 312 LEU B O 1
ATOM 6298 N N . ASP B 1 313 ? 2.145 4.988 8.68 1 98.06 313 ASP B N 1
ATOM 6299 C CA . ASP B 1 313 ? 1.504 4.312 7.555 1 98.06 313 ASP B CA 1
ATOM 6300 C C . ASP B 1 313 ? 2.531 3.578 6.699 1 98.06 313 ASP B C 1
ATOM 6302 O O . ASP B 1 313 ? 2.254 2.496 6.176 1 98.06 313 ASP B O 1
ATOM 6306 N N . GLY B 1 314 ? 3.703 4.199 6.527 1 98.31 314 GLY B N 1
ATOM 6307 C CA . GLY B 1 314 ? 4.793 3.562 5.801 1 98.31 314 GLY B CA 1
ATOM 6308 C C . GLY B 1 314 ? 5.484 2.473 6.598 1 98.31 314 GLY B C 1
ATOM 6309 O O . GLY B 1 314 ? 6.363 1.781 6.078 1 98.31 314 GLY B O 1
ATOM 6310 N N . ALA B 1 315 ? 5.199 2.344 7.871 1 98.38 315 ALA B N 1
ATOM 6311 C CA . ALA B 1 315 ? 5.688 1.296 8.766 1 98.38 315 ALA B CA 1
ATOM 6312 C C . ALA B 1 315 ? 7.203 1.359 8.906 1 98.38 315 ALA B C 1
ATOM 6314 O O . ALA B 1 315 ? 7.887 0.339 8.797 1 98.38 315 ALA B O 1
ATOM 6315 N N . LEU B 1 316 ? 7.73 2.512 9.086 1 98.69 316 LEU B N 1
ATOM 6316 C CA . LEU B 1 316 ? 9.172 2.646 9.305 1 98.69 316 LEU B CA 1
ATOM 6317 C C . LEU B 1 316 ? 9.594 1.919 10.578 1 98.69 316 LEU B C 1
ATOM 6319 O O . LEU B 1 316 ? 8.922 2.01 11.602 1 98.69 316 LEU B O 1
ATOM 6323 N N . LYS B 1 317 ? 10.742 1.205 10.469 1 98 317 LYS B N 1
ATOM 6324 C CA . LYS B 1 317 ? 11.336 0.533 11.625 1 98 317 LYS B CA 1
ATOM 6325 C C . LYS B 1 317 ? 12.719 1.104 11.945 1 98 317 LYS B C 1
ATOM 6327 O O . LYS B 1 317 ? 13.32 1.779 11.109 1 98 317 LYS B O 1
ATOM 6332 N N . GLN B 1 318 ? 13.125 0.794 13.195 1 97.5 318 GLN B N 1
ATOM 6333 C CA . GLN B 1 318 ? 14.469 1.192 13.602 1 97.5 318 GLN B CA 1
ATOM 6334 C C . GLN B 1 318 ? 15.523 0.608 12.672 1 97.5 318 GLN B C 1
ATOM 6336 O O . GLN B 1 318 ? 15.406 -0.535 12.227 1 97.5 318 GLN B O 1
ATOM 6341 N N . ASN B 1 319 ? 16.531 1.408 12.344 1 97.25 319 ASN B N 1
ATOM 6342 C CA . ASN B 1 319 ? 17.734 1.021 11.609 1 97.25 319 ASN B CA 1
ATOM 6343 C C . ASN B 1 319 ? 17.422 0.741 10.141 1 97.25 319 ASN B C 1
ATOM 6345 O O . ASN B 1 319 ? 18.219 0.099 9.445 1 97.25 319 ASN B O 1
ATOM 6349 N N . GLU B 1 320 ? 16.266 1.19 9.625 1 98.44 320 GLU B N 1
ATOM 6350 C CA . GLU B 1 320 ? 15.945 1.108 8.203 1 98.44 320 GLU B CA 1
ATOM 6351 C C . GLU B 1 320 ? 16.422 2.346 7.453 1 98.44 320 GLU B C 1
ATOM 6353 O O . GLU B 1 320 ? 16.781 3.35 8.07 1 98.44 320 GLU B O 1
ATOM 6358 N N . ASN B 1 321 ? 16.562 2.193 6.133 1 98.81 321 ASN B N 1
ATOM 6359 C CA . ASN B 1 321 ? 16.906 3.311 5.258 1 98.81 321 ASN B CA 1
ATOM 6360 C C . ASN B 1 321 ? 15.656 4.043 4.766 1 98.81 321 ASN B C 1
ATOM 6362 O O . ASN B 1 321 ? 14.734 3.42 4.246 1 98.81 321 ASN B O 1
ATOM 6366 N N . ILE B 1 322 ? 15.648 5.344 4.969 1 98.94 322 ILE B N 1
ATOM 6367 C CA . ILE B 1 322 ? 14.508 6.148 4.531 1 98.94 322 ILE B CA 1
ATOM 6368 C C . ILE B 1 322 ? 14.992 7.25 3.592 1 98.94 322 ILE B C 1
ATOM 6370 O O . ILE B 1 322 ? 16.062 7.832 3.799 1 98.94 322 ILE B O 1
ATOM 6374 N N . ALA B 1 323 ? 14.25 7.477 2.504 1 98.94 323 ALA B N 1
ATOM 6375 C CA . ALA B 1 323 ? 14.422 8.648 1.646 1 98.94 323 ALA B CA 1
ATOM 6376 C C . ALA B 1 323 ? 13.18 9.539 1.683 1 98.94 323 ALA B C 1
ATOM 6378 O O . ALA B 1 323 ? 12.055 9.047 1.589 1 98.94 323 ALA B O 1
ATOM 6379 N N . ILE B 1 324 ? 13.383 10.766 1.877 1 98.94 324 ILE B N 1
ATOM 6380 C CA . ILE B 1 324 ? 12.328 11.773 1.853 1 98.94 324 ILE B CA 1
ATOM 6381 C C . ILE B 1 324 ? 12.5 12.672 0.627 1 98.94 324 ILE B C 1
ATOM 6383 O O . ILE B 1 324 ? 13.484 13.406 0.519 1 98.94 324 ILE B O 1
ATOM 6387 N N . ILE B 1 325 ? 11.531 12.57 -0.283 1 98.88 325 ILE B N 1
ATOM 6388 C CA . ILE B 1 325 ? 11.539 13.352 -1.519 1 98.88 325 ILE B CA 1
ATOM 6389 C C . ILE B 1 325 ? 10.758 14.641 -1.319 1 98.88 325 ILE B C 1
ATOM 6391 O O . ILE B 1 325 ? 9.531 14.656 -1.431 1 98.88 325 ILE B O 1
ATOM 6395 N N . GLY B 1 326 ? 11.492 15.742 -1.147 1 98.31 326 GLY B N 1
ATOM 6396 C CA . GLY B 1 326 ? 10.906 17.031 -0.8 1 98.31 326 GLY B CA 1
ATOM 6397 C C . GLY B 1 326 ? 11.227 17.469 0.617 1 98.31 326 GLY B C 1
ATOM 6398 O O . GLY B 1 326 ? 10.867 16.781 1.578 1 98.31 326 GLY B O 1
ATOM 6399 N N . ALA B 1 327 ? 11.883 18.609 0.691 1 98.12 327 ALA B N 1
ATOM 6400 C CA . ALA B 1 327 ? 12.297 19.141 1.987 1 98.12 327 ALA B CA 1
ATOM 6401 C C . ALA B 1 327 ? 11.477 20.359 2.371 1 98.12 327 ALA B C 1
ATOM 6403 O O . ALA B 1 327 ? 12.008 21.328 2.926 1 98.12 327 ALA B O 1
ATOM 6404 N N . GLY B 1 328 ? 10.227 20.359 1.956 1 96.44 328 GLY B N 1
ATOM 6405 C CA . GLY B 1 328 ? 9.297 21.328 2.504 1 96.44 328 GLY B CA 1
ATOM 6406 C C . GLY B 1 328 ? 8.922 21.047 3.947 1 96.44 328 GLY B C 1
ATOM 6407 O O . GLY B 1 328 ? 9.469 20.141 4.57 1 96.44 328 GLY B O 1
ATOM 6408 N N . PRO B 1 329 ? 7.965 21.812 4.457 1 96.12 329 PRO B N 1
ATOM 6409 C CA . PRO B 1 329 ? 7.613 21.672 5.871 1 96.12 329 PRO B CA 1
ATOM 6410 C C . PRO B 1 329 ? 7.184 20.266 6.246 1 96.12 329 PRO B C 1
ATOM 6412 O O . PRO B 1 329 ? 7.648 19.719 7.25 1 96.12 329 PRO B O 1
ATOM 6415 N N . VAL B 1 330 ? 6.328 19.609 5.488 1 96.69 330 VAL B N 1
ATOM 6416 C CA . VAL B 1 330 ? 5.836 18.297 5.863 1 96.69 330 VAL B CA 1
ATOM 6417 C C . VAL B 1 330 ? 6.938 17.25 5.676 1 96.69 330 VAL B C 1
ATOM 6419 O O . VAL B 1 330 ? 7.031 16.281 6.441 1 96.69 330 VAL B O 1
ATOM 6422 N N . GLY B 1 331 ? 7.754 17.391 4.637 1 98.5 331 GLY B N 1
ATOM 6423 C CA . GLY B 1 331 ? 8.898 16.5 4.484 1 98.5 331 GLY B CA 1
ATOM 6424 C C . GLY B 1 331 ? 9.867 16.578 5.648 1 98.5 331 GLY B C 1
ATOM 6425 O O . GLY B 1 331 ? 10.305 15.547 6.168 1 98.5 331 GLY B O 1
ATOM 6426 N N . LEU B 1 332 ? 10.188 17.781 6.051 1 98.69 332 LEU B N 1
ATOM 6427 C CA . LEU B 1 332 ? 11.125 17.969 7.152 1 98.69 332 LEU B CA 1
ATOM 6428 C C . LEU B 1 332 ? 10.484 17.594 8.484 1 98.69 332 LEU B C 1
ATOM 6430 O O . LEU B 1 332 ? 11.18 17.188 9.414 1 98.69 332 LEU B O 1
ATOM 6434 N N . ALA B 1 333 ? 9.156 17.734 8.547 1 98.75 333 ALA B N 1
ATOM 6435 C CA . ALA B 1 333 ? 8.469 17.188 9.719 1 98.75 333 ALA B CA 1
ATOM 6436 C C . ALA B 1 333 ? 8.625 15.672 9.797 1 98.75 333 ALA B C 1
ATOM 6438 O O . ALA B 1 333 ? 8.867 15.117 10.867 1 98.75 333 ALA B O 1
ATOM 6439 N N . ALA B 1 334 ? 8.5 14.984 8.672 1 98.88 334 ALA B N 1
ATOM 6440 C CA . ALA B 1 334 ? 8.75 13.547 8.625 1 98.88 334 ALA B CA 1
ATOM 6441 C C . ALA B 1 334 ? 10.18 13.219 9.047 1 98.88 334 ALA B C 1
ATOM 6443 O O . ALA B 1 334 ? 10.406 12.281 9.812 1 98.88 334 ALA B O 1
ATOM 6444 N N . LEU B 1 335 ? 11.133 14.016 8.594 1 98.88 335 LEU B N 1
ATOM 6445 C CA . LEU B 1 335 ? 12.523 13.82 8.977 1 98.88 335 LEU B CA 1
ATOM 6446 C C . LEU B 1 335 ? 12.695 13.977 10.484 1 98.88 335 LEU B C 1
ATOM 6448 O O . LEU B 1 335 ? 13.359 13.164 11.125 1 98.88 335 LEU B O 1
ATOM 6452 N N . THR B 1 336 ? 12.109 15.047 11.016 1 98.75 336 THR B N 1
ATOM 6453 C CA . THR B 1 336 ? 12.203 15.32 12.445 1 98.75 336 THR B CA 1
ATOM 6454 C C . THR B 1 336 ? 11.727 14.125 13.258 1 98.75 336 THR B C 1
ATOM 6456 O O . THR B 1 336 ? 12.414 13.688 14.188 1 98.75 336 THR B O 1
ATOM 6459 N N . CYS B 1 337 ? 10.617 13.57 12.859 1 98.75 337 CYS B N 1
ATOM 6460 C CA . CYS B 1 337 ? 10.078 12.414 13.562 1 98.75 337 CYS B CA 1
ATOM 6461 C C . CYS B 1 337 ? 10.93 11.18 13.312 1 98.75 337 CYS B C 1
ATOM 6463 O O . CYS B 1 337 ? 11.148 10.375 14.219 1 98.75 337 CYS B O 1
ATOM 6465 N N . ALA B 1 338 ? 11.398 10.969 12.062 1 98.81 338 ALA B N 1
ATOM 6466 C CA . ALA B 1 338 ? 12.211 9.797 11.727 1 98.81 338 ALA B CA 1
ATOM 6467 C C . ALA B 1 338 ? 13.477 9.75 12.57 1 98.81 338 ALA B C 1
ATOM 6469 O O . ALA B 1 338 ? 13.781 8.719 13.18 1 98.81 338 ALA B O 1
ATOM 6470 N N . VAL B 1 339 ? 14.188 10.867 12.664 1 98.12 339 VAL B N 1
ATOM 6471 C CA . VAL B 1 339 ? 15.445 10.953 13.398 1 98.12 339 VAL B CA 1
ATOM 6472 C C . VAL B 1 339 ? 15.18 10.898 14.898 1 98.12 339 VAL B C 1
ATOM 6474 O O . VAL B 1 339 ? 15.883 10.195 15.633 1 98.12 339 VAL B O 1
ATOM 6477 N N . GLY B 1 340 ? 14.156 11.531 15.289 1 97.12 340 GLY B N 1
ATOM 6478 C CA . GLY B 1 340 ? 13.906 11.672 16.719 1 97.12 340 GLY B CA 1
ATOM 6479 C C . GLY B 1 340 ? 13.273 10.438 17.328 1 97.12 340 GLY B C 1
ATOM 6480 O O . GLY B 1 340 ? 13.398 10.203 18.531 1 97.12 340 GLY B O 1
ATOM 6481 N N . MET B 1 341 ? 12.594 9.609 16.516 1 97.25 341 MET B N 1
ATOM 6482 C CA . MET B 1 341 ? 11.766 8.57 17.125 1 97.25 341 MET B CA 1
ATOM 6483 C C . MET B 1 341 ? 12.148 7.191 16.594 1 97.25 341 MET B C 1
ATOM 6485 O O . MET B 1 341 ? 11.867 6.18 17.25 1 97.25 341 MET B O 1
ATOM 6489 N N . PHE B 1 342 ? 12.805 7.094 15.453 1 97.75 342 PHE B N 1
ATOM 6490 C CA . PHE B 1 342 ? 13 5.785 14.836 1 97.75 342 PHE B CA 1
ATOM 6491 C C . PHE B 1 342 ? 14.477 5.492 14.633 1 97.75 342 PHE B C 1
ATOM 6493 O O . PHE B 1 342 ? 14.867 4.34 14.422 1 97.75 342 PHE B O 1
ATOM 6500 N N . ASN B 1 343 ? 15.312 6.5 14.672 1 97 343 ASN B N 1
ATOM 6501 C CA . ASN B 1 343 ? 16.75 6.332 14.516 1 97 343 ASN B CA 1
ATOM 6502 C C . ASN B 1 343 ? 17.094 5.496 13.281 1 97 343 ASN B C 1
ATOM 6504 O O . ASN B 1 343 ? 17.688 4.422 13.391 1 97 343 ASN B O 1
ATOM 6508 N N . PRO B 1 344 ? 16.797 5.957 12.07 1 98.44 344 PRO B N 1
ATOM 6509 C CA . PRO B 1 344 ? 17.078 5.211 10.844 1 98.44 344 PRO B CA 1
ATOM 6510 C C . PRO B 1 344 ? 18.578 5.016 10.602 1 98.44 344 PRO B C 1
ATOM 6512 O O . PRO B 1 344 ? 19.391 5.781 11.125 1 98.44 344 PRO B O 1
ATOM 6515 N N . GLN B 1 345 ? 18.953 3.961 9.844 1 98.31 345 GLN B N 1
ATOM 6516 C CA . GLN B 1 345 ? 20.344 3.77 9.422 1 98.31 345 GLN B CA 1
ATOM 6517 C C . GLN B 1 345 ? 20.797 4.906 8.516 1 98.31 345 GLN B C 1
ATOM 6519 O O . GLN B 1 345 ? 21.859 5.496 8.734 1 98.31 345 GLN B O 1
ATOM 6524 N N . ASN B 1 346 ? 20.031 5.152 7.488 1 98.62 346 ASN B N 1
ATOM 6525 C CA . ASN B 1 346 ? 20.188 6.316 6.629 1 98.62 346 ASN B CA 1
ATOM 6526 C C . ASN B 1 346 ? 18.906 7.121 6.508 1 98.62 346 ASN B C 1
ATOM 6528 O O . ASN B 1 346 ? 17.812 6.543 6.395 1 98.62 346 ASN B O 1
ATOM 6532 N N . SER B 1 347 ? 19.031 8.391 6.664 1 98.88 347 SER B N 1
ATOM 6533 C CA . SER B 1 347 ? 17.969 9.344 6.363 1 98.88 347 SER B CA 1
ATOM 6534 C C . SER B 1 347 ? 18.375 10.297 5.25 1 98.88 347 SER B C 1
ATOM 6536 O O . SER B 1 347 ? 19.078 11.273 5.5 1 98.88 347 SER B O 1
ATOM 6538 N N . ILE B 1 348 ? 17.891 10.016 4.051 1 98.94 348 ILE B N 1
ATOM 6539 C CA . ILE B 1 348 ? 18.281 10.734 2.846 1 98.94 348 ILE B CA 1
ATOM 6540 C C . ILE B 1 348 ? 17.203 11.75 2.477 1 98.94 348 ILE B C 1
ATOM 6542 O O . ILE B 1 348 ? 16.031 11.391 2.336 1 98.94 348 ILE B O 1
ATOM 6546 N N . VAL B 1 349 ? 17.578 13.008 2.355 1 98.94 349 VAL B N 1
ATOM 6547 C CA . VAL B 1 349 ? 16.625 14.039 1.986 1 98.94 349 VAL B CA 1
ATOM 6548 C C . VAL B 1 349 ? 16.969 14.617 0.621 1 98.94 349 VAL B C 1
ATOM 6550 O O . VAL B 1 349 ? 18.125 14.984 0.378 1 98.94 349 VAL B O 1
ATOM 6553 N N . VAL B 1 350 ? 15.969 14.672 -0.248 1 98.88 350 VAL B N 1
ATOM 6554 C CA . VAL B 1 350 ? 16.156 15.156 -1.611 1 98.88 350 VAL B CA 1
ATOM 6555 C C . VAL B 1 350 ? 15.344 16.438 -1.817 1 98.88 350 VAL B C 1
ATOM 6557 O O . VAL B 1 350 ? 14.164 16.5 -1.459 1 98.88 350 VAL B O 1
ATOM 6560 N N . ASP B 1 351 ? 15.93 17.438 -2.33 1 98.5 351 ASP B N 1
ATOM 6561 C CA . ASP B 1 351 ? 15.281 18.688 -2.744 1 98.5 351 ASP B CA 1
ATOM 6562 C C . ASP B 1 351 ? 16.141 19.438 -3.756 1 98.5 351 ASP B C 1
ATOM 6564 O O . ASP B 1 351 ? 17.281 19.031 -4.035 1 98.5 351 ASP B O 1
ATOM 6568 N N . VAL B 1 352 ? 15.578 20.453 -4.375 1 97.25 352 VAL B N 1
ATOM 6569 C CA . VAL B 1 352 ? 16.359 21.25 -5.316 1 97.25 352 VAL B CA 1
ATOM 6570 C C . VAL B 1 352 ? 16.828 22.531 -4.629 1 97.25 352 VAL B C 1
ATOM 6572 O O . VAL B 1 352 ? 17.656 23.266 -5.176 1 97.25 352 VAL B O 1
ATOM 6575 N N . ASN B 1 353 ? 16.281 22.859 -3.41 1 96.88 353 ASN B N 1
ATOM 6576 C CA . ASN B 1 353 ? 16.578 24.094 -2.676 1 96.88 353 ASN B CA 1
ATOM 6577 C C . ASN B 1 353 ? 17.672 23.875 -1.631 1 96.88 353 ASN B C 1
ATOM 6579 O O . ASN B 1 353 ? 17.484 23.125 -0.671 1 96.88 353 ASN B O 1
ATOM 6583 N N . ASP B 1 354 ? 18.766 24.641 -1.75 1 96.81 354 ASP B N 1
ATOM 6584 C CA . ASP B 1 354 ? 19.906 24.453 -0.874 1 96.81 354 ASP B CA 1
ATOM 6585 C C . ASP B 1 354 ? 19.578 24.828 0.565 1 96.81 354 ASP B C 1
ATOM 6587 O O . ASP B 1 354 ? 20.047 24.203 1.51 1 96.81 354 ASP B O 1
ATOM 6591 N N . PHE B 1 355 ? 18.844 25.828 0.712 1 96.94 355 PHE B N 1
ATOM 6592 C CA . PHE B 1 355 ? 18.469 26.25 2.061 1 96.94 355 PHE B CA 1
ATOM 6593 C C . PHE B 1 355 ? 17.719 25.156 2.785 1 96.94 355 PHE B C 1
ATOM 6595 O O . PHE B 1 355 ? 18.031 24.828 3.936 1 96.94 355 PHE B O 1
ATOM 6602 N N . ARG B 1 356 ? 16.719 24.609 2.152 1 97.62 356 ARG B N 1
ATOM 6603 C CA . ARG B 1 356 ? 15.914 23.547 2.746 1 97.62 356 ARG B CA 1
ATOM 6604 C C . ARG B 1 356 ? 16.781 22.328 3.068 1 97.62 356 ARG B C 1
ATOM 6606 O O . ARG B 1 356 ? 16.578 21.672 4.098 1 97.62 356 ARG B O 1
ATOM 6613 N N . LEU B 1 357 ? 17.719 22.016 2.201 1 98.5 357 LEU B N 1
ATOM 6614 C CA . LEU B 1 357 ? 18.609 20.906 2.436 1 98.5 357 LEU B CA 1
ATOM 6615 C C . LEU B 1 357 ? 19.516 21.172 3.633 1 98.5 357 LEU B C 1
ATOM 6617 O O . LEU B 1 357 ? 19.844 20.25 4.391 1 98.5 357 LEU B O 1
ATOM 6621 N N . ASP B 1 358 ? 19.9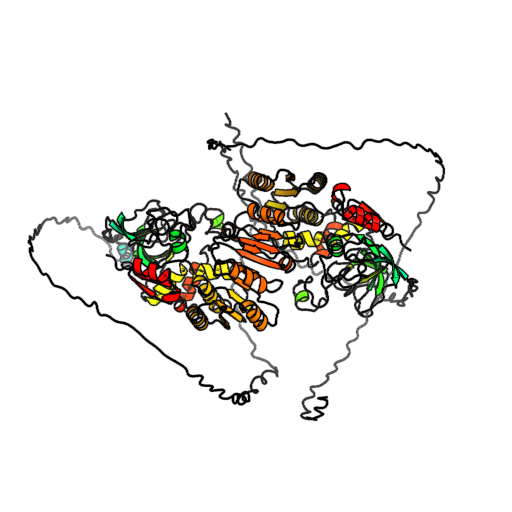38 22.438 3.797 1 97.81 358 ASP B N 1
ATOM 6622 C CA . ASP B 1 358 ? 20.719 22.812 4.969 1 97.81 358 ASP B CA 1
ATOM 6623 C C . ASP B 1 358 ? 19.906 22.625 6.254 1 97.81 358 ASP B C 1
ATOM 6625 O O . ASP B 1 358 ? 20.438 22.141 7.258 1 97.81 358 ASP B O 1
ATOM 6629 N N . VAL B 1 359 ? 18.656 23.016 6.191 1 97.69 359 VAL B N 1
ATOM 6630 C CA . VAL B 1 359 ? 17.797 22.797 7.348 1 97.69 359 VAL B CA 1
ATOM 6631 C C . VAL B 1 359 ? 17.672 21.312 7.637 1 97.69 359 VAL B C 1
ATOM 6633 O O . VAL B 1 359 ? 17.703 20.891 8.797 1 97.69 359 VAL B O 1
ATOM 6636 N N . ALA B 1 360 ? 17.578 20.5 6.59 1 98.69 360 ALA B N 1
ATOM 6637 C CA . ALA B 1 360 ? 17.5 19.047 6.754 1 98.69 360 ALA B CA 1
ATOM 6638 C C . ALA B 1 360 ? 18.734 18.516 7.477 1 98.69 360 ALA B C 1
ATOM 6640 O O . ALA B 1 360 ? 18.625 17.656 8.367 1 98.69 360 ALA B O 1
ATOM 6641 N N . LYS B 1 361 ? 19.859 18.984 7.094 1 98.06 361 LYS B N 1
ATOM 6642 C CA . LYS B 1 361 ? 21.094 18.594 7.75 1 98.06 361 LYS B CA 1
ATOM 6643 C C . LYS B 1 361 ? 21.078 18.953 9.227 1 98.06 361 LYS B C 1
ATOM 6645 O O . LYS B 1 361 ? 21.5 18.156 10.078 1 98.06 361 LYS B O 1
ATOM 6650 N N . ASP B 1 362 ? 20.594 20.094 9.516 1 96.94 362 ASP B N 1
ATOM 6651 C CA . ASP B 1 362 ? 20.516 20.562 10.891 1 96.94 362 ASP B CA 1
ATOM 6652 C C . ASP B 1 362 ? 19.594 19.672 11.727 1 96.94 362 ASP B C 1
ATOM 6654 O O . ASP B 1 362 ? 19.844 19.469 12.914 1 96.94 362 ASP B O 1
ATOM 6658 N N . ILE B 1 363 ? 18.594 19.219 11.086 1 97.75 363 ILE B N 1
ATOM 6659 C CA . ILE B 1 363 ? 17.641 18.375 11.781 1 97.75 363 ILE B CA 1
ATOM 6660 C C . ILE B 1 363 ? 18.266 17 12.039 1 97.75 363 ILE B C 1
ATOM 6662 O O . ILE B 1 363 ? 17.938 16.359 13.039 1 97.75 363 ILE B O 1
ATOM 6666 N N . GLY B 1 364 ? 19.109 16.547 11.117 1 98.12 364 GLY B N 1
ATOM 6667 C CA . GLY B 1 364 ? 19.781 15.281 11.391 1 98.12 364 GLY B CA 1
ATOM 6668 C C . GLY B 1 364 ? 19.812 14.352 10.188 1 98.12 364 GLY B C 1
ATOM 6669 O O . GLY B 1 364 ? 20.125 13.172 10.32 1 98.12 364 GLY B O 1
ATOM 6670 N N . ALA B 1 365 ? 19.516 14.828 9.047 1 98.81 365 ALA B N 1
ATOM 6671 C CA . ALA B 1 365 ? 19.641 14 7.848 1 98.81 365 ALA B CA 1
ATOM 6672 C C . ALA B 1 365 ? 21.062 13.43 7.727 1 98.81 365 ALA B C 1
ATOM 6674 O O . ALA B 1 365 ? 22.047 14.148 7.887 1 98.81 365 ALA B O 1
ATOM 6675 N N . SER B 1 366 ? 21.141 12.164 7.445 1 98.75 366 SER B N 1
ATOM 6676 C CA . SER B 1 366 ? 22.453 11.555 7.238 1 98.75 366 SER B CA 1
ATOM 6677 C C . SER B 1 366 ? 23.031 11.945 5.887 1 98.75 366 SER B C 1
ATOM 6679 O O . SER B 1 366 ? 24.266 12.016 5.727 1 98.75 366 SER B O 1
ATOM 6681 N N . HIS B 1 367 ? 22.141 12.102 4.887 1 98.81 367 HIS B N 1
ATOM 6682 C CA . HIS B 1 367 ? 22.516 12.508 3.539 1 98.81 367 HIS B CA 1
ATOM 6683 C C . HIS B 1 367 ? 21.531 13.531 2.98 1 98.81 367 HIS B C 1
ATOM 6685 O O . HIS B 1 367 ? 20.328 13.438 3.227 1 98.81 367 HIS B O 1
ATOM 6691 N N . ILE B 1 368 ? 22.062 14.484 2.289 1 98.81 368 ILE B N 1
ATOM 6692 C CA . ILE B 1 368 ? 21.25 15.414 1.52 1 98.81 368 ILE B CA 1
ATOM 6693 C C . ILE B 1 368 ? 21.641 15.344 0.045 1 98.81 368 ILE B C 1
ATOM 6695 O O . ILE B 1 368 ? 22.812 15.18 -0.284 1 98.81 368 ILE B O 1
ATOM 6699 N N . ILE B 1 369 ? 20.656 15.414 -0.823 1 98.81 369 ILE B N 1
ATOM 6700 C CA . ILE B 1 369 ? 20.891 15.359 -2.262 1 98.81 369 ILE B CA 1
ATOM 6701 C C . ILE B 1 369 ? 20.203 16.531 -2.941 1 98.81 369 ILE B C 1
ATOM 6703 O O . ILE B 1 369 ? 18.984 16.672 -2.873 1 98.81 369 ILE B O 1
ATOM 6707 N N . ASN B 1 370 ? 20.953 17.438 -3.555 1 98.62 370 ASN B N 1
ATOM 6708 C CA . ASN B 1 370 ? 20.391 18.453 -4.441 1 98.62 370 ASN B CA 1
ATOM 6709 C C . ASN B 1 370 ? 20.078 17.875 -5.82 1 98.62 370 ASN B C 1
ATOM 6711 O O . ASN B 1 370 ? 20.984 17.469 -6.551 1 98.62 370 ASN B O 1
ATOM 6715 N N . ASN B 1 371 ? 18.797 17.828 -6.219 1 98.06 371 ASN B N 1
ATOM 6716 C CA . ASN B 1 371 ? 18.359 17.141 -7.422 1 98.06 371 ASN B CA 1
ATOM 6717 C C . ASN B 1 371 ? 18.266 18.078 -8.617 1 98.06 371 ASN B C 1
ATOM 6719 O O . ASN B 1 371 ? 17.547 17.797 -9.578 1 98.06 371 ASN B O 1
ATOM 6723 N N . LYS B 1 372 ? 18.922 19.203 -8.641 1 96.44 372 LYS B N 1
ATOM 6724 C CA . LYS B 1 372 ? 18.906 20.156 -9.75 1 96.44 372 LYS B CA 1
ATOM 6725 C C . LYS B 1 372 ? 19.375 19.484 -11.047 1 96.44 372 LYS B C 1
ATOM 6727 O O . LYS B 1 372 ? 18.891 19.828 -12.125 1 96.44 372 LYS B O 1
ATOM 6732 N N . ASN B 1 373 ? 20.188 18.516 -10.961 1 95.56 373 ASN B N 1
ATOM 6733 C CA . ASN B 1 373 ? 20.719 17.812 -12.133 1 95.56 373 ASN B CA 1
ATOM 6734 C C . ASN B 1 373 ? 19.891 16.578 -12.461 1 95.56 373 ASN B C 1
ATOM 6736 O O . ASN B 1 373 ? 20.203 15.852 -13.406 1 95.56 373 ASN B O 1
ATOM 6740 N N . GLY B 1 374 ? 18.953 16.203 -11.711 1 96.5 374 GLY B N 1
ATOM 6741 C CA . GLY B 1 374 ? 18.031 15.109 -11.977 1 96.5 374 GLY B CA 1
ATOM 6742 C C . GLY B 1 374 ? 18.656 13.742 -11.719 1 96.5 374 GLY B C 1
ATOM 6743 O O . GLY B 1 374 ? 18.297 12.758 -12.367 1 96.5 374 GLY B O 1
ATOM 6744 N N . ASP B 1 375 ? 19.609 13.609 -10.82 1 97.12 375 ASP B N 1
ATOM 6745 C CA . ASP B 1 375 ? 20.312 12.352 -10.609 1 97.12 375 ASP B CA 1
ATOM 6746 C C . ASP B 1 375 ? 20.094 11.82 -9.195 1 97.12 375 ASP B C 1
ATOM 6748 O O . ASP B 1 375 ? 20.875 11.016 -8.695 1 97.12 375 ASP B O 1
ATOM 6752 N N . ALA B 1 376 ? 19.062 12.289 -8.516 1 98.31 376 ALA B N 1
ATOM 6753 C CA . ALA B 1 376 ? 18.797 11.93 -7.125 1 98.31 376 ALA B CA 1
ATOM 6754 C C . ALA B 1 376 ? 18.609 10.422 -6.977 1 98.31 376 ALA B C 1
ATOM 6756 O O . ALA B 1 376 ? 19.125 9.812 -6.039 1 98.31 376 ALA B O 1
ATOM 6757 N N . THR B 1 377 ? 17.844 9.828 -7.852 1 98.38 377 THR B N 1
ATOM 6758 C CA . THR B 1 377 ? 17.578 8.398 -7.773 1 98.38 377 THR B CA 1
ATOM 6759 C C . THR B 1 377 ? 18.875 7.602 -7.816 1 98.38 377 THR B C 1
ATOM 6761 O O . THR B 1 377 ? 19.078 6.684 -7.02 1 98.38 377 THR B O 1
ATOM 6764 N N . GLU B 1 378 ? 19.781 7.91 -8.742 1 98.19 378 GLU B N 1
ATOM 6765 C CA . GLU B 1 378 ? 21.062 7.242 -8.852 1 98.19 378 GLU B CA 1
ATOM 6766 C C . GLU B 1 378 ? 21.875 7.379 -7.559 1 98.19 378 GLU B C 1
ATOM 6768 O O . GLU B 1 378 ? 22.484 6.414 -7.102 1 98.19 378 GLU B O 1
ATOM 6773 N N . LYS B 1 379 ? 21.891 8.547 -7.012 1 98.62 379 LYS B N 1
ATOM 6774 C CA . LYS B 1 379 ? 22.625 8.805 -5.781 1 98.62 379 LYS B CA 1
ATOM 6775 C C . LYS B 1 379 ? 22.047 8.016 -4.613 1 98.62 379 LYS B C 1
ATOM 6777 O O . LYS B 1 379 ? 22.781 7.484 -3.779 1 98.62 379 LYS B O 1
ATOM 6782 N N . ILE B 1 380 ? 20.703 7.988 -4.5 1 98.75 380 ILE B N 1
ATOM 6783 C CA . ILE B 1 380 ? 20.062 7.176 -3.471 1 98.75 380 ILE B CA 1
ATOM 6784 C C . ILE B 1 380 ? 20.5 5.723 -3.611 1 98.75 380 ILE B C 1
ATOM 6786 O O . ILE B 1 380 ? 20.844 5.074 -2.623 1 98.75 380 ILE B O 1
ATOM 6790 N N . LEU B 1 381 ? 20.484 5.172 -4.832 1 98.44 381 LEU B N 1
ATOM 6791 C CA . LEU B 1 381 ? 20.859 3.785 -5.082 1 98.44 381 LEU B CA 1
ATOM 6792 C C . LEU B 1 381 ? 22.328 3.555 -4.727 1 98.44 381 LEU B C 1
ATOM 6794 O O . LEU B 1 381 ? 22.688 2.498 -4.199 1 98.44 381 LEU B O 1
ATOM 6798 N N . GLU B 1 382 ? 23.203 4.539 -5.02 1 98.38 382 GLU B N 1
ATOM 6799 C CA . GLU B 1 382 ? 24.609 4.434 -4.648 1 98.38 382 GLU B CA 1
ATOM 6800 C C . GLU B 1 382 ? 24.766 4.324 -3.133 1 98.38 382 GLU B C 1
ATOM 6802 O O . GLU B 1 382 ? 25.5 3.467 -2.643 1 98.38 382 GLU B O 1
ATOM 6807 N N . ILE B 1 383 ? 24.047 5.117 -2.406 1 98.38 383 ILE B N 1
ATOM 6808 C CA . ILE B 1 383 ? 24.125 5.148 -0.95 1 98.38 383 ILE B CA 1
ATOM 6809 C C . ILE B 1 383 ? 23.656 3.814 -0.378 1 98.38 383 ILE B C 1
ATOM 6811 O O . ILE B 1 383 ? 24.156 3.363 0.655 1 98.38 383 ILE B O 1
ATOM 6815 N N . THR B 1 384 ? 22.734 3.184 -1.046 1 97.88 384 THR B N 1
ATOM 6816 C CA . THR B 1 384 ? 22.125 1.957 -0.539 1 97.88 384 THR B CA 1
ATOM 6817 C C . THR B 1 384 ? 22.656 0.74 -1.286 1 97.88 384 THR B C 1
ATOM 6819 O O . THR B 1 384 ? 22.016 -0.307 -1.326 1 97.88 384 THR B O 1
ATOM 6822 N N . GLU B 1 385 ? 23.781 0.903 -1.988 1 96.19 385 GLU B N 1
ATOM 6823 C CA . GLU B 1 385 ? 24.484 -0.168 -2.676 1 96.19 385 GLU B CA 1
ATOM 6824 C C . GLU B 1 385 ? 23.609 -0.841 -3.721 1 96.19 385 GLU B C 1
ATOM 6826 O O . GLU B 1 385 ? 23.594 -2.068 -3.834 1 96.19 385 GLU B O 1
ATOM 6831 N N . GLY B 1 386 ? 22.766 -0.09 -4.293 1 96.44 386 GLY B N 1
ATOM 6832 C CA . GLY B 1 386 ? 21.969 -0.544 -5.422 1 96.44 386 GLY B CA 1
ATOM 6833 C C . GLY B 1 386 ? 20.641 -1.149 -5.012 1 96.44 386 GLY B C 1
ATOM 6834 O O . GLY B 1 386 ? 19.812 -1.477 -5.863 1 96.44 386 GLY B O 1
ATOM 6835 N N . LYS B 1 387 ? 20.281 -1.255 -3.775 1 94.88 387 LYS B N 1
ATOM 6836 C CA . LYS B 1 387 ? 19.109 -1.982 -3.301 1 94.88 387 LYS B CA 1
ATOM 6837 C C . LYS B 1 387 ? 17.875 -1.074 -3.246 1 94.88 387 LYS B C 1
ATOM 6839 O O . LYS B 1 387 ? 16.75 -1.543 -3.369 1 94.88 387 LYS B O 1
ATOM 6844 N N . GLY B 1 388 ? 18.078 0.259 -3.01 1 98.06 388 GLY B N 1
ATOM 6845 C CA . GLY B 1 388 ? 17 1.177 -2.693 1 98.06 388 GLY B CA 1
ATOM 6846 C C . GLY B 1 388 ? 16.719 1.286 -1.204 1 98.06 388 GLY B C 1
ATOM 6847 O O . GLY B 1 388 ? 17.391 0.637 -0.396 1 98.06 388 GLY B O 1
ATOM 6848 N N . VAL B 1 389 ? 15.82 2.066 -0.865 1 98.81 389 VAL B N 1
ATOM 6849 C CA . VAL B 1 389 ? 15.539 2.314 0.544 1 98.81 389 VAL B CA 1
ATOM 6850 C C . VAL B 1 389 ? 14.344 1.476 0.984 1 98.81 389 VAL B C 1
ATOM 6852 O O . VAL B 1 389 ? 13.547 1.032 0.152 1 98.81 389 VAL B O 1
ATOM 6855 N N . ASP B 1 390 ? 14.227 1.279 2.322 1 98.69 390 ASP B N 1
ATOM 6856 C CA . ASP B 1 390 ? 13.102 0.553 2.91 1 98.69 390 ASP B CA 1
ATOM 6857 C C . ASP B 1 390 ? 11.805 1.351 2.791 1 98.69 390 ASP B C 1
ATOM 6859 O O . ASP B 1 390 ? 10.75 0.784 2.523 1 98.69 390 ASP B O 1
ATOM 6863 N N . LEU B 1 391 ? 11.891 2.631 2.992 1 98.94 391 LEU B N 1
ATOM 6864 C CA . LEU B 1 391 ? 10.75 3.535 2.922 1 98.94 391 LEU B CA 1
ATOM 6865 C C . LEU B 1 391 ? 11.102 4.805 2.152 1 98.94 391 LEU B C 1
ATOM 6867 O O . LEU B 1 391 ? 12.141 5.422 2.416 1 98.94 391 LEU B O 1
ATOM 6871 N N . VAL B 1 392 ? 10.305 5.121 1.187 1 98.94 392 VAL B N 1
ATOM 6872 C CA . VAL B 1 392 ? 10.398 6.426 0.536 1 98.94 392 VAL B CA 1
ATOM 6873 C C . VAL B 1 392 ? 9.148 7.246 0.849 1 98.94 392 VAL B C 1
ATOM 6875 O O . VAL B 1 392 ? 8.023 6.75 0.732 1 98.94 392 VAL B O 1
ATOM 6878 N N . VAL B 1 393 ? 9.328 8.477 1.263 1 98.88 393 VAL B N 1
ATOM 6879 C CA . VAL B 1 393 ? 8.25 9.414 1.547 1 98.88 393 VAL B CA 1
ATOM 6880 C C . VAL B 1 393 ? 8.188 10.477 0.45 1 98.88 393 VAL B C 1
ATOM 6882 O O . VAL B 1 393 ? 9.164 11.188 0.21 1 98.88 393 VAL B O 1
ATOM 6885 N N . GLU B 1 394 ? 7.125 10.531 -0.26 1 98.56 394 GLU B N 1
ATOM 6886 C CA . GLU B 1 394 ? 6.879 11.57 -1.254 1 98.56 394 GLU B CA 1
ATOM 6887 C C . GLU B 1 394 ? 6.246 12.805 -0.617 1 98.56 394 GLU B C 1
ATOM 6889 O O . GLU B 1 394 ? 5.109 12.75 -0.146 1 98.56 394 GLU B O 1
ATOM 6894 N N . ALA B 1 395 ? 6.91 13.906 -0.594 1 97.5 395 ALA B N 1
ATOM 6895 C CA . ALA B 1 395 ? 6.441 15.055 0.176 1 97.5 395 ALA B CA 1
ATOM 6896 C C . ALA B 1 395 ? 6.387 16.312 -0.689 1 97.5 395 ALA B C 1
ATOM 6898 O O . ALA B 1 395 ? 6.445 17.438 -0.175 1 97.5 395 ALA B O 1
ATOM 6899 N N . ILE B 1 396 ? 6.328 16.172 -1.983 1 94.38 396 ILE B N 1
ATOM 6900 C CA . ILE B 1 396 ? 6.273 17.344 -2.857 1 94.38 396 ILE B CA 1
ATOM 6901 C C . ILE B 1 396 ? 4.855 17.5 -3.402 1 94.38 396 ILE B C 1
ATOM 6903 O O . ILE B 1 396 ? 4.328 18.609 -3.443 1 94.38 396 ILE B O 1
ATOM 6907 N N . GLY B 1 397 ? 4.273 16.391 -3.916 1 92.75 397 GLY B N 1
ATOM 6908 C CA . GLY B 1 397 ? 2.924 16.453 -4.457 1 92.75 397 GLY B CA 1
ATOM 6909 C C . GLY B 1 397 ? 2.893 16.703 -5.953 1 92.75 397 GLY B C 1
ATOM 6910 O O . GLY B 1 397 ? 1.981 17.359 -6.457 1 92.75 397 GLY B O 1
ATOM 6911 N N . ILE B 1 398 ? 3.932 16.25 -6.684 1 93.19 398 ILE B N 1
ATOM 6912 C CA . ILE B 1 398 ? 3.949 16.359 -8.133 1 93.19 398 ILE B CA 1
ATOM 6913 C C . ILE B 1 398 ? 4.387 15.039 -8.758 1 93.19 398 ILE B C 1
ATOM 6915 O O . ILE B 1 398 ? 5.055 14.234 -8.102 1 93.19 398 ILE B O 1
ATOM 6919 N N . PRO B 1 399 ? 4.059 14.773 -10 1 95.56 399 PRO B N 1
ATOM 6920 C CA . PRO B 1 399 ? 4.367 13.492 -10.641 1 95.56 399 PRO B CA 1
ATOM 6921 C C . PRO B 1 399 ? 5.855 13.164 -10.602 1 95.56 399 PRO B C 1
ATOM 6923 O O . PRO B 1 399 ? 6.227 12.008 -10.383 1 95.56 399 PRO B O 1
ATOM 6926 N N . GLU B 1 400 ? 6.742 14.156 -10.766 1 95.56 400 GLU B N 1
ATOM 6927 C CA . GLU B 1 400 ? 8.18 13.906 -10.781 1 95.56 400 GLU B CA 1
ATOM 6928 C C . GLU B 1 400 ? 8.656 13.32 -9.453 1 95.56 400 GLU B C 1
ATOM 6930 O O . GLU B 1 400 ? 9.547 12.469 -9.422 1 95.56 400 GLU B O 1
ATOM 6935 N N . GLY B 1 401 ? 8.133 13.828 -8.391 1 96.56 401 GLY B N 1
ATOM 6936 C CA . GLY B 1 401 ? 8.422 13.242 -7.09 1 96.56 401 GLY B CA 1
ATOM 6937 C C . GLY B 1 401 ? 7.984 11.797 -6.977 1 96.56 401 GLY B C 1
ATOM 6938 O O . GLY B 1 401 ? 8.727 10.953 -6.465 1 96.56 401 GLY B O 1
ATOM 6939 N N . TRP B 1 402 ? 6.797 11.531 -7.492 1 96.5 402 TRP B N 1
ATOM 6940 C CA . TRP B 1 402 ? 6.234 10.188 -7.496 1 96.5 402 TRP B CA 1
ATOM 6941 C C . TRP B 1 402 ? 7.109 9.234 -8.297 1 96.5 402 TRP B C 1
ATOM 6943 O O . TRP B 1 402 ? 7.367 8.102 -7.867 1 96.5 402 TRP B O 1
ATOM 6953 N N . TYR B 1 403 ? 7.582 9.617 -9.398 1 96.88 403 TYR B N 1
ATOM 6954 C CA . TYR B 1 403 ? 8.43 8.781 -10.242 1 96.88 403 TYR B CA 1
ATOM 6955 C C . TYR B 1 403 ? 9.719 8.406 -9.516 1 96.88 403 TYR B C 1
ATOM 6957 O O . TYR B 1 403 ? 10.148 7.254 -9.547 1 96.88 403 TYR B O 1
ATOM 6965 N N . MET B 1 404 ? 10.312 9.352 -8.812 1 97.69 404 MET B N 1
ATOM 6966 C CA . MET B 1 404 ? 11.523 9.094 -8.047 1 97.69 404 MET B CA 1
ATOM 6967 C C . MET B 1 404 ? 11.273 8.055 -6.957 1 97.69 404 MET B C 1
ATOM 6969 O O . MET B 1 404 ? 12.141 7.23 -6.668 1 97.69 404 MET B O 1
ATOM 6973 N N . CYS B 1 405 ? 10.102 8.164 -6.387 1 98.5 405 CYS B N 1
ATOM 6974 C CA . CYS B 1 405 ? 9.781 7.219 -5.324 1 98.5 405 CYS B CA 1
ATOM 6975 C C . CYS B 1 405 ? 9.758 5.789 -5.844 1 98.5 405 CYS B C 1
ATOM 6977 O O . CYS B 1 405 ? 10.336 4.891 -5.23 1 98.5 405 CYS B O 1
ATOM 6979 N N . GLN B 1 406 ? 9.141 5.574 -6.996 1 97.81 406 GLN B N 1
ATOM 6980 C CA . GLN B 1 406 ? 9.055 4.246 -7.594 1 97.81 406 GLN B CA 1
ATOM 6981 C C . GLN B 1 406 ? 10.438 3.668 -7.859 1 97.81 406 GLN B C 1
ATOM 6983 O O . GLN B 1 406 ? 10.672 2.477 -7.648 1 97.81 406 GLN B O 1
ATOM 6988 N N . ASP B 1 407 ? 11.352 4.512 -8.219 1 97.56 407 ASP B N 1
ATOM 6989 C CA . ASP B 1 407 ? 12.672 4.066 -8.648 1 97.56 407 ASP B CA 1
ATOM 6990 C C . ASP B 1 407 ? 13.609 3.908 -7.449 1 97.56 407 ASP B C 1
ATOM 6992 O O . ASP B 1 407 ? 14.68 3.307 -7.57 1 97.56 407 ASP B O 1
ATOM 6996 N N . SER B 1 408 ? 13.211 4.41 -6.305 1 98.5 408 SER B N 1
ATOM 6997 C CA . SER B 1 408 ? 14.125 4.469 -5.168 1 98.5 408 SER B CA 1
ATOM 6998 C C . SER B 1 408 ? 13.789 3.396 -4.133 1 98.5 408 SER B C 1
ATOM 7000 O O . SER B 1 408 ? 14.594 3.1 -3.254 1 98.5 408 SER B O 1
ATOM 7002 N N . VAL B 1 409 ? 12.617 2.865 -4.191 1 98.56 409 VAL B N 1
ATOM 7003 C CA . VAL B 1 409 ? 12.172 1.913 -3.182 1 98.56 409 VAL B CA 1
ATOM 7004 C C . VAL B 1 409 ? 12.734 0.529 -3.486 1 98.56 409 VAL B C 1
ATOM 7006 O O . VAL B 1 409 ? 12.781 0.113 -4.648 1 98.56 409 VAL B O 1
ATOM 7009 N N . LYS B 1 410 ? 13.219 -0.178 -2.494 1 97.38 410 LYS B N 1
ATOM 7010 C CA . LYS B 1 410 ? 13.719 -1.534 -2.701 1 97.38 410 LYS B CA 1
ATOM 7011 C C . LYS B 1 410 ? 12.57 -2.527 -2.85 1 97.38 410 LYS B C 1
ATOM 7013 O O . LYS B 1 410 ? 11.43 -2.217 -2.516 1 97.38 410 LYS B O 1
ATOM 7018 N N . SER B 1 411 ? 12.836 -3.742 -3.336 1 95.44 411 SER B N 1
ATOM 7019 C CA . SER B 1 411 ? 11.852 -4.816 -3.295 1 95.44 411 SER B CA 1
ATOM 7020 C C . SER B 1 411 ? 11.422 -5.113 -1.863 1 95.44 411 SER B C 1
ATOM 7022 O O . SER B 1 411 ? 12.25 -5.172 -0.957 1 95.44 411 SER B O 1
ATOM 7024 N N . GLY B 1 412 ? 10.133 -5.211 -1.739 1 96.69 412 GLY B N 1
ATOM 7025 C CA . GLY B 1 412 ? 9.609 -5.41 -0.398 1 96.69 412 GLY B CA 1
ATOM 7026 C C . GLY B 1 412 ? 9.492 -4.117 0.391 1 96.69 412 GLY B C 1
ATOM 7027 O O . GLY B 1 412 ? 9.039 -4.125 1.539 1 96.69 412 GLY B O 1
ATOM 7028 N N . GLY B 1 413 ? 9.922 -2.996 -0.213 1 98.12 413 GLY B N 1
ATOM 7029 C CA . GLY B 1 413 ? 9.883 -1.71 0.466 1 98.12 413 GLY B CA 1
ATOM 7030 C C . GLY B 1 413 ? 8.516 -1.054 0.428 1 98.12 413 GLY B C 1
ATOM 7031 O O . GLY B 1 413 ? 7.539 -1.667 -0.006 1 98.12 413 GLY B O 1
ATOM 7032 N N . ARG B 1 414 ? 8.484 0.219 0.941 1 98.75 414 ARG B N 1
ATOM 7033 C CA . ARG B 1 414 ? 7.223 0.937 1.091 1 98.75 414 ARG B CA 1
ATOM 7034 C C . ARG B 1 414 ? 7.348 2.369 0.584 1 98.75 414 ARG B C 1
ATOM 7036 O O . ARG B 1 414 ? 8.398 2.992 0.714 1 98.75 414 ARG B O 1
ATOM 7043 N N . ILE B 1 415 ? 6.309 2.834 -0.016 1 98.75 415 ILE B N 1
ATOM 7044 C CA . ILE B 1 415 ? 6.168 4.227 -0.427 1 98.75 415 ILE B CA 1
ATOM 7045 C C . ILE B 1 415 ? 5.02 4.875 0.337 1 98.75 415 ILE B C 1
ATOM 7047 O O . ILE B 1 415 ? 3.898 4.363 0.339 1 98.75 415 ILE B O 1
ATOM 7051 N N . ALA B 1 416 ? 5.285 5.941 1.014 1 98.75 416 ALA B N 1
ATOM 7052 C CA . ALA B 1 416 ? 4.266 6.73 1.699 1 98.75 416 ALA B CA 1
ATOM 7053 C C . ALA B 1 416 ? 4.102 8.102 1.05 1 98.75 416 ALA B C 1
ATOM 7055 O O . ALA B 1 416 ? 5.066 8.867 0.945 1 98.75 416 ALA B O 1
ATOM 7056 N N . MET B 1 417 ? 2.924 8.43 0.667 1 97.69 417 MET B N 1
ATOM 7057 C CA . MET B 1 417 ? 2.668 9.688 -0.032 1 97.69 417 MET B CA 1
ATOM 7058 C C . MET B 1 417 ? 2.084 10.727 0.917 1 97.69 417 MET B C 1
ATOM 7060 O O . MET B 1 417 ? 0.96 10.578 1.398 1 97.69 417 MET B O 1
ATOM 7064 N N . LEU B 1 418 ? 2.83 11.805 1.079 1 94.56 418 LEU B N 1
ATOM 7065 C CA . LEU B 1 418 ? 2.418 12.938 1.895 1 94.56 418 LEU B CA 1
ATOM 7066 C C . LEU B 1 418 ? 1.916 14.086 1.019 1 94.56 418 LEU B C 1
ATOM 7068 O O . LEU B 1 418 ? 1.03 14.836 1.426 1 94.56 418 LEU B O 1
ATOM 7072 N N . GLY B 1 419 ? 2.514 14.18 -0.075 1 91.69 419 GLY B N 1
ATOM 7073 C CA . GLY B 1 419 ? 2.225 15.305 -0.952 1 91.69 419 GLY B CA 1
ATOM 7074 C C . GLY B 1 419 ? 0.801 15.305 -1.475 1 91.69 419 GLY B C 1
ATOM 7075 O O . GLY B 1 419 ? 0.248 14.242 -1.778 1 91.69 419 GLY B O 1
ATOM 7076 N N . VAL B 1 420 ? 0.221 16.484 -1.521 1 86.81 420 VAL B N 1
ATOM 7077 C CA . VAL B 1 420 ? -1.101 16.656 -2.113 1 86.81 420 VAL B CA 1
ATOM 7078 C C . VAL B 1 420 ? -0.975 16.781 -3.631 1 86.81 420 VAL B C 1
ATOM 7080 O O . VAL B 1 420 ? -0.391 17.734 -4.137 1 86.81 420 VAL B O 1
ATOM 7083 N N . HIS B 1 421 ? -1.522 15.836 -4.316 1 88.94 421 HIS B N 1
ATOM 7084 C CA . HIS B 1 421 ? -1.458 15.844 -5.773 1 88.94 421 HIS B CA 1
ATOM 7085 C C . HIS B 1 421 ? -2.721 16.453 -6.375 1 88.94 421 HIS B C 1
ATOM 7087 O O . HIS B 1 421 ? -3.834 16.062 -6.016 1 88.94 421 HIS B O 1
ATOM 7093 N N . GLY B 1 422 ? -2.533 17.391 -7.324 1 85.94 422 GLY B N 1
ATOM 7094 C CA . GLY B 1 422 ? -3.664 18 -8.008 1 85.94 422 GLY B CA 1
ATOM 7095 C C . GLY B 1 422 ? -3.936 17.391 -9.367 1 85.94 422 GLY B C 1
ATOM 7096 O O . GLY B 1 422 ? -4.902 17.75 -10.039 1 85.94 422 GLY B O 1
ATOM 7097 N N . VAL B 1 423 ? -3.057 16.484 -9.797 1 90.88 423 VAL B N 1
ATOM 7098 C CA . VAL B 1 423 ? -3.168 15.852 -11.109 1 90.88 423 VAL B CA 1
ATOM 7099 C C . VAL B 1 423 ? -2.836 14.367 -11.008 1 90.88 423 VAL B C 1
ATOM 7101 O O . VAL B 1 423 ? -2.195 13.93 -10.047 1 90.88 423 VAL B O 1
ATOM 7104 N N . PRO B 1 424 ? -3.307 13.578 -11.977 1 95.25 424 PRO B N 1
ATOM 7105 C CA . PRO B 1 424 ? -2.896 12.172 -12.016 1 95.25 424 PRO B CA 1
ATOM 7106 C C . PRO B 1 424 ? -1.403 12 -12.281 1 95.25 424 PRO B C 1
ATOM 7108 O O . PRO B 1 424 ? -0.721 12.969 -12.641 1 95.25 424 PRO B O 1
ATOM 7111 N N . ALA B 1 425 ? -0.913 10.805 -12.039 1 96.69 425 ALA B N 1
ATOM 7112 C CA . ALA B 1 425 ? 0.463 10.43 -12.359 1 96.69 425 ALA B CA 1
ATOM 7113 C C . ALA B 1 425 ? 0.536 9 -12.883 1 96.69 425 ALA B C 1
ATOM 7115 O O . ALA B 1 425 ? -0.443 8.258 -12.805 1 96.69 425 ALA B O 1
ATOM 7116 N N . THR B 1 426 ? 1.671 8.656 -13.43 1 97.56 426 THR B N 1
ATOM 7117 C CA . THR B 1 426 ? 1.873 7.328 -13.992 1 97.56 426 THR B CA 1
ATOM 7118 C C . THR B 1 426 ? 2.527 6.402 -12.977 1 97.56 426 THR B C 1
ATOM 7120 O O . THR B 1 426 ? 3.461 6.801 -12.273 1 97.56 426 THR B O 1
ATOM 7123 N N . ILE B 1 427 ? 1.944 5.27 -12.828 1 97.19 427 ILE B N 1
ATOM 7124 C CA . ILE B 1 427 ? 2.629 4.199 -12.109 1 97.19 427 ILE B CA 1
ATOM 7125 C C . ILE B 1 427 ? 3.197 3.195 -13.109 1 97.19 427 ILE B C 1
ATOM 7127 O O . ILE B 1 427 ? 2.49 2.736 -14.016 1 97.19 427 ILE B O 1
ATOM 7131 N N . ASN B 1 428 ? 4.5 2.926 -13.008 1 96.06 428 ASN B N 1
ATOM 7132 C CA . ASN B 1 428 ? 5.176 1.995 -13.906 1 96.06 428 ASN B CA 1
ATOM 7133 C C . ASN B 1 428 ? 4.918 0.545 -13.508 1 96.06 428 ASN B C 1
ATOM 7135 O O . ASN B 1 428 ? 5.848 -0.176 -13.141 1 96.06 428 ASN B O 1
ATOM 7139 N N . LEU B 1 429 ? 3.709 0.105 -13.734 1 93 429 LEU B N 1
ATOM 7140 C CA . LEU B 1 429 ? 3.277 -1.206 -13.258 1 93 429 LEU B CA 1
ATOM 7141 C C . LEU B 1 429 ? 4.082 -2.316 -13.93 1 93 429 LEU B C 1
ATOM 7143 O O . LEU B 1 429 ? 4.277 -3.385 -13.344 1 93 429 LEU B O 1
ATOM 7147 N N . GLU B 1 430 ? 4.602 -2.148 -15.125 1 89.25 430 GLU B N 1
ATOM 7148 C CA . GLU B 1 430 ? 5.418 -3.137 -15.82 1 89.25 430 GLU B CA 1
ATOM 7149 C C . GLU B 1 430 ? 6.719 -3.404 -15.07 1 89.25 430 GLU B C 1
ATOM 7151 O O . GLU B 1 430 ? 7.352 -4.445 -15.266 1 89.25 430 GLU B O 1
ATOM 7156 N N . LYS B 1 431 ? 7.066 -2.445 -14.195 1 90.62 431 LYS B N 1
ATOM 7157 C CA . LYS B 1 431 ? 8.297 -2.584 -13.422 1 90.62 431 LYS B CA 1
ATOM 7158 C C . LYS B 1 431 ? 7.996 -2.822 -11.945 1 90.62 431 LYS B C 1
ATOM 7160 O O . LYS B 1 431 ? 8.836 -3.338 -11.211 1 90.62 431 LYS B O 1
ATOM 7165 N N . MET B 1 432 ? 6.773 -2.443 -11.547 1 93.62 432 MET B N 1
ATOM 7166 C CA . MET B 1 432 ? 6.5 -2.395 -10.117 1 93.62 432 MET B CA 1
ATOM 7167 C C . MET B 1 432 ? 5.715 -3.625 -9.672 1 93.62 432 MET B C 1
ATOM 7169 O O . MET B 1 432 ? 5.777 -4.016 -8.5 1 93.62 432 MET B O 1
ATOM 7173 N N . TRP B 1 433 ? 5.051 -4.348 -10.539 1 87.31 433 TRP B N 1
ATOM 7174 C CA . TRP B 1 433 ? 4.055 -5.352 -10.18 1 87.31 433 TRP B CA 1
ATOM 7175 C C . TRP B 1 433 ? 4.699 -6.512 -9.422 1 87.31 433 TRP B C 1
ATOM 7177 O O . TRP B 1 433 ? 4.035 -7.195 -8.641 1 87.31 433 TRP B O 1
ATOM 7187 N N . TYR B 1 434 ? 6.023 -6.754 -9.586 1 89.62 434 TYR B N 1
ATOM 7188 C CA . TYR B 1 434 ? 6.621 -7.949 -9.008 1 89.62 434 TYR B CA 1
ATOM 7189 C C . TYR B 1 434 ? 7.523 -7.598 -7.832 1 89.62 434 TYR B C 1
ATOM 7191 O O . TYR B 1 434 ? 8.289 -8.438 -7.355 1 89.62 434 TYR B O 1
ATOM 7199 N N . ARG B 1 435 ? 7.461 -6.352 -7.336 1 94.25 435 ARG B N 1
ATOM 7200 C CA . ARG B 1 435 ? 8.461 -5.871 -6.391 1 94.25 435 ARG B CA 1
ATOM 7201 C C . ARG B 1 435 ? 8 -6.09 -4.953 1 94.25 435 ARG B C 1
ATOM 7203 O O . ARG B 1 435 ? 8.75 -5.824 -4.008 1 94.25 435 ARG B O 1
ATOM 7210 N N . ASN B 1 436 ? 6.773 -6.574 -4.809 1 97.31 436 ASN B N 1
ATOM 7211 C CA . ASN B 1 436 ? 6.203 -6.789 -3.484 1 97.31 436 ASN B CA 1
ATOM 7212 C C . ASN B 1 436 ? 6.285 -5.527 -2.629 1 97.31 436 ASN B C 1
ATOM 7214 O O . ASN B 1 436 ? 6.656 -5.594 -1.456 1 97.31 436 ASN B O 1
ATOM 7218 N N . PHE B 1 437 ? 6.004 -4.398 -3.215 1 97.38 437 PHE B N 1
ATOM 7219 C CA . PHE B 1 437 ? 6.039 -3.139 -2.482 1 97.38 437 PHE B CA 1
ATOM 7220 C C . PHE B 1 437 ? 4.66 -2.801 -1.928 1 97.38 437 PHE B C 1
ATOM 7222 O O . PHE B 1 437 ? 3.662 -3.418 -2.307 1 97.38 437 PHE B O 1
ATOM 7229 N N . THR B 1 438 ? 4.578 -1.873 -0.989 1 98.5 438 THR B N 1
ATOM 7230 C CA . THR B 1 438 ? 3.361 -1.299 -0.423 1 98.5 438 THR B CA 1
ATOM 7231 C C . THR B 1 438 ? 3.336 0.214 -0.618 1 98.5 438 THR B C 1
ATOM 7233 O O . THR B 1 438 ? 4.355 0.886 -0.444 1 98.5 438 THR B O 1
ATOM 7236 N N . PHE B 1 439 ? 2.264 0.653 -1.104 1 98.56 439 PHE B N 1
ATOM 7237 C CA . PHE B 1 439 ? 2.043 2.08 -1.302 1 98.56 439 PHE B CA 1
ATOM 7238 C C . PHE B 1 439 ? 0.877 2.572 -0.452 1 98.56 439 PHE B C 1
ATOM 7240 O O . PHE B 1 439 ? -0.211 1.994 -0.489 1 98.56 439 PHE B O 1
ATOM 7247 N N . THR B 1 440 ? 1.135 3.643 0.383 1 98.44 440 THR B N 1
ATOM 7248 C CA . THR B 1 440 ? 0.088 4.242 1.202 1 98.44 440 THR B CA 1
ATOM 7249 C C . THR B 1 440 ? -0.066 5.727 0.883 1 98.44 440 THR B C 1
ATOM 7251 O O . THR B 1 440 ? 0.917 6.406 0.588 1 98.44 440 THR B O 1
ATOM 7254 N N . ALA B 1 441 ? -1.256 6.184 0.915 1 97.38 441 ALA B N 1
ATOM 7255 C CA . ALA B 1 441 ? -1.591 7.598 0.772 1 97.38 441 ALA B CA 1
ATOM 7256 C C . ALA B 1 441 ? -2.83 7.953 1.588 1 97.38 441 ALA B C 1
ATOM 7258 O O . ALA B 1 441 ? -3.791 7.18 1.64 1 97.38 441 ALA B O 1
ATOM 7259 N N . GLY B 1 442 ? -2.76 9.125 2.27 1 94.56 442 GLY B N 1
ATOM 7260 C CA . GLY B 1 442 ? -3.941 9.492 3.035 1 94.56 442 GLY B CA 1
ATOM 7261 C C . GLY B 1 442 ? -3.797 10.812 3.768 1 94.56 442 GLY B C 1
ATOM 7262 O O . GLY B 1 442 ? -2.766 11.477 3.66 1 94.56 442 GLY B O 1
ATOM 7263 N N . MET B 1 443 ? -4.855 11.156 4.457 1 93.44 443 MET B N 1
ATOM 7264 C CA . MET B 1 443 ? -4.906 12.32 5.332 1 93.44 443 MET B CA 1
ATOM 7265 C C . MET B 1 443 ? -4.465 11.961 6.75 1 93.44 443 MET B C 1
ATOM 7267 O O . MET B 1 443 ? -4.629 10.82 7.18 1 93.44 443 MET B O 1
ATOM 7271 N N . MET B 1 444 ? -3.898 12.945 7.344 1 96.19 444 MET B N 1
ATOM 7272 C CA . MET B 1 444 ? -3.553 12.766 8.75 1 96.19 444 MET B CA 1
ATOM 7273 C C . MET B 1 444 ? -4.805 12.672 9.609 1 96.19 444 MET B C 1
ATOM 7275 O O . MET B 1 444 ? -5.859 13.195 9.242 1 96.19 444 MET B O 1
ATOM 7279 N N . HIS B 1 445 ? -4.68 12.023 10.781 1 97.75 445 HIS B N 1
ATOM 7280 C CA . HIS B 1 445 ? -5.805 11.836 11.688 1 97.75 445 HIS B CA 1
ATOM 7281 C C . HIS B 1 445 ? -5.617 12.633 12.977 1 97.75 445 HIS B C 1
ATOM 7283 O O . HIS B 1 445 ? -6.594 13.062 13.594 1 97.75 445 HIS B O 1
ATOM 7289 N N . GLY B 1 446 ? -4.375 12.82 13.438 1 98.06 446 GLY B N 1
ATOM 7290 C CA . GLY B 1 446 ? -4.07 13.594 14.625 1 98.06 446 GLY B CA 1
ATOM 7291 C C . GLY B 1 446 ? -4.055 12.766 15.898 1 98.06 446 GLY B C 1
ATOM 7292 O O . GLY B 1 446 ? -3.977 13.312 17 1 98.06 446 GLY B O 1
ATOM 7293 N N . PHE B 1 447 ? -4.113 11.422 15.812 1 98 447 PHE B N 1
ATOM 7294 C CA . PHE B 1 447 ? -4.164 10.602 17.016 1 98 447 PHE B CA 1
ATOM 7295 C C . PHE B 1 447 ? -2.809 10.578 17.719 1 98 447 PHE B C 1
ATOM 7297 O O . PHE B 1 447 ? -2.705 10.164 18.875 1 98 447 PHE B O 1
ATOM 7304 N N . THR B 1 448 ? -1.793 11.086 17.047 1 98.62 448 THR B N 1
ATOM 7305 C CA . THR B 1 448 ? -0.456 11.07 17.641 1 98.62 448 THR B CA 1
ATOM 7306 C C . THR B 1 448 ? -0.154 12.398 18.328 1 98.62 448 THR B C 1
ATOM 7308 O O . THR B 1 448 ? 0.9 12.555 18.938 1 98.62 448 THR B O 1
ATOM 7311 N N . ILE B 1 449 ? -0.997 13.367 18.312 1 98.69 449 ILE B N 1
ATOM 7312 C CA . ILE B 1 449 ? -0.745 14.719 18.797 1 98.69 449 ILE B CA 1
ATOM 7313 C C . ILE B 1 449 ? -0.349 14.664 20.266 1 98.69 449 ILE B C 1
ATOM 7315 O O . ILE B 1 449 ? 0.655 15.258 20.672 1 98.69 449 ILE B O 1
ATOM 7319 N N . PRO B 1 450 ? -1.029 13.906 21.141 1 98.19 450 PRO B N 1
ATOM 7320 C CA . PRO B 1 450 ? -0.61 13.891 22.547 1 98.19 450 PRO B CA 1
ATOM 7321 C C . PRO B 1 450 ? 0.825 13.406 22.719 1 98.19 450 PRO B C 1
ATOM 7323 O O . PRO B 1 450 ? 1.591 13.992 23.484 1 98.19 450 PRO B O 1
ATOM 7326 N N . SER B 1 451 ? 1.197 12.352 21.953 1 98 451 SER B N 1
ATOM 7327 C CA . SER B 1 451 ? 2.549 11.82 22.062 1 98 451 SER B CA 1
ATOM 7328 C C . SER B 1 451 ? 3.584 12.805 21.531 1 98 451 SER B C 1
ATOM 7330 O O . SER B 1 451 ? 4.68 12.922 22.094 1 98 451 SER B O 1
ATOM 7332 N N . LEU B 1 452 ? 3.268 13.477 20.5 1 98.69 452 LEU B N 1
ATOM 7333 C CA . LEU B 1 452 ? 4.172 14.469 19.922 1 98.69 452 LEU B CA 1
ATOM 7334 C C . LEU B 1 452 ? 4.348 15.648 20.875 1 98.69 452 LEU B C 1
ATOM 7336 O O . LEU B 1 452 ? 5.469 16.125 21.062 1 98.69 452 LEU B O 1
ATOM 7340 N N . MET B 1 453 ? 3.246 16.125 21.484 1 98.12 453 MET B N 1
ATOM 7341 C CA . MET B 1 453 ? 3.332 17.203 22.453 1 98.12 453 MET B CA 1
ATOM 7342 C C . MET B 1 453 ? 4.215 16.812 23.625 1 98.12 453 MET B C 1
ATOM 7344 O O . MET B 1 453 ? 5.082 17.578 24.047 1 98.12 453 MET B O 1
ATOM 7348 N N . SER B 1 454 ? 4.008 15.602 24.125 1 97.75 454 SER B N 1
ATOM 7349 C CA . SER B 1 454 ? 4.816 15.117 25.25 1 97.75 454 SER B CA 1
ATOM 7350 C C . SER B 1 454 ? 6.297 15.07 24.875 1 97.75 454 SER B C 1
ATOM 7352 O O . SER B 1 454 ? 7.152 15.461 25.672 1 97.75 454 SER B O 1
ATOM 7354 N N . ALA B 1 455 ? 6.586 14.625 23.688 1 97.94 455 ALA B N 1
ATOM 7355 C CA . ALA B 1 455 ? 7.969 14.516 23.234 1 97.94 455 ALA B CA 1
ATOM 7356 C C . ALA B 1 455 ? 8.633 15.891 23.172 1 97.94 455 ALA B C 1
ATOM 7358 O O . ALA B 1 455 ? 9.797 16.047 23.547 1 97.94 455 ALA B O 1
ATOM 7359 N N . ILE B 1 456 ? 7.91 16.859 22.719 1 96.94 456 ILE B N 1
ATOM 7360 C CA . ILE B 1 456 ? 8.438 18.219 22.625 1 96.94 456 ILE B CA 1
ATOM 7361 C C . ILE B 1 456 ? 8.625 18.781 24.031 1 96.94 456 ILE B C 1
ATOM 7363 O O . ILE B 1 456 ? 9.68 19.344 24.344 1 96.94 456 ILE B O 1
ATOM 7367 N N . LEU B 1 457 ? 7.66 18.609 24.891 1 95.75 457 LEU B N 1
ATOM 7368 C CA . LEU B 1 457 ? 7.691 19.156 26.25 1 95.75 457 LEU B CA 1
ATOM 7369 C C . LEU B 1 457 ? 8.82 18.531 27.062 1 95.75 457 LEU B C 1
ATOM 7371 O O . LEU B 1 457 ? 9.422 19.188 27.906 1 95.75 457 LEU B O 1
ATOM 7375 N N . GLU B 1 458 ? 9.141 17.297 26.719 1 95.44 458 GLU B N 1
ATOM 7376 C CA . GLU B 1 458 ? 10.188 16.578 27.422 1 95.44 458 GLU B CA 1
ATOM 7377 C C . GLU B 1 458 ? 11.547 16.797 26.781 1 95.44 458 GLU B C 1
ATOM 737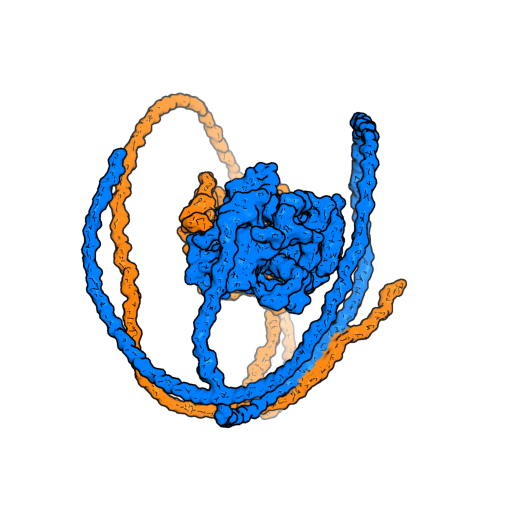9 O O . GLU B 1 458 ? 12.562 16.281 27.25 1 95.44 458 GLU B O 1
ATOM 7384 N N . GLY B 1 459 ? 11.586 17.453 25.703 1 94.62 459 GLY B N 1
ATOM 7385 C CA . GLY B 1 459 ? 12.836 17.766 25.031 1 94.62 459 GLY B CA 1
ATOM 7386 C C . GLY B 1 459 ? 13.352 16.625 24.172 1 94.62 459 GLY B C 1
ATOM 7387 O O . GLY B 1 459 ? 14.5 16.625 23.734 1 94.62 459 GLY B O 1
ATOM 7388 N N . LYS B 1 460 ? 12.523 15.703 23.859 1 95.94 460 LYS B N 1
ATOM 7389 C CA . LYS B 1 460 ? 12.914 14.531 23.094 1 95.94 460 LYS B CA 1
ATOM 7390 C C . LYS B 1 460 ? 12.742 14.766 21.594 1 95.94 460 LYS B C 1
ATOM 7392 O O . LYS B 1 460 ? 13.266 14.016 20.766 1 95.94 460 LYS B O 1
ATOM 7397 N N . LEU B 1 461 ? 12.016 15.766 21.234 1 97.31 461 LEU B N 1
ATOM 7398 C CA . LEU B 1 461 ? 11.766 16.156 19.844 1 97.31 461 LEU B CA 1
ATOM 7399 C C . LEU B 1 461 ? 11.891 17.656 19.672 1 97.31 461 LEU B C 1
ATOM 7401 O O . LEU B 1 461 ? 11.281 18.422 20.422 1 97.31 461 LEU B O 1
ATOM 7405 N N . ASN B 1 462 ? 12.688 18.062 18.719 1 96.56 462 ASN B N 1
ATOM 7406 C CA . ASN B 1 462 ? 12.914 19.484 18.469 1 96.56 462 ASN B CA 1
ATOM 7407 C C . ASN B 1 462 ? 12.281 19.938 17.156 1 96.56 462 ASN B C 1
ATOM 7409 O O . ASN B 1 462 ? 12.766 19.594 16.078 1 96.56 462 ASN B O 1
ATOM 7413 N N . ALA B 1 463 ? 11.297 20.734 17.234 1 96.38 463 ALA B N 1
ATOM 7414 C CA . ALA B 1 463 ? 10.586 21.188 16.047 1 96.38 463 ALA B CA 1
ATOM 7415 C C . ALA B 1 463 ? 10.984 22.609 15.664 1 96.38 463 ALA B C 1
ATOM 7417 O O . ALA B 1 463 ? 10.5 23.156 14.672 1 96.38 463 ALA B O 1
ATOM 7418 N N . GLU B 1 464 ? 11.844 23.188 16.312 1 94.19 464 GLU B N 1
ATOM 7419 C CA . GLU B 1 464 ? 12.203 24.594 16.156 1 94.19 464 GLU B CA 1
ATOM 7420 C C . GLU B 1 464 ? 12.75 24.859 14.758 1 94.19 464 GLU B C 1
ATOM 7422 O O . GLU B 1 464 ? 12.438 25.891 14.156 1 94.19 464 GLU B O 1
ATOM 7427 N N . PRO B 1 465 ? 13.57 23.953 14.203 1 95.69 465 PRO B N 1
ATOM 7428 C CA . PRO B 1 465 ? 14.148 24.234 12.891 1 95.69 465 PRO B CA 1
ATOM 7429 C C . PRO B 1 465 ? 13.086 24.391 11.797 1 95.69 465 PRO B C 1
ATOM 7431 O O . PRO B 1 465 ? 13.367 24.906 10.719 1 95.69 465 PRO B O 1
ATOM 7434 N N . LEU B 1 466 ? 11.867 23.953 12.047 1 97.12 466 LEU B N 1
ATOM 7435 C CA . LEU B 1 466 ? 10.797 24.031 11.047 1 97.12 466 LEU B CA 1
ATOM 7436 C C . LEU B 1 466 ? 10.25 25.438 10.953 1 97.12 466 LEU B C 1
ATOM 7438 O O . LEU B 1 466 ? 9.555 25.781 9.984 1 97.12 466 LEU B O 1
ATOM 7442 N N . ILE B 1 467 ? 10.484 26.234 11.969 1 97.12 467 ILE B N 1
ATOM 7443 C CA . ILE B 1 467 ? 9.93 27.578 12.055 1 97.12 467 ILE B CA 1
ATOM 7444 C C . ILE B 1 467 ? 10.984 28.594 11.633 1 97.12 467 ILE B C 1
ATOM 7446 O O . ILE B 1 467 ? 11.977 28.797 12.336 1 97.12 467 ILE B O 1
ATOM 7450 N N . THR B 1 468 ? 10.727 29.297 10.539 1 96.62 468 THR B N 1
ATOM 7451 C CA . THR B 1 468 ? 11.766 30.188 10.016 1 96.62 468 THR B CA 1
ATOM 7452 C C . THR B 1 468 ? 11.391 31.641 10.234 1 96.62 468 THR B C 1
ATOM 7454 O O . THR B 1 468 ? 12.266 32.5 10.281 1 96.62 468 THR B O 1
ATOM 7457 N N . HIS B 1 469 ? 10.117 31.922 10.273 1 97.25 469 HIS B N 1
ATOM 7458 C CA . HIS B 1 469 ? 9.656 33.312 10.391 1 97.25 469 HIS B CA 1
ATOM 7459 C C . HIS B 1 469 ? 8.586 33.438 11.461 1 97.25 469 HIS B C 1
ATOM 7461 O O . HIS B 1 469 ? 7.852 32.5 11.734 1 97.25 469 HIS B O 1
ATOM 7467 N N . ARG B 1 470 ? 8.57 34.562 12.086 1 97.31 470 ARG B N 1
ATOM 7468 C CA . ARG B 1 470 ? 7.535 35 13.031 1 97.31 470 ARG B CA 1
ATOM 7469 C C . ARG B 1 470 ? 7 36.375 12.672 1 97.31 470 ARG B C 1
ATOM 7471 O O . ARG B 1 470 ? 7.762 37.344 12.594 1 97.31 470 ARG B O 1
ATOM 7478 N N . LEU B 1 471 ? 5.754 36.375 12.352 1 97.88 471 LEU B N 1
ATOM 7479 C CA . LEU B 1 471 ? 5.066 37.625 12.023 1 97.88 471 LEU B CA 1
ATOM 7480 C C . LEU B 1 471 ? 3.822 37.812 12.891 1 97.88 471 LEU B C 1
ATOM 7482 O O . LEU B 1 471 ? 3.383 36.875 13.555 1 97.88 471 LEU B O 1
ATOM 7486 N N . TYR B 1 472 ? 3.361 39 12.891 1 97.81 472 TYR B N 1
ATOM 7487 C CA . TYR B 1 472 ? 2.105 39.281 13.578 1 97.81 472 TYR B CA 1
ATOM 7488 C C . TYR B 1 472 ? 0.914 38.969 12.688 1 97.81 472 TYR B C 1
ATOM 7490 O O . TYR B 1 472 ? 1.014 39.031 11.453 1 97.81 472 TYR B O 1
ATOM 7498 N N . LEU B 1 473 ? -0.194 38.562 13.32 1 97.19 473 LEU B N 1
ATOM 7499 C CA . LEU B 1 473 ? -1.429 38.281 12.594 1 97.19 473 LEU B CA 1
ATOM 7500 C C . LEU B 1 473 ? -1.866 39.5 11.773 1 97.19 473 LEU B C 1
ATOM 7502 O O . LEU B 1 473 ? -2.416 39.344 10.68 1 97.19 473 LEU B O 1
ATOM 7506 N N . SER B 1 474 ? -1.602 40.719 12.227 1 97.25 474 SER B N 1
ATOM 7507 C CA . SER B 1 474 ? -1.942 41.938 11.516 1 97.25 474 SER B CA 1
ATOM 7508 C C . SER B 1 474 ? -1.18 42.062 10.203 1 97.25 474 SER B C 1
ATOM 7510 O O . SER B 1 474 ? -1.553 42.844 9.32 1 97.25 474 SER B O 1
ATOM 7512 N N . ASP B 1 475 ? -0.105 41.281 10.055 1 96.94 475 ASP B N 1
ATOM 7513 C CA . ASP B 1 475 ? 0.733 41.312 8.859 1 96.94 475 ASP B CA 1
ATOM 7514 C C . ASP B 1 475 ? 0.519 40.062 8.008 1 96.94 475 ASP B C 1
ATOM 7516 O O . ASP B 1 475 ? 1.427 39.625 7.305 1 96.94 475 ASP B O 1
ATOM 7520 N N . VAL B 1 476 ? -0.613 39.438 8.102 1 96.56 476 VAL B N 1
ATOM 7521 C CA . VAL B 1 476 ? -0.879 38.125 7.523 1 96.56 476 VAL B CA 1
ATOM 7522 C C . VAL B 1 476 ? -0.753 38.219 6 1 96.56 476 VAL B C 1
ATOM 7524 O O . VAL B 1 476 ? -0.32 37.25 5.363 1 96.56 476 VAL B O 1
ATOM 7527 N N . GLN B 1 477 ? -1.03 39.312 5.398 1 95.88 477 GLN B N 1
ATOM 7528 C CA . GLN B 1 477 ? -0.916 39.438 3.949 1 95.88 477 GLN B CA 1
ATOM 7529 C C . GLN B 1 477 ? 0.538 39.312 3.5 1 95.88 477 GLN B C 1
ATOM 7531 O O . GLN B 1 477 ? 0.833 38.656 2.502 1 95.88 477 GLN B O 1
ATOM 7536 N N . ASN B 1 478 ? 1.378 39.969 4.219 1 96.5 478 ASN B N 1
ATOM 7537 C CA . ASN B 1 478 ? 2.803 39.812 3.945 1 96.5 478 ASN B CA 1
ATOM 7538 C C . ASN B 1 478 ? 3.268 38.375 4.172 1 96.5 478 ASN B C 1
ATOM 7540 O O . ASN B 1 478 ? 4.109 37.875 3.428 1 96.5 478 ASN B O 1
ATOM 7544 N N . ALA B 1 479 ? 2.736 37.781 5.199 1 97.69 479 ALA B N 1
ATOM 7545 C CA . ALA B 1 479 ? 3.074 36.406 5.488 1 97.69 479 ALA B CA 1
ATOM 7546 C C . ALA B 1 479 ? 2.711 35.5 4.32 1 97.69 479 ALA B C 1
ATOM 7548 O O . ALA B 1 479 ? 3.492 34.625 3.938 1 97.69 479 ALA B O 1
ATOM 7549 N N . TYR B 1 480 ? 1.541 35.719 3.736 1 97.44 480 TYR B N 1
ATOM 7550 C CA . TYR B 1 480 ? 1.104 34.906 2.6 1 97.44 480 TYR B CA 1
ATOM 7551 C C . TYR B 1 480 ? 1.979 35.156 1.379 1 97.44 480 TYR B C 1
ATOM 7553 O O . TYR B 1 480 ? 2.262 34.25 0.602 1 97.44 480 TYR B O 1
ATOM 7561 N N . THR B 1 481 ? 2.432 36.406 1.175 1 95.75 481 THR B N 1
ATOM 7562 C CA . THR B 1 481 ? 3.355 36.719 0.091 1 95.75 481 THR B CA 1
ATOM 7563 C C . THR B 1 481 ? 4.66 35.938 0.249 1 95.75 481 THR B C 1
ATOM 7565 O O . THR B 1 481 ? 5.145 35.312 -0.705 1 95.75 481 THR B O 1
ATOM 7568 N N . MET B 1 482 ? 5.156 35.938 1.443 1 96.19 482 MET B N 1
ATOM 7569 C CA . MET B 1 482 ? 6.398 35.219 1.738 1 96.19 482 MET B CA 1
ATOM 7570 C C . MET B 1 482 ? 6.227 33.719 1.556 1 96.19 482 MET B C 1
ATOM 7572 O O . MET B 1 482 ? 7.094 33.062 0.986 1 96.19 482 MET B O 1
ATOM 7576 N N . PHE B 1 483 ? 5.137 33.219 1.989 1 95.62 483 PHE B N 1
ATOM 7577 C CA . PHE B 1 483 ? 4.895 31.781 1.955 1 95.62 483 PHE B CA 1
ATOM 7578 C C . PHE B 1 483 ? 4.699 31.297 0.522 1 95.62 483 PHE B C 1
ATOM 7580 O O . PHE B 1 483 ? 5.117 30.188 0.171 1 95.62 483 PHE B O 1
ATOM 7587 N N . LYS B 1 484 ? 4.062 32.031 -0.288 1 93.81 484 LYS B N 1
ATOM 7588 C CA . LYS B 1 484 ? 3.859 31.719 -1.698 1 93.81 484 LYS B CA 1
ATOM 7589 C C . LYS B 1 484 ? 5.191 31.641 -2.439 1 93.81 484 LYS B C 1
ATOM 7591 O O . LYS B 1 484 ? 5.363 30.812 -3.328 1 93.81 484 LYS B O 1
ATOM 7596 N N . ASP B 1 485 ? 6.086 32.531 -2.082 1 93.81 485 ASP B N 1
ATOM 7597 C CA . ASP B 1 485 ? 7.422 32.531 -2.668 1 93.81 485 ASP B CA 1
ATOM 7598 C C . ASP B 1 485 ? 8.469 32.062 -1.67 1 93.81 485 ASP B C 1
ATOM 7600 O O . ASP B 1 485 ? 9.477 32.719 -1.434 1 93.81 485 ASP B O 1
ATOM 7604 N N . ALA B 1 486 ? 8.18 30.938 -1.108 1 93.06 486 ALA B N 1
ATOM 7605 C CA . ALA B 1 486 ? 8.953 30.422 0.016 1 93.06 486 ALA B CA 1
ATOM 7606 C C . ALA B 1 486 ? 10.422 30.25 -0.357 1 93.06 486 ALA B C 1
ATOM 7608 O O . ALA B 1 486 ? 11.305 30.438 0.482 1 93.06 486 ALA B O 1
ATOM 7609 N N . GLY B 1 487 ? 10.758 29.891 -1.561 1 90.38 487 GLY B N 1
ATOM 7610 C CA . GLY B 1 487 ? 12.141 29.75 -1.988 1 90.38 487 GLY B CA 1
ATOM 7611 C C . GLY B 1 487 ? 12.922 31.047 -1.901 1 90.38 487 GLY B C 1
ATOM 7612 O O . GLY B 1 487 ? 14.062 31.062 -1.427 1 90.38 487 GLY B O 1
ATOM 7613 N N . GLN B 1 488 ? 12.305 32.062 -2.303 1 92.44 488 GLN B N 1
ATOM 7614 C CA . GLN B 1 488 ? 12.945 33.375 -2.307 1 92.44 488 GLN B CA 1
ATOM 7615 C C . GLN B 1 488 ? 13.156 33.906 -0.885 1 92.44 488 GLN B C 1
ATOM 7617 O O . GLN B 1 488 ? 14.156 34.562 -0.603 1 92.44 488 GLN B O 1
ATOM 7622 N N . TYR B 1 489 ? 12.273 33.531 -0.03 1 95.38 489 TYR B N 1
ATOM 7623 C CA . TYR B 1 489 ? 12.305 34.125 1.313 1 95.38 489 TYR B CA 1
ATOM 7624 C C . TYR B 1 489 ? 12.867 33.125 2.316 1 95.38 489 TYR B C 1
ATOM 7626 O O . TYR B 1 489 ? 12.867 33.375 3.523 1 95.38 489 TYR B O 1
ATOM 7634 N N . GLU B 1 490 ? 13.297 31.922 1.822 1 95.81 490 GLU B N 1
ATOM 7635 C CA . GLU B 1 490 ? 13.781 30.859 2.693 1 95.81 490 GLU B CA 1
ATOM 7636 C C . GLU B 1 490 ? 12.789 30.578 3.816 1 95.81 490 GLU B C 1
ATOM 7638 O O . GLU B 1 490 ? 13.172 30.516 4.988 1 95.81 490 GLU B O 1
ATOM 7643 N N . ALA B 1 491 ? 11.516 30.562 3.404 1 95.5 491 ALA B N 1
ATOM 7644 C CA . ALA B 1 491 ? 10.43 30.359 4.359 1 95.5 491 ALA B CA 1
ATOM 7645 C C . ALA B 1 491 ? 10.047 28.875 4.434 1 95.5 491 ALA B C 1
ATOM 7647 O O . ALA B 1 491 ? 9.922 28.203 3.406 1 95.5 491 ALA B O 1
ATOM 7648 N N . MET B 1 492 ? 10.008 28.391 5.633 1 94.94 492 MET B N 1
ATOM 7649 C CA . MET B 1 492 ? 9.383 27.109 5.938 1 94.94 492 MET B CA 1
ATOM 7650 C C . MET B 1 492 ? 8.039 27.312 6.625 1 94.94 492 MET B C 1
ATOM 7652 O O . MET B 1 492 ? 7.066 27.734 5.988 1 94.94 492 MET B O 1
ATOM 7656 N N . LYS B 1 493 ? 7.949 27.141 7.906 1 97.12 493 LYS B N 1
ATOM 7657 C CA . LYS B 1 493 ? 6.742 27.547 8.625 1 97.12 493 LYS B CA 1
ATOM 7658 C C . LYS B 1 493 ? 6.844 29 9.102 1 97.12 493 LYS B C 1
ATOM 7660 O O . LYS B 1 493 ? 7.883 29.422 9.609 1 97.12 493 LYS B O 1
ATOM 7665 N N . ILE B 1 494 ? 5.77 29.719 8.875 1 97.81 494 ILE B N 1
ATOM 7666 C CA . ILE B 1 494 ? 5.652 31.109 9.328 1 97.81 494 ILE B CA 1
ATOM 7667 C C . ILE B 1 494 ? 4.66 31.188 10.484 1 97.81 494 ILE B C 1
ATOM 7669 O O . ILE B 1 494 ? 3.465 30.953 10.297 1 97.81 494 ILE B O 1
ATOM 7673 N N . MET B 1 495 ? 5.219 31.516 11.656 1 97.56 495 MET B N 1
ATOM 7674 C CA . MET B 1 495 ? 4.367 31.703 12.828 1 97.56 495 MET B CA 1
ATOM 7675 C C . MET B 1 495 ? 3.639 33.031 12.758 1 97.56 495 MET B C 1
ATOM 7677 O O . MET B 1 495 ? 4.242 34.062 12.438 1 97.56 495 MET B O 1
ATOM 7681 N N . LEU B 1 496 ? 2.357 33 12.984 1 97.81 496 LEU B N 1
ATOM 7682 C CA . LEU B 1 496 ? 1.549 34.219 13.117 1 97.81 496 LEU B CA 1
ATOM 7683 C C . LEU B 1 496 ? 1.131 34.438 14.562 1 97.81 496 LEU B C 1
ATOM 7685 O O . LEU B 1 496 ? 0.375 33.656 15.125 1 97.81 496 LEU B O 1
ATOM 7689 N N . ILE B 1 497 ? 1.582 35.5 15.164 1 97.31 497 ILE B N 1
ATOM 7690 C CA . ILE B 1 497 ? 1.3 35.844 16.562 1 97.31 497 ILE B CA 1
ATOM 7691 C C . ILE B 1 497 ? 0.164 36.844 16.609 1 97.31 497 ILE B C 1
ATOM 7693 O O . ILE B 1 497 ? 0.223 37.906 15.953 1 97.31 497 ILE B O 1
ATOM 7697 N N . ASN B 1 498 ? -0.851 36.531 17.344 1 97 498 ASN B N 1
ATOM 7698 C CA . ASN B 1 498 ? -1.983 37.438 17.453 1 97 498 ASN B CA 1
ATOM 7699 C C . ASN B 1 498 ? -1.609 38.688 18.219 1 97 498 ASN B C 1
ATOM 7701 O O . ASN B 1 498 ? -1.388 38.656 19.422 1 97 498 ASN B O 1
ATOM 7705 N N . ASP B 1 499 ? -1.55 39.812 17.547 1 95.56 499 ASP B N 1
ATOM 7706 C CA . ASP B 1 499 ? -1.252 41.125 18.141 1 95.56 499 ASP B CA 1
ATOM 7707 C C . ASP B 1 499 ? -2.498 42 18.188 1 95.56 499 ASP B C 1
ATOM 7709 O O . ASP B 1 499 ? -2.428 43.188 18.578 1 95.56 499 ASP B O 1
ATOM 7713 N N . LEU B 1 500 ? -3.496 41.375 17.766 1 91.38 500 LEU B N 1
ATOM 7714 C CA . LEU B 1 500 ? -4.719 42.156 17.609 1 91.38 500 LEU B CA 1
ATOM 7715 C C . LEU B 1 500 ? -5.523 42.188 18.906 1 91.38 500 LEU B C 1
ATOM 7717 O O . LEU B 1 500 ? -5.57 41.188 19.625 1 91.38 500 LEU B O 1
ATOM 7721 N N . ASP B 1 501 ? -6.016 43.344 19.344 1 76.62 501 ASP B N 1
ATOM 7722 C CA . ASP B 1 501 ? -6.777 43.562 20.562 1 76.62 501 ASP B CA 1
ATOM 7723 C C . ASP B 1 501 ? -8.242 43.219 20.375 1 76.62 501 ASP B C 1
ATOM 7725 O O . ASP B 1 501 ? -8.812 43.438 19.312 1 76.62 501 ASP B O 1
#

InterPro domains:
  IPR002328 Alcohol dehydrogenase, zinc-type, conserved site [PS00059] (207-221)
  IPR011032 GroES-like superfamily [SSF50129] (149-307)
  IPR013149 Alcohol dehydrogenase-like, C-terminal [PF00107] (329-444)
  IPR013154 Alcohol dehydrogenase-like, N-terminal [PF08240] (173-277)
  IPR020843 Enoylreductase domain [SM00829] (155-496)
  IPR036291 NAD(P)-binding domain superfamily [SSF51735] (296-453)

Secondary structure (DSSP, 8-state):
-------------------------------------------------------------------------------------------------------------------------S----TTS----------------SEEEEEE--STT---EEEEEEPP---STT-EEEEEEEEE--HHHHHHHTT--TT--TTPBP---EEEEEEEE-TT--S--TT-EEEEPSSB--SSSHHHHTT-GGG-TT-BS-BTTTB--SSBSEEEESSHHHHEEEPPTT---HHHHHHHHTTTTHHHIIIIIIIITTT--TT-EEEEE--SHHHHHHHHHIIIII--SEEEEEES-HHHHHHHHHHT-SEEEEGGGS-HHHHHHHHTTTS-EEEEEE-S-SHHHHHHHHHHEEEEEEEEE-S--SS-EEE-HHHHTTS-EEEEE-----TTHHHHHHHHHTTS---GGGEEEEEEGGGHHHHHHHHHTHHHHT-SEEEEE----/--------------------------------------------GGGGG---S-TTSTT-------------------------------------------------------------TTGGGGTTTT---------------SEEEEEE--STT---EEEEEEPP---STT-EEEEEEEEE--HHHHHHHTT--TTS-TTPBP---EEEEEEEE-TT--S--TT-EEEEPSSB--SSSHHHHTT-GGG-TT-BS-BTTTB--SSBSEEEESSHHHHEEEPPTT---HHHHHHHHTTTTHHHIIIIIIIITTT--TT-EEEEE--SHHHHHHHHHIIIII--SEEEEEES-HHHHHHHHHHT-SEEEEGGGS-HHHHHHHHTTTS-EEEEEE-S-SHHHHHHHHHHEEEEEEEEE-S--SS-EEE-HHHHTTS-EEEEE-----TTHHHHHHHHHTTS---GGGEEEEEEGGGHHHHHHHHHTHHHHT-SEEEEE----

Solvent-accessible surface area (backbone atoms only — not comparable to full-atom values): 57594 Å² total; per-residue (Å²): 132,97,80,71,93,84,79,91,71,94,77,76,93,76,78,84,84,70,85,84,75,87,73,91,83,72,93,77,90,79,86,84,51,51,65,88,82,88,87,87,90,78,93,82,88,72,99,82,83,99,82,89,82,95,93,85,95,86,95,87,94,86,92,82,90,86,90,79,83,88,83,88,82,87,85,82,89,77,84,88,80,86,82,80,87,80,80,73,80,78,79,75,87,78,79,84,76,80,50,64,76,54,58,80,54,77,35,76,67,84,76,80,81,80,78,78,72,82,72,89,82,78,74,91,30,31,82,70,72,76,66,63,77,80,72,70,70,74,67,68,76,73,85,70,64,72,57,36,51,29,33,26,35,69,34,66,78,37,75,55,42,80,40,81,39,72,46,74,66,81,83,46,46,35,15,31,34,24,40,34,46,36,27,48,68,55,74,65,56,54,36,41,33,64,51,75,36,79,70,43,50,68,70,31,25,31,28,38,32,18,32,23,33,28,72,39,69,24,84,63,42,76,82,67,54,68,69,42,37,30,38,32,39,27,33,23,22,66,64,69,47,75,34,30,71,68,63,39,17,43,62,18,91,73,41,6,72,27,43,32,32,71,40,51,16,36,40,25,46,49,28,51,39,61,34,35,72,62,15,45,40,82,45,61,83,82,68,73,48,67,65,59,52,56,37,48,38,42,41,20,45,42,39,27,32,9,35,47,30,32,32,57,67,32,59,69,53,68,60,33,34,36,35,32,38,24,48,42,60,48,25,43,26,25,47,44,42,39,55,55,72,36,50,43,68,37,36,34,38,31,32,72,48,66,68,42,45,50,51,39,46,72,68,59,42,71,39,71,40,74,36,78,82,70,51,48,50,60,51,52,20,58,76,42,74,66,52,30,23,45,30,24,27,30,29,62,30,48,54,70,46,53,50,44,42,69,70,30,35,16,75,61,14,20,34,7,32,58,26,71,29,84,49,61,35,74,43,58,33,50,73,44,32,64,34,38,31,38,38,33,26,27,58,45,36,58,82,50,28,68,61,51,46,49,32,42,77,70,67,60,39,80,53,57,86,52,52,62,42,77,44,43,46,89,45,44,55,59,50,51,54,39,57,76,42,18,79,83,59,69,45,58,31,43,38,25,35,53,74,70,131,136,97,75,71,89,70,76,83,61,78,24,75,51,67,79,59,52,80,66,83,88,83,80,78,75,79,82,88,83,91,83,84,83,87,82,75,84,82,86,78,92,83,84,77,78,73,77,76,75,65,99,77,73,81,84,67,70,87,69,72,68,93,80,69,93,70,84,68,90,74,86,87,83,89,83,89,91,86,90,79,94,76,94,85,92,94,83,93,84,90,92,86,93,75,86,90,83,88,73,89,68,82,83,82,85,92,88,84,79,86,72,83,89,80,86,84,76,91,71,70,92,41,60,76,63,52,63,62,56,66,60,50,70,76,65,64,66,70,63,65,74,71,85,70,60,73,57,36,49,29,33,25,35,69,36,66,77,36,74,57,40,78,40,81,40,73,46,74,65,80,84,47,46,34,16,30,33,24,39,33,47,36,27,47,72,54,73,65,56,54,36,39,32,65,52,74,36,78,70,43,51,68,70,31,26,30,30,37,31,18,32,22,33,28,72,40,69,25,85,64,41,77,81,66,54,68,70,42,36,30,36,33,40,27,35,23,21,67,63,70,48,75,35,30,70,68,62,38,16,42,63,19,90,72,42,6,73,28,43,31,33,72,40,51,14,34,42,24,47,47,28,52,40,62,34,35,70,63,14,43,41,84,45,62,83,81,68,72,47,66,65,59,53,55,36,50,39,42,41,18,46,41,38,28,34,10,36,46,29,33,32,56,67,33,59,69,52,69,58,34,33,35,34,32,39,22,48,44,59,46,25,44,25,25,48,43,42,41,56,54,74,38,49,43,67,38,36,33,39,31,32,71,50,67,67,41,46,52,50,40,47,73,68,58,40,72,39,72,40,74,35,78,81,70,50,48,51,62,52,50,20,59,75,43,75,66,51,30,23,47,30,24,27,30,28,64,29,49,54,71,45,51,50,44,40,69,71,30,35,16,74,60,13,19,36,8,33,58,26,69,28,85,50,62,34,74,42,57,32,50,73,45,32,65,31,37,31,39,38,32,23,26,56,45,35,58,82,50,30,68,61,52,46,49,30,40,76,69,65,60,40,80,52,57,84,51,54,60,44,78,45,43,45,88,45,44,56,59,51,50,55,39,57,75,42,16,80,83,60,67,46,57,31,43,38,25,35,53,74,70,131

Sequence (1002 aa):
MLRKICERDILVVSKIFKRPLHKECSKCTKNIQRCSTFGSNHRNHQATDIQALKQKQNARIESSKQQVRRFSTSGNNMPPKIFNRFNTFESQQRRFKSTTTTTLPKSGVVTKNARRSVSTGENSKATAALMEKDIYYDVPPVEVPSHIQATIFKGKNKPPVLETVSMPTIQQETDIIVKVLKTTICGTDLHILGGNVFTATEGRRLGHEGIGEIVETGSQVQNFQVGDRVLVACITNCGECQHCQNKFYGHCEDGGWRLGNTIDGMQGQYARIPHADTSCHYVPPHVHDTEMEDALVMCSDILPTGLEVGLLDGALKQNENIAIIGAGPVGLAALTCAVGMFNPQNSIVVDVNDFRLDVAKDIGASHIINNKNGDATEKILEITEGKGVDLVVEAIGIPEGWYMCQDSVKSGGRIAMLGVHGVPATINLEKMWYRNFTFTAGMMHGFTIPSLMSAILEGKLNAEPLITHRLYLSDVQNAYTMFKDAGQYEAMKIMLINDLDMLRKICERDILVVSKIFKRPLHKECSKCTKNIQRCSTFGSNHRNHQATDIQALKQKQNARIESSKQQVRRFSTSGNNMPPKIFNRFNTFESQQRRFKSTTTTTLPKSGVVTKNARRSVSTGENSKATAALMEKDIYYDVPPVEVPSHIQATIFKGKNKPPVLETVSMPTIQQETDIIVKVLKTTICGTDLHILGGNVFTATEGRRLGHEGIGEIVETGSQVQNFQVGDRVLVACITNCGECQHCQNKFYGHCEDGGWRLGNTIDGMQGQYARIPHADTSCHYVPPHVHDTEMEDALVMCSDILPTGLEVGLLDGALKQNENIAIIGAGPVGLAALTCAVGMFNPQNSIVVDVNDFRLDVAKDIGASHIINNKNGDATEKILEITEGKGVDLVVEAIGIPEGWYMCQDSVKSGGRIAMLGVHGVPATINLEKMWYRNFTFTAGMMHGFTIPSLMSAILEGKLNAEPLITHRLYLSDVQNAYTMFKDAGQYEAMKIMLINDLD